Protein 3U07 (pdb70)

InterPro domains:
  IPR010621 Domain of unknown function DUF1214 [PF06742] (313-418)
  IPR010679 Domain of unknown function DUF1254 [PF06863] (59-188)
  IPR037050 Domain of unknown function DUF1254 superfamily [G3DSA:2.60.40.1610] (65-201)

Organism: Vibrio parahaemolyticus serotype O3:K6 (strain RIMD 2210633) (NCBI:txid223926)

Structure (mmCIF, N/CA/C/O backbone):
data_3U07
#
_entry.id   3U07
#
_cell.length_a   51.445
_cell.length_b   96.320
_cell.length_c   100.540
_cell.angle_alpha   60.610
_cell.angle_beta   80.870
_cell.angle_gamma   86.550
#
_symmetry.space_group_name_H-M   'P 1'
#
loop_
_entity.id
_entity.type
_entity.pdbx_description
1 polymer 'uncharacterized protein VPA0106'
2 water water
#
loop_
_atom_site.group_PDB
_atom_site.id
_atom_site.type_symbol
_atom_site.label_atom_id
_atom_site.label_alt_id
_atom_site.label_comp_id
_atom_site.label_asym_id
_atom_site.label_entity_id
_atom_site.label_seq_id
_atom_site.pdbx_PDB_ins_code
_atom_site.Cartn_x
_atom_site.Cartn_y
_atom_site.Cartn_z
_atom_site.occupancy
_atom_site.B_iso_or_equiv
_atom_site.auth_seq_id
_atom_site.auth_comp_id
_atom_site.auth_asym_id
_atom_site.auth_atom_id
_atom_site.pdbx_PDB_model_num
ATOM 1 N N . THR A 1 25 ? 27.455 20.338 5.191 1.00 42.21 25 THR A N 1
ATOM 2 C CA . THR A 1 25 ? 27.583 21.325 4.072 1.00 53.34 25 THR A CA 1
ATOM 3 C C . THR A 1 25 ? 27.153 20.657 2.766 1.00 53.62 25 THR A C 1
ATOM 4 O O . THR A 1 25 ? 25.975 20.699 2.391 1.00 49.98 25 THR A O 1
ATOM 6 N N . ASN A 1 26 ? 28.109 20.065 2.056 1.00 50.82 26 ASN A N 1
ATOM 7 C CA . ASN A 1 26 ? 27.771 19.355 0.835 1.00 47.53 26 ASN A CA 1
ATOM 8 C C . ASN A 1 26 ? 27.384 17.955 1.288 1.00 44.28 26 ASN A C 1
ATOM 9 O O . ASN A 1 26 ? 26.698 17.227 0.574 1.00 43.19 26 ASN A O 1
ATOM 14 N N . VAL A 1 27 ? 27.832 17.593 2.490 1.00 39.55 27 VAL A N 1
ATOM 15 C CA . VAL A 1 27 ? 27.515 16.296 3.083 1.00 38.16 27 VAL A CA 1
ATOM 16 C C . VAL A 1 27 ? 26.052 16.349 3.524 1.00 40.42 27 VAL A C 1
ATOM 17 O O . VAL A 1 27 ? 25.320 15.359 3.416 1.00 37.15 27 VAL A O 1
ATOM 21 N N . ASP A 1 28 ? 25.633 17.510 4.025 1.00 41.65 28 ASP A N 1
ATOM 22 C CA . ASP A 1 28 ? 24.251 17.701 4.449 1.00 44.03 28 ASP A CA 1
ATOM 23 C C . ASP A 1 28 ? 23.341 17.621 3.221 1.00 37.27 28 ASP A C 1
ATOM 24 O O . ASP A 1 28 ? 22.295 16.971 3.247 1.00 27.88 28 ASP A O 1
ATOM 29 N N . LEU A 1 29 ? 23.750 18.283 2.144 1.00 33.79 29 LEU A N 1
ATOM 30 C CA . LEU A 1 29 ? 22.961 18.286 0.918 1.00 30.39 29 LEU A CA 1
ATOM 31 C C . LEU A 1 29 ? 22.868 16.871 0.365 1.00 28.08 29 LEU A C 1
ATOM 32 O O . LEU A 1 29 ? 21.794 16.426 -0.041 1.00 25.83 29 LEU A O 1
ATOM 37 N N . ALA A 1 30 ? 23.994 16.161 0.369 1.00 20.22 30 ALA A N 1
ATOM 38 C CA . ALA A 1 30 ? 24.033 14.789 -0.132 1.00 23.52 30 ALA A CA 1
ATOM 39 C C . ALA A 1 30 ? 23.070 13.890 0.647 1.00 22.04 30 ALA A C 1
ATOM 40 O O . ALA A 1 30 ? 22.420 13.020 0.067 1.00 22.22 30 ALA A O 1
ATOM 42 N N . GLU A 1 31 ? 22.974 14.100 1.957 1.00 25.93 31 GLU A N 1
ATOM 43 C CA . GLU A 1 31 ? 22.068 13.301 2.779 1.00 22.19 31 GLU A CA 1
ATOM 44 C C . GLU A 1 31 ? 20.621 13.568 2.374 1.00 21.23 31 GLU A C 1
ATOM 45 O O . GLU A 1 31 ? 19.823 12.642 2.217 1.00 23.78 31 GLU A O 1
ATOM 51 N N . ASP A 1 32 ? 20.279 14.843 2.217 1.00 23.75 32 ASP A N 1
ATOM 52 C CA . ASP A 1 32 ? 18.925 15.194 1.827 1.00 26.17 32 ASP A CA 1
ATOM 53 C C . ASP A 1 32 ? 18.643 14.710 0.406 1.00 26.35 32 ASP A C 1
ATOM 54 O O . ASP A 1 32 ? 17.536 14.282 0.106 1.00 25.92 32 ASP A O 1
ATOM 59 N N . ALA A 1 33 ? 19.647 14.771 -0.465 1.00 26.37 33 ALA A N 1
ATOM 60 C CA . ALA A 1 33 ? 19.473 14.323 -1.846 1.00 21.63 33 ALA A CA 1
ATOM 61 C C . ALA A 1 33 ? 19.104 12.847 -1.860 1.00 15.30 33 ALA A C 1
ATOM 62 O O . ALA A 1 33 ? 18.176 12.439 -2.552 1.00 17.46 33 ALA A O 1
ATOM 64 N N . TYR A 1 34 ? 19.825 12.040 -1.086 1.00 17.32 34 TYR A N 1
ATOM 65 C CA . TYR A 1 34 ? 19.521 10.624 -1.046 1.00 16.87 34 TYR A CA 1
ATOM 66 C C . TYR A 1 34 ? 18.135 10.364 -0.449 1.00 17.70 34 TYR A C 1
ATOM 67 O O . TYR A 1 34 ? 17.400 9.501 -0.932 1.00 20.93 34 TYR A O 1
ATOM 76 N N . ILE A 1 35 ? 17.779 11.096 0.604 1.00 18.10 35 ILE A N 1
ATOM 77 C CA . ILE A 1 35 ? 16.479 10.898 1.235 1.00 22.45 35 ILE A CA 1
ATOM 78 C C . ILE A 1 35 ? 15.343 11.217 0.256 1.00 22.20 35 ILE A C 1
ATOM 79 O O . ILE A 1 35 ? 14.308 10.549 0.272 1.00 20.61 35 ILE A O 1
ATOM 84 N N . TYR A 1 36 ? 15.533 12.218 -0.601 1.00 22.62 36 TYR A N 1
ATOM 85 C CA . TYR A 1 36 ? 14.520 12.541 -1.612 1.00 21.34 36 TYR A CA 1
ATOM 86 C C . TYR A 1 36 ? 14.461 11.381 -2.614 1.00 22.60 36 TYR A C 1
ATOM 87 O O . TYR A 1 36 ? 13.381 10.920 -2.994 1.00 23.68 36 TYR A O 1
ATOM 96 N N . GLY A 1 37 ? 15.634 10.898 -3.019 1.00 18.35 37 GLY A N 1
ATOM 97 C CA . GLY A 1 37 ? 15.701 9.815 -3.990 1.00 14.35 37 GLY A CA 1
ATOM 98 C C . GLY A 1 37 ? 15.295 8.446 -3.485 1.00 19.16 37 GLY A C 1
ATOM 99 O O . GLY A 1 37 ? 14.889 7.580 -4.270 1.00 15.66 37 GLY A O 1
ATOM 100 N N . TYR A 1 38 ? 15.385 8.258 -2.172 1.00 20.76 38 TYR A N 1
ATOM 101 C CA . TYR A 1 38 ? 15.047 6.983 -1.536 1.00 20.13 38 TYR A CA 1
ATOM 102 C C . TYR A 1 38 ? 13.733 6.358 -1.997 1.00 20.66 38 TYR A C 1
ATOM 103 O O . TYR A 1 38 ? 13.699 5.193 -2.400 1.00 22.12 38 TYR A O 1
ATOM 112 N N . SER A 1 39 ? 12.649 7.121 -1.927 1.00 15.30 39 SER A N 1
ATOM 113 C CA . SER A 1 39 ? 11.345 6.591 -2.324 1.00 19.13 39 SER A CA 1
ATOM 114 C C . SER A 1 39 ? 11.343 6.102 -3.772 1.00 19.11 39 SER A C 1
ATOM 115 O O . SER A 1 39 ? 10.791 5.049 -4.079 1.00 21.36 39 SER A O 1
ATOM 118 N N . ILE A 1 40 ? 11.964 6.866 -4.660 1.00 21.68 40 ILE A N 1
ATOM 119 C CA . ILE A 1 40 ? 12.036 6.481 -6.066 1.00 17.69 40 ILE A CA 1
ATOM 120 C C . ILE A 1 40 ? 12.943 5.259 -6.223 1.00 18.28 40 ILE A C 1
ATOM 121 O O . ILE A 1 40 ? 12.603 4.305 -6.917 1.00 17.14 40 ILE A O 1
ATOM 126 N N . ASP A 1 41 ? 14.091 5.281 -5.556 1.00 15.75 41 ASP A N 1
ATOM 127 C CA . ASP A 1 41 ? 15.024 4.170 -5.660 1.00 17.49 41 ASP A CA 1
ATOM 128 C C . ASP A 1 41 ? 14.410 2.858 -5.190 1.00 22.87 41 ASP A C 1
ATOM 129 O O . ASP A 1 41 ? 14.513 1.840 -5.874 1.00 19.91 41 ASP A O 1
ATOM 134 N N . GLU A 1 42 ? 13.755 2.878 -4.033 1.00 22.58 42 GLU A N 1
ATOM 135 C CA . GLU A 1 42 ? 13.157 1.656 -3.510 1.00 19.53 42 GLU A CA 1
ATOM 136 C C . GLU A 1 42 ? 11.997 1.169 -4.377 1.00 20.46 42 GLU A C 1
ATOM 137 O O . GLU A 1 42 ? 11.786 -0.034 -4.518 1.00 22.08 42 GLU A O 1
ATOM 143 N N . ALA A 1 43 ? 11.245 2.092 -4.9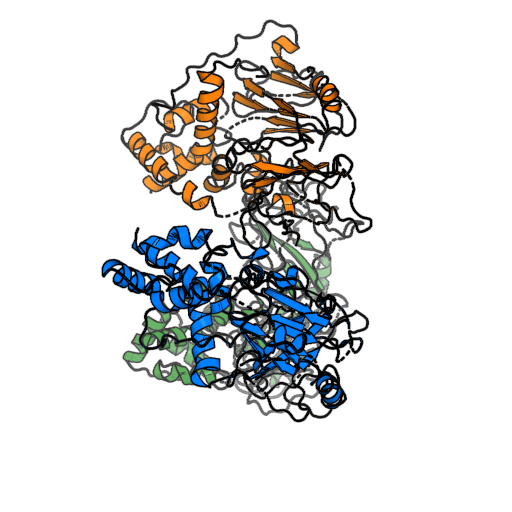69 1.00 16.32 43 ALA A N 1
ATOM 144 C CA . ALA A 1 43 ? 10.138 1.690 -5.836 1.00 15.18 43 ALA A CA 1
ATOM 145 C C . ALA A 1 43 ? 10.745 0.992 -7.056 1.00 18.85 43 ALA A C 1
ATOM 146 O O . ALA A 1 43 ? 10.251 -0.042 -7.506 1.00 17.50 43 ALA A O 1
ATOM 148 N N . TYR A 1 44 ? 11.825 1.559 -7.587 1.00 17.41 44 TYR A N 1
ATOM 149 C CA . TYR A 1 44 ? 12.490 0.955 -8.734 1.00 19.36 44 TYR A CA 1
ATOM 150 C C . TYR A 1 44 ? 13.003 -0.445 -8.383 1.00 22.22 44 TYR A C 1
ATOM 151 O O . TYR A 1 44 ? 12.744 -1.400 -9.112 1.00 21.78 44 TYR A O 1
ATOM 160 N N . LYS A 1 45 ? 13.732 -0.563 -7.274 1.00 23.10 45 LYS A N 1
ATOM 161 C CA . LYS A 1 45 ? 14.267 -1.862 -6.861 1.00 23.72 45 LYS A CA 1
ATOM 162 C C . LYS A 1 45 ? 13.148 -2.886 -6.774 1.00 23.78 45 LYS A C 1
ATOM 163 O O . LYS A 1 45 ? 13.296 -4.027 -7.219 1.00 24.34 45 LYS A O 1
ATOM 169 N N . PHE A 1 46 ? 12.023 -2.478 -6.196 1.00 24.89 46 PHE A N 1
ATOM 170 C CA . PHE A 1 46 ? 10.890 -3.383 -6.064 1.00 20.97 46 PHE A CA 1
ATOM 171 C C . PHE A 1 46 ? 10.382 -3.791 -7.446 1.00 23.94 46 PHE A C 1
ATOM 172 O O . PHE A 1 46 ? 10.076 -4.952 -7.681 1.00 25.61 46 PHE A O 1
ATOM 180 N N . PHE A 1 47 ? 10.282 -2.828 -8.354 1.00 24.25 47 PHE A N 1
ATOM 181 C CA . PHE A 1 47 ? 9.822 -3.112 -9.710 1.00 23.90 47 PHE A CA 1
ATOM 182 C C . PHE A 1 47 ? 10.803 -4.061 -10.402 1.00 24.96 47 PHE A C 1
ATOM 183 O O . PHE A 1 47 ? 10.399 -4.996 -11.094 1.00 21.42 47 PHE A O 1
ATOM 191 N N . TYR A 1 48 ? 12.095 -3.822 -10.198 1.00 20.60 48 TYR A N 1
ATOM 192 C CA . TYR A 1 48 ? 13.128 -4.640 -10.824 1.00 20.51 48 TYR A CA 1
ATOM 193 C C . TYR A 1 48 ? 13.067 -6.074 -10.332 1.00 21.32 48 TYR A C 1
ATOM 194 O O . TYR A 1 48 ? 13.056 -7.018 -11.122 1.00 21.53 48 TYR A O 1
ATOM 203 N N . HIS A 1 49 ? 13.018 -6.229 -9.016 1.00 23.63 49 HIS A N 1
ATOM 204 C CA . HIS A 1 49 ? 12.989 -7.555 -8.423 1.00 29.66 49 HIS A CA 1
ATOM 205 C C . HIS A 1 49 ? 11.710 -8.334 -8.680 1.00 35.54 49 HIS A C 1
ATOM 206 O O . HIS A 1 49 ? 11.692 -9.555 -8.537 1.00 33.12 49 HIS A O 1
ATOM 213 N N . THR A 1 50 ? 10.642 -7.642 -9.070 1.00 29.74 50 THR A N 1
ATOM 214 C CA . THR A 1 50 ? 9.395 -8.334 -9.367 1.00 29.28 50 THR A CA 1
ATOM 215 C C . THR A 1 50 ? 9.162 -8.446 -10.874 1.00 33.63 50 THR A C 1
ATOM 216 O O . THR A 1 50 ? 9.405 -9.496 -11.470 1.00 37.32 50 THR A O 1
ATOM 220 N N . ALA A 1 51 ? 8.712 -7.358 -11.491 1.00 25.50 51 ALA A N 1
ATOM 221 C CA . ALA A 1 51 ? 8.422 -7.345 -12.922 1.00 26.71 51 ALA A CA 1
ATOM 222 C C . ALA A 1 51 ? 9.593 -7.592 -13.873 1.00 29.22 51 ALA A C 1
ATOM 223 O O . ALA A 1 51 ? 9.458 -8.346 -14.832 1.00 34.80 51 ALA A O 1
ATOM 225 N N . VAL A 1 52 ? 10.738 -6.966 -13.627 1.00 30.65 52 VAL A N 1
ATOM 226 C CA . VAL A 1 52 ? 11.866 -7.141 -14.535 1.00 29.29 52 VAL A CA 1
ATOM 227 C C . VAL A 1 52 ? 12.502 -8.530 -14.536 1.00 34.10 52 VAL A C 1
ATOM 228 O O . VAL A 1 52 ? 12.607 -9.159 -15.591 1.00 29.88 52 VAL A O 1
ATOM 232 N N . GLU A 1 53 ? 12.915 -9.031 -13.376 1.00 38.86 53 GLU A N 1
ATOM 233 C CA . GLU A 1 53 ? 13.546 -10.339 -13.378 1.00 41.46 53 GLU A CA 1
ATOM 234 C C . GLU A 1 53 ? 12.607 -11.540 -13.387 1.00 44.18 53 GLU A C 1
ATOM 235 O O . GLU A 1 53 ? 13.052 -12.682 -13.317 1.00 48.79 53 GLU A O 1
ATOM 241 N N . ASN A 1 54 ? 11.307 -11.280 -13.485 1.00 41.48 54 ASN A N 1
ATOM 242 C CA . ASN A 1 54 ? 10.321 -12.348 -13.572 1.00 35.26 54 ASN A CA 1
ATOM 243 C C . ASN A 1 54 ? 9.620 -12.152 -14.908 1.00 34.62 54 ASN A C 1
ATOM 244 O O . ASN A 1 54 ? 8.676 -12.859 -15.263 1.00 37.48 54 ASN A O 1
ATOM 249 N N . ASN A 1 55 ? 10.127 -11.174 -15.649 1.00 29.59 55 ASN A N 1
ATOM 250 C CA . ASN A 1 55 ? 9.625 -10.825 -16.965 1.00 34.30 55 ASN A CA 1
ATOM 251 C C . ASN A 1 55 ? 8.107 -10.730 -17.008 1.00 41.93 55 ASN A C 1
ATOM 252 O O . ASN A 1 55 ? 7.454 -11.418 -17.789 1.00 45.06 55 ASN A O 1
ATOM 257 N N . TYR A 1 56 ? 7.546 -9.876 -16.155 1.00 35.07 56 TYR A N 1
ATOM 258 C CA . TYR A 1 56 ? 6.100 -9.682 -16.125 1.00 34.08 56 TYR A CA 1
ATOM 259 C C . TYR A 1 56 ? 5.669 -8.777 -17.269 1.00 33.93 56 TYR A C 1
ATOM 260 O O . TYR A 1 56 ? 6.231 -7.699 -17.466 1.00 32.35 56 TYR A O 1
ATOM 269 N N . PRO A 1 57 ? 4.683 -9.210 -18.061 1.00 29.96 57 PRO A N 1
ATOM 270 C CA . PRO A 1 57 ? 4.291 -8.303 -19.139 1.00 34.41 57 PRO A CA 1
ATOM 271 C C . PRO A 1 57 ? 3.613 -7.077 -18.526 1.00 33.46 57 PRO A C 1
ATOM 272 O O . PRO A 1 57 ? 2.915 -7.178 -17.513 1.00 26.11 57 PRO A O 1
ATOM 276 N N . LEU A 1 58 ? 3.845 -5.917 -19.122 1.00 30.69 58 LEU A N 1
ATOM 277 C CA . LEU A 1 58 ? 3.255 -4.683 -18.630 1.00 26.28 58 LEU A CA 1
ATOM 278 C C . LEU A 1 58 ? 1.842 -4.518 -19.197 1.00 32.62 58 LEU A C 1
ATOM 279 O O . LEU A 1 58 ? 1.494 -5.125 -20.211 1.00 32.87 58 LEU A O 1
ATOM 284 N N . ASN A 1 59 ? 1.025 -3.711 -18.527 1.00 23.25 59 ASN A N 1
ATOM 285 C CA . ASN A 1 59 ? -0.350 -3.472 -18.957 1.00 21.89 59 ASN A CA 1
ATOM 286 C C . ASN A 1 59 ? -1.159 -4.762 -19.017 1.00 28.88 59 ASN A C 1
ATOM 287 O O . ASN A 1 59 ? -1.953 -4.977 -19.934 1.00 25.72 59 ASN A O 1
ATOM 292 N N . GLU A 1 60 ? -0.936 -5.615 -18.021 1.00 24.73 60 GLU A N 1
ATOM 293 C CA . GLU A 1 60 ? -1.633 -6.891 -17.882 1.00 30.14 60 GLU A CA 1
ATOM 294 C C . GLU A 1 60 ? -1.643 -7.256 -16.406 1.00 30.57 60 GLU A C 1
ATOM 295 O O . GLU A 1 60 ? -0.700 -6.940 -15.681 1.00 29.44 60 GLU A O 1
ATOM 301 N N . PHE A 1 61 ? -2.714 -7.900 -15.956 1.00 23.72 61 PHE A N 1
ATOM 302 C CA . PHE A 1 61 ? -2.804 -8.344 -14.575 1.00 29.72 61 PHE A CA 1
ATOM 303 C C . PHE A 1 61 ? -1.882 -9.563 -14.501 1.00 41.51 61 PHE A C 1
ATOM 304 O O . PHE A 1 61 ? -1.893 -10.405 -15.399 1.00 48.07 61 PHE A O 1
ATOM 312 N N . GLN A 1 62 ? -1.071 -9.648 -13.452 1.00 47.75 62 GLN A N 1
ATOM 313 C CA . GLN A 1 62 ? -0.144 -10.768 -13.297 1.00 49.54 62 GLN A CA 1
ATOM 314 C C . GLN A 1 62 ? -0.841 -12.122 -13.331 1.00 49.13 62 GLN A C 1
ATOM 315 O O . GLN A 1 62 ? -1.559 -12.482 -12.402 1.00 50.48 62 GLN A O 1
ATOM 321 N N . PRO A 1 76 ? 4.896 -10.843 5.625 1.00 87.47 76 PRO A N 1
ATOM 322 C CA . PRO A 1 76 ? 3.537 -11.219 5.224 1.00 86.60 76 PRO A CA 1
ATOM 323 C C . PRO A 1 76 ? 2.437 -10.352 5.841 1.00 82.93 76 PRO A C 1
ATOM 324 O O . PRO A 1 76 ? 2.361 -9.153 5.570 1.00 83.84 76 PRO A O 1
ATOM 328 N N . THR A 1 77 ? 1.594 -10.969 6.668 1.00 77.07 77 THR A N 1
ATOM 329 C CA . THR A 1 77 ? 0.480 -10.282 7.324 1.00 73.70 77 THR A CA 1
ATOM 330 C C . THR A 1 77 ? -0.461 -9.700 6.265 1.00 74.90 77 THR A C 1
ATOM 331 O O . THR A 1 77 ? -0.732 -8.495 6.251 1.00 71.63 77 THR A O 1
ATOM 335 N N . ILE A 1 78 ? -0.962 -10.566 5.385 1.00 76.38 78 ILE A N 1
ATOM 336 C CA . ILE A 1 78 ? -1.857 -10.148 4.308 1.00 77.19 78 ILE A CA 1
ATOM 337 C C . ILE A 1 78 ? -3.342 -10.305 4.642 1.00 79.54 78 ILE A C 1
ATOM 338 O O . ILE A 1 78 ? -3.736 -11.179 5.419 1.00 78.12 78 ILE A O 1
ATOM 343 N N . ASN A 1 79 ? -4.150 -9.448 4.022 1.00 79.48 79 ASN A N 1
ATOM 344 C CA . ASN A 1 79 ? -5.602 -9.402 4.201 1.00 77.10 79 ASN A CA 1
ATOM 345 C C . ASN A 1 79 ? -6.350 -10.720 4.077 1.00 71.86 79 ASN A C 1
ATOM 346 O O . ASN A 1 79 ? -6.082 -11.518 3.180 1.00 63.57 79 ASN A O 1
ATOM 351 N N . ASN A 1 80 ? -7.296 -10.929 4.986 1.00 76.75 80 ASN A N 1
ATOM 352 C CA . ASN A 1 80 ? -8.156 -12.107 4.965 1.00 78.56 80 ASN A CA 1
ATOM 353 C C . ASN A 1 80 ? -9.502 -11.500 4.563 1.00 81.83 80 ASN A C 1
ATOM 354 O O . ASN A 1 80 ? -10.544 -12.164 4.567 1.00 82.06 80 ASN A O 1
ATOM 359 N N . ASP A 1 81 ? -9.446 -10.218 4.196 1.00 78.81 81 ASP A N 1
ATOM 360 C CA . ASP A 1 81 ? -10.624 -9.448 3.805 1.00 72.24 81 ASP A CA 1
ATOM 361 C C . ASP A 1 81 ? -10.917 -9.388 2.308 1.00 66.89 81 ASP A C 1
ATOM 362 O O . ASP A 1 81 ? -12.081 -9.365 1.906 1.00 62.79 81 ASP A O 1
ATOM 367 N N . THR A 1 82 ? -9.876 -9.371 1.482 1.00 60.08 82 THR A N 1
ATOM 368 C CA . THR A 1 82 ? -10.085 -9.226 0.047 1.00 55.88 82 THR A CA 1
ATOM 369 C C . THR A 1 82 ? -9.261 -10.093 -0.900 1.00 50.95 82 THR A C 1
ATOM 370 O O . THR A 1 82 ? -8.214 -10.621 -0.530 1.00 52.63 82 THR A O 1
ATOM 374 N N . LEU A 1 83 ? -9.762 -10.231 -2.128 1.00 43.50 83 LEU A N 1
ATOM 375 C CA . LEU A 1 83 ? -9.073 -10.966 -3.190 1.00 44.11 83 LEU A CA 1
ATOM 376 C C . LEU A 1 83 ? -8.307 -9.846 -3.905 1.00 42.03 83 LEU A C 1
ATOM 377 O O . LEU A 1 83 ? -8.660 -8.675 -3.758 1.00 39.27 83 LEU A O 1
ATOM 382 N N . HIS A 1 84 ? -7.285 -10.173 -4.685 1.00 40.44 84 HIS A N 1
ATOM 383 C CA . HIS A 1 84 ? -6.530 -9.110 -5.333 1.00 43.96 84 HIS A CA 1
ATOM 384 C C . HIS A 1 84 ? -6.143 -9.331 -6.786 1.00 47.47 84 HIS A C 1
ATOM 385 O O . HIS A 1 84 ? -6.050 -10.461 -7.266 1.00 53.32 84 HIS A O 1
ATOM 392 N N . LEU A 1 85 ? -5.920 -8.213 -7.469 1.00 35.57 85 LEU A N 1
ATOM 393 C CA . LEU A 1 85 ? -5.474 -8.192 -8.852 1.00 29.81 85 LEU A CA 1
ATOM 394 C C . LEU A 1 85 ? -4.285 -7.230 -8.850 1.00 28.06 85 LEU A C 1
ATOM 395 O O . LEU A 1 85 ? -4.359 -6.145 -8.266 1.00 28.79 85 LEU A O 1
ATOM 408 N N . GLY A 1 87 ? -0.684 -5.612 -11.149 1.00 26.29 87 GLY A N 1
ATOM 409 C CA . GLY A 1 87 ? -0.057 -5.419 -12.434 1.00 21.63 87 GLY A CA 1
ATOM 410 C C . GLY A 1 87 ? 0.702 -4.115 -12.461 1.00 22.53 87 GLY A C 1
ATOM 411 O O . GLY A 1 87 ? 0.741 -3.379 -11.473 1.00 19.35 87 GLY A O 1
ATOM 412 N N . TRP A 1 88 ? 1.318 -3.842 -13.603 1.00 22.22 88 TRP A N 1
ATOM 413 C CA . TRP A 1 88 ? 2.065 -2.618 -13.807 1.00 20.74 88 TRP A CA 1
ATOM 414 C C . TRP A 1 88 ? 1.605 -2.010 -15.119 1.00 24.27 88 TRP A C 1
ATOM 415 O O . TRP A 1 88 ? 1.581 -2.679 -16.149 1.00 24.00 88 TRP A O 1
ATOM 426 N N . LEU A 1 89 ? 1.223 -0.743 -15.067 1.00 16.63 89 LEU A N 1
ATOM 427 C CA . LEU A 1 89 ? 0.779 -0.020 -16.246 1.00 16.16 89 LEU A CA 1
ATOM 428 C C . LEU A 1 89 ? 1.992 0.675 -16.844 1.00 19.71 89 LEU A C 1
ATOM 429 O O . LEU A 1 89 ? 2.928 1.033 -16.125 1.00 26.42 89 LEU A O 1
ATOM 434 N N . ASP A 1 90 ? 1.983 0.848 -18.160 1.00 18.53 90 ASP A N 1
ATOM 435 C CA . ASP A 1 90 ? 3.058 1.567 -18.840 1.00 15.37 90 ASP A CA 1
ATOM 436 C C . ASP A 1 90 ? 2.333 2.468 -19.814 1.00 19.52 90 ASP A C 1
ATOM 437 O O . ASP A 1 90 ? 1.736 1.990 -20.777 1.00 20.56 90 ASP A O 1
ATOM 442 N N . VAL A 1 91 ? 2.369 3.769 -19.552 1.00 16.94 91 VAL A N 1
ATOM 443 C CA . VAL A 1 91 ? 1.679 4.729 -20.407 1.00 14.51 91 VAL A CA 1
ATOM 444 C C . VAL A 1 91 ? 2.634 5.552 -21.278 1.00 18.36 91 VAL A C 1
ATOM 445 O O . VAL A 1 91 ? 2.234 6.556 -21.869 1.00 17.40 91 VAL A O 1
ATOM 449 N N . ALA A 1 92 ? 3.889 5.118 -21.360 1.00 18.42 92 ALA A N 1
ATOM 450 C CA . ALA A 1 92 ? 4.896 5.826 -22.151 1.00 22.02 92 ALA A CA 1
ATOM 451 C C . ALA A 1 92 ? 4.496 6.034 -23.610 1.00 22.86 92 ALA A C 1
ATOM 452 O O . ALA A 1 92 ? 4.522 7.154 -24.107 1.00 28.27 92 ALA A O 1
ATOM 454 N N . ALA A 1 93 ? 4.129 4.953 -24.292 1.00 21.58 93 ALA A N 1
ATOM 455 C CA . ALA A 1 93 ? 3.767 5.039 -25.705 1.00 26.29 93 ALA A CA 1
ATOM 456 C C . ALA A 1 93 ? 2.415 5.688 -25.924 1.00 24.32 93 ALA A C 1
ATOM 457 O O . ALA A 1 93 ? 2.227 6.436 -26.877 1.00 20.11 93 ALA A O 1
ATOM 459 N N . GLU A 1 94 ? 1.476 5.400 -25.030 1.00 21.01 94 GLU A N 1
ATOM 460 C CA . GLU A 1 94 ? 0.134 5.947 -25.133 1.00 20.41 94 GLU A CA 1
ATOM 461 C C . GLU A 1 94 ? -0.639 5.656 -23.844 1.00 23.58 94 GLU A C 1
ATOM 462 O O . GLU A 1 94 ? -0.191 4.869 -23.014 1.00 21.55 94 GLU A O 1
ATOM 468 N N . PRO A 1 95 ? -1.809 6.294 -23.664 1.00 20.68 95 PRO A N 1
ATOM 469 C CA . PRO A 1 95 ? -2.621 6.077 -22.464 1.00 16.34 95 PRO A CA 1
ATOM 470 C C . PRO A 1 95 ? -3.108 4.640 -22.359 1.00 18.64 95 PRO A C 1
ATOM 471 O O . PRO A 1 95 ? -3.106 3.892 -23.344 1.00 14.92 95 PRO A O 1
ATOM 475 N N . VAL A 1 96 ? -3.538 4.266 -21.160 1.00 18.13 96 VAL A N 1
ATOM 476 C CA . VAL A 1 96 ? -4.037 2.925 -20.902 1.00 19.84 96 VAL A CA 1
ATOM 477 C C . VAL A 1 96 ? -5.328 3.055 -20.113 1.00 24.73 96 VAL A C 1
ATOM 478 O O . VAL A 1 96 ? -5.457 3.906 -19.229 1.00 17.01 96 VAL A O 1
ATOM 482 N N . ILE A 1 97 ? -6.286 2.205 -20.445 1.00 22.10 97 ILE A N 1
ATOM 483 C CA . ILE A 1 97 ? -7.579 2.233 -19.797 1.00 21.08 97 ILE A CA 1
ATOM 484 C C . ILE A 1 97 ? -7.846 0.967 -18.997 1.00 23.90 97 ILE A C 1
ATOM 485 O O . ILE A 1 97 ? -7.727 -0.149 -19.502 1.00 24.97 97 ILE A O 1
ATOM 490 N N . VAL A 1 98 ? -8.182 1.155 -17.730 1.00 19.42 98 VAL A N 1
ATOM 491 C CA . VAL A 1 98 ? -8.500 0.041 -16.861 1.00 18.08 98 VAL A CA 1
ATOM 492 C C . VAL A 1 98 ? -10.016 -0.001 -16.785 1.00 18.09 98 VAL A C 1
ATOM 493 O O . VAL A 1 98 ? -10.661 0.997 -16.443 1.00 15.86 98 VAL A O 1
ATOM 497 N N . SER A 1 99 ? -10.584 -1.147 -17.140 1.00 22.94 99 SER A N 1
ATOM 498 C CA . SER A 1 99 ? -12.030 -1.317 -17.120 1.00 22.79 99 SER A CA 1
ATOM 499 C C . SER A 1 99 ? -12.468 -2.013 -15.841 1.00 25.17 99 SER A C 1
ATOM 500 O O . SER A 1 99 ? -11.932 -3.059 -15.469 1.00 27.27 99 SER A O 1
ATOM 503 N N . VAL A 1 100 ? -13.444 -1.410 -15.171 1.00 22.35 100 VAL A N 1
ATOM 504 C CA . VAL A 1 100 ? -13.998 -1.947 -13.938 1.00 23.00 100 VAL A CA 1
ATOM 505 C C . VAL A 1 100 ? -15.516 -1.994 -14.093 1.00 24.21 100 VAL A C 1
ATOM 506 O O . VAL A 1 100 ? -16.155 -0.969 -14.344 1.00 26.90 100 VAL A O 1
ATOM 510 N N . PRO A 1 101 ? -16.111 -3.190 -13.956 1.00 29.22 101 PRO A N 1
ATOM 511 C CA . PRO A 1 101 ? -17.559 -3.398 -14.079 1.00 24.04 101 PRO A CA 1
ATOM 512 C C . PRO A 1 101 ? -18.326 -2.859 -12.881 1.00 27.72 101 PRO A C 1
ATOM 513 O O . PRO A 1 101 ? -17.762 -2.726 -11.797 1.00 26.73 101 PRO A O 1
ATOM 517 N N . ASP A 1 102 ? -19.602 -2.532 -13.074 1.00 25.52 102 ASP A N 1
ATOM 518 C CA . ASP A 1 102 ? -20.410 -2.091 -11.946 1.00 27.26 102 ASP A CA 1
ATOM 519 C C . ASP A 1 102 ? -20.436 -3.325 -11.032 1.00 21.70 102 ASP A C 1
ATOM 520 O O . ASP A 1 102 ? -20.569 -4.461 -11.507 1.00 24.70 102 ASP A O 1
ATOM 533 N N . ASP A 1 104 ? -21.757 -5.424 -7.306 1.00 26.89 104 ASP A N 1
ATOM 534 C CA . ASP A 1 104 ? -23.005 -5.653 -6.587 1.00 22.36 104 ASP A CA 1
ATOM 535 C C . ASP A 1 104 ? -23.065 -4.848 -5.301 1.00 26.23 104 ASP A C 1
ATOM 536 O O . ASP A 1 104 ? -22.049 -4.634 -4.637 1.00 23.88 104 ASP A O 1
ATOM 541 N N . GLU A 1 105 ? -24.263 -4.383 -4.965 1.00 25.22 105 GLU A N 1
ATOM 542 C CA . GLU A 1 105 ? -24.465 -3.569 -3.774 1.00 31.08 105 GLU A CA 1
ATOM 543 C C . GLU A 1 105 ? -23.833 -4.140 -2.513 1.00 31.35 105 GLU A C 1
ATOM 544 O O . GLU A 1 105 ? -23.970 -5.330 -2.217 1.00 26.57 105 GLU A O 1
ATOM 550 N N . GLY A 1 106 ? -23.144 -3.275 -1.773 1.00 33.87 106 GLY A N 1
ATOM 551 C CA . GLY A 1 106 ? -22.512 -3.693 -0.535 1.00 35.71 106 GLY A CA 1
ATOM 552 C C . GLY A 1 106 ? -21.092 -4.227 -0.608 1.00 33.72 106 GLY A C 1
ATOM 553 O O . GLY A 1 106 ? -20.370 -4.170 0.384 1.00 36.18 106 GLY A O 1
ATOM 554 N N . ARG A 1 107 ? -20.672 -4.736 -1.762 1.00 24.08 107 ARG A N 1
ATOM 555 C CA . ARG A 1 107 ? -19.330 -5.284 -1.874 1.00 24.37 107 ARG A CA 1
ATOM 556 C C . ARG A 1 107 ? -18.241 -4.220 -1.949 1.00 26.57 107 ARG A C 1
ATOM 557 O O . ARG A 1 107 ? -18.284 -3.331 -2.801 1.00 23.82 107 ARG A O 1
ATOM 565 N N . TYR A 1 108 ? -17.274 -4.302 -1.039 1.00 22.61 108 TYR A N 1
ATOM 566 C CA . TYR A 1 108 ? -16.164 -3.355 -1.028 1.00 25.22 108 TYR A CA 1
ATOM 567 C C . TYR A 1 108 ? -15.209 -3.704 -2.166 1.00 24.56 108 TYR A C 1
ATOM 568 O O . TYR A 1 108 ? -14.960 -4.879 -2.442 1.00 25.88 108 TYR A O 1
ATOM 577 N N . TRP A 1 109 ? -14.691 -2.677 -2.829 1.00 27.90 109 TRP A N 1
ATOM 578 C CA . TRP A 1 109 ? -13.726 -2.862 -3.910 1.00 24.03 109 TRP A CA 1
ATOM 579 C C . TRP A 1 109 ? -12.932 -1.584 -4.052 1.00 22.40 109 TRP A C 1
ATOM 580 O O . TRP A 1 109 ? -13.396 -0.507 -3.670 1.00 26.98 109 TRP A O 1
ATOM 591 N N . ILE A 1 110 ? -11.728 -1.702 -4.592 1.00 18.01 110 ILE A N 1
ATOM 592 C CA . ILE A 1 110 ? -10.891 -0.531 -4.780 1.00 17.09 110 ILE A CA 1
ATOM 593 C C . ILE A 1 110 ? -9.849 -0.758 -5.867 1.00 18.75 110 ILE A C 1
ATOM 594 O O . ILE A 1 110 ? -9.280 -1.847 -5.977 1.00 22.45 110 ILE A O 1
ATOM 599 N N . LEU A 1 111 ? -9.653 0.259 -6.702 1.00 18.99 111 LEU A N 1
ATOM 600 C CA . LEU A 1 111 ? -8.633 0.222 -7.749 1.00 18.62 111 LEU A CA 1
ATOM 601 C C . LEU A 1 111 ? -7.624 1.244 -7.225 1.00 21.66 111 LEU A C 1
ATOM 602 O O . LEU A 1 111 ? -7.930 2.429 -7.104 1.00 20.13 111 LEU A O 1
ATOM 607 N N . HIS A 1 112 ? -6.427 0.777 -6.897 1.00 24.86 112 HIS A N 1
ATOM 608 C CA . HIS A 1 112 ? -5.401 1.641 -6.328 1.00 18.71 112 HIS A CA 1
ATOM 609 C C . HIS A 1 112 ? -4.136 1.676 -7.183 1.00 19.83 112 HIS A C 1
ATOM 610 O O . HIS A 1 112 ? -3.548 0.636 -7.466 1.00 17.52 112 HIS A O 1
ATOM 617 N N . THR A 1 113 ? -3.719 2.873 -7.591 1.00 15.81 113 THR A N 1
ATOM 618 C CA . THR A 1 113 ? -2.517 3.012 -8.403 1.00 16.22 113 THR A CA 1
ATOM 619 C C . THR A 1 113 ? -1.557 3.994 -7.764 1.00 18.21 113 THR A C 1
ATOM 620 O O . THR A 1 113 ? -1.976 4.964 -7.136 1.00 13.87 113 THR A O 1
ATOM 632 N N . ASP A 1 115 ? 2.524 5.924 -8.386 1.00 12.48 115 ASP A N 1
ATOM 633 C CA . ASP A 1 115 ? 3.597 6.154 -9.332 1.00 14.42 115 ASP A CA 1
ATOM 634 C C . ASP A 1 115 ? 4.943 5.771 -8.734 1.00 19.34 115 ASP A C 1
ATOM 635 O O . ASP A 1 115 ? 5.030 5.394 -7.554 1.00 18.84 115 ASP A O 1
ATOM 648 N N . GLY A 1 117 ? 7.253 7.444 -7.681 1.00 18.19 117 GLY A N 1
ATOM 649 C CA . GLY A 1 117 ? 7.801 8.340 -6.678 1.00 20.47 117 GLY A CA 1
ATOM 650 C C . GLY A 1 117 ? 7.153 7.999 -5.346 1.00 24.19 117 GLY A C 1
ATOM 651 O O . GLY A 1 117 ? 7.341 8.686 -4.339 1.00 18.12 117 GLY A O 1
ATOM 652 N N . HIS A 1 118 ? 6.381 6.914 -5.380 1.00 20.62 118 HIS A N 1
ATOM 653 C CA . HIS A 1 118 ? 5.622 6.362 -4.255 1.00 18.00 118 HIS A CA 1
ATOM 654 C C . HIS A 1 118 ? 4.447 7.229 -3.803 1.00 22.59 118 HIS A C 1
ATOM 655 O O . HIS A 1 118 ? 4.153 7.330 -2.612 1.00 16.51 118 HIS A O 1
ATOM 662 N N . TYR A 1 119 ? 3.783 7.857 -4.774 1.00 18.10 119 TYR A N 1
ATOM 663 C CA . TYR A 1 119 ? 2.598 8.672 -4.507 1.00 16.40 119 TYR A CA 1
ATOM 664 C C . TYR A 1 119 ? 1.380 7.944 -5.053 1.00 19.49 119 TYR A C 1
ATOM 665 O O . TYR A 1 119 ? 1.410 7.435 -6.176 1.00 17.28 119 TYR A O 1
ATOM 674 N N . THR A 1 120 ? 0.314 7.880 -4.264 1.00 19.70 120 THR A N 1
ATOM 675 C CA . THR A 1 120 ? -0.912 7.264 -4.750 1.00 18.03 120 THR A CA 1
ATOM 676 C C . THR A 1 120 ? -1.482 8.298 -5.741 1.00 18.41 120 THR A C 1
ATOM 677 O O . THR A 1 120 ? -1.556 9.487 -5.421 1.00 22.42 120 THR A O 1
ATOM 681 N N . ASN A 1 121 ? -1.827 7.871 -6.953 1.00 21.13 121 ASN A N 1
ATOM 682 C CA . ASN A 1 121 ? -2.383 8.814 -7.924 1.00 15.97 121 ASN A CA 1
ATOM 683 C C . ASN A 1 121 ? -3.810 8.474 -8.327 1.00 21.17 121 ASN A C 1
ATOM 684 O O . ASN A 1 121 ? -4.420 9.161 -9.142 1.00 19.59 121 ASN A O 1
ATOM 689 N N . ALA A 1 122 ? -4.344 7.408 -7.747 1.00 22.54 122 ALA A N 1
ATOM 690 C CA . ALA A 1 122 ? -5.722 7.027 -8.006 1.00 22.88 122 ALA A CA 1
ATOM 691 C C . ALA A 1 122 ? -6.198 6.012 -6.980 1.00 24.67 122 ALA A C 1
ATOM 692 O O . ALA A 1 122 ? -5.469 5.088 -6.608 1.00 18.25 122 ALA A O 1
ATOM 694 N N . ALA A 1 123 ? -7.424 6.205 -6.513 1.00 19.37 123 ALA A N 1
ATOM 695 C CA . ALA A 1 123 ? -8.034 5.300 -5.550 1.00 18.87 123 ALA A CA 1
ATOM 696 C C . ALA A 1 123 ? -9.533 5.317 -5.813 1.00 22.03 123 ALA A C 1
ATOM 697 O O . ALA A 1 123 ? -10.283 6.003 -5.122 1.00 24.42 123 ALA A O 1
ATOM 699 N N . PHE A 1 124 ? -9.958 4.592 -6.842 1.00 15.96 124 PHE A N 1
ATOM 700 C CA . PHE A 1 124 ? -11.372 4.512 -7.180 1.00 19.66 124 PHE A CA 1
ATOM 701 C C . PHE A 1 124 ? -11.925 3.353 -6.369 1.00 17.20 124 PHE A C 1
ATOM 702 O O . PHE A 1 124 ? -11.345 2.267 -6.362 1.00 20.33 124 PHE A O 1
ATOM 710 N N . SER A 1 125 ? -13.037 3.572 -5.678 1.00 18.00 125 SER A N 1
ATOM 711 C CA . SER A 1 125 ? -13.594 2.493 -4.876 1.00 18.24 125 SER A CA 1
ATOM 712 C C . SER A 1 125 ? -15.027 2.703 -4.424 1.00 25.13 125 SER A C 1
ATOM 713 O O . SER A 1 125 ? -15.603 3.790 -4.564 1.00 22.42 125 SER A O 1
ATOM 716 N N . SER A 1 126 ? -15.585 1.627 -3.879 1.00 20.40 126 SER A N 1
ATOM 717 C CA . SER A 1 126 ? -16.940 1.593 -3.355 1.00 22.08 126 SER A CA 1
ATOM 718 C C . SER A 1 126 ? -17.141 2.675 -2.295 1.00 22.78 126 SER A C 1
ATOM 719 O O . SER A 1 126 ? -18.234 3.216 -2.144 1.00 25.37 126 SER A O 1
ATOM 722 N N . ARG A 1 127 ? -16.079 2.984 -1.559 1.00 18.69 127 ARG A N 1
ATOM 723 C CA . ARG A 1 127 ? -16.150 3.992 -0.508 1.00 23.44 127 ARG A CA 1
ATOM 724 C C . ARG A 1 127 ? -16.670 5.318 -1.046 1.00 28.01 127 ARG A C 1
ATOM 725 O O . ARG A 1 127 ? -17.419 6.023 -0.373 1.00 21.03 127 ARG A O 1
ATOM 733 N N . THR A 1 128 ? -16.271 5.655 -2.267 1.00 22.96 128 THR A N 1
ATOM 734 C CA . THR A 1 128 ? -16.686 6.918 -2.851 1.00 24.40 128 THR A CA 1
ATOM 735 C C . THR A 1 128 ? -17.519 6.798 -4.126 1.00 20.44 128 THR A C 1
ATOM 736 O O . THR A 1 128 ? -18.011 7.800 -4.635 1.00 25.47 128 THR A O 1
ATOM 740 N N . ARG A 1 129 ? -17.686 5.584 -4.640 1.00 17.81 129 ARG A N 1
ATOM 741 C CA . ARG A 1 129 ? -18.473 5.394 -5.859 1.00 25.20 129 ARG A CA 1
ATOM 742 C C . ARG A 1 129 ? -19.608 4.390 -5.683 1.00 24.28 129 ARG A C 1
ATOM 743 O O . ARG A 1 129 ? -20.491 4.287 -6.535 1.00 21.56 129 ARG A O 1
ATOM 751 N N . GLY A 1 130 ? -19.591 3.654 -4.580 1.00 24.07 130 GLY A N 1
ATOM 752 C CA . GLY A 1 130 ? -20.618 2.649 -4.377 1.00 20.73 130 GLY A CA 1
ATOM 753 C C . GLY A 1 130 ? -20.374 1.525 -5.371 1.00 26.01 130 GLY A C 1
ATOM 754 O O . GLY A 1 130 ? -19.245 1.070 -5.548 1.00 20.90 130 GLY A O 1
ATOM 755 N N . THR A 1 131 ? -21.430 1.093 -6.047 1.00 20.49 131 THR A N 1
ATOM 756 C CA . THR A 1 131 ? -21.338 0.015 -7.024 1.00 20.68 131 THR A CA 1
ATOM 757 C C . THR A 1 131 ? -20.793 0.445 -8.389 1.00 22.92 131 THR A C 1
ATOM 758 O O . THR A 1 131 ? -20.461 -0.401 -9.223 1.00 26.90 131 THR A O 1
ATOM 762 N N . LYS A 1 132 ? -20.703 1.750 -8.611 1.00 20.41 132 LYS A N 1
ATOM 763 C CA . LYS A 1 132 ? -20.275 2.287 -9.902 1.00 18.47 132 LYS A CA 1
ATOM 764 C C . LYS A 1 132 ? -18.810 2.120 -10.292 1.00 20.51 132 LYS A C 1
ATOM 765 O O . LYS A 1 132 ? -17.921 2.735 -9.702 1.00 20.33 132 LYS A O 1
ATOM 771 N N . GLY A 1 133 ? -18.581 1.277 -11.295 1.00 25.18 133 GLY A N 1
ATOM 772 C CA . GLY A 1 133 ? -17.241 1.051 -11.797 1.00 18.73 133 GLY A CA 1
ATOM 773 C C . GLY A 1 133 ? -17.055 2.028 -12.944 1.00 22.56 133 GLY A C 1
ATOM 774 O O . GLY A 1 133 ? -17.542 3.162 -12.865 1.00 18.75 133 GLY A O 1
ATOM 775 N N . GLY A 1 134 ? -16.363 1.614 -14.005 1.00 18.38 134 GLY A N 1
ATOM 776 C CA . GLY A 1 134 ? -16.174 2.513 -15.132 1.00 19.78 134 GLY A CA 1
ATOM 777 C C . GLY A 1 134 ? -14.928 2.269 -15.958 1.00 21.81 134 GLY A C 1
ATOM 778 O O . GLY A 1 134 ? -14.212 1.287 -15.758 1.00 17.69 134 GLY A O 1
ATOM 779 N N . GLN A 1 135 ? -14.685 3.167 -16.910 1.00 21.57 135 GLN A N 1
ATOM 780 C CA . GLN A 1 135 ? -13.518 3.087 -17.779 1.00 19.69 135 GLN A CA 1
ATOM 781 C C . GLN A 1 135 ? -12.565 4.162 -17.269 1.00 15.95 135 GLN A C 1
ATOM 782 O O . GLN A 1 135 ? -12.820 5.350 -17.432 1.00 19.30 135 GLN A O 1
ATOM 788 N N . PHE A 1 136 ? -11.468 3.743 -16.651 1.00 14.37 136 PHE A N 1
ATOM 789 C CA . PHE A 1 136 ? -10.514 4.682 -16.083 1.00 13.29 136 PHE A CA 1
ATOM 790 C C . PHE A 1 136 ? -9.259 4.753 -16.925 1.00 16.22 136 PHE A C 1
ATOM 791 O O . PHE A 1 136 ? -8.534 3.772 -17.074 1.00 17.71 136 PHE A O 1
ATOM 807 N N . PHE A 1 138 ? -5.532 6.146 -17.754 1.00 13.06 138 PHE A N 1
ATOM 808 C CA . PHE A 1 138 ? -4.311 6.661 -17.163 1.00 15.34 138 PHE A CA 1
ATOM 809 C C . PHE A 1 138 ? -3.450 7.153 -18.315 1.00 16.94 138 PHE A C 1
ATOM 810 O O . PHE A 1 138 ? -3.165 6.403 -19.249 1.00 13.72 138 PHE A O 1
ATOM 818 N N . ALA A 1 139 ? -3.046 8.416 -18.252 1.00 14.84 139 ALA A N 1
ATOM 819 C CA . ALA A 1 139 ? -2.230 8.988 -19.310 1.00 18.23 139 ALA A CA 1
ATOM 820 C C . ALA A 1 139 ? -1.057 9.734 -18.724 1.00 20.76 139 ALA A C 1
ATOM 821 O O . ALA A 1 139 ? -1.133 10.238 -17.597 1.00 18.29 139 ALA A O 1
ATOM 823 N N . ALA A 1 140 ? 0.023 9.779 -19.503 1.00 15.84 140 ALA A N 1
ATOM 824 C CA . ALA A 1 140 ? 1.185 10.471 -19.068 1.00 18.86 140 ALA A CA 1
ATOM 825 C C . ALA A 1 140 ? 0.756 11.892 -18.956 1.00 21.92 140 ALA A C 1
ATOM 826 O O . ALA A 1 140 ? -0.147 12.398 -19.682 1.00 19.49 140 ALA A O 1
ATOM 828 N N . GLN A 1 141 ? 1.388 12.521 -18.017 1.00 22.91 141 GLN A N 1
ATOM 829 C CA . GLN A 1 141 ? 1.105 13.882 -17.762 1.00 28.13 141 GLN A CA 1
ATOM 830 C C . GLN A 1 141 ? 1.165 14.796 -18.990 1.00 26.10 141 GLN A C 1
ATOM 831 O O . GLN A 1 141 ? 0.339 15.696 -19.087 1.00 30.13 141 GLN A O 1
ATOM 837 N N . ASP A 1 142 ? 2.130 14.560 -19.894 1.00 29.38 142 ASP A N 1
ATOM 838 C CA . ASP A 1 142 ? 2.369 15.355 -21.123 1.00 42.17 142 ASP A CA 1
ATOM 839 C C . ASP A 1 142 ? 1.595 14.843 -22.358 1.00 34.55 142 ASP A C 1
ATOM 840 O O . ASP A 1 142 ? 1.689 15.407 -23.452 1.00 35.01 142 ASP A O 1
ATOM 845 N N . TRP A 1 143 ? 0.851 13.758 -22.201 1.00 25.61 143 TRP A N 1
ATOM 846 C CA . TRP A 1 143 ? 0.148 13.207 -23.347 1.00 24.49 143 TRP A CA 1
ATOM 847 C C . TRP A 1 143 ? -0.848 14.172 -23.982 1.00 18.58 143 TRP A C 1
ATOM 848 O O . TRP A 1 143 ? -1.754 14.681 -23.327 1.00 20.34 143 TRP A O 1
ATOM 859 N N . GLN A 1 144 ? -0.662 14.411 -25.275 1.00 21.16 144 GLN A N 1
ATOM 860 C CA . GLN A 1 144 ? -1.520 15.301 -26.042 1.00 21.77 144 GLN A CA 1
ATOM 861 C C . GLN A 1 144 ? -2.534 14.393 -26.731 1.00 25.78 144 GLN A C 1
ATOM 862 O O . GLN A 1 144 ? -2.167 13.353 -27.268 1.00 27.28 144 GLN A O 1
ATOM 868 N N . GLY A 1 145 ? -3.806 14.773 -26.710 1.00 23.24 145 GLY A N 1
ATOM 869 C CA . GLY A 1 145 ? -4.820 13.944 -27.339 1.00 21.86 145 GLY A CA 1
ATOM 870 C C . GLY A 1 145 ? -6.172 14.088 -26.668 1.00 22.67 145 GLY A C 1
ATOM 871 O O . GLY A 1 145 ? -6.258 14.468 -25.500 1.00 19.68 145 GLY A O 1
ATOM 872 N N . GLU A 1 146 ? -7.235 13.789 -27.408 1.00 19.94 146 GLU A N 1
ATOM 873 C CA . GLU A 1 146 ? -8.582 13.899 -26.873 1.00 18.79 146 GLU A CA 1
ATOM 874 C C . GLU A 1 146 ? -8.975 12.635 -26.122 1.00 19.17 146 GLU A C 1
ATOM 875 O O . GLU A 1 146 ? -8.372 11.578 -26.305 1.00 22.98 146 GLU A O 1
ATOM 881 N N . VAL A 1 147 ? -9.984 12.755 -25.270 1.00 24.08 147 VAL A N 1
ATOM 882 C CA . VAL A 1 147 ? -10.446 11.632 -24.461 1.00 24.91 147 VAL A CA 1
ATOM 883 C C . VAL A 1 147 ? -11.719 10.999 -25.014 1.00 18.70 147 VAL A C 1
ATOM 884 O O . VAL A 1 147 ? -12.686 11.686 -25.307 1.00 19.69 147 VAL A O 1
ATOM 888 N N . PRO A 1 148 ? -11.736 9.673 -25.159 1.00 20.12 148 PRO A N 1
ATOM 889 C CA . PRO A 1 148 ? -12.940 9.016 -25.682 1.00 24.45 148 PRO A CA 1
ATOM 890 C C . PRO A 1 148 ? -14.160 9.356 -24.818 1.00 21.64 148 PRO A C 1
ATOM 891 O O . PRO A 1 148 ? -14.065 9.392 -23.589 1.00 17.63 148 PRO A O 1
ATOM 895 N N . ALA A 1 149 ? -15.300 9.611 -25.459 1.00 19.92 149 ALA A N 1
ATOM 896 C CA . ALA A 1 149 ? -16.530 9.942 -24.733 1.00 23.02 149 ALA A CA 1
ATOM 897 C C . ALA A 1 149 ? -16.855 8.817 -23.752 1.00 21.69 149 ALA A C 1
ATOM 898 O O . ALA A 1 149 ? -17.481 9.029 -22.711 1.00 21.18 149 ALA A O 1
ATOM 900 N N . SER A 1 150 ? -16.400 7.626 -24.124 1.00 21.59 150 SER A N 1
ATOM 901 C CA . SER A 1 150 ? -16.567 6.376 -23.386 1.00 30.35 150 SER A CA 1
ATOM 902 C C . SER A 1 150 ? -15.850 6.331 -22.023 1.00 30.17 150 SER A C 1
ATOM 903 O O . SER A 1 150 ? -16.225 5.565 -21.135 1.00 22.07 150 SER A O 1
ATOM 906 N N . VAL A 1 151 ? -14.809 7.140 -21.871 1.00 26.76 151 VAL A N 1
ATOM 907 C CA . VAL A 1 151 ? -14.028 7.160 -20.640 1.00 18.81 151 VAL A CA 1
ATOM 908 C C . VAL A 1 151 ? -14.686 7.938 -19.511 1.00 13.84 151 VAL A C 1
ATOM 909 O O . VAL A 1 151 ? -15.161 9.050 -19.708 1.00 20.39 151 VAL A O 1
ATOM 913 N N . ASP A 1 152 ? -14.703 7.338 -18.324 1.00 15.75 152 ASP A N 1
ATOM 914 C CA . ASP A 1 152 ? -15.302 7.964 -17.153 1.00 18.00 152 ASP A CA 1
ATOM 915 C C . ASP A 1 152 ? -14.406 9.013 -16.510 1.00 21.55 152 ASP A C 1
ATOM 916 O O . ASP A 1 152 ? -14.784 10.171 -16.370 1.00 23.08 152 ASP A O 1
ATOM 921 N N . GLU A 1 153 ? -13.211 8.597 -16.116 1.00 18.94 153 GLU A N 1
ATOM 922 C CA . GLU A 1 153 ? -12.272 9.502 -15.471 1.00 19.37 153 GLU A CA 1
ATOM 923 C C . GLU A 1 153 ? -10.893 9.335 -16.080 1.00 20.69 153 GLU A C 1
ATOM 924 O O . GLU A 1 153 ? -10.542 8.262 -16.562 1.00 22.81 153 GLU A O 1
ATOM 930 N N . VAL A 1 154 ? -10.117 10.410 -16.053 1.00 18.04 154 VAL A N 1
ATOM 931 C CA . VAL A 1 154 ? -8.763 10.403 -16.580 1.00 18.84 154 VAL A CA 1
ATOM 932 C C . VAL A 1 154 ? -7.785 10.666 -15.439 1.00 24.52 154 VAL A C 1
ATOM 933 O O . VAL A 1 154 ? -7.957 11.611 -14.667 1.00 25.14 154 VAL A O 1
ATOM 937 N N . VAL A 1 155 ? -6.766 9.822 -15.332 1.00 18.85 155 VAL A N 1
ATOM 938 C CA . VAL A 1 155 ? -5.742 9.984 -14.305 1.00 13.74 155 VAL A CA 1
ATOM 939 C C . VAL A 1 155 ? -4.423 10.365 -14.976 1.00 19.99 155 VAL A C 1
ATOM 940 O O . VAL A 1 155 ? -3.869 9.584 -15.755 1.00 20.80 155 VAL A O 1
ATOM 944 N N . ARG A 1 156 ? -3.930 11.566 -14.691 1.00 13.20 156 ARG A N 1
ATOM 945 C CA . ARG A 1 156 ? -2.653 12.009 -15.251 1.00 13.40 156 ARG A CA 1
ATOM 946 C C . ARG A 1 156 ? -1.556 11.490 -14.325 1.00 15.98 156 ARG A C 1
ATOM 947 O O . ARG A 1 156 ? -1.579 11.766 -13.127 1.00 21.18 156 ARG A O 1
ATOM 955 N N . VAL A 1 157 ? -0.602 10.734 -14.865 1.00 12.37 157 VAL A N 1
ATOM 956 C CA . VAL A 1 157 ? 0.464 10.178 -14.032 1.00 11.84 157 VAL A CA 1
ATOM 957 C C . VAL A 1 157 ? 1.828 10.781 -14.357 1.00 17.95 157 VAL A C 1
ATOM 958 O O . VAL A 1 157 ? 2.133 11.091 -15.513 1.00 16.15 157 VAL A O 1
ATOM 962 N N . ASP A 1 158 ? 2.646 10.948 -13.323 1.00 14.39 158 ASP A N 1
ATOM 963 C CA . ASP A 1 158 ? 3.960 11.551 -13.487 1.00 14.91 158 ASP A CA 1
ATOM 964 C C . ASP A 1 158 ? 5.101 10.596 -13.788 1.00 23.74 158 ASP A C 1
ATOM 965 O O . ASP A 1 158 ? 6.203 11.037 -14.113 1.00 22.50 158 ASP A O 1
ATOM 970 N N . SER A 1 159 ? 4.849 9.296 -13.654 1.00 17.39 159 SER A N 1
ATOM 971 C CA . SER A 1 159 ? 5.848 8.290 -14.006 1.00 18.38 159 SER A CA 1
ATOM 972 C C . SER A 1 159 ? 5.147 7.443 -15.071 1.00 19.42 159 SER A C 1
ATOM 973 O O . SER A 1 159 ? 3.946 7.190 -14.966 1.00 17.74 159 SER A O 1
ATOM 976 N N . ASN A 1 160 ? 5.867 7.027 -16.108 1.00 18.62 160 ASN A N 1
ATOM 977 C CA . ASN A 1 160 ? 5.233 6.232 -17.156 1.00 16.21 160 ASN A CA 1
ATOM 978 C C . ASN A 1 160 ? 4.856 4.847 -16.664 1.00 19.14 160 ASN A C 1
ATOM 979 O O . ASN A 1 160 ? 3.943 4.222 -17.194 1.00 16.86 160 ASN A O 1
ATOM 984 N N . LEU A 1 161 ? 5.563 4.374 -15.642 1.00 17.22 161 LEU A N 1
ATOM 985 C CA . LEU A 1 161 ? 5.269 3.075 -15.052 1.00 16.52 161 LEU A CA 1
ATOM 986 C C . LEU A 1 161 ? 4.474 3.348 -13.778 1.00 18.20 161 LEU A C 1
ATOM 987 O O . LEU A 1 161 ? 4.872 4.177 -12.955 1.00 15.55 161 LEU A O 1
ATOM 992 N N . VAL A 1 162 ? 3.340 2.678 -13.617 1.00 18.84 162 VAL A N 1
ATOM 993 C CA . VAL A 1 162 ? 2.544 2.881 -12.415 1.00 21.32 162 VAL A CA 1
ATOM 994 C C . VAL A 1 162 ? 2.098 1.530 -11.870 1.00 17.16 162 VAL A C 1
ATOM 995 O O . VAL A 1 162 ? 1.647 0.658 -12.620 1.00 22.60 162 VAL A O 1
ATOM 999 N N . LYS A 1 163 ? 2.243 1.345 -10.565 1.00 13.33 163 LYS A N 1
ATOM 1000 C CA . LYS A 1 163 ? 1.860 0.080 -9.953 1.00 20.31 163 LYS A CA 1
ATOM 1001 C C . LYS A 1 163 ? 0.355 0.050 -9.718 1.00 21.49 163 LYS A C 1
ATOM 1002 O O . LYS A 1 163 ? -0.217 0.985 -9.162 1.00 25.84 163 LYS A O 1
ATOM 1008 N N . LEU A 1 164 ? -0.286 -1.027 -10.161 1.00 19.64 164 LEU A N 1
ATOM 1009 C CA . LEU A 1 164 ? -1.726 -1.172 -10.008 1.00 20.51 164 LEU A CA 1
ATOM 1010 C C . LEU A 1 164 ? -2.087 -2.324 -9.084 1.00 26.66 164 LEU A C 1
ATOM 1011 O O . LEU A 1 164 ? -1.518 -3.411 -9.182 1.00 25.33 164 LEU A O 1
ATOM 1024 N N . GLY A 1 166 ? -5.733 -4.058 -7.324 1.00 25.64 166 GLY A N 1
ATOM 1025 C CA . GLY A 1 166 ? -7.175 -4.052 -7.184 1.00 21.02 166 GLY A CA 1
ATOM 1026 C C . GLY A 1 166 ? -7.553 -5.006 -6.065 1.00 24.36 166 GLY A C 1
ATOM 1027 O O . GLY A 1 166 ? -6.968 -6.081 -5.937 1.00 27.90 166 GLY A O 1
ATOM 1028 N N . ARG A 1 167 ? -8.510 -4.606 -5.236 1.00 22.76 167 ARG A N 1
ATOM 1029 C CA . ARG A 1 167 ? -8.961 -5.450 -4.132 1.00 30.40 167 ARG A CA 1
ATOM 1030 C C . ARG A 1 167 ? -10.477 -5.551 -4.167 1.00 31.29 167 ARG A C 1
ATOM 1031 O O . ARG A 1 167 ? -11.171 -4.541 -4.276 1.00 26.85 167 ARG A O 1
ATOM 1039 N N . ILE A 1 168 ? -10.981 -6.776 -4.075 1.00 28.59 168 ILE A N 1
ATOM 1040 C CA . ILE A 1 168 ? -12.415 -7.023 -4.069 1.00 24.29 168 ILE A CA 1
ATOM 1041 C C . ILE A 1 168 ? -12.779 -7.896 -2.865 1.00 27.00 168 ILE A C 1
ATOM 1042 O O . ILE A 1 168 ? -12.303 -9.022 -2.740 1.00 25.73 168 ILE A O 1
ATOM 1055 N N . ALA A 1 170 ? -14.585 -10.327 -0.231 1.00 37.61 170 ALA A N 1
ATOM 1056 C CA . ALA A 1 170 ? -15.218 -11.639 -0.314 1.00 43.96 170 ALA A CA 1
ATOM 1057 C C . ALA A 1 170 ? -15.251 -12.095 1.146 1.00 51.68 170 ALA A C 1
ATOM 1058 O O . ALA A 1 170 ? -14.202 -12.294 1.764 1.00 46.97 170 ALA A O 1
ATOM 1060 N N . VAL A 1 171 ? -16.449 -12.255 1.699 1.00 58.19 171 VAL A N 1
ATOM 1061 C CA . VAL A 1 171 ? -16.574 -12.618 3.107 1.00 66.03 171 VAL A CA 1
ATOM 1062 C C . VAL A 1 171 ? -16.655 -14.106 3.435 1.00 63.83 171 VAL A C 1
ATOM 1063 O O . VAL A 1 171 ? -16.552 -14.490 4.600 1.00 67.35 171 VAL A O 1
ATOM 1067 N N . ASN A 1 172 ? -16.860 -14.937 2.419 1.00 54.19 172 ASN A N 1
ATOM 1068 C CA . ASN A 1 172 ? -16.884 -16.385 2.605 1.00 53.88 172 ASN A CA 1
ATOM 1069 C C . ASN A 1 172 ? -16.604 -17.063 1.269 1.00 58.14 172 ASN A C 1
ATOM 1070 O O . ASN A 1 172 ? -16.688 -16.431 0.218 1.00 62.02 172 ASN A O 1
ATOM 1075 N N . ASP A 1 173 ? -16.254 -18.343 1.308 1.00 63.33 173 ASP A N 1
ATOM 1076 C CA . ASP A 1 173 ? -15.914 -19.085 0.096 1.00 67.90 173 ASP A CA 1
ATOM 1077 C C . ASP A 1 173 ? -16.896 -19.057 -1.071 1.00 67.34 173 ASP A C 1
ATOM 1078 O O . ASP A 1 173 ? -16.475 -19.090 -2.227 1.00 70.52 173 ASP A O 1
ATOM 1083 N N . GLU A 1 174 ? -18.193 -19.003 -0.793 1.00 63.19 174 GLU A N 1
ATOM 1084 C CA . GLU A 1 174 ? -19.160 -18.981 -1.884 1.00 65.92 174 GLU A CA 1
ATOM 1085 C C . GLU A 1 174 ? -19.319 -17.559 -2.420 1.00 57.67 174 GLU A C 1
ATOM 1086 O O . GLU A 1 174 ? -19.533 -17.351 -3.618 1.00 54.21 174 GLU A O 1
ATOM 1092 N N . ASP A 1 175 ? -19.206 -16.586 -1.521 1.00 55.11 175 ASP A N 1
ATOM 1093 C CA . ASP A 1 175 ? -19.312 -15.178 -1.879 1.00 53.30 175 ASP A CA 1
ATOM 1094 C C . ASP A 1 175 ? -18.108 -14.828 -2.744 1.00 51.17 175 ASP A C 1
ATOM 1095 O O . ASP A 1 175 ? -18.198 -14.008 -3.655 1.00 51.40 175 ASP A O 1
ATOM 1100 N N . ALA A 1 176 ? -16.980 -15.463 -2.443 1.00 48.10 176 ALA A N 1
ATOM 1101 C CA . ALA A 1 176 ? -15.749 -15.243 -3.184 1.00 44.37 176 ALA A CA 1
ATOM 1102 C C . ALA A 1 176 ? -15.968 -15.636 -4.640 1.00 47.59 176 ALA A C 1
ATOM 1103 O O . ALA A 1 176 ? -15.394 -15.036 -5.549 1.00 51.04 176 ALA A O 1
ATOM 1105 N N . LYS A 1 177 ? -16.797 -16.648 -4.863 1.00 47.12 177 LYS A N 1
ATOM 1106 C CA . LYS A 1 177 ? -17.072 -17.080 -6.222 1.00 52.03 177 LYS A CA 1
ATOM 1107 C C . LYS A 1 177 ? -17.836 -15.972 -6.952 1.00 51.57 177 LYS A C 1
ATOM 1108 O O . LYS A 1 177 ? -17.769 -15.858 -8.177 1.00 51.07 177 LYS A O 1
ATOM 1114 N N . VAL A 1 178 ? -18.561 -15.153 -6.196 1.00 47.12 178 VAL A N 1
ATOM 1115 C CA . VAL A 1 178 ? -19.305 -14.051 -6.795 1.00 49.45 178 VAL A CA 1
ATOM 1116 C C . VAL A 1 178 ? -18.301 -12.979 -7.195 1.00 46.36 178 VAL A C 1
ATOM 1117 O O . VAL A 1 178 ? -18.270 -12.541 -8.344 1.00 47.76 178 VAL A O 1
ATOM 1121 N N . ALA A 1 179 ? -17.476 -12.572 -6.235 1.00 47.73 179 ALA A N 1
ATOM 1122 C CA . ALA A 1 179 ? -16.465 -11.549 -6.468 1.00 48.57 179 ALA A CA 1
ATOM 1123 C C . ALA A 1 179 ? -15.555 -11.938 -7.624 1.00 49.92 179 ALA A C 1
ATOM 1124 O O . ALA A 1 179 ? -15.160 -11.089 -8.418 1.00 48.72 179 ALA A O 1
ATOM 1126 N N . LEU A 1 180 ? -15.231 -13.224 -7.719 1.00 46.54 180 LEU A N 1
ATOM 1127 C CA . LEU A 1 180 ? -14.367 -13.710 -8.785 1.00 46.94 180 LEU A CA 1
ATOM 1128 C C . LEU A 1 180 ? -14.988 -13.501 -10.159 1.00 49.66 180 LEU A C 1
ATOM 1129 O O . LEU A 1 180 ? -14.281 -13.212 -11.125 1.00 51.53 180 LEU A O 1
ATOM 1134 N N . ASN A 1 181 ? -16.304 -13.663 -10.256 1.00 48.48 181 ASN A N 1
ATOM 1135 C CA . ASN A 1 181 ? -16.975 -13.457 -11.532 1.00 50.55 181 ASN A CA 1
ATOM 1136 C C . ASN A 1 181 ? -16.862 -11.991 -11.920 1.00 46.70 181 ASN A C 1
ATOM 1137 O O . ASN A 1 181 ? -16.897 -11.649 -13.101 1.00 47.91 181 ASN A O 1
ATOM 1142 N N . TYR A 1 182 ? -16.730 -11.126 -10.919 1.00 41.68 182 TYR A N 1
ATOM 1143 C CA . TYR A 1 182 ? -16.592 -9.703 -11.177 1.00 42.84 182 TYR A CA 1
ATOM 1144 C C . TYR A 1 182 ? -15.152 -9.350 -11.561 1.00 36.12 182 TYR A C 1
ATOM 1145 O O . TYR A 1 182 ? -14.924 -8.651 -12.552 1.00 36.32 182 TYR A O 1
ATOM 1162 N N . ASP A 1 184 ? -13.005 -11.052 -12.970 1.00 37.02 184 ASP A N 1
ATOM 1163 C CA . ASP A 1 184 ? -12.697 -11.561 -14.298 1.00 33.66 184 ASP A CA 1
ATOM 1164 C C . ASP A 1 184 ? -13.051 -10.542 -15.364 1.00 33.04 184 ASP A C 1
ATOM 1165 O O . ASP A 1 184 ? -12.521 -10.583 -16.476 1.00 31.03 184 ASP A O 1
ATOM 1170 N N . GLN A 1 185 ? -13.947 -9.623 -15.015 1.00 37.98 185 GLN A N 1
ATOM 1171 C CA . GLN A 1 185 ? -14.379 -8.596 -15.949 1.00 38.38 185 GLN A CA 1
ATOM 1172 C C . GLN A 1 185 ? -13.472 -7.369 -15.960 1.00 32.83 185 GLN A C 1
ATOM 1173 O O . GLN A 1 185 ? -13.575 -6.527 -16.851 1.00 30.87 185 GLN A O 1
ATOM 1179 N N . TRP A 1 186 ? -12.591 -7.261 -14.968 1.00 31.23 186 TRP A N 1
ATOM 1180 C CA . TRP A 1 186 ? -11.644 -6.150 -14.934 1.00 33.37 186 TRP A CA 1
ATOM 1181 C C . TRP A 1 186 ? -10.750 -6.364 -16.158 1.00 32.25 186 TRP A C 1
ATOM 1182 O O . TRP A 1 186 ? -10.457 -7.500 -16.533 1.00 33.42 186 TRP A O 1
ATOM 1193 N N . ASN A 1 187 ? -10.304 -5.282 -16.780 1.00 32.21 187 ASN A N 1
ATOM 1194 C CA . ASN A 1 187 ? -9.486 -5.412 -17.977 1.00 27.59 187 ASN A CA 1
ATOM 1195 C C . ASN A 1 187 ? -8.524 -4.240 -18.082 1.00 29.71 187 ASN A C 1
ATOM 1196 O O . ASN A 1 187 ? -8.738 -3.202 -17.458 1.00 34.41 187 ASN A O 1
ATOM 1201 N N . ILE A 1 188 ? -7.449 -4.426 -18.841 1.00 25.08 188 ILE A N 1
ATOM 1202 C CA . ILE A 1 188 ? -6.461 -3.373 -19.078 1.00 21.33 188 ILE A CA 1
ATOM 1203 C C . ILE A 1 188 ? -6.225 -3.345 -20.582 1.00 27.61 188 ILE A C 1
ATOM 1204 O O . ILE A 1 188 ? -5.888 -4.366 -21.179 1.00 29.00 188 ILE A O 1
ATOM 1209 N N . ARG A 1 189 ? -6.403 -2.180 -21.192 1.00 22.22 189 ARG A N 1
ATOM 1210 C CA . ARG A 1 189 ? -6.210 -2.037 -22.631 1.00 23.60 189 ARG A CA 1
ATOM 1211 C C . ARG A 1 189 ? -5.541 -0.706 -22.965 1.00 23.97 189 ARG A C 1
ATOM 1212 O O . ARG A 1 189 ? -5.798 0.304 -22.311 1.00 21.46 189 ARG A O 1
ATOM 1220 N N . THR A 1 190 ? -4.674 -0.707 -23.972 1.00 19.74 190 THR A N 1
ATOM 1221 C CA . THR A 1 190 ? -4.040 0.529 -24.404 1.00 24.83 190 THR A CA 1
ATOM 1222 C C . THR A 1 190 ? -5.143 1.304 -25.128 1.00 23.01 190 THR A C 1
ATOM 1223 O O . THR A 1 190 ? -6.120 0.716 -25.594 1.00 21.93 190 THR A O 1
ATOM 1227 N N . LEU A 1 191 ? -4.991 2.620 -25.214 1.00 24.16 191 LEU A N 1
ATOM 1228 C CA . LEU A 1 191 ? -5.983 3.451 -25.883 1.00 23.12 191 LEU A CA 1
ATOM 1229 C C . LEU A 1 191 ? -6.256 2.943 -27.300 1.00 25.19 191 LEU A C 1
ATOM 1230 O O . LEU A 1 191 ? -7.409 2.767 -27.685 1.00 22.80 191 LEU A O 1
ATOM 1235 N N . SER A 1 192 ? -5.197 2.696 -28.068 1.00 25.61 192 SER A N 1
ATOM 1236 C CA . SER A 1 192 ? -5.366 2.222 -29.435 1.00 31.43 192 SER A CA 1
ATOM 1237 C C . SER A 1 192 ? -6.165 0.928 -29.460 1.00 28.90 192 SER A C 1
ATOM 1238 O O . SER A 1 192 ? -7.105 0.795 -30.247 1.00 24.66 192 SER A O 1
ATOM 1241 N N . GLU A 1 193 ? -5.804 -0.021 -28.597 1.00 29.38 193 GLU A N 1
ATOM 1242 C CA . GLU A 1 193 ? -6.527 -1.292 -28.528 1.00 35.67 193 GLU A CA 1
ATOM 1243 C C . GLU A 1 193 ? -7.987 -1.010 -28.185 1.00 33.18 193 GLU A C 1
ATOM 1244 O O . GLU A 1 193 ? -8.901 -1.589 -28.770 1.00 32.76 193 GLU A O 1
ATOM 1250 N N . TYR A 1 194 ? -8.191 -0.113 -27.227 1.00 29.25 194 TYR A N 1
ATOM 1251 C CA . TYR A 1 194 ? -9.525 0.274 -26.775 1.00 28.64 194 TYR A CA 1
ATOM 1252 C C . TYR A 1 194 ? -10.349 0.832 -27.930 1.00 28.89 194 TYR A C 1
ATOM 1253 O O . TYR A 1 194 ? -11.542 0.557 -28.044 1.00 28.21 194 TYR A O 1
ATOM 1262 N N . LEU A 1 195 ? -9.705 1.622 -28.782 1.00 27.84 195 LEU A N 1
ATOM 1263 C CA . LEU A 1 195 ? -10.388 2.239 -29.909 1.00 32.69 195 LEU A CA 1
ATOM 1264 C C . LEU A 1 195 ? -10.354 1.382 -31.171 1.00 35.37 195 LEU A C 1
ATOM 1265 O O . LEU A 1 195 ? -10.964 1.739 -32.180 1.00 33.61 195 LEU A O 1
ATOM 1270 N N . GLY A 1 196 ? -9.658 0.247 -31.101 1.00 29.33 196 GLY A N 1
ATOM 1271 C CA . GLY A 1 196 ? -9.550 -0.641 -32.249 1.00 33.32 196 GLY A CA 1
ATOM 1272 C C . GLY A 1 196 ? -8.737 0.015 -33.349 1.00 39.69 196 GLY A C 1
ATOM 1273 O O . GLY A 1 196 ? -9.032 -0.127 -34.533 1.00 45.43 196 GLY A O 1
ATOM 1274 N N . LYS A 1 197 ? -7.684 0.718 -32.948 1.00 34.59 197 LYS A N 1
ATOM 1275 C CA . LYS A 1 197 ? -6.830 1.442 -33.881 1.00 34.93 197 LYS A CA 1
ATOM 1276 C C . LYS A 1 197 ? -5.377 1.007 -33.898 1.00 33.02 197 LYS A C 1
ATOM 1277 O O . LYS A 1 197 ? -4.910 0.333 -32.978 1.00 31.72 197 LYS A O 1
ATOM 1283 N N . ASN A 1 198 ? -4.668 1.395 -34.957 1.00 34.65 198 ASN A N 1
ATOM 1284 C CA . ASN A 1 198 ? -3.244 1.105 -35.057 1.00 34.66 198 ASN A CA 1
ATOM 1285 C C . ASN A 1 198 ? -2.611 1.995 -33.986 1.00 33.40 198 ASN A C 1
ATOM 1286 O O . ASN A 1 198 ? -2.912 3.189 -33.911 1.00 30.66 198 ASN A O 1
ATOM 1291 N N . GLY A 1 199 ? -1.747 1.418 -33.157 1.00 25.11 199 GLY A N 1
ATOM 1292 C CA . GLY A 1 199 ? -1.114 2.196 -32.109 1.00 28.92 199 GLY A CA 1
ATOM 1293 C C . GLY A 1 199 ? 0.399 2.195 -32.178 1.00 30.99 199 GLY A C 1
ATOM 1294 O O . GLY A 1 199 ? 0.989 1.486 -32.991 1.00 25.51 199 GLY A O 1
ATOM 1295 N N . PRO A 1 200 ? 1.060 2.978 -31.316 1.00 33.61 200 PRO A N 1
ATOM 1296 C CA . PRO A 1 200 ? 2.521 3.042 -31.314 1.00 33.03 200 PRO A CA 1
ATOM 1297 C C . PRO A 1 200 ? 3.096 1.776 -30.707 1.00 26.84 200 PRO A C 1
ATOM 1298 O O . PRO A 1 200 ? 2.435 1.098 -29.923 1.00 31.81 200 PRO A O 1
ATOM 1302 N N . LYS A 1 201 ? 4.328 1.456 -31.074 1.00 33.80 201 LYS A N 1
ATOM 1303 C CA . LYS A 1 201 ? 4.986 0.277 -30.542 1.00 43.31 201 LYS A CA 1
ATOM 1304 C C . LYS A 1 201 ? 5.325 0.543 -29.072 1.00 38.40 201 LYS A C 1
ATOM 1305 O O . LYS A 1 201 ? 5.768 1.636 -28.719 1.00 35.28 201 LYS A O 1
ATOM 1311 N N . PRO A 1 202 ? 5.104 -0.450 -28.195 1.00 30.83 202 PRO A N 1
ATOM 1312 C CA . PRO A 1 202 ? 5.405 -0.286 -26.769 1.00 37.81 202 PRO A CA 1
ATOM 1313 C C . PRO A 1 202 ? 6.872 0.090 -26.581 1.00 37.55 202 PRO A C 1
ATOM 1314 O O . PRO A 1 202 ? 7.732 -0.313 -27.363 1.00 40.85 202 PRO A O 1
ATOM 1318 N N . VAL A 1 203 ? 7.156 0.869 -25.548 1.00 35.31 203 VAL A N 1
ATOM 1319 C CA . VAL A 1 203 ? 8.526 1.275 -25.284 1.00 38.20 203 VAL A CA 1
ATOM 1320 C C . VAL A 1 203 ? 9.303 0.117 -24.670 1.00 37.55 203 VAL A C 1
ATOM 1321 O O . VAL A 1 203 ? 8.792 -0.595 -23.803 1.00 36.36 203 VAL A O 1
ATOM 1325 N N . GLN A 1 204 ? 10.529 -0.083 -25.147 1.00 33.72 204 GLN A N 1
ATOM 1326 C CA . GLN A 1 204 ? 11.392 -1.141 -24.634 1.00 43.02 204 GLN A CA 1
ATOM 1327 C C . GLN A 1 204 ? 12.514 -0.456 -23.866 1.00 42.34 204 GLN A C 1
ATOM 1328 O O . GLN A 1 204 ? 13.289 0.308 -24.433 1.00 53.21 204 GLN A O 1
ATOM 1334 N N . ARG A 1 205 ? 12.597 -0.733 -22.572 1.00 34.98 205 ARG A N 1
ATOM 1335 C CA . ARG A 1 205 ? 13.608 -0.118 -21.717 1.00 32.53 205 ARG A CA 1
ATOM 1336 C C . ARG A 1 205 ? 14.816 -1.007 -21.462 1.00 30.18 205 ARG A C 1
ATOM 1337 O O . ARG A 1 205 ? 14.734 -2.229 -21.563 1.00 32.97 205 ARG A O 1
ATOM 1345 N N . THR A 1 206 ? 15.939 -0.376 -21.140 1.00 30.89 206 THR A N 1
ATOM 1346 C CA . THR A 1 206 ? 17.153 -1.097 -20.784 1.00 32.43 206 THR A CA 1
ATOM 1347 C C . THR A 1 206 ? 17.286 -0.718 -19.304 1.00 25.63 206 THR A C 1
ATOM 1348 O O . THR A 1 206 ? 17.602 0.421 -18.958 1.00 28.13 206 THR A O 1
ATOM 1352 N N . TYR A 1 207 ? 17.015 -1.683 -18.436 1.00 26.02 207 TYR A N 1
ATOM 1353 C CA . TYR A 1 207 ? 17.017 -1.470 -16.992 1.00 29.94 207 TYR A CA 1
ATOM 1354 C C . TYR A 1 207 ? 18.338 -1.601 -16.253 1.00 33.54 207 TYR A C 1
ATOM 1355 O O . TYR A 1 207 ? 19.018 -2.617 -16.366 1.00 33.37 207 TYR A O 1
ATOM 1364 N N . PRO A 1 208 ? 18.701 -0.581 -15.457 1.00 32.02 208 PRO A N 1
ATOM 1365 C CA . PRO A 1 208 ? 19.953 -0.618 -14.695 1.00 34.41 208 PRO A CA 1
ATOM 1366 C C . PRO A 1 208 ? 19.822 -1.728 -13.658 1.00 32.52 208 PRO A C 1
ATOM 1367 O O . PRO A 1 208 ? 18.762 -1.877 -13.046 1.00 28.20 208 PRO A O 1
ATOM 1371 N N . ASP A 1 209 ? 20.884 -2.504 -13.463 1.00 31.10 209 ASP A N 1
ATOM 1372 C CA . ASP A 1 209 ? 20.864 -3.583 -12.478 1.00 24.21 209 ASP A CA 1
ATOM 1373 C C . ASP A 1 209 ? 21.117 -2.983 -11.100 1.00 23.89 209 ASP A C 1
ATOM 1374 O O . ASP A 1 209 ? 22.149 -2.349 -10.868 1.00 23.62 209 ASP A O 1
ATOM 1379 N N . PRO A 1 210 ? 20.172 -3.159 -10.169 1.00 22.95 210 PRO A N 1
ATOM 1380 C CA . PRO A 1 210 ? 20.364 -2.607 -8.825 1.00 27.53 210 PRO A CA 1
ATOM 1381 C C . PRO A 1 210 ? 21.593 -3.127 -8.065 1.00 30.65 210 PRO A C 1
ATOM 1382 O O . PRO A 1 210 ? 22.137 -2.433 -7.209 1.00 31.94 210 PRO A O 1
ATOM 1386 N N . LYS A 1 211 ? 22.051 -4.331 -8.380 1.00 34.79 211 LYS A N 1
ATOM 1387 C CA . LYS A 1 211 ? 23.196 -4.870 -7.657 1.00 41.82 211 LYS A CA 1
ATOM 1388 C C . LYS A 1 211 ? 24.551 -4.275 -8.039 1.00 37.79 211 LYS A C 1
ATOM 1389 O O . LYS A 1 211 ? 25.507 -4.361 -7.266 1.00 32.58 211 LYS A O 1
ATOM 1395 N N . LYS A 1 212 ? 24.633 -3.658 -9.213 1.00 37.59 212 LYS A N 1
ATOM 1396 C CA . LYS A 1 212 ? 25.895 -3.085 -9.673 1.00 37.97 212 LYS A CA 1
ATOM 1397 C C . LYS A 1 212 ? 25.872 -1.593 -10.026 1.00 39.98 212 LYS A C 1
ATOM 1398 O O . LYS A 1 212 ? 26.885 -1.034 -10.446 1.00 46.11 212 LYS A O 1
ATOM 1404 N N . SER A 1 213 ? 24.724 -0.949 -9.850 1.00 27.53 213 SER A N 1
ATOM 1405 C CA . SER A 1 213 ? 24.591 0.475 -10.149 1.00 23.25 213 SER A CA 1
ATOM 1406 C C . SER A 1 213 ? 24.573 1.303 -8.867 1.00 28.52 213 SER A C 1
ATOM 1407 O O . SER A 1 213 ? 24.544 0.750 -7.767 1.00 30.82 213 SER A O 1
ATOM 1410 N N . THR A 1 214 ? 24.607 2.626 -9.009 1.00 24.60 214 THR A N 1
ATOM 1411 C CA . THR A 1 214 ? 24.550 3.522 -7.848 1.00 23.67 214 THR A CA 1
ATOM 1412 C C . THR A 1 214 ? 23.108 4.034 -7.737 1.00 26.79 214 THR A C 1
ATOM 1413 O O . THR A 1 214 ? 22.328 3.917 -8.689 1.00 21.63 214 THR A O 1
ATOM 1417 N N . TRP A 1 215 ? 22.738 4.610 -6.598 1.00 23.28 215 TRP A N 1
ATOM 1418 C CA . TRP A 1 215 ? 21.371 5.096 -6.488 1.00 25.36 215 TRP A CA 1
ATOM 1419 C C . TRP A 1 215 ? 21.153 6.285 -7.418 1.00 24.95 215 TRP A C 1
ATOM 1420 O O . TRP A 1 215 ? 20.036 6.530 -7.858 1.00 24.26 215 TRP A O 1
ATOM 1431 N N . LEU A 1 216 ? 22.220 7.017 -7.727 1.00 18.36 216 LEU A N 1
ATOM 1432 C CA . LEU A 1 216 ? 22.104 8.155 -8.631 1.00 22.99 216 LEU A CA 1
ATOM 1433 C C . LEU A 1 216 ? 21.647 7.695 -10.013 1.00 22.74 216 LEU A C 1
ATOM 1434 O O . LEU A 1 216 ? 20.718 8.270 -10.576 1.00 23.82 216 LEU A O 1
ATOM 1439 N N . GLU A 1 217 ? 22.276 6.658 -10.563 1.00 23.63 217 GLU A N 1
ATOM 1440 C CA . GLU A 1 217 ? 21.863 6.213 -11.887 1.00 25.26 217 GLU A CA 1
ATOM 1441 C C . GLU A 1 217 ? 20.462 5.617 -11.915 1.00 23.71 217 GLU A C 1
ATOM 1442 O O . GLU A 1 217 ? 19.725 5.823 -12.881 1.00 23.07 217 GLU A O 1
ATOM 1448 N N . ARG A 1 218 ? 20.075 4.908 -10.856 1.00 18.19 218 ARG A N 1
ATOM 1449 C CA . ARG A 1 218 ? 18.738 4.327 -10.810 1.00 16.25 218 ARG A CA 1
ATOM 1450 C C . ARG A 1 218 ? 17.686 5.437 -10.715 1.00 16.07 218 ARG A C 1
ATOM 1451 O O . ARG A 1 218 ? 16.721 5.452 -11.478 1.00 19.74 218 ARG A O 1
ATOM 1459 N N . VAL A 1 219 ? 17.877 6.371 -9.786 1.00 17.86 219 VAL A N 1
ATOM 1460 C CA . VAL A 1 219 ? 16.933 7.468 -9.625 1.00 14.38 219 VAL A CA 1
ATOM 1461 C C . VAL A 1 219 ? 16.855 8.339 -10.889 1.00 15.27 219 VAL A C 1
ATOM 1462 O O . VAL A 1 219 ? 15.763 8.690 -11.330 1.00 14.61 219 VAL A O 1
ATOM 1466 N N . ASN A 1 220 ? 18.002 8.698 -11.466 1.00 15.76 220 ASN A N 1
ATOM 1467 C CA . ASN A 1 220 ? 18.004 9.521 -12.681 1.00 15.76 220 ASN A CA 1
ATOM 1468 C C . ASN A 1 220 ? 17.325 8.779 -13.832 1.00 16.88 220 ASN A C 1
ATOM 1469 O O . ASN A 1 220 ? 16.674 9.392 -14.679 1.00 16.40 220 ASN A O 1
ATOM 1474 N N . PHE A 1 221 ? 17.476 7.458 -13.856 1.00 18.87 221 PHE A N 1
ATOM 1475 C CA . PHE A 1 221 ? 16.852 6.635 -14.887 1.00 18.66 221 PHE A CA 1
ATOM 1476 C C . PHE A 1 221 ? 15.323 6.715 -14.773 1.00 23.83 221 PHE A C 1
ATOM 1477 O O . PHE A 1 221 ? 14.621 6.936 -15.763 1.00 19.96 221 PHE A O 1
ATOM 1485 N N . VAL A 1 222 ? 14.809 6.521 -13.562 1.00 20.67 222 VAL A N 1
ATOM 1486 C CA . VAL A 1 222 ? 13.368 6.582 -13.343 1.00 19.56 222 VAL A CA 1
ATOM 1487 C C . VAL A 1 222 ? 12.834 7.988 -13.602 1.00 21.40 222 VAL A C 1
ATOM 1488 O O . VAL A 1 222 ? 11.769 8.158 -14.195 1.00 15.78 222 VAL A O 1
ATOM 1492 N N . LEU A 1 223 ? 13.582 8.988 -13.150 1.00 17.73 223 LEU A N 1
ATOM 1493 C CA . LEU A 1 223 ? 13.205 10.389 -13.316 1.00 15.31 223 LEU A CA 1
ATOM 1494 C C . LEU A 1 223 ? 13.026 10.720 -14.797 1.00 15.32 223 LEU A C 1
ATOM 1495 O O . LEU A 1 223 ? 12.168 11.508 -15.171 1.00 16.69 223 LEU A O 1
ATOM 1500 N N . CYS A 1 224 ? 13.850 10.098 -15.629 1.00 15.83 224 CYS A N 1
ATOM 1501 C CA . CYS A 1 224 ? 13.818 10.329 -17.067 1.00 21.35 224 CYS A CA 1
ATOM 1502 C C . CYS A 1 224 ? 12.553 9.775 -17.714 1.00 22.27 224 CYS A C 1
ATOM 1503 O O . CYS A 1 224 ? 12.004 10.380 -18.629 1.00 20.74 224 CYS A O 1
ATOM 1506 N N . ASP A 1 225 ? 12.095 8.629 -17.218 1.00 20.80 225 ASP A N 1
ATOM 1507 C CA . ASP A 1 225 ? 10.929 7.935 -17.761 1.00 17.11 225 ASP A CA 1
ATOM 1508 C C . ASP A 1 225 ? 9.590 8.537 -17.362 1.00 19.42 225 ASP A C 1
ATOM 1509 O O . ASP A 1 225 ? 8.750 7.878 -16.745 1.00 19.13 225 ASP A O 1
ATOM 1514 N N . GLY A 1 226 ? 9.384 9.792 -17.734 1.00 22.10 226 GLY A N 1
ATOM 1515 C CA . GLY A 1 226 ? 8.140 10.449 -17.388 1.00 23.92 226 GLY A CA 1
ATOM 1516 C C . GLY A 1 226 ? 8.264 11.939 -17.128 1.00 22.86 226 GLY A C 1
ATOM 1517 O O . GLY A 1 226 ? 9.214 12.589 -17.568 1.00 18.19 226 GLY A O 1
ATOM 1518 N N . SER A 1 227 ? 7.304 12.463 -16.373 1.00 22.06 227 SER A N 1
ATOM 1519 C CA . SER A 1 227 ? 7.219 13.881 -16.044 1.00 21.79 227 SER A CA 1
ATOM 1520 C C . SER A 1 227 ? 7.659 14.223 -14.626 1.00 19.97 227 SER A C 1
ATOM 1521 O O . SER A 1 227 ? 7.437 15.338 -14.155 1.00 24.05 227 SER A O 1
ATOM 1532 N N . GLY A 1 229 ? 10.480 14.944 -13.396 1.00 18.53 229 GLY A N 1
ATOM 1533 C CA . GLY A 1 229 ? 11.437 16.049 -13.295 1.00 21.97 229 GLY A CA 1
ATOM 1534 C C . GLY A 1 229 ? 10.688 17.341 -13.014 1.00 25.49 229 GLY A C 1
ATOM 1535 O O . GLY A 1 229 ? 11.101 18.206 -12.197 1.00 27.94 229 GLY A O 1
ATOM 1536 N N . ASN A 1 230 ? 9.580 17.451 -13.699 1.00 24.35 230 ASN A N 1
ATOM 1537 C CA . ASN A 1 230 ? 8.733 18.608 -13.557 1.00 26.85 230 ASN A CA 1
ATOM 1538 C C . ASN A 1 230 ? 7.903 18.544 -12.255 1.00 21.69 230 ASN A C 1
ATOM 1539 O O . ASN A 1 230 ? 7.779 19.550 -11.552 1.00 25.79 230 ASN A O 1
ATOM 1544 N N . ALA A 1 231 ? 7.315 17.400 -11.943 1.00 19.86 231 ALA A N 1
ATOM 1545 C CA . ALA A 1 231 ? 6.530 17.369 -10.717 1.00 23.85 231 ALA A CA 1
ATOM 1546 C C . ALA A 1 231 ? 7.406 17.537 -9.442 1.00 23.95 231 ALA A C 1
ATOM 1547 O O . ALA A 1 231 ? 6.919 17.972 -8.396 1.00 23.24 231 ALA A O 1
ATOM 1549 N N . ASP A 1 232 ? 8.686 17.173 -9.521 1.00 22.48 232 ASP A N 1
ATOM 1550 C CA . ASP A 1 232 ? 9.582 17.264 -8.360 1.00 23.65 232 ASP A CA 1
ATOM 1551 C C . ASP A 1 232 ? 10.571 18.414 -8.448 1.00 25.15 232 ASP A C 1
ATOM 1552 O O . ASP A 1 232 ? 11.564 18.434 -7.721 1.00 21.03 232 ASP A O 1
ATOM 1557 N N . LYS A 1 233 ? 10.306 19.368 -9.328 1.00 22.39 233 LYS A N 1
ATOM 1558 C CA . LYS A 1 233 ? 11.209 20.492 -9.521 1.00 26.83 233 LYS A CA 1
ATOM 1559 C C . LYS A 1 233 ? 11.681 21.153 -8.235 1.00 28.85 233 LYS A C 1
ATOM 1560 O O . LYS A 1 233 ? 12.864 21.457 -8.092 1.00 24.86 233 LYS A O 1
ATOM 1566 N N . GLN A 1 234 ? 10.767 21.377 -7.299 1.00 26.62 234 GLN A N 1
ATOM 1567 C CA . GLN A 1 234 ? 11.144 22.016 -6.044 1.00 32.56 234 GLN A CA 1
ATOM 1568 C C . GLN A 1 234 ? 12.255 21.230 -5.349 1.00 38.52 234 GLN A C 1
ATOM 1569 O O . GLN A 1 234 ? 13.158 21.813 -4.750 1.00 44.57 234 GLN A O 1
ATOM 1575 N N . TRP A 1 235 ? 12.202 19.907 -5.447 1.00 29.74 235 TRP A N 1
ATOM 1576 C CA . TRP A 1 235 ? 13.218 19.069 -4.817 1.00 24.38 235 TRP A CA 1
ATOM 1577 C C . TRP A 1 235 ? 14.470 18.963 -5.679 1.00 25.00 235 TRP A C 1
ATOM 1578 O O . TRP A 1 235 ? 15.588 19.084 -5.180 1.00 25.37 235 TRP A O 1
ATOM 1589 N N . LEU A 1 236 ? 14.279 18.749 -6.977 1.00 32.70 236 LEU A N 1
ATOM 1590 C CA . LEU A 1 236 ? 15.403 18.608 -7.896 1.00 28.77 236 LEU A CA 1
ATOM 1591 C C . LEU A 1 236 ? 16.260 19.855 -8.014 1.00 30.17 236 LEU A C 1
ATOM 1592 O O . LEU A 1 236 ? 17.459 19.759 -8.266 1.00 29.38 236 LEU A O 1
ATOM 1597 N N . ASP A 1 237 ? 15.664 21.028 -7.840 1.00 27.73 237 ASP A N 1
ATOM 1598 C CA . ASP A 1 237 ? 16.451 22.249 -7.925 1.00 29.96 237 ASP A CA 1
ATOM 1599 C C . ASP A 1 237 ? 17.477 22.311 -6.793 1.00 30.82 237 ASP A C 1
ATOM 1600 O O . ASP A 1 237 ? 18.554 22.883 -6.951 1.00 33.76 237 ASP A O 1
ATOM 1605 N N . LYS A 1 238 ? 17.149 21.701 -5.659 1.00 26.08 238 LYS A N 1
ATOM 1606 C CA . LYS A 1 238 ? 18.041 21.702 -4.501 1.00 32.21 238 LYS A CA 1
ATOM 1607 C C . LYS A 1 238 ? 19.191 20.696 -4.589 1.00 35.79 238 LYS A C 1
ATOM 1608 O O . LYS A 1 238 ? 20.309 20.975 -4.153 1.00 30.48 238 LYS A O 1
ATOM 1614 N N . TYR A 1 239 ? 18.916 19.536 -5.172 1.00 33.76 239 TYR A N 1
ATOM 1615 C CA . TYR A 1 239 ? 19.900 18.462 -5.230 1.00 29.81 239 TYR A CA 1
ATOM 1616 C C . TYR A 1 239 ? 20.687 18.274 -6.519 1.00 34.00 239 TYR A C 1
ATOM 1617 O O . TYR A 1 239 ? 21.361 17.261 -6.700 1.00 41.28 239 TYR A O 1
ATOM 1626 N N . GLN A 1 240 ? 20.630 19.267 -7.394 1.00 32.13 240 GLN A N 1
ATOM 1627 C CA . GLN A 1 240 ? 21.315 19.209 -8.676 1.00 38.41 240 GLN A CA 1
ATOM 1628 C C . GLN A 1 240 ? 22.832 19.021 -8.611 1.00 36.29 240 GLN A C 1
ATOM 1629 O O . GLN A 1 240 ? 23.398 18.246 -9.382 1.00 30.66 240 GLN A O 1
ATOM 1635 N N . SER A 1 241 ? 23.493 19.725 -7.702 1.00 34.11 241 SER A N 1
ATOM 1636 C CA . SER A 1 241 ? 24.946 19.620 -7.582 1.00 30.65 241 SER A CA 1
ATOM 1637 C C . SER A 1 241 ? 25.375 18.226 -7.144 1.00 30.87 241 SER A C 1
ATOM 1638 O O . SER A 1 241 ? 26.509 17.812 -7.375 1.00 30.09 241 SER A O 1
ATOM 1641 N N . ILE A 1 242 ? 24.458 17.501 -6.516 1.00 24.68 242 ILE A N 1
ATOM 1642 C CA . ILE A 1 242 ? 24.750 16.155 -6.048 1.00 20.69 242 ILE A CA 1
ATOM 1643 C C . ILE A 1 242 ? 24.742 15.174 -7.214 1.00 18.98 242 ILE A C 1
ATOM 1644 O O . ILE A 1 242 ? 25.315 14.097 -7.120 1.00 22.34 242 ILE A O 1
ATOM 1649 N N . GLY A 1 243 ? 24.097 15.551 -8.315 1.00 22.71 243 GLY A N 1
ATOM 1650 C CA . GLY A 1 243 ? 24.049 14.666 -9.469 1.00 24.70 243 GLY A CA 1
ATOM 1651 C C . GLY A 1 243 ? 22.687 14.037 -9.724 1.00 24.34 243 GLY A C 1
ATOM 1652 O O . GLY A 1 243 ? 22.541 13.191 -10.611 1.00 23.38 243 GLY A O 1
ATOM 1653 N N . VAL A 1 244 ? 21.688 14.429 -8.937 1.00 20.26 244 VAL A N 1
ATOM 1654 C CA . VAL A 1 244 ? 20.329 13.909 -9.109 1.00 24.51 244 VAL A CA 1
ATOM 1655 C C . VAL A 1 244 ? 19.697 14.781 -10.179 1.00 23.22 244 VAL A C 1
ATOM 1656 O O . VAL A 1 244 ? 19.469 15.971 -9.966 1.00 33.14 244 VAL A O 1
ATOM 1660 N N . GLU A 1 245 ? 19.406 14.184 -11.325 1.00 17.09 245 GLU A N 1
ATOM 1661 C CA . GLU A 1 245 ? 18.858 14.932 -12.447 1.00 15.61 245 GLU A CA 1
ATOM 1662 C C . GLU A 1 245 ? 18.312 13.941 -13.477 1.00 14.45 245 GLU A C 1
ATOM 1663 O O . GLU A 1 245 ? 18.979 12.958 -13.794 1.00 16.03 245 GLU A O 1
ATOM 1669 N N . PRO A 1 246 ? 17.106 14.196 -14.031 1.00 17.70 246 PRO A N 1
ATOM 1670 C CA . PRO A 1 246 ? 16.467 13.313 -15.023 1.00 19.57 246 PRO A CA 1
ATOM 1671 C C . PRO A 1 246 ? 17.268 12.989 -16.270 1.00 27.53 246 PRO A C 1
ATOM 1672 O O . PRO A 1 246 ? 17.474 13.863 -17.102 1.00 37.89 246 PRO A O 1
ATOM 1676 N N . CYS A 1 247 ? 17.600 11.714 -16.454 1.00 21.86 247 CYS A N 1
ATOM 1677 C CA . CYS A 1 247 ? 18.355 11.233 -17.617 1.00 21.45 247 CYS A CA 1
ATOM 1678 C C . CYS A 1 247 ? 19.873 11.414 -17.490 1.00 25.97 247 CYS A C 1
ATOM 1679 O O . CYS A 1 247 ? 20.611 11.026 -18.393 1.00 29.19 247 CYS A O 1
ATOM 1682 N N . LYS A 1 248 ? 20.350 12.012 -16.398 1.00 22.39 248 LYS A N 1
ATOM 1683 C CA . LYS A 1 248 ? 21.791 12.229 -16.227 1.00 22.49 248 LYS A CA 1
ATOM 1684 C C . LYS A 1 248 ? 22.546 10.922 -15.952 1.00 24.90 248 LYS A C 1
ATOM 1685 O O . LYS A 1 248 ? 22.205 10.167 -15.034 1.00 21.11 248 LYS A O 1
ATOM 1691 N N . THR A 1 249 ? 23.575 10.664 -16.756 1.00 22.41 249 THR A N 1
ATOM 1692 C CA . THR A 1 249 ? 24.390 9.455 -16.614 1.00 26.14 249 THR A CA 1
ATOM 1693 C C . THR A 1 249 ? 25.875 9.771 -16.431 1.00 26.20 249 THR A C 1
ATOM 1694 O O . THR A 1 249 ? 26.661 8.878 -16.150 1.00 28.01 249 THR A O 1
ATOM 1698 N N . ASP A 1 250 ? 26.256 11.034 -16.599 1.00 25.93 250 ASP A N 1
ATOM 1699 C CA . ASP A 1 250 ? 27.654 11.445 -16.451 1.00 33.69 250 ASP A CA 1
ATOM 1700 C C . ASP A 1 250 ? 27.882 12.101 -15.091 1.00 28.53 250 ASP A C 1
ATOM 1701 O O . ASP A 1 250 ? 27.218 13.079 -14.755 1.00 27.82 250 ASP A O 1
ATOM 1706 N N . PHE A 1 251 ? 28.834 11.578 -14.321 1.00 18.61 251 PHE A N 1
ATOM 1707 C CA . PHE A 1 251 ? 29.109 12.115 -12.989 1.00 24.56 251 PHE A CA 1
ATOM 1708 C C . PHE A 1 251 ? 30.577 12.422 -12.729 1.00 25.85 251 PHE A C 1
ATOM 1709 O O . PHE A 1 251 ? 31.464 11.809 -13.322 1.00 31.23 251 PHE A O 1
ATOM 1717 N N . THR A 1 252 ? 30.821 13.373 -11.829 1.00 27.57 252 THR A N 1
ATOM 1718 C CA . THR A 1 252 ? 32.180 13.741 -11.437 1.00 27.41 252 THR A CA 1
ATOM 1719 C C . THR A 1 252 ? 32.545 12.870 -10.231 1.00 27.35 252 THR A C 1
ATOM 1720 O O . THR A 1 252 ? 31.664 12.331 -9.556 1.00 26.46 252 THR A O 1
ATOM 1724 N N . PRO A 1 253 ? 33.849 12.712 -9.950 1.00 25.46 253 PRO A N 1
ATOM 1725 C CA . PRO A 1 253 ? 34.280 11.897 -8.807 1.00 23.73 253 PRO A CA 1
ATOM 1726 C C . PRO A 1 253 ? 33.633 12.392 -7.510 1.00 23.02 253 PRO A C 1
ATOM 1727 O O . PRO A 1 253 ? 33.196 11.604 -6.676 1.00 22.92 253 PRO A O 1
ATOM 1731 N N . GLU A 1 254 ? 33.569 13.710 -7.354 1.00 17.87 254 GLU A N 1
ATOM 1732 C CA . GLU A 1 254 ? 32.976 14.300 -6.158 1.00 23.12 254 GLU A CA 1
ATOM 1733 C C . GLU A 1 254 ? 31.511 13.883 -5.998 1.00 23.96 254 GLU A C 1
ATOM 1734 O O . GLU A 1 254 ? 31.066 13.585 -4.887 1.00 22.16 254 GLU A O 1
ATOM 1740 N N . GLN A 1 255 ? 30.761 13.853 -7.099 1.00 22.06 255 GLN A N 1
ATOM 1741 C CA . GLN A 1 255 ? 29.357 13.456 -7.017 1.00 24.60 255 GLN A CA 1
ATOM 1742 C C . GLN A 1 255 ? 29.238 11.996 -6.586 1.00 24.15 255 GLN A C 1
ATOM 1743 O O . GLN A 1 255 ? 28.402 11.663 -5.743 1.00 26.52 255 GLN A O 1
ATOM 1749 N N . LEU A 1 256 ? 30.083 11.129 -7.138 1.00 23.81 256 LEU A N 1
ATOM 1750 C CA . LEU A 1 256 ? 30.064 9.719 -6.757 1.00 22.05 256 LEU A CA 1
ATOM 1751 C C . LEU A 1 256 ? 30.382 9.578 -5.259 1.00 24.73 256 LEU A C 1
ATOM 1752 O O . LEU A 1 256 ? 29.834 8.711 -4.572 1.00 20.33 256 LEU A O 1
ATOM 1757 N N . LYS A 1 257 ? 31.267 10.437 -4.759 1.00 24.77 257 LYS A N 1
ATOM 1758 C CA . LYS A 1 257 ? 31.650 10.405 -3.350 1.00 29.73 257 LYS A CA 1
ATOM 1759 C C . LYS A 1 257 ? 30.513 10.915 -2.472 1.00 27.03 257 LYS A C 1
ATOM 1760 O O . LYS A 1 257 ? 30.219 10.340 -1.428 1.00 24.90 257 LYS A O 1
ATOM 1766 N N . LEU A 1 258 ? 29.873 11.998 -2.900 1.00 27.53 258 LEU A N 1
ATOM 1767 C CA . LEU A 1 258 ? 28.770 12.560 -2.138 1.00 23.74 258 LEU A CA 1
ATOM 1768 C C . LEU A 1 258 ? 27.599 11.586 -2.105 1.00 22.52 258 LEU A C 1
ATOM 1769 O O . LEU A 1 258 ? 26.920 11.459 -1.083 1.00 23.40 258 LEU A O 1
ATOM 1774 N N . ALA A 1 259 ? 27.377 10.888 -3.215 1.00 21.61 259 ALA A N 1
ATOM 1775 C CA . ALA A 1 259 ? 26.296 9.912 -3.305 1.00 23.08 259 ALA A CA 1
ATOM 1776 C C . ALA A 1 259 ? 26.485 8.786 -2.284 1.00 25.74 259 ALA A C 1
ATOM 1777 O O . ALA A 1 259 ? 25.512 8.348 -1.657 1.00 28.43 259 ALA A O 1
ATOM 1779 N N . LYS A 1 260 ? 27.719 8.303 -2.134 1.00 27.22 260 LYS A N 1
ATOM 1780 C CA . LYS A 1 260 ? 28.012 7.237 -1.174 1.00 26.46 260 LYS A CA 1
ATOM 1781 C C . LYS A 1 260 ? 27.805 7.766 0.255 1.00 23.16 260 LYS A C 1
ATOM 1782 O O . LYS A 1 260 ? 27.157 7.117 1.077 1.00 27.02 260 LYS A O 1
ATOM 1788 N N . VAL A 1 261 ? 28.341 8.941 0.556 1.00 22.92 261 VAL A N 1
ATOM 1789 C CA . VAL A 1 261 ? 28.178 9.497 1.888 1.00 24.13 261 VAL A CA 1
ATOM 1790 C C . VAL A 1 261 ? 26.700 9.798 2.154 1.00 24.42 261 VAL A C 1
ATOM 1791 O O . VAL A 1 261 ? 26.195 9.538 3.249 1.00 25.08 261 VAL A O 1
ATOM 1795 N N . GLY A 1 262 ? 26.007 10.339 1.151 1.00 20.70 262 GLY A N 1
ATOM 1796 C CA . GLY A 1 262 ? 24.603 10.662 1.328 1.00 22.91 262 GLY A CA 1
ATOM 1797 C C . GLY A 1 262 ? 23.739 9.456 1.630 1.00 24.89 262 GLY A C 1
ATOM 1798 O O . GLY A 1 262 ? 22.828 9.530 2.454 1.00 22.80 262 GLY A O 1
ATOM 1799 N N . GLU A 1 263 ? 24.010 8.342 0.965 1.00 23.62 263 GLU A N 1
ATOM 1800 C CA . GLU A 1 263 ? 23.227 7.138 1.203 1.00 25.05 263 GLU A CA 1
ATOM 1801 C C . GLU A 1 263 ? 23.467 6.631 2.622 1.00 30.92 263 GLU A C 1
ATOM 1802 O O . GLU A 1 263 ? 22.530 6.234 3.315 1.00 26.87 263 GLU A O 1
ATOM 1808 N N . LYS A 1 264 ? 24.723 6.653 3.056 1.00 26.24 264 LYS A N 1
ATOM 1809 C CA . LYS A 1 264 ? 25.060 6.172 4.392 1.00 33.43 264 LYS A CA 1
ATOM 1810 C C . LYS A 1 264 ? 24.367 6.987 5.481 1.00 28.95 264 LYS A C 1
ATOM 1811 O O . LYS A 1 264 ? 23.646 6.429 6.302 1.00 30.06 264 LYS A O 1
ATOM 1817 N N . LYS A 1 265 ? 24.579 8.301 5.492 1.00 32.06 265 LYS A N 1
ATOM 1818 C CA . LYS A 1 265 ? 23.936 9.146 6.496 1.00 30.86 265 LYS A CA 1
ATOM 1819 C C . LYS A 1 265 ? 22.418 9.154 6.309 1.00 31.99 265 LYS A C 1
ATOM 1820 O O . LYS A 1 265 ? 21.658 9.137 7.279 1.00 26.63 265 LYS A O 1
ATOM 1826 N N . GLY A 1 266 ? 21.981 9.176 5.054 1.00 34.13 266 GLY A N 1
ATOM 1827 C CA . GLY A 1 266 ? 20.558 9.178 4.766 1.00 30.71 266 GLY A CA 1
ATOM 1828 C C . GLY A 1 266 ? 19.837 7.998 5.391 1.00 24.63 266 GLY A C 1
ATOM 1829 O O . GLY A 1 266 ? 18.834 8.183 6.086 1.00 25.79 266 GLY A O 1
ATOM 1838 N N . GLU A 1 268 ? 20.882 5.997 7.807 1.00 31.70 268 GLU A N 1
ATOM 1839 C CA . GLU A 1 268 ? 20.989 6.059 9.263 1.00 29.49 268 GLU A CA 1
ATOM 1840 C C . GLU A 1 268 ? 19.840 6.911 9.786 1.00 31.87 268 GLU A C 1
ATOM 1841 O O . GLU A 1 268 ? 19.101 6.499 10.674 1.00 34.48 268 GLU A O 1
ATOM 1847 N N . HIS A 1 269 ? 19.694 8.100 9.210 1.00 34.80 269 HIS A N 1
ATOM 1848 C CA . HIS A 1 269 ? 18.639 9.023 9.599 1.00 30.29 269 HIS A CA 1
ATOM 1849 C C . HIS A 1 269 ? 17.254 8.379 9.514 1.00 32.43 269 HIS A C 1
ATOM 1850 O O . HIS A 1 269 ? 16.426 8.558 10.407 1.00 29.67 269 HIS A O 1
ATOM 1857 N N . LEU A 1 270 ? 17.000 7.634 8.443 1.00 33.65 270 LEU A N 1
ATOM 1858 C CA . LEU A 1 270 ? 15.702 6.987 8.271 1.00 33.50 270 LEU A CA 1
ATOM 1859 C C . LEU A 1 270 ? 15.439 5.910 9.316 1.00 34.81 270 LEU A C 1
ATOM 1860 O O . LEU A 1 270 ? 14.309 5.747 9.784 1.00 35.22 270 LEU A O 1
ATOM 1865 N N . VAL A 1 271 ? 16.475 5.162 9.671 1.00 32.31 271 VAL A N 1
ATOM 1866 C CA . VAL A 1 271 ? 16.318 4.117 10.669 1.00 34.66 271 VAL A CA 1
ATOM 1867 C C . VAL A 1 271 ? 15.990 4.764 12.012 1.00 30.61 271 VAL A C 1
ATOM 1868 O O . VAL A 1 271 ? 15.057 4.353 12.695 1.00 29.24 271 VAL A O 1
ATOM 1872 N N . GLU A 1 272 ? 16.745 5.795 12.372 1.00 31.33 272 GLU A N 1
ATOM 1873 C CA . GLU A 1 272 ? 16.538 6.491 13.637 1.00 38.14 272 GLU A CA 1
ATOM 1874 C C . GLU A 1 272 ? 15.199 7.217 13.740 1.00 42.14 272 GLU A C 1
ATOM 1875 O O . GLU A 1 272 ? 14.646 7.358 14.831 1.00 32.83 272 GLU A O 1
ATOM 1881 N N . LEU A 1 273 ? 14.677 7.677 12.608 1.00 37.05 273 LEU A N 1
ATOM 1882 C CA . LEU A 1 273 ? 13.414 8.411 12.598 1.00 31.70 273 LEU A CA 1
ATOM 1883 C C . LEU A 1 273 ? 12.191 7.506 12.636 1.00 28.06 273 LEU A C 1
ATOM 1884 O O . LEU A 1 273 ? 11.170 7.846 13.229 1.00 30.01 273 LEU A O 1
ATOM 1889 N N . ALA A 1 274 ? 12.313 6.343 12.011 1.00 23.99 274 ALA A N 1
ATOM 1890 C CA . ALA A 1 274 ? 11.223 5.381 11.912 1.00 32.12 274 ALA A CA 1
ATOM 1891 C C . ALA A 1 274 ? 10.296 5.187 13.114 1.00 40.66 274 ALA A C 1
ATOM 1892 O O . ALA A 1 274 ? 9.113 5.521 13.044 1.00 36.04 274 ALA A O 1
ATOM 1894 N N . PRO A 1 275 ? 10.815 4.660 14.236 1.00 45.35 275 PRO A N 1
ATOM 1895 C CA . PRO A 1 275 ? 9.939 4.453 15.393 1.00 39.36 275 PRO A CA 1
ATOM 1896 C C . PRO A 1 275 ? 9.175 5.659 15.933 1.00 36.48 275 PRO A C 1
ATOM 1897 O O . PRO A 1 275 ? 8.217 5.492 16.681 1.00 43.71 275 PRO A O 1
ATOM 1901 N N . LYS A 1 276 ? 9.578 6.865 15.554 1.00 33.74 276 LYS A N 1
ATOM 1902 C CA . LYS A 1 276 ? 8.893 8.056 16.036 1.00 33.71 276 LYS A CA 1
ATOM 1903 C C . LYS A 1 276 ? 7.689 8.458 15.180 1.00 34.07 276 LYS A C 1
ATOM 1904 O O . LYS A 1 276 ? 7.028 9.455 15.465 1.00 37.57 276 LYS A O 1
ATOM 1918 N N . THR A 1 278 ? 3.956 8.322 13.941 1.00 32.58 278 THR A N 1
ATOM 1919 C CA . THR A 1 278 ? 2.642 7.883 14.414 1.00 30.81 278 THR A CA 1
ATOM 1920 C C . THR A 1 278 ? 1.445 8.265 13.536 1.00 30.69 278 THR A C 1
ATOM 1921 O O . THR A 1 278 ? 0.405 7.606 13.589 1.00 35.59 278 THR A O 1
ATOM 1925 N N . ASP A 1 279 ? 1.584 9.321 12.738 1.00 22.41 279 ASP A N 1
ATOM 1926 C CA . ASP A 1 279 ? 0.491 9.784 11.879 1.00 28.43 279 ASP A CA 1
ATOM 1927 C C . ASP A 1 279 ? 0.609 9.306 10.427 1.00 31.96 279 ASP A C 1
ATOM 1928 O O . ASP A 1 279 ? 1.332 9.903 9.624 1.00 24.78 279 ASP A O 1
ATOM 1933 N N . ALA A 1 280 ? -0.125 8.249 10.088 1.00 24.26 280 ALA A N 1
ATOM 1934 C CA . ALA A 1 280 ? -0.087 7.675 8.744 1.00 21.83 280 ALA A CA 1
ATOM 1935 C C . ALA A 1 280 ? -0.365 8.673 7.618 1.00 23.97 280 ALA A C 1
ATOM 1936 O O . ALA A 1 280 ? 0.120 8.506 6.499 1.00 25.44 280 ALA A O 1
ATOM 1938 N N . ARG A 1 281 ? -1.143 9.709 7.907 1.00 20.02 281 ARG A N 1
ATOM 1939 C CA . ARG A 1 281 ? -1.475 10.705 6.894 1.00 19.95 281 ARG A CA 1
ATOM 1940 C C . ARG A 1 281 ? -0.252 11.473 6.389 1.00 24.13 281 ARG A C 1
ATOM 1941 O O . ARG A 1 281 ? -0.298 12.116 5.341 1.00 21.49 281 ARG A O 1
ATOM 1949 N N . THR A 1 282 ? 0.845 11.409 7.136 1.00 22.43 282 THR A N 1
ATOM 1950 C CA . THR A 1 282 ? 2.059 12.104 6.738 1.00 25.40 282 THR A CA 1
ATOM 1951 C C . THR A 1 282 ? 2.991 11.164 5.997 1.00 25.46 282 THR A C 1
ATOM 1952 O O . THR A 1 282 ? 3.997 11.599 5.448 1.00 33.55 282 THR A O 1
ATOM 1956 N N . LEU A 1 283 ? 2.638 9.880 5.973 1.00 28.59 283 LEU A N 1
ATOM 1957 C CA . LEU A 1 283 ? 3.465 8.848 5.354 1.00 28.88 283 LEU A CA 1
ATOM 1958 C C . LEU A 1 283 ? 2.978 8.283 4.035 1.00 23.47 283 LEU A C 1
ATOM 1959 O O . LEU A 1 283 ? 3.781 7.879 3.193 1.00 25.74 283 LEU A O 1
ATOM 1964 N N . LEU A 1 284 ? 1.662 8.215 3.882 1.00 19.08 284 LEU A N 1
ATOM 1965 C CA . LEU A 1 284 ? 1.058 7.659 2.683 1.00 21.29 284 LEU A CA 1
ATOM 1966 C C . LEU A 1 284 ? 0.028 8.630 2.147 1.00 24.97 284 LEU A C 1
ATOM 1967 O O . LEU A 1 284 ? -0.892 9.024 2.858 1.00 20.37 284 LEU A O 1
ATOM 1972 N N . GLY A 1 285 ? 0.180 9.019 0.886 1.00 17.80 285 GLY A N 1
ATOM 1973 C CA . GLY A 1 285 ? -0.760 9.964 0.314 1.00 12.26 285 GLY A CA 1
ATOM 1974 C C . GLY A 1 285 ? -0.548 10.232 -1.166 1.00 14.59 285 GLY A C 1
ATOM 1975 O O . GLY A 1 285 ? 0.080 9.443 -1.879 1.00 18.30 285 GLY A O 1
ATOM 1976 N N . THR A 1 286 ? -1.069 11.364 -1.619 1.00 22.09 286 THR A N 1
ATOM 1977 C CA . THR A 1 286 ? -0.986 11.759 -3.017 1.00 21.25 286 THR A CA 1
ATOM 1978 C C . THR A 1 286 ? -0.052 12.947 -3.152 1.00 20.76 286 THR A C 1
ATOM 1979 O O . THR A 1 286 ? 0.403 13.512 -2.154 1.00 20.84 286 THR A O 1
ATOM 1983 N N . ARG A 1 287 ? 0.248 13.341 -4.386 1.00 15.36 287 ARG A N 1
ATOM 1984 C CA . ARG A 1 287 ? 1.107 14.515 -4.574 1.00 20.75 287 ARG A CA 1
ATOM 1985 C C . ARG A 1 287 ? 0.339 15.756 -4.085 1.00 22.21 287 ARG A C 1
ATOM 1986 O O . ARG A 1 287 ? 0.973 16.749 -3.689 1.00 22.06 287 ARG A O 1
ATOM 1994 N N . ASP A 1 288 ? -0.979 15.734 -4.075 1.00 22.26 288 ASP A N 1
ATOM 1995 C CA . ASP A 1 288 ? -1.596 16.947 -3.596 1.00 25.56 288 ASP A CA 1
ATOM 1996 C C . ASP A 1 288 ? -1.431 17.150 -2.092 1.00 17.60 288 ASP A C 1
ATOM 1997 O O . ASP A 1 288 ? -1.455 18.277 -1.604 1.00 23.40 288 ASP A O 1
ATOM 2002 N N . THR A 1 289 ? -1.287 16.056 -1.353 1.00 16.27 289 THR A N 1
ATOM 2003 C CA . THR A 1 289 ? -1.166 16.165 0.100 1.00 19.30 289 THR A CA 1
ATOM 2004 C C . THR A 1 289 ? 0.250 15.967 0.601 1.00 19.62 289 THR A C 1
ATOM 2005 O O . THR A 1 289 ? 0.583 16.405 1.690 1.00 22.52 289 THR A O 1
ATOM 2009 N N . LEU A 1 290 ? 1.100 15.313 -0.180 1.00 16.53 290 LEU A N 1
ATOM 2010 C CA . LEU A 1 290 ? 2.466 15.106 0.288 1.00 16.83 290 LEU A CA 1
ATOM 2011 C C . LEU A 1 290 ? 3.552 15.611 -0.656 1.00 22.39 290 LEU A C 1
ATOM 2012 O O . LEU A 1 290 ? 4.737 15.557 -0.330 1.00 20.47 290 LEU A O 1
ATOM 2017 N N . GLY A 1 291 ? 3.151 16.114 -1.818 1.00 19.28 291 GLY A N 1
ATOM 2018 C CA . GLY A 1 291 ? 4.126 16.612 -2.771 1.00 23.65 291 GLY A CA 1
ATOM 2019 C C . GLY A 1 291 ? 5.125 17.583 -2.160 1.00 23.70 291 GLY A C 1
ATOM 2020 O O . GLY A 1 291 ? 6.312 17.541 -2.486 1.00 24.72 291 GLY A O 1
ATOM 2021 N N . ASP A 1 292 ? 4.656 18.453 -1.270 1.00 19.33 292 ASP A N 1
ATOM 2022 C CA . ASP A 1 292 ? 5.536 19.429 -0.634 1.00 26.57 292 ASP A CA 1
ATOM 2023 C C . ASP A 1 292 ? 5.865 19.108 0.824 1.00 27.63 292 ASP A C 1
ATOM 2024 O O . ASP A 1 292 ? 6.428 19.941 1.532 1.00 29.00 292 ASP A O 1
ATOM 2029 N N . ALA A 1 293 ? 5.525 17.901 1.265 1.00 24.79 293 ALA A N 1
ATOM 2030 C CA . ALA A 1 293 ? 5.791 17.493 2.642 1.00 27.50 293 ALA A CA 1
ATOM 2031 C C . ALA A 1 293 ? 7.264 17.128 2.806 1.00 27.36 293 ALA A C 1
ATOM 2032 O O . ALA A 1 293 ? 7.935 16.788 1.829 1.00 26.04 293 ALA A O 1
ATOM 2034 N N . PRO A 1 294 ? 7.785 17.192 4.047 1.00 27.98 294 PRO A N 1
ATOM 2035 C CA . PRO A 1 294 ? 9.186 16.867 4.343 1.00 25.88 294 PRO A CA 1
ATOM 2036 C C . PRO A 1 294 ? 9.573 15.506 3.762 1.00 25.53 294 PRO A C 1
ATOM 2037 O O . PRO A 1 294 ? 8.833 14.528 3.906 1.00 26.01 294 PRO A O 1
ATOM 2041 N N . ARG A 1 295 ? 10.735 15.448 3.114 1.00 18.30 295 ARG A N 1
ATOM 2042 C CA . ARG A 1 295 ? 11.198 14.212 2.491 1.00 20.30 295 ARG A CA 1
ATOM 2043 C C . ARG A 1 295 ? 11.509 13.045 3.425 1.00 21.80 295 ARG A C 1
ATOM 2044 O O . ARG A 1 295 ? 11.190 11.899 3.093 1.00 18.88 295 ARG A O 1
ATOM 2052 N N . ASP A 1 296 ? 12.129 13.297 4.578 1.00 18.99 296 ASP A N 1
ATOM 2053 C CA . ASP A 1 296 ? 12.428 12.167 5.453 1.00 21.82 296 ASP A CA 1
ATOM 2054 C C . ASP A 1 296 ? 11.152 11.519 5.973 1.00 22.90 296 ASP A C 1
ATOM 2055 O O . ASP A 1 296 ? 11.082 10.299 6.092 1.00 20.56 296 ASP A O 1
ATOM 2060 N N . ILE A 1 297 ? 10.128 12.322 6.243 1.00 26.63 297 ILE A N 1
ATOM 2061 C CA . ILE A 1 297 ? 8.868 11.763 6.721 1.00 23.94 297 ILE A CA 1
ATOM 2062 C C . ILE A 1 297 ? 8.165 11.028 5.566 1.00 22.16 297 ILE A C 1
ATOM 2063 O O . ILE A 1 297 ? 7.648 9.925 5.751 1.00 21.81 297 ILE A O 1
ATOM 2068 N N . PHE A 1 298 ? 8.156 11.622 4.374 1.00 18.25 298 PHE A N 1
ATOM 2069 C CA . PHE A 1 298 ? 7.530 10.976 3.220 1.00 16.99 298 PHE A CA 1
ATOM 2070 C C . PHE A 1 298 ? 8.220 9.631 2.981 1.00 18.06 298 PHE A C 1
ATOM 2071 O O . PHE A 1 298 ? 7.572 8.614 2.707 1.00 17.54 298 PHE A O 1
ATOM 2079 N N . ALA A 1 299 ? 9.545 9.640 3.095 1.00 16.01 299 ALA A N 1
ATOM 2080 C CA . ALA A 1 299 ? 10.355 8.441 2.902 1.00 20.09 299 ALA A CA 1
ATOM 2081 C C . ALA A 1 299 ? 9.993 7.318 3.878 1.00 22.93 299 ALA A C 1
ATOM 2082 O O . ALA A 1 299 ? 10.108 6.137 3.538 1.00 21.18 299 ALA A O 1
ATOM 2084 N N . GLU A 1 300 ? 9.568 7.669 5.091 1.00 23.07 300 GLU A N 1
ATOM 2085 C CA . GLU A 1 300 ? 9.207 6.632 6.059 1.00 26.21 300 GLU A CA 1
ATOM 2086 C C . GLU A 1 300 ? 7.984 5.857 5.568 1.00 25.48 300 GLU A C 1
ATOM 2087 O O . GLU A 1 300 ? 7.721 4.736 6.015 1.00 26.68 300 GLU A O 1
ATOM 2093 N N . GLY A 1 301 ? 7.234 6.455 4.646 1.00 21.78 301 GLY A N 1
ATOM 2094 C CA . GLY A 1 301 ? 6.067 5.779 4.106 1.00 21.09 301 GLY A CA 1
ATOM 2095 C C . GLY A 1 301 ? 6.514 4.511 3.408 1.00 25.02 301 GLY A C 1
ATOM 2096 O O . GLY A 1 301 ? 5.872 3.466 3.516 1.00 20.74 301 GLY A O 1
ATOM 2097 N N . THR A 1 302 ? 7.630 4.607 2.690 1.00 15.75 302 THR A N 1
ATOM 2098 C CA . THR A 1 302 ? 8.190 3.467 1.974 1.00 18.98 302 THR A CA 1
ATOM 2099 C C . THR A 1 302 ? 8.913 2.533 2.954 1.00 21.33 302 THR A C 1
ATOM 2100 O O . THR A 1 302 ? 8.821 1.305 2.856 1.00 22.46 302 THR A O 1
ATOM 2104 N N . TYR A 1 303 ? 9.635 3.131 3.894 1.00 25.88 303 TYR A N 1
ATOM 2105 C CA . TYR A 1 303 ? 10.387 2.367 4.877 1.00 25.18 303 TYR A CA 1
ATOM 2106 C C . TYR A 1 303 ? 9.508 1.508 5.762 1.00 29.15 303 TYR A C 1
ATOM 2107 O O . TYR A 1 303 ? 9.793 0.330 5.984 1.00 22.14 303 TYR A O 1
ATOM 2116 N N . LEU A 1 304 ? 8.433 2.088 6.261 1.00 29.90 304 LEU A N 1
ATOM 2117 C CA . LEU A 1 304 ? 7.579 1.331 7.144 1.00 39.65 304 LEU A CA 1
ATOM 2118 C C . LEU A 1 304 ? 6.567 0.446 6.380 1.00 44.47 304 LEU A C 1
ATOM 2119 O O . LEU A 1 304 ? 6.484 -0.754 6.667 1.00 52.18 304 LEU A O 1
ATOM 2124 N N . GLY A 1 305 ? 5.922 0.967 5.323 1.00 37.77 305 GLY A N 1
ATOM 2125 C CA . GLY A 1 305 ? 4.943 0.148 4.600 1.00 30.84 305 GLY A CA 1
ATOM 2126 C C . GLY A 1 305 ? 4.695 0.416 3.122 1.00 29.96 305 GLY A C 1
ATOM 2127 O O . GLY A 1 305 ? 3.569 0.694 2.680 1.00 34.59 305 GLY A O 1
ATOM 2128 N N . GLN A 1 306 ? 5.754 0.236 2.347 1.00 21.86 306 GLN A N 1
ATOM 2129 C CA . GLN A 1 306 ? 5.721 0.467 0.914 1.00 20.39 306 GLN A CA 1
ATOM 2130 C C . GLN A 1 306 ? 4.467 0.004 0.194 1.00 25.01 306 GLN A C 1
ATOM 2131 O O . GLN A 1 306 ? 3.946 -1.074 0.466 1.00 19.39 306 GLN A O 1
ATOM 2137 N N . TRP A 1 307 ? 3.993 0.848 -0.720 1.00 21.51 307 TRP A N 1
ATOM 2138 C CA . TRP A 1 307 ? 2.801 0.577 -1.521 1.00 16.17 307 TRP A CA 1
ATOM 2139 C C . TRP A 1 307 ? 1.500 0.622 -0.713 1.00 25.54 307 TRP A C 1
ATOM 2140 O O . TRP A 1 307 ? 0.448 0.203 -1.193 1.00 23.07 307 TRP A O 1
ATOM 2151 N N . GLY A 1 308 ? 1.574 1.144 0.507 1.00 24.46 308 GLY A N 1
ATOM 2152 C CA . GLY A 1 308 ? 0.390 1.224 1.340 1.00 23.78 308 GLY A CA 1
ATOM 2153 C C . GLY A 1 308 ? -0.631 2.257 0.895 1.00 27.67 308 GLY A C 1
ATOM 2154 O O . GLY A 1 308 ? -0.295 3.296 0.317 1.00 19.20 308 GLY A O 1
ATOM 2155 N N . LEU A 1 309 ? -1.896 1.950 1.159 1.00 20.68 309 LEU A N 1
ATOM 2156 C CA . LEU A 1 309 ? -3.009 2.835 0.825 1.00 21.78 309 LEU A CA 1
ATOM 2157 C C . LEU A 1 309 ? -3.034 4.044 1.751 1.00 23.39 309 LEU A C 1
ATOM 2158 O O . LEU A 1 309 ? -2.584 3.967 2.895 1.00 28.31 309 LEU A O 1
ATOM 2163 N N . PRO A 1 310 ? -3.535 5.186 1.257 1.00 22.39 310 PRO A N 1
ATOM 2164 C CA . PRO A 1 310 ? -3.609 6.377 2.106 1.00 24.19 310 PRO A CA 1
ATOM 2165 C C . PRO A 1 310 ? -4.564 5.963 3.235 1.00 23.49 310 PRO A C 1
ATOM 2166 O O . PRO A 1 310 ? -5.524 5.231 3.001 1.00 21.26 310 PRO A O 1
ATOM 2170 N N . PRO A 1 311 ? -4.322 6.428 4.466 1.00 21.76 311 PRO A N 1
ATOM 2171 C CA . PRO A 1 311 ? -5.191 6.057 5.589 1.00 21.11 311 PRO A CA 1
ATOM 2172 C C . PRO A 1 311 ? -6.705 6.246 5.460 1.00 20.64 311 PRO A C 1
ATOM 2173 O O . PRO A 1 311 ? -7.464 5.533 6.116 1.00 21.69 311 PRO A O 1
ATOM 2177 N N . ILE A 1 312 ? -7.150 7.181 4.625 1.00 20.82 312 ILE A N 1
ATOM 2178 C CA . ILE A 1 312 ? -8.584 7.415 4.458 1.00 20.64 312 ILE A CA 1
ATOM 2179 C C . ILE A 1 312 ? -9.260 6.232 3.766 1.00 22.56 312 ILE A C 1
ATOM 2180 O O . ILE A 1 312 ? -10.462 6.025 3.910 1.00 24.23 312 ILE A O 1
ATOM 2185 N N . GLU A 1 313 ? -8.482 5.451 3.022 1.00 20.13 313 GLU A N 1
ATOM 2186 C CA . GLU A 1 313 ? -9.025 4.288 2.329 1.00 21.77 313 GLU A CA 1
ATOM 2187 C C . GLU A 1 313 ? -8.872 3.066 3.225 1.00 23.24 313 GLU A C 1
ATOM 2188 O O . GLU A 1 313 ? -9.749 2.203 3.275 1.00 23.87 313 GLU A O 1
ATOM 2194 N N . ALA A 1 314 ? -7.742 2.997 3.918 1.00 21.95 314 ALA A N 1
ATOM 2195 C CA . ALA A 1 314 ? -7.460 1.878 4.810 1.00 24.35 314 ALA A CA 1
ATOM 2196 C C . ALA A 1 314 ? -6.420 2.248 5.857 1.00 23.88 314 ALA A C 1
ATOM 2197 O O . ALA A 1 314 ? -5.348 2.753 5.536 1.00 22.88 314 ALA A O 1
ATOM 2199 N N . SER A 1 315 ? -6.758 2.010 7.117 1.00 25.56 315 SER A N 1
ATOM 2200 C CA . SER A 1 315 ? -5.847 2.277 8.222 1.00 23.19 315 SER A CA 1
ATOM 2201 C C . SER A 1 315 ? -5.711 0.962 8.966 1.00 23.52 315 SER A C 1
ATOM 2202 O O . SER A 1 315 ? -6.508 0.043 8.762 1.00 21.53 315 SER A O 1
ATOM 2205 N N . TYR A 1 316 ? -4.707 0.855 9.823 1.00 23.71 316 TYR A N 1
ATOM 2206 C CA . TYR A 1 316 ? -4.534 -0.392 10.545 1.00 28.03 316 TYR A CA 1
ATOM 2207 C C . TYR A 1 316 ? -3.925 -0.193 11.918 1.00 23.70 316 TYR A C 1
ATOM 2208 O O . TYR A 1 316 ? -3.416 0.882 12.248 1.00 21.66 316 TYR A O 1
ATOM 2217 N N . ARG A 1 317 ? -4.010 -1.247 12.720 1.00 24.34 317 ARG A N 1
ATOM 2218 C CA . ARG A 1 317 ? -3.446 -1.265 14.060 1.00 27.14 317 ARG A CA 1
ATOM 2219 C C . ARG A 1 317 ? -2.966 -2.685 14.305 1.00 26.82 317 ARG A C 1
ATOM 2220 O O . ARG A 1 317 ? -3.524 -3.647 13.768 1.00 28.18 317 ARG A O 1
ATOM 2228 N N . LYS A 1 318 ? -1.913 -2.812 15.097 1.00 23.53 318 LYS A N 1
ATOM 2229 C CA . LYS A 1 318 ? -1.373 -4.118 15.425 1.00 28.10 318 LYS A CA 1
ATOM 2230 C C . LYS A 1 318 ? -1.192 -4.228 16.934 1.00 32.03 318 LYS A C 1
ATOM 2231 O O . LYS A 1 318 ? -0.804 -3.266 17.603 1.00 27.24 318 LYS A O 1
ATOM 2237 N N . SER A 1 319 ? -1.506 -5.402 17.466 1.00 31.08 319 SER A N 1
ATOM 2238 C CA . SER A 1 319 ? -1.366 -5.658 18.889 1.00 31.60 319 SER A CA 1
ATOM 2239 C C . SER A 1 319 ? -0.646 -6.986 19.061 1.00 24.56 319 SER A C 1
ATOM 2240 O O . SER A 1 319 ? -1.091 -8.020 18.554 1.00 21.64 319 SER A O 1
ATOM 2243 N N . ASP A 1 320 ? 0.474 -6.944 19.772 1.00 25.08 320 ASP A N 1
ATOM 2244 C CA . ASP A 1 320 ? 1.297 -8.125 20.012 1.00 28.27 320 ASP A CA 1
ATOM 2245 C C . ASP A 1 320 ? 1.247 -8.568 21.480 1.00 29.13 320 ASP A C 1
ATOM 2246 O O . ASP A 1 320 ? 1.647 -9.687 21.810 1.00 24.98 320 ASP A O 1
ATOM 2251 N N . PHE A 1 321 ? 0.749 -7.693 22.350 1.00 23.65 321 PHE A N 1
ATOM 2252 C CA . PHE A 1 321 ? 0.673 -7.984 23.784 1.00 29.09 321 PHE A CA 1
ATOM 2253 C C . PHE A 1 321 ? -0.722 -7.795 24.381 1.00 27.14 321 PHE A C 1
ATOM 2254 O O . PHE A 1 321 ? -1.579 -7.136 23.782 1.00 21.64 321 PHE A O 1
ATOM 2262 N N . ASP A 1 322 ? -0.950 -8.375 25.560 1.00 23.05 322 ASP A N 1
ATOM 2263 C CA . ASP A 1 322 ? -2.235 -8.217 26.230 1.00 22.38 322 ASP A CA 1
ATOM 2264 C C . ASP A 1 322 ? -2.225 -6.914 27.036 1.00 18.83 322 ASP A C 1
ATOM 2265 O O . ASP A 1 322 ? -1.245 -6.170 27.007 1.00 22.54 322 ASP A O 1
ATOM 2270 N N . SER A 1 323 ? -3.305 -6.646 27.762 1.00 21.63 323 SER A N 1
ATOM 2271 C CA . SER A 1 323 ? -3.433 -5.403 28.519 1.00 28.75 323 SER A CA 1
ATOM 2272 C C . SER A 1 323 ? -2.462 -5.181 29.666 1.00 32.35 323 SER A C 1
ATOM 2273 O O . SER A 1 323 ? -2.378 -4.076 30.202 1.00 31.45 323 SER A O 1
ATOM 2276 N N . ILE A 1 324 ? -1.731 -6.217 30.051 1.00 26.38 324 ILE A N 1
ATOM 2277 C CA . ILE A 1 324 ? -0.791 -6.076 31.152 1.00 22.07 324 ILE A CA 1
ATOM 2278 C C . ILE A 1 324 ? 0.661 -6.162 30.700 1.00 28.35 324 ILE A C 1
ATOM 2279 O O . ILE A 1 324 ? 1.581 -6.125 31.523 1.00 30.53 324 ILE A O 1
ATOM 2284 N N . GLY A 1 325 ? 0.863 -6.278 29.390 1.00 23.02 325 GLY A N 1
ATOM 2285 C CA . GLY A 1 325 ? 2.214 -6.334 28.859 1.00 27.11 325 GLY A CA 1
ATOM 2286 C C . GLY A 1 325 ? 2.783 -7.707 28.566 1.00 29.10 325 GLY A C 1
ATOM 2287 O O . GLY A 1 325 ? 3.969 -7.833 28.275 1.00 29.39 325 GLY A O 1
ATOM 2288 N N . GLN A 1 326 ? 1.960 -8.743 28.663 1.00 27.65 326 GLN A N 1
ATOM 2289 C CA . GLN A 1 326 ? 2.425 -10.092 28.369 1.00 21.90 326 GLN A CA 1
ATOM 2290 C C . GLN A 1 326 ? 2.201 -10.360 26.888 1.00 25.13 326 GLN A C 1
ATOM 2291 O O . GLN A 1 326 ? 1.216 -9.896 26.301 1.00 22.15 326 GLN A O 1
ATOM 2297 N N . LYS A 1 327 ? 3.116 -11.105 26.285 1.00 22.80 327 LYS A N 1
ATOM 2298 C CA . LYS A 1 327 ? 3.010 -11.445 24.874 1.00 25.64 327 LYS A CA 1
ATOM 2299 C C . LYS A 1 327 ? 1.754 -12.277 24.639 1.00 27.95 327 LYS A C 1
ATOM 2300 O O . LYS A 1 327 ? 1.459 -13.189 25.410 1.00 23.98 327 LYS A O 1
ATOM 2306 N N . LEU A 1 328 ? 1.009 -11.957 23.583 1.00 27.62 328 LEU A N 1
ATOM 2307 C CA . LEU A 1 328 ? -0.194 -12.716 23.244 1.00 29.11 328 LEU A CA 1
ATOM 2308 C C . LEU A 1 328 ? 0.269 -14.121 22.872 1.00 27.64 328 LEU A C 1
ATOM 2309 O O . LEU A 1 328 ? 1.158 -14.281 22.029 1.00 24.36 328 LEU A O 1
ATOM 2314 N N . ASP A 1 329 ? -0.338 -15.131 23.486 1.00 22.82 329 ASP A N 1
ATOM 2315 C CA . ASP A 1 329 ? 0.047 -16.522 23.248 1.00 24.47 329 ASP A CA 1
ATOM 2316 C C . ASP A 1 329 ? -1.120 -17.444 23.590 1.00 27.55 329 ASP A C 1
ATOM 2317 O O . ASP A 1 329 ? -1.465 -17.612 24.757 1.00 26.63 329 ASP A O 1
ATOM 2322 N N . GLY A 1 330 ? -1.716 -18.052 22.572 1.00 28.13 330 GLY A N 1
ATOM 2323 C CA . GLY A 1 330 ? -2.851 -18.929 22.794 1.00 29.46 330 GLY A CA 1
ATOM 2324 C C . GLY A 1 330 ? -2.617 -20.191 23.604 1.00 29.40 330 GLY A C 1
ATOM 2325 O O . GLY A 1 330 ? -3.574 -20.832 24.029 1.00 34.05 330 GLY A O 1
ATOM 2326 N N . SER A 1 331 ? -1.362 -20.561 23.822 1.00 32.68 331 SER A N 1
ATOM 2327 C CA . SER A 1 331 ? -1.069 -21.766 24.594 1.00 39.78 331 SER A CA 1
ATOM 2328 C C . SER A 1 331 ? -1.094 -21.472 26.093 1.00 46.05 331 SER A C 1
ATOM 2329 O O . SER A 1 331 ? -1.087 -22.388 26.915 1.00 43.26 331 SER A O 1
ATOM 2332 N N . LYS A 1 332 ? -1.146 -20.189 26.443 1.00 39.09 332 LYS A N 1
ATOM 2333 C CA . LYS A 1 332 ? -1.133 -19.778 27.841 1.00 31.67 332 LYS A CA 1
ATOM 2334 C C . LYS A 1 332 ? -2.408 -19.157 28.387 1.00 34.39 332 LYS A C 1
ATOM 2335 O O . LYS A 1 332 ? -2.645 -19.201 29.590 1.00 31.48 332 LYS A O 1
ATOM 2341 N N . HIS A 1 333 ? -3.228 -18.575 27.520 1.00 32.36 333 HIS A N 1
ATOM 2342 C CA . HIS A 1 333 ? -4.443 -17.931 27.991 1.00 25.80 333 HIS A CA 1
ATOM 2343 C C . HIS A 1 333 ? -5.557 -17.918 26.959 1.00 29.57 333 HIS A C 1
ATOM 2344 O O . HIS A 1 333 ? -5.379 -18.305 25.802 1.00 32.25 333 HIS A O 1
ATOM 2351 N N . ASP A 1 334 ? -6.710 -17.458 27.428 1.00 26.45 334 ASP A N 1
ATOM 2352 C CA . ASP A 1 334 ? -7.892 -17.253 26.616 1.00 25.43 334 ASP A CA 1
ATOM 2353 C C . ASP A 1 334 ? -7.967 -15.727 26.699 1.00 28.93 334 ASP A C 1
ATOM 2354 O O . ASP A 1 334 ? -7.580 -15.146 27.714 1.00 24.45 334 ASP A O 1
ATOM 2359 N N . TYR A 1 335 ? -8.427 -15.064 25.647 1.00 27.53 335 TYR A N 1
ATOM 2360 C CA . TYR A 1 335 ? -8.498 -13.611 25.701 1.00 21.79 335 TYR A CA 1
ATOM 2361 C C . TYR A 1 335 ? -9.865 -13.088 25.311 1.00 24.20 335 TYR A C 1
ATOM 2362 O O . TYR A 1 335 ? -10.664 -13.794 24.694 1.00 26.52 335 TYR A O 1
ATOM 2371 N N . VAL A 1 336 ? -10.135 -11.846 25.695 1.00 22.90 336 VAL A N 1
ATOM 2372 C CA . VAL A 1 336 ? -11.391 -11.211 25.350 1.00 25.11 336 VAL A CA 1
ATOM 2373 C C . VAL A 1 336 ? -11.138 -9.752 24.973 1.00 23.80 336 VAL A C 1
ATOM 2374 O O . VAL A 1 336 ? -10.308 -9.066 25.570 1.00 19.27 336 VAL A O 1
ATOM 2386 N N . ARG A 1 338 ? -13.419 -6.273 24.070 1.00 29.66 338 ARG A N 1
ATOM 2387 C CA . ARG A 1 338 ? -14.752 -5.678 24.063 1.00 36.10 338 ARG A CA 1
ATOM 2388 C C . ARG A 1 338 ? -14.632 -4.186 23.771 1.00 31.20 338 ARG A C 1
ATOM 2389 O O . ARG A 1 338 ? -13.939 -3.460 24.484 1.00 28.07 338 ARG A O 1
ATOM 2397 N N . PHE A 1 339 ? -15.332 -3.727 22.738 1.00 27.32 339 PHE A N 1
ATOM 2398 C CA . PHE A 1 339 ? -15.232 -2.328 22.327 1.00 27.61 339 PHE A CA 1
ATOM 2399 C C . PHE A 1 339 ? -16.411 -1.842 21.490 1.00 25.38 339 PHE A C 1
ATOM 2400 O O . PHE A 1 339 ? -17.119 -2.634 20.867 1.00 22.72 339 PHE A O 1
ATOM 2408 N N . LYS A 1 340 ? -16.591 -0.525 21.467 1.00 33.38 340 LYS A N 1
ATOM 2409 C CA . LYS A 1 340 ? -17.628 0.107 20.662 1.00 36.35 340 LYS A CA 1
ATOM 2410 C C . LYS A 1 340 ? -17.164 0.029 19.202 1.00 33.40 340 LYS A C 1
ATOM 2411 O O . LYS A 1 340 ? -15.971 -0.132 18.921 1.00 28.34 340 LYS A O 1
ATOM 2417 N N . ALA A 1 341 ? -18.097 0.139 18.267 1.00 31.27 341 ALA A N 1
ATOM 2418 C CA . ALA A 1 341 ? -17.738 0.090 16.854 1.00 36.37 341 ALA A CA 1
ATOM 2419 C C . ALA A 1 341 ? -16.781 1.231 16.496 1.00 28.27 341 ALA A C 1
ATOM 2420 O O . ALA A 1 341 ? -16.973 2.372 16.921 1.00 27.45 341 ALA A O 1
ATOM 2422 N N . PRO A 1 342 ? -15.724 0.930 15.725 1.00 25.88 342 PRO A N 1
ATOM 2423 C CA . PRO A 1 342 ? -14.746 1.943 15.307 1.00 23.76 342 PRO A CA 1
ATOM 2424 C C . PRO A 1 342 ? -15.473 2.877 14.330 1.00 20.85 342 PRO A C 1
ATOM 2425 O O . PRO A 1 342 ? -16.399 2.443 13.645 1.00 24.73 342 PRO A O 1
ATOM 2429 N N . ASN A 1 343 ? -15.077 4.142 14.256 1.00 23.76 343 ASN A N 1
ATOM 2430 C CA . ASN A 1 343 ? -15.738 5.055 13.325 1.00 26.20 343 ASN A CA 1
ATOM 2431 C C . ASN A 1 343 ? -15.255 4.867 11.882 1.00 23.77 343 ASN A C 1
ATOM 2432 O O . ASN A 1 343 ? -14.344 5.564 11.431 1.00 22.96 343 ASN A O 1
ATOM 2437 N N . VAL A 1 344 ? -15.855 3.914 11.170 1.00 24.73 344 VAL A N 1
ATOM 2438 C CA . VAL A 1 344 ? -15.499 3.659 9.775 1.00 24.23 344 VAL A CA 1
ATOM 2439 C C . VAL A 1 344 ? -16.750 3.733 8.905 1.00 27.21 344 VAL A C 1
ATOM 2440 O O . VAL A 1 344 ? -17.841 3.360 9.336 1.00 26.10 344 VAL A O 1
ATOM 2444 N N . SER A 1 345 ? -16.594 4.208 7.676 1.00 19.94 345 SER A N 1
ATOM 2445 C CA . SER A 1 345 ? -17.738 4.336 6.782 1.00 21.66 345 SER A CA 1
ATOM 2446 C C . SER A 1 345 ? -18.035 3.034 6.063 1.00 27.42 345 SER A C 1
ATOM 2447 O O . SER A 1 345 ? -19.178 2.767 5.695 1.00 28.85 345 SER A O 1
ATOM 2450 N N . GLU A 1 346 ? -17.010 2.214 5.865 1.00 20.13 346 GLU A N 1
ATOM 2451 C CA . GLU A 1 346 ? -17.202 0.962 5.151 1.00 19.61 346 GLU A CA 1
ATOM 2452 C C . GLU A 1 346 ? -17.290 -0.262 6.051 1.00 24.74 346 GLU A C 1
ATOM 2453 O O . GLU A 1 346 ? -18.364 -0.841 6.212 1.00 23.85 346 GLU A O 1
ATOM 2459 N N . PHE A 1 347 ? -16.165 -0.677 6.622 1.00 29.96 347 PHE A N 1
ATOM 2460 C CA . PHE A 1 347 ? -16.172 -1.840 7.507 1.00 27.22 347 PHE A CA 1
ATOM 2461 C C . PHE A 1 347 ? -14.839 -1.996 8.218 1.00 24.95 347 PHE A C 1
ATOM 2462 O O . PHE A 1 347 ? -13.879 -1.290 7.914 1.00 28.21 347 PHE A O 1
ATOM 2470 N N . TRP A 1 348 ? -14.786 -2.910 9.180 1.00 22.61 348 TRP A N 1
ATOM 2471 C CA . TRP A 1 348 ? -13.551 -3.158 9.907 1.00 22.43 348 TRP A CA 1
ATOM 2472 C C . TRP A 1 348 ? -13.396 -4.642 10.202 1.00 30.00 348 TRP A C 1
ATOM 2473 O O . TRP A 1 348 ? -14.336 -5.423 10.028 1.00 30.31 348 TRP A O 1
ATOM 2484 N N . SER A 1 349 ? -12.204 -5.030 10.642 1.00 24.63 349 SER A N 1
ATOM 2485 C CA . SER A 1 349 ? -11.927 -6.429 10.934 1.00 27.74 349 SER A CA 1
ATOM 2486 C C . SER A 1 349 ? -10.686 -6.569 11.811 1.00 27.17 349 SER A C 1
ATOM 2487 O O . SER A 1 349 ? -9.884 -5.647 11.919 1.00 25.32 349 SER A O 1
ATOM 2490 N N . VAL A 1 350 ? -10.549 -7.723 12.454 1.00 27.62 350 VAL A N 1
ATOM 2491 C CA . VAL A 1 350 ? -9.377 -8.004 13.266 1.00 24.33 350 VAL A CA 1
ATOM 2492 C C . VAL A 1 350 ? -8.981 -9.409 12.828 1.00 25.09 350 VAL A C 1
ATOM 2493 O O . VAL A 1 350 ? -9.811 -10.315 12.797 1.00 30.23 350 VAL A O 1
ATOM 2497 N N . THR A 1 351 ? -7.719 -9.576 12.456 1.00 29.90 351 THR A N 1
ATOM 2498 C CA . THR A 1 351 ? -7.230 -10.864 11.973 1.00 28.48 351 THR A CA 1
ATOM 2499 C C . THR A 1 351 ? -6.086 -11.385 12.834 1.00 24.81 351 THR A C 1
ATOM 2500 O O . THR A 1 351 ? -5.280 -10.610 13.345 1.00 24.34 351 THR A O 1
ATOM 2504 N N . ILE A 1 352 ? -6.015 -12.703 12.979 1.00 26.61 352 ILE A N 1
ATOM 2505 C CA . ILE A 1 352 ? -4.978 -13.331 13.788 1.00 25.87 352 ILE A CA 1
ATOM 2506 C C . ILE A 1 352 ? -3.843 -13.913 12.954 1.00 35.76 352 ILE A C 1
ATOM 2507 O O . ILE A 1 352 ? -4.079 -14.613 11.972 1.00 42.17 352 ILE A O 1
ATOM 2512 N N . TYR A 1 353 ? -2.612 -13.623 13.365 1.00 32.97 353 TYR A N 1
ATOM 2513 C CA . TYR A 1 353 ? -1.422 -14.112 12.675 1.00 40.40 353 TYR A CA 1
ATOM 2514 C C . TYR A 1 353 ? -0.440 -14.698 13.690 1.00 39.36 353 TYR A C 1
ATOM 2515 O O . TYR A 1 353 ? -0.373 -14.241 14.834 1.00 35.24 353 TYR A O 1
ATOM 2524 N N . GLY A 1 354 ? 0.320 -15.707 13.272 1.00 29.99 354 GLY A N 1
ATOM 2525 C CA . GLY A 1 354 ? 1.302 -16.297 14.162 1.00 32.54 354 GLY A CA 1
ATOM 2526 C C . GLY A 1 354 ? 2.562 -15.455 14.100 1.00 34.86 354 GLY A C 1
ATOM 2527 O O . GLY A 1 354 ? 2.944 -14.993 13.027 1.00 41.26 354 GLY A O 1
ATOM 2528 N N . ASN A 1 355 ? 3.213 -15.234 15.235 1.00 33.67 355 ASN A N 1
ATOM 2529 C CA . ASN A 1 355 ? 4.432 -14.429 15.242 1.00 33.49 355 ASN A CA 1
ATOM 2530 C C . ASN A 1 355 ? 5.587 -15.099 14.500 1.00 42.45 355 ASN A C 1
ATOM 2531 O O . ASN A 1 355 ? 6.476 -14.421 13.976 1.00 41.47 355 ASN A O 1
ATOM 2536 N N . ASP A 1 356 ? 5.563 -16.428 14.454 1.00 46.21 356 ASP A N 1
ATOM 2537 C CA . ASP A 1 356 ? 6.622 -17.206 13.822 1.00 55.43 356 ASP A CA 1
ATOM 2538 C C . ASP A 1 356 ? 6.753 -17.074 12.308 1.00 56.47 356 ASP A C 1
ATOM 2539 O O . ASP A 1 356 ? 7.851 -16.845 11.803 1.00 55.21 356 ASP A O 1
ATOM 2544 N N . ASN A 1 357 ? 5.647 -17.214 11.586 1.00 55.88 357 ASN A N 1
ATOM 2545 C CA . ASN A 1 357 ? 5.679 -17.123 10.129 1.00 56.09 357 ASN A CA 1
ATOM 2546 C C . ASN A 1 357 ? 4.944 -15.905 9.584 1.00 59.10 357 ASN A C 1
ATOM 2547 O O . ASN A 1 357 ? 4.916 -15.678 8.375 1.00 59.32 357 ASN A O 1
ATOM 2552 N N . ARG A 1 358 ? 4.342 -15.129 10.477 1.00 53.26 358 ARG A N 1
ATOM 2553 C CA . ARG A 1 358 ? 3.606 -13.940 10.073 1.00 46.61 358 ARG A CA 1
ATOM 2554 C C . ARG A 1 358 ? 2.487 -14.266 9.093 1.00 42.07 358 ARG A C 1
ATOM 2555 O O . ARG A 1 358 ? 2.101 -13.432 8.276 1.00 42.95 358 ARG A O 1
ATOM 2563 N N . LEU A 1 359 ? 1.969 -15.485 9.184 1.00 38.58 359 LEU A N 1
ATOM 2564 C CA . LEU A 1 359 ? 0.880 -15.927 8.323 1.00 40.14 359 LEU A CA 1
ATOM 2565 C C . LEU A 1 359 ? -0.300 -16.280 9.212 1.00 44.01 359 LEU A C 1
ATOM 2566 O O . LEU A 1 359 ? -0.151 -16.407 10.430 1.00 43.68 359 LEU A O 1
ATOM 2579 N N . ALA A 1 361 ? -3.028 -18.575 11.018 1.00 51.39 361 ALA A N 1
ATOM 2580 C CA . ALA A 1 361 ? -2.791 -19.869 11.636 1.00 54.55 361 ALA A CA 1
ATOM 2581 C C . ALA A 1 361 ? -3.920 -20.862 11.434 1.00 53.55 361 ALA A C 1
ATOM 2582 O O . ALA A 1 361 ? -5.100 -20.518 11.514 1.00 44.07 361 ALA A O 1
ATOM 2584 N N . LYS A 1 362 ? -3.535 -22.106 11.178 1.00 55.89 362 LYS A N 1
ATOM 2585 C CA . LYS A 1 362 ? -4.484 -23.181 10.957 1.00 56.68 362 LYS A CA 1
ATOM 2586 C C . LYS A 1 362 ? -5.348 -23.450 12.179 1.00 49.05 362 LYS A C 1
ATOM 2587 O O . LYS A 1 362 ? -4.868 -23.439 13.310 1.00 53.42 362 LYS A O 1
ATOM 2593 N N . ASN A 1 363 ? -6.634 -23.667 11.938 1.00 42.37 363 ASN A N 1
ATOM 2594 C CA . ASN A 1 363 ? -7.579 -23.999 12.992 1.00 45.13 363 ASN A CA 1
ATOM 2595 C C . ASN A 1 363 ? -8.720 -24.742 12.305 1.00 47.92 363 ASN A C 1
ATOM 2596 O O . ASN A 1 363 ? -8.899 -24.621 11.093 1.00 57.44 363 ASN A O 1
ATOM 2601 N N . ASP A 1 364 ? -9.468 -25.535 13.060 1.00 54.14 364 ASP A N 1
ATOM 2602 C CA . ASP A 1 364 ? -10.546 -26.325 12.475 1.00 57.16 364 ASP A CA 1
ATOM 2603 C C . ASP A 1 364 ? -11.648 -25.547 11.778 1.00 59.95 364 ASP A C 1
ATOM 2604 O O . ASP A 1 364 ? -12.167 -25.990 10.756 1.00 62.87 364 ASP A O 1
ATOM 2609 N N . LEU A 1 365 ? -12.004 -24.393 12.326 1.00 59.19 365 LEU A N 1
ATOM 2610 C CA . LEU A 1 365 ? -13.055 -23.561 11.745 1.00 54.71 365 LEU A CA 1
ATOM 2611 C C . LEU A 1 365 ? -12.584 -22.798 10.513 1.00 57.85 365 LEU A C 1
ATOM 2612 O O . LEU A 1 365 ? -13.395 -22.261 9.757 1.00 62.42 365 LEU A O 1
ATOM 2617 N N . ASN A 1 366 ? -11.273 -22.763 10.308 1.00 59.90 366 ASN A N 1
ATOM 2618 C CA . ASN A 1 366 ? -10.700 -22.036 9.186 1.00 64.94 366 ASN A CA 1
ATOM 2619 C C . ASN A 1 366 ? -11.232 -20.607 9.268 1.00 60.79 366 ASN A C 1
ATOM 2620 O O . ASN A 1 366 ? -11.625 -20.004 8.269 1.00 59.87 366 ASN A O 1
ATOM 2625 N N . ARG A 1 367 ? -11.250 -20.095 10.494 1.00 57.07 367 ARG A N 1
ATOM 2626 C CA . ARG A 1 367 ? -11.706 -18.749 10.807 1.00 51.48 367 ARG A CA 1
ATOM 2627 C C . ARG A 1 367 ? -10.484 -18.006 11.324 1.00 49.22 367 ARG A C 1
ATOM 2628 O O . ARG A 1 367 ? -9.886 -18.403 12.325 1.00 54.26 367 ARG A O 1
ATOM 2636 N N . HIS A 1 368 ? -10.120 -16.924 10.649 1.00 42.10 368 HIS A N 1
ATOM 2637 C CA . HIS A 1 368 ? -8.937 -16.168 11.022 1.00 42.92 368 HIS A CA 1
ATOM 2638 C C . HIS A 1 368 ? -9.216 -14.709 11.336 1.00 44.13 368 HIS A C 1
ATOM 2639 O O . HIS A 1 368 ? -8.315 -13.972 11.739 1.00 41.59 368 HIS A O 1
ATOM 2646 N N . SER A 1 369 ? -10.463 -14.292 11.156 1.00 39.77 369 SER A N 1
ATOM 2647 C CA . SER A 1 369 ? -10.826 -12.909 11.421 1.00 39.29 369 SER A CA 1
ATOM 2648 C C . SER A 1 369 ? -12.289 -12.771 11.820 1.00 36.56 369 SER A C 1
ATOM 2649 O O . SER A 1 369 ? -13.091 -13.680 11.613 1.00 38.08 369 SER A O 1
ATOM 2652 N N . ARG A 1 370 ? -12.613 -11.629 12.416 1.00 34.65 370 ARG A N 1
ATOM 2653 C CA . ARG A 1 370 ? -13.973 -11.302 12.835 1.00 31.81 370 ARG A CA 1
ATOM 2654 C C . ARG A 1 370 ? -14.133 -9.816 12.532 1.00 33.79 370 ARG A C 1
ATOM 2655 O O . ARG A 1 370 ? -13.153 -9.065 12.564 1.00 28.28 370 ARG A O 1
ATOM 2663 N N . GLY A 1 371 ? -15.354 -9.388 12.239 1.00 32.50 371 GLY A N 1
ATOM 2664 C CA . GLY A 1 371 ? -15.571 -7.987 11.929 1.00 35.37 371 GLY A CA 1
ATOM 2665 C C . GLY A 1 371 ? -17.037 -7.625 11.996 1.00 37.61 371 GLY A C 1
ATOM 2666 O O . GLY A 1 371 ? -17.853 -8.447 12.410 1.00 36.28 371 GLY A O 1
ATOM 2667 N N . ASP A 1 372 ? -17.383 -6.408 11.585 1.00 35.38 372 ASP A N 1
ATOM 2668 C CA . ASP A 1 372 ? -18.773 -5.980 11.630 1.00 35.65 372 ASP A CA 1
ATOM 2669 C C . ASP A 1 372 ? -19.660 -6.741 10.648 1.00 37.20 372 ASP A C 1
ATOM 2670 O O . ASP A 1 372 ? -20.875 -6.790 10.820 1.00 37.86 372 ASP A O 1
ATOM 2675 N N . ARG A 1 373 ? -19.055 -7.349 9.632 1.00 37.21 373 ARG A N 1
ATOM 2676 C CA . ARG A 1 373 ? -19.810 -8.119 8.645 1.00 42.91 373 ARG A CA 1
ATOM 2677 C C . ARG A 1 373 ? -20.119 -9.530 9.145 1.00 46.59 373 ARG A C 1
ATOM 2678 O O . ARG A 1 373 ? -20.931 -10.235 8.547 1.00 49.23 373 ARG A O 1
ATOM 2686 N N . THR A 1 374 ? -19.478 -9.939 10.237 1.00 41.47 374 THR A N 1
ATOM 2687 C CA . THR A 1 374 ? -19.692 -11.279 10.781 1.00 40.51 374 THR A CA 1
ATOM 2688 C C . THR A 1 374 ? -20.143 -11.305 12.240 1.00 41.95 374 THR A C 1
ATOM 2689 O O . THR A 1 374 ? -20.375 -12.375 12.801 1.00 44.90 374 THR A O 1
ATOM 2701 N N . LYS A 1 376 ? -22.473 -8.954 15.503 1.00 50.17 376 LYS A N 1
ATOM 2702 C CA . LYS A 1 376 ? -23.448 -7.912 15.809 1.00 53.69 376 LYS A CA 1
ATOM 2703 C C . LYS A 1 376 ? -23.197 -7.409 17.229 1.00 43.92 376 LYS A C 1
ATOM 2704 O O . LYS A 1 376 ? -22.944 -8.192 18.142 1.00 48.92 376 LYS A O 1
ATOM 2710 N N . ALA A 1 377 ? -23.260 -6.094 17.403 1.00 43.43 377 ALA A N 1
ATOM 2711 C CA . ALA A 1 377 ? -23.013 -5.461 18.693 1.00 48.61 377 ALA A CA 1
ATOM 2712 C C . ALA A 1 377 ? -24.092 -5.711 19.740 1.00 59.17 377 ALA A C 1
ATOM 2713 O O . ALA A 1 377 ? -25.282 -5.748 19.426 1.00 57.88 377 ALA A O 1
ATOM 2715 N N . ASP A 1 378 ? -23.659 -5.866 20.990 1.00 65.81 378 ASP A N 1
ATOM 2716 C CA . ASP A 1 378 ? -24.566 -6.109 22.107 1.00 68.41 378 ASP A CA 1
ATOM 2717 C C . ASP A 1 378 ? -25.635 -5.018 22.170 1.00 72.91 378 ASP A C 1
ATOM 2718 O O . ASP A 1 378 ? -25.539 -4.006 21.471 1.00 67.81 378 ASP A O 1
ATOM 2723 N N . LYS A 1 379 ? -26.650 -5.227 23.004 1.00 73.12 379 LYS A N 1
ATOM 2724 C CA . LYS A 1 379 ? -27.741 -4.265 23.137 1.00 71.77 379 LYS A CA 1
ATOM 2725 C C . LYS A 1 379 ? -27.225 -2.843 23.338 1.00 62.73 379 LYS A C 1
ATOM 2726 O O . LYS A 1 379 ? -27.893 -1.877 22.971 1.00 59.69 379 LYS A O 1
ATOM 2732 N N . ASP A 1 380 ? -26.033 -2.721 23.915 1.00 57.51 380 ASP A N 1
ATOM 2733 C CA . ASP A 1 380 ? -25.432 -1.414 24.150 1.00 60.72 380 ASP A CA 1
ATOM 2734 C C . ASP A 1 380 ? -24.475 -1.038 23.026 1.00 55.65 380 ASP A C 1
ATOM 2735 O O . ASP A 1 380 ? -23.732 -0.057 23.121 1.00 54.71 380 ASP A O 1
ATOM 2740 N N . GLY A 1 381 ? -24.499 -1.834 21.962 1.00 54.35 381 GLY A N 1
ATOM 2741 C CA . GLY A 1 381 ? -23.653 -1.567 20.814 1.00 54.48 381 GLY A CA 1
ATOM 2742 C C . GLY A 1 381 ? -22.176 -1.872 20.954 1.00 52.06 381 GLY A C 1
ATOM 2743 O O . GLY A 1 381 ? -21.360 -1.311 20.225 1.00 60.27 381 GLY A O 1
ATOM 2744 N N . TYR A 1 382 ? -21.818 -2.730 21.900 1.00 43.22 382 TYR A N 1
ATOM 2745 C CA . TYR A 1 382 ? -20.421 -3.107 22.076 1.00 33.56 382 TYR A CA 1
ATOM 2746 C C . TYR A 1 382 ? -20.209 -4.425 21.360 1.00 31.83 382 TYR A C 1
ATOM 2747 O O . TYR A 1 382 ? -21.101 -5.272 21.329 1.00 36.94 382 TYR A O 1
ATOM 2756 N N . TYR A 1 383 ? -19.044 -4.589 20.750 1.00 29.74 383 TYR A N 1
ATOM 2757 C CA . TYR A 1 383 ? -18.735 -5.855 20.115 1.00 31.09 383 TYR A CA 1
ATOM 2758 C C . TYR A 1 383 ? -17.845 -6.545 21.140 1.00 31.07 383 TYR A C 1
ATOM 2759 O O . TYR A 1 383 ? -17.126 -5.889 21.897 1.00 29.54 383 TYR A O 1
ATOM 2768 N N . THR A 1 384 ? -17.911 -7.865 21.181 1.00 33.23 384 THR A N 1
ATOM 2769 C CA . THR A 1 384 ? -17.107 -8.626 22.120 1.00 33.67 384 THR A CA 1
ATOM 2770 C C . THR A 1 384 ? -16.528 -9.830 21.412 1.00 31.84 384 THR A C 1
ATOM 2771 O O . THR A 1 384 ? -17.264 -10.705 20.972 1.00 35.72 384 THR A O 1
ATOM 2775 N N . ILE A 1 385 ? -15.208 -9.865 21.290 1.00 26.87 385 ILE A N 1
ATOM 2776 C CA . ILE A 1 385 ? -14.543 -10.985 20.644 1.00 27.13 385 ILE A CA 1
ATOM 2777 C C . ILE A 1 385 ? -13.892 -11.863 21.712 1.00 31.44 385 ILE A C 1
ATOM 2778 O O . ILE A 1 385 ? -13.116 -11.378 22.538 1.00 31.24 385 ILE A O 1
ATOM 2783 N N . TYR A 1 386 ? -14.220 -13.151 21.704 1.00 29.86 386 TYR A N 1
ATOM 2784 C CA . TYR A 1 386 ? -13.636 -14.083 22.664 1.00 29.80 386 TYR A CA 1
ATOM 2785 C C . TYR A 1 386 ? -12.656 -14.946 21.882 1.00 35.16 386 TYR A C 1
ATOM 2786 O O . TYR A 1 386 ? -13.004 -15.488 20.834 1.00 36.48 386 TYR A O 1
ATOM 2803 N N . SER A 1 388 ? -9.644 -18.119 21.865 1.00 33.82 388 SER A N 1
ATOM 2804 C CA . SER A 1 388 ? -9.088 -19.308 22.496 1.00 34.23 388 SER A CA 1
ATOM 2805 C C . SER A 1 388 ? -8.615 -20.311 21.450 1.00 38.72 388 SER A C 1
ATOM 2806 O O . SER A 1 388 ? -8.979 -20.220 20.276 1.00 33.06 388 SER A O 1
ATOM 2809 N N . ALA A 1 389 ? -7.785 -21.255 21.884 1.00 38.37 389 ALA A N 1
ATOM 2810 C CA . ALA A 1 389 ? -7.280 -22.301 21.003 1.00 38.75 389 ALA A CA 1
ATOM 2811 C C . ALA A 1 389 ? -8.303 -23.437 21.071 1.00 41.88 389 ALA A C 1
ATOM 2812 O O . ALA A 1 389 ? -8.306 -24.350 20.243 1.00 52.02 389 ALA A O 1
ATOM 2814 N N . ASN A 1 390 ? -9.175 -23.363 22.071 1.00 35.88 390 ASN A N 1
ATOM 2815 C CA . ASN A 1 390 ? -10.219 -24.359 22.252 1.00 39.26 390 ASN A CA 1
ATOM 2816 C C . ASN A 1 390 ? -11.447 -23.947 21.451 1.00 38.61 390 ASN A C 1
ATOM 2817 O O . ASN A 1 390 ? -12.276 -23.168 21.922 1.00 44.16 390 ASN A O 1
ATOM 2822 N N . GLU A 1 391 ? -11.561 -24.482 20.241 1.00 42.40 391 GLU A N 1
ATOM 2823 C CA . GLU A 1 391 ? -12.681 -24.162 19.366 1.00 51.46 391 GLU A CA 1
ATOM 2824 C C . GLU A 1 391 ? -13.821 -25.176 19.408 1.00 62.92 391 GLU A C 1
ATOM 2825 O O . GLU A 1 391 ? -14.696 -25.167 18.543 1.00 66.27 391 GLU A O 1
ATOM 2831 N N . LYS A 1 392 ? -13.818 -26.037 20.422 1.00 68.23 392 LYS A N 1
ATOM 2832 C CA . LYS A 1 392 ? -14.858 -27.050 20.568 1.00 68.57 392 LYS A CA 1
ATOM 2833 C C . LYS A 1 392 ? -16.197 -26.416 20.944 1.00 64.01 392 LYS A C 1
ATOM 2834 O O . LYS A 1 392 ? -16.335 -25.838 22.022 1.00 60.39 392 LYS A O 1
ATOM 2840 N N . GLY A 1 393 ? -17.170 -26.515 20.038 1.00 61.82 393 GLY A N 1
ATOM 2841 C CA . GLY A 1 393 ? -18.493 -25.962 20.281 1.00 64.54 393 GLY A CA 1
ATOM 2842 C C . GLY A 1 393 ? -18.643 -24.477 20.003 1.00 68.05 393 GLY A C 1
ATOM 2843 O O . GLY A 1 393 ? -19.533 -23.827 20.551 1.00 65.38 393 GLY A O 1
ATOM 2844 N N . ARG A 1 394 ? -17.789 -23.940 19.136 1.00 69.77 394 ARG A N 1
ATOM 2845 C CA . ARG A 1 394 ? -17.826 -22.516 18.808 1.00 65.58 394 ARG A CA 1
ATOM 2846 C C . ARG A 1 394 ? -18.256 -22.226 17.371 1.00 68.28 394 ARG A C 1
ATOM 2847 O O . ARG A 1 394 ? -18.470 -21.069 17.012 1.00 74.99 394 ARG A O 1
ATOM 2855 N N . ALA A 1 395 ? -18.369 -23.265 16.550 1.00 62.94 395 ALA A N 1
ATOM 2856 C CA . ALA A 1 395 ? -18.768 -23.086 15.157 1.00 61.73 395 ALA A CA 1
ATOM 2857 C C . ALA A 1 395 ? -20.043 -22.259 15.058 1.00 60.25 395 ALA A C 1
ATOM 2858 O O . ALA A 1 395 ? -20.248 -21.531 14.087 1.00 60.47 395 ALA A O 1
ATOM 2860 N N . ASP A 1 396 ? -20.897 -22.367 16.071 1.00 61.59 396 ASP A N 1
ATOM 2861 C CA . ASP A 1 396 ? -22.149 -21.620 16.094 1.00 67.60 396 ASP A CA 1
ATOM 2862 C C . ASP A 1 396 ? -22.016 -20.293 16.841 1.00 63.87 396 ASP A C 1
ATOM 2863 O O . ASP A 1 396 ? -23.018 -19.652 17.164 1.00 60.64 396 ASP A O 1
ATOM 2868 N N . ASP A 1 397 ? -20.781 -19.884 17.118 1.00 60.90 397 ASP A N 1
ATOM 2869 C CA . ASP A 1 397 ? -20.533 -18.628 17.821 1.00 57.70 397 ASP A CA 1
ATOM 2870 C C . ASP A 1 397 ? -19.839 -17.627 16.898 1.00 52.90 397 ASP A C 1
ATOM 2871 O O . ASP A 1 397 ? -18.640 -17.738 16.626 1.00 46.38 397 ASP A O 1
ATOM 2876 N N . PRO A 1 398 ? -20.588 -16.621 16.420 1.00 53.87 398 PRO A N 1
ATOM 2877 C CA . PRO A 1 398 ? -20.057 -15.594 15.522 1.00 56.85 398 PRO A CA 1
ATOM 2878 C C . PRO A 1 398 ? -19.016 -14.679 16.162 1.00 50.94 398 PRO A C 1
ATOM 2879 O O . PRO A 1 398 ? -18.195 -14.095 15.460 1.00 49.68 398 PRO A O 1
ATOM 2883 N N . ASN A 1 399 ? -19.056 -14.554 17.488 1.00 48.72 399 ASN A N 1
ATOM 2884 C CA . ASN A 1 399 ? -18.108 -13.696 18.193 1.00 42.58 399 ASN A CA 1
ATOM 2885 C C . ASN A 1 399 ? -16.842 -14.428 18.626 1.00 42.53 399 ASN A C 1
ATOM 2886 O O . ASN A 1 399 ? -15.958 -13.840 19.252 1.00 43.37 399 ASN A O 1
ATOM 2891 N N . PHE A 1 400 ? -16.747 -15.708 18.289 1.00 38.25 400 PHE A N 1
ATOM 2892 C CA . PHE A 1 400 ? -15.570 -16.480 18.657 1.00 33.35 400 PHE A CA 1
ATOM 2893 C C . PHE A 1 400 ? -14.488 -16.414 17.591 1.00 34.84 400 PHE A C 1
ATOM 2894 O O . PHE A 1 400 ? -14.740 -16.683 16.413 1.00 32.85 400 PHE A O 1
ATOM 2902 N N . LEU A 1 401 ? -13.277 -16.065 18.009 1.00 35.37 401 LEU A N 1
ATOM 2903 C CA . LEU A 1 401 ? -12.163 -15.986 17.079 1.00 36.99 401 LEU A CA 1
ATOM 2904 C C . LEU A 1 401 ? -11.060 -16.925 17.539 1.00 39.31 401 LEU A C 1
ATOM 2905 O O . LEU A 1 401 ? -10.465 -16.726 18.599 1.00 39.11 401 LEU A O 1
ATOM 2910 N N . PRO A 1 402 ? -10.792 -17.983 16.753 1.00 44.22 402 PRO A N 1
ATOM 2911 C CA . PRO A 1 402 ? -9.756 -18.967 17.067 1.00 39.40 402 PRO A CA 1
ATOM 2912 C C . PRO A 1 402 ? -8.401 -18.284 17.177 1.00 36.79 402 PRO A C 1
ATOM 2913 O O . PRO A 1 402 ? -8.131 -17.308 16.482 1.00 31.12 402 PRO A O 1
ATOM 2917 N N . VAL A 1 403 ? -7.558 -18.804 18.054 1.00 36.51 403 VAL A N 1
ATOM 2918 C CA . VAL A 1 403 ? -6.226 -18.269 18.249 1.00 32.55 403 VAL A CA 1
ATOM 2919 C C . VAL A 1 403 ? -5.332 -19.501 18.394 1.00 33.29 403 VAL A C 1
ATOM 2920 O O . VAL A 1 403 ? -5.731 -20.490 19.002 1.00 36.21 403 VAL A O 1
ATOM 2924 N N . PRO A 1 404 ? -4.119 -19.466 17.816 1.00 33.73 404 PRO A N 1
ATOM 2925 C CA . PRO A 1 404 ? -3.192 -20.601 17.882 1.00 37.77 404 PRO A CA 1
ATOM 2926 C C . PRO A 1 404 ? -2.510 -20.863 19.219 1.00 40.77 404 PRO A C 1
ATOM 2927 O O . PRO A 1 404 ? -2.431 -19.984 20.074 1.00 40.08 404 PRO A O 1
ATOM 2931 N N . GLU A 1 405 ? -2.014 -22.090 19.371 1.00 42.45 405 GLU A N 1
ATOM 2932 C CA . GLU A 1 405 ? -1.309 -22.529 20.575 1.00 42.03 405 GLU A CA 1
ATOM 2933 C C . GLU A 1 405 ? 0.136 -22.030 20.539 1.00 44.07 405 GLU A C 1
ATOM 2934 O O . GLU A 1 405 ? 1.070 -22.785 20.809 1.00 46.84 405 GLU A O 1
ATOM 2940 N N . LYS A 1 406 ? 0.312 -20.757 20.206 1.00 33.97 406 LYS A N 1
ATOM 2941 C CA . LYS A 1 406 ? 1.637 -20.154 20.125 1.00 30.90 406 LYS A CA 1
ATOM 2942 C C . LYS A 1 406 ? 1.517 -18.636 20.153 1.00 28.31 406 LYS A C 1
ATOM 2943 O O . LYS A 1 406 ? 0.414 -18.099 20.167 1.00 31.52 406 LYS A O 1
ATOM 2949 N N . PRO A 1 407 ? 2.652 -17.924 20.185 1.00 29.39 407 PRO A N 1
ATOM 2950 C CA . PRO A 1 407 ? 2.560 -16.463 20.202 1.00 29.65 407 PRO A CA 1
ATOM 2951 C C . PRO A 1 407 ? 1.864 -15.993 18.925 1.00 39.40 407 PRO A C 1
ATOM 2952 O O . PRO A 1 407 ? 2.126 -16.511 17.839 1.00 41.53 407 PRO A O 1
ATOM 2956 N N . PHE A 1 408 ? 0.973 -15.018 19.060 1.00 37.54 408 PHE A N 1
ATOM 2957 C CA . PHE A 1 408 ? 0.243 -14.493 17.917 1.00 29.57 408 PHE A CA 1
ATOM 2958 C C . PHE A 1 408 ? 0.066 -12.994 18.068 1.00 27.27 408 PHE A C 1
ATOM 2959 O O . PHE A 1 408 ? 0.327 -12.428 19.131 1.00 22.28 408 PHE A O 1
ATOM 2967 N N . TYR A 1 409 ? -0.343 -12.344 16.986 1.00 29.98 409 TYR A N 1
ATOM 2968 C CA . TYR A 1 409 ? -0.622 -10.922 17.041 1.00 30.11 409 TYR A CA 1
ATOM 2969 C C . TYR A 1 409 ? -1.910 -10.700 16.273 1.00 30.81 409 TYR A C 1
ATOM 2970 O O . TYR A 1 409 ? -2.310 -11.531 15.455 1.00 34.64 409 TYR A O 1
ATOM 2979 N N . ALA A 1 410 ? -2.577 -9.593 16.559 1.00 28.87 410 ALA A N 1
ATOM 2980 C CA . ALA A 1 410 ? -3.829 -9.287 15.897 1.00 22.68 410 ALA A CA 1
ATOM 2981 C C . ALA A 1 410 ? -3.687 -7.994 15.121 1.00 23.79 410 ALA A C 1
ATOM 2982 O O . ALA A 1 410 ? -3.096 -7.035 15.609 1.00 25.42 410 ALA A O 1
ATOM 2984 N N . ILE A 1 411 ? -4.218 -7.988 13.902 1.00 27.00 411 ILE A N 1
ATOM 2985 C CA . ILE A 1 411 ? -4.185 -6.806 13.048 1.00 24.59 411 ILE A CA 1
ATOM 2986 C C . ILE A 1 411 ? -5.612 -6.317 12.833 1.00 22.94 411 ILE A C 1
ATOM 2987 O O . ILE A 1 411 ? -6.450 -7.054 12.317 1.00 24.81 411 ILE A O 1
ATOM 3000 N N . ARG A 1 413 ? -8.116 -3.772 10.905 1.00 22.77 413 ARG A N 1
ATOM 3001 C CA . ARG A 1 413 ? -8.146 -2.955 9.698 1.00 31.81 413 ARG A CA 1
ATOM 3002 C C . ARG A 1 413 ? -9.392 -2.078 9.650 1.00 23.96 413 ARG A C 1
ATOM 3003 O O . ARG A 1 413 ? -10.485 -2.503 10.030 1.00 24.42 413 ARG A O 1
ATOM 3011 N N . PHE A 1 414 ? -9.212 -0.843 9.197 1.00 16.25 414 PHE A N 1
ATOM 3012 C CA . PHE A 1 414 ? -10.312 0.112 9.115 1.00 16.49 414 PHE A CA 1
ATOM 3013 C C . PHE A 1 414 ? -10.421 0.667 7.695 1.00 27.63 414 PHE A C 1
ATOM 3014 O O . PHE A 1 414 ? -9.470 1.239 7.160 1.00 27.40 414 PHE A O 1
ATOM 3022 N N . TYR A 1 415 ? -11.590 0.492 7.094 1.00 21.40 415 TYR A N 1
ATOM 3023 C CA . TYR A 1 415 ? -11.843 0.964 5.738 1.00 25.90 415 TYR A CA 1
ATOM 3024 C C . TYR A 1 415 ? -12.830 2.122 5.798 1.00 26.12 415 TYR A C 1
ATOM 3025 O O . TYR A 1 415 ? -13.988 1.937 6.164 1.00 25.15 415 TYR A O 1
ATOM 3034 N N . GLY A 1 416 ? -12.361 3.314 5.444 1.00 21.71 416 GLY A N 1
ATOM 3035 C CA . GLY A 1 416 ? -13.211 4.488 5.483 1.00 20.30 416 GLY A CA 1
ATOM 3036 C C . GLY A 1 416 ? -13.198 5.079 6.881 1.00 30.13 416 GLY A C 1
ATOM 3037 O O . GLY A 1 416 ? -14.203 5.612 7.358 1.00 29.22 416 GLY A O 1
ATOM 3038 N N . ALA A 1 417 ? -12.042 4.985 7.533 1.00 27.34 417 ALA A N 1
ATOM 3039 C CA . ALA A 1 417 ? -11.854 5.483 8.891 1.00 28.82 417 ALA A CA 1
ATOM 3040 C C . ALA A 1 417 ? -11.912 7.000 8.995 1.00 30.33 417 ALA A C 1
ATOM 3041 O O . ALA A 1 417 ? -11.613 7.704 8.032 1.00 26.73 417 ALA A O 1
ATOM 3043 N N . ASP A 1 418 ? -12.286 7.496 10.176 1.00 30.82 418 ASP A N 1
ATOM 3044 C CA . ASP A 1 418 ? -12.358 8.935 10.408 1.00 25.81 418 ASP A CA 1
ATOM 3045 C C . ASP A 1 418 ? -10.966 9.475 10.737 1.00 21.99 418 ASP A C 1
ATOM 3046 O O . ASP A 1 418 ? -9.998 8.717 10.769 1.00 23.04 418 ASP A O 1
ATOM 3051 N N . ASP A 1 419 ? -10.864 10.778 10.978 1.00 25.90 419 ASP A N 1
ATOM 3052 C CA . ASP A 1 419 ? -9.574 11.396 11.260 1.00 29.44 419 ASP A CA 1
ATOM 3053 C C . ASP A 1 419 ? -8.787 10.792 12.420 1.00 21.39 419 ASP A C 1
ATOM 3054 O O . ASP A 1 419 ? -7.593 10.527 12.287 1.00 21.47 419 ASP A O 1
ATOM 3059 N N . ALA A 1 420 ? -9.450 10.575 13.553 1.00 21.25 420 ALA A N 1
ATOM 3060 C CA . ALA A 1 420 ? -8.788 10.028 14.737 1.00 24.05 420 ALA A CA 1
ATOM 3061 C C . ALA A 1 420 ? -8.085 8.702 14.472 1.00 22.43 420 ALA A C 1
ATOM 3062 O O . ALA A 1 420 ? -7.005 8.444 15.003 1.00 20.99 420 ALA A O 1
ATOM 3064 N N . ILE A 1 421 ? -8.699 7.857 13.655 1.00 21.39 421 ILE A N 1
ATOM 3065 C CA . ILE A 1 421 ? -8.098 6.576 13.319 1.00 21.61 421 ILE A CA 1
ATOM 3066 C C . ILE A 1 421 ? -6.936 6.802 12.349 1.00 24.75 421 ILE A C 1
ATOM 3067 O O . ILE A 1 421 ? -5.869 6.204 12.487 1.00 24.52 421 ILE A O 1
ATOM 3072 N N . GLN A 1 422 ? -7.155 7.679 11.372 1.00 24.70 422 GLN A N 1
ATOM 3073 C CA . GLN A 1 422 ? -6.147 8.001 10.360 1.00 23.35 422 GLN A CA 1
ATOM 3074 C C . GLN A 1 422 ? -4.866 8.598 10.924 1.00 23.29 422 GLN A C 1
ATOM 3075 O O . GLN A 1 422 ? -3.769 8.254 10.489 1.00 28.33 422 GLN A O 1
ATOM 3081 N N . SER A 1 423 ? -5.017 9.496 11.891 1.00 21.30 423 SER A N 1
ATOM 3082 C CA . SER A 1 423 ? -3.885 10.195 12.494 1.00 23.31 423 SER A CA 1
ATOM 3083 C C . SER A 1 423 ? -3.067 9.398 13.496 1.00 24.88 423 SER A C 1
ATOM 3084 O O . SER A 1 423 ? -1.957 9.795 13.850 1.00 23.62 423 SER A O 1
ATOM 3087 N N . GLY A 1 424 ? -3.613 8.283 13.961 1.00 23.42 424 GLY A N 1
ATOM 3088 C CA . GLY A 1 424 ? -2.906 7.483 14.943 1.00 26.92 424 GLY A CA 1
ATOM 3089 C C . GLY A 1 424 ? -3.427 7.744 16.348 1.00 24.07 424 GLY A C 1
ATOM 3090 O O . GLY A 1 424 ? -3.028 7.074 17.297 1.00 25.99 424 GLY A O 1
ATOM 3091 N N . GLU A 1 425 ? -4.324 8.717 16.486 1.00 24.33 425 GLU A N 1
ATOM 3092 C CA . GLU A 1 425 ? -4.889 9.051 17.791 1.00 27.17 425 GLU A CA 1
ATOM 3093 C C . GLU A 1 425 ? -5.648 7.853 18.366 1.00 28.60 425 GLU A C 1
ATOM 3094 O O . GLU A 1 425 ? -5.327 7.368 19.450 1.00 30.36 425 G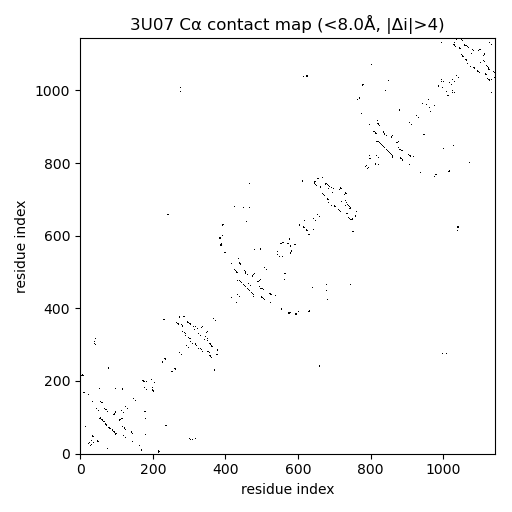LU A O 1
ATOM 3100 N N . TYR A 1 426 ? -6.646 7.372 17.632 1.00 25.13 426 TYR A N 1
ATOM 3101 C CA . TYR A 1 426 ? -7.436 6.226 18.075 1.00 26.39 426 TYR A CA 1
ATOM 3102 C C . TYR A 1 426 ? -6.523 5.059 18.434 1.00 26.59 426 TYR A C 1
ATOM 3103 O O . TYR A 1 426 ? -5.613 4.718 17.680 1.00 28.91 426 TYR A O 1
ATOM 3112 N N . GLN A 1 427 ? -6.775 4.443 19.583 1.00 29.60 427 GLN A N 1
ATOM 3113 C CA . GLN A 1 427 ? -5.974 3.312 20.031 1.00 32.84 427 GLN A CA 1
ATOM 3114 C C . GLN A 1 427 ? -6.749 2.014 19.861 1.00 28.63 427 GLN A C 1
ATOM 3115 O O . GLN A 1 427 ? -7.954 1.962 20.085 1.00 26.95 427 GLN A O 1
ATOM 3129 N N . PRO A 1 429 ? -8.479 -1.395 20.579 1.00 24.09 429 PRO A N 1
ATOM 3130 C CA . PRO A 1 429 ? -9.040 -1.910 21.831 1.00 23.18 429 PRO A CA 1
ATOM 3131 C C . PRO A 1 429 ? -8.051 -2.908 22.439 1.00 23.42 429 PRO A C 1
ATOM 3132 O O . PRO A 1 429 ? -7.349 -3.619 21.720 1.00 24.23 429 PRO A O 1
ATOM 3136 N N . GLU A 1 430 ? -7.988 -2.952 23.761 1.00 23.98 430 GLU A N 1
ATOM 3137 C CA . GLU A 1 430 ? -7.061 -3.848 24.437 1.00 25.90 430 GLU A CA 1
ATOM 3138 C C . GLU A 1 430 ? -7.576 -5.274 24.439 1.00 24.50 430 GLU A C 1
ATOM 3139 O O . GLU A 1 430 ? -8.784 -5.503 24.383 1.00 22.88 430 GLU A O 1
ATOM 3145 N N . ILE A 1 431 ? -6.668 -6.242 24.462 1.00 22.19 431 ILE A N 1
ATOM 3146 C CA . ILE A 1 431 ? -7.110 -7.621 24.534 1.00 24.34 431 ILE A CA 1
ATOM 3147 C C . ILE A 1 431 ? -6.670 -8.113 25.914 1.00 21.90 431 ILE A C 1
ATOM 3148 O O . ILE A 1 431 ? -5.491 -8.087 26.268 1.00 23.61 431 ILE A O 1
ATOM 3153 N N . LYS A 1 432 ? -7.653 -8.521 26.707 1.00 26.14 432 LYS A N 1
ATOM 3154 C CA . LYS A 1 432 ? -7.417 -8.953 28.072 1.00 24.24 432 LYS A CA 1
ATOM 3155 C C . LYS A 1 432 ? -7.446 -10.441 28.284 1.00 20.66 432 LYS A C 1
ATOM 3156 O O . LYS A 1 432 ? -8.177 -11.161 27.610 1.00 28.34 432 LYS A O 1
ATOM 3162 N N . VAL A 1 433 ? -6.646 -10.897 29.239 1.00 24.09 433 VAL A N 1
ATOM 3163 C CA . VAL A 1 433 ? -6.616 -12.305 29.583 1.00 23.73 433 VAL A CA 1
ATOM 3164 C C . VAL A 1 433 ? -7.937 -12.606 30.285 1.00 28.25 433 VAL A C 1
ATOM 3165 O O . VAL A 1 433 ? -8.445 -11.782 31.047 1.00 24.94 433 VAL A O 1
ATOM 3169 N N . VAL A 1 434 ? -8.504 -13.770 29.995 1.00 25.11 434 VAL A N 1
ATOM 3170 C CA . VAL A 1 434 ? -9.751 -14.195 30.617 1.00 32.86 434 VAL A CA 1
ATOM 3171 C C . VAL A 1 434 ? -9.411 -15.188 31.721 1.00 45.33 434 VAL A C 1
ATOM 3172 O O . VAL A 1 434 ? -8.567 -16.063 31.529 1.00 45.23 434 VAL A O 1
ATOM 3176 N N . LYS A 1 435 ? -10.058 -15.060 32.873 1.00 55.11 435 LYS A N 1
ATOM 3177 C CA . LYS A 1 435 ? -9.811 -15.994 33.965 1.00 56.84 435 LYS A CA 1
ATOM 3178 C C . LYS A 1 435 ? -9.924 -17.415 33.399 1.00 54.52 435 LYS A C 1
ATOM 3179 O O . LYS A 1 435 ? -10.368 -18.312 34.147 1.00 57.06 435 LYS A O 1
ATOM 3181 N N . THR B 1 25 ? 26.293 25.686 44.237 1.00 50.81 25 THR B N 1
ATOM 3182 C CA . THR B 1 25 ? 27.557 26.477 44.154 1.00 49.86 25 THR B CA 1
ATOM 3183 C C . THR B 1 25 ? 27.253 27.951 43.917 1.00 48.47 25 THR B C 1
ATOM 3184 O O . THR B 1 25 ? 26.091 28.341 43.813 1.00 44.60 25 THR B O 1
ATOM 3188 N N . ASN B 1 26 ? 28.295 28.774 43.837 1.00 50.29 26 ASN B N 1
ATOM 3189 C CA . ASN B 1 26 ? 28.098 30.198 43.601 1.00 48.37 26 ASN B CA 1
ATOM 3190 C C . ASN B 1 26 ? 27.737 30.449 42.151 1.00 37.88 26 ASN B C 1
ATOM 3191 O O . ASN B 1 26 ? 26.951 31.343 41.848 1.00 34.35 26 ASN B O 1
ATOM 3196 N N . VAL B 1 27 ? 28.316 29.658 41.254 1.00 33.45 27 VAL B N 1
ATOM 3197 C CA . VAL B 1 27 ? 28.023 29.795 39.838 1.00 37.09 27 VAL B CA 1
ATOM 3198 C C . VAL B 1 27 ? 26.574 29.378 39.572 1.00 37.63 27 VAL B C 1
ATOM 3199 O O . VAL B 1 27 ? 25.916 29.928 38.684 1.00 33.33 27 VAL B O 1
ATOM 3203 N N . ASP B 1 28 ? 26.075 28.411 40.338 1.00 34.39 28 ASP B N 1
ATOM 3204 C CA . ASP B 1 28 ? 24.691 27.972 40.172 1.00 36.95 28 ASP B CA 1
ATOM 3205 C C . ASP B 1 28 ? 23.758 29.014 40.787 1.00 30.97 28 ASP B C 1
ATOM 3206 O O . ASP B 1 28 ? 22.690 29.299 40.246 1.00 27.60 28 ASP B O 1
ATOM 3211 N N . LEU B 1 29 ? 24.173 29.579 41.919 1.00 28.34 29 LEU B N 1
ATOM 3212 C CA . LEU B 1 29 ? 23.404 30.621 42.591 1.00 31.03 29 LEU B CA 1
ATOM 3213 C C . LEU B 1 29 ? 23.286 31.792 41.608 1.00 29.63 29 LEU B C 1
ATOM 3214 O O . LEU B 1 29 ? 22.215 32.374 41.437 1.00 26.33 29 LEU B O 1
ATOM 3219 N N . ALA B 1 30 ? 24.403 32.128 40.965 1.00 21.60 30 ALA B N 1
ATOM 3220 C CA . ALA B 1 30 ? 24.449 33.219 39.999 1.00 21.64 30 ALA B CA 1
ATOM 3221 C C . ALA B 1 30 ? 23.429 32.998 38.881 1.00 23.92 30 ALA B C 1
ATOM 3222 O O . ALA B 1 30 ? 22.712 33.923 38.482 1.00 25.17 30 ALA B O 1
ATOM 3224 N N . GLU B 1 31 ? 23.373 31.771 38.371 1.00 20.59 31 GLU B N 1
ATOM 3225 C CA . GLU B 1 31 ? 22.436 31.439 37.304 1.00 25.81 31 GLU B CA 1
ATOM 3226 C C . GLU B 1 31 ? 21.008 31.633 37.802 1.00 26.74 31 GLU B C 1
ATOM 3227 O O . GLU B 1 31 ? 20.179 32.223 37.114 1.00 23.61 31 GLU B O 1
ATOM 3233 N N . ASP B 1 32 ? 20.724 31.139 39.004 1.00 25.71 32 ASP B N 1
ATOM 3234 C CA . ASP B 1 32 ? 19.387 31.276 39.568 1.00 24.45 32 ASP B CA 1
ATOM 3235 C C . ASP B 1 32 ? 19.054 32.747 39.786 1.00 24.53 32 ASP B C 1
ATOM 3236 O O . ASP B 1 32 ? 17.921 33.170 39.578 1.00 23.27 32 ASP B O 1
ATOM 3241 N N . ALA B 1 33 ? 20.045 33.525 40.209 1.00 20.35 33 ALA B N 1
ATOM 3242 C CA . ALA B 1 33 ? 19.831 34.950 40.445 1.00 17.53 33 ALA B CA 1
ATOM 3243 C C . ALA B 1 33 ? 19.391 35.614 39.148 1.00 19.14 33 ALA B C 1
ATOM 3244 O O . ALA B 1 33 ? 18.370 36.300 39.113 1.00 20.27 33 ALA B O 1
ATOM 3246 N N . TYR B 1 34 ? 20.155 35.399 38.078 1.00 20.38 34 TYR B N 1
ATOM 3247 C CA . TYR B 1 34 ? 19.821 35.986 36.785 1.00 19.52 34 TYR B CA 1
ATOM 3248 C C . TYR B 1 34 ? 18.438 35.566 36.285 1.00 23.82 34 TYR B C 1
ATOM 3249 O O . TYR B 1 34 ? 17.714 36.380 35.703 1.00 18.48 34 TYR B O 1
ATOM 3258 N N . ILE B 1 35 ? 18.069 34.301 36.488 1.00 18.41 35 ILE B N 1
ATOM 3259 C CA . ILE B 1 35 ? 16.761 33.847 36.022 1.00 19.37 35 ILE B CA 1
ATOM 3260 C C . ILE B 1 35 ? 15.650 34.539 36.803 1.00 20.39 35 ILE B C 1
ATOM 3261 O O . ILE B 1 35 ? 14.616 34.886 36.232 1.00 21.18 35 ILE B O 1
ATOM 3266 N N . TYR B 1 36 ? 15.850 34.744 38.101 1.00 23.57 36 TYR B N 1
ATOM 3267 C CA . TYR B 1 36 ? 14.849 35.464 38.891 1.00 22.66 36 TYR B CA 1
ATOM 3268 C C . TYR B 1 36 ? 14.763 36.891 38.339 1.00 23.36 36 TYR B C 1
ATOM 3269 O O . TYR B 1 36 ? 13.676 37.421 38.124 1.00 23.23 36 TYR B O 1
ATOM 3278 N N . GLY B 1 37 ? 15.924 37.502 38.099 1.00 20.95 37 GLY B N 1
ATOM 3279 C CA . GLY B 1 37 ? 15.961 38.867 37.597 1.00 18.18 37 GLY B CA 1
ATOM 3280 C C . GLY B 1 37 ? 15.569 39.063 36.144 1.00 18.18 37 GLY B C 1
ATOM 3281 O O . GLY B 1 37 ? 15.195 40.166 35.744 1.00 18.92 37 GLY B O 1
ATOM 3282 N N . TYR B 1 38 ? 15.626 37.992 35.357 1.00 19.24 38 TYR B N 1
ATOM 3283 C CA . TYR B 1 38 ? 15.304 38.058 33.928 1.00 21.37 38 TYR B CA 1
ATOM 3284 C C . TYR B 1 38 ? 14.028 38.810 33.543 1.00 20.18 38 TYR B C 1
ATOM 3285 O O . TYR B 1 38 ? 14.058 39.697 32.689 1.00 18.14 38 TYR B O 1
ATOM 3294 N N . SER B 1 39 ? 12.907 38.455 34.160 1.00 18.92 39 SER B N 1
ATOM 3295 C CA . SER B 1 39 ? 11.632 39.090 33.821 1.00 17.62 39 SER B CA 1
ATOM 3296 C C . SER B 1 39 ? 11.659 40.584 34.106 1.00 14.91 39 SER B C 1
ATOM 3297 O O . SER B 1 39 ? 11.168 41.387 33.312 1.00 18.61 39 SER B O 1
ATOM 3300 N N . ILE B 1 40 ? 12.244 40.958 35.236 1.00 13.41 40 ILE B N 1
ATOM 3301 C CA . ILE B 1 40 ? 12.341 42.368 35.603 1.00 13.95 40 ILE B CA 1
ATOM 3302 C C . ILE B 1 40 ? 13.253 43.086 34.612 1.00 16.35 40 ILE B C 1
ATOM 3303 O O . ILE B 1 40 ? 12.906 44.142 34.071 1.00 15.89 40 ILE B O 1
ATOM 3308 N N . ASP B 1 41 ? 14.411 42.492 34.347 1.00 18.99 41 ASP B N 1
ATOM 3309 C CA . ASP B 1 41 ? 15.360 43.100 33.425 1.00 16.42 41 ASP B CA 1
ATOM 3310 C C . ASP B 1 41 ? 14.767 43.307 32.029 1.00 18.10 41 ASP B C 1
ATOM 3311 O O . ASP B 1 41 ? 14.951 44.369 31.428 1.00 17.11 41 ASP B O 1
ATOM 3316 N N . GLU B 1 42 ? 14.046 42.311 31.513 1.00 18.20 42 GLU B N 1
ATOM 3317 C CA . GLU B 1 42 ? 13.446 42.438 30.185 1.00 19.08 42 GLU B CA 1
ATOM 3318 C C . GLU B 1 42 ? 12.276 43.427 30.173 1.00 19.11 42 GLU B C 1
ATOM 3319 O O . GLU B 1 42 ? 12.032 44.112 29.176 1.00 14.28 42 GLU B O 1
ATOM 3325 N N . ALA B 1 43 ? 11.540 43.500 31.274 1.00 19.26 43 ALA B N 1
ATOM 3326 C CA . ALA B 1 43 ? 10.435 44.453 31.349 1.00 20.01 43 ALA B CA 1
ATOM 3327 C C . ALA B 1 43 ? 11.056 45.861 31.302 1.00 17.48 43 ALA B C 1
ATOM 3328 O O . ALA B 1 43 ? 10.557 46.748 30.618 1.00 17.94 43 ALA B O 1
ATOM 3330 N N . TYR B 1 44 ? 12.161 46.054 32.014 1.00 10.88 44 TYR B N 1
ATOM 3331 C CA . TYR B 1 44 ? 12.831 47.350 32.015 1.00 15.46 44 TYR B CA 1
ATOM 3332 C C . TYR B 1 44 ? 13.392 47.700 30.629 1.00 18.14 44 TYR B C 1
ATOM 3333 O O . TYR B 1 44 ? 13.181 48.804 30.129 1.00 21.86 44 TYR B O 1
ATOM 3342 N N . LYS B 1 45 ? 14.113 46.769 30.011 1.00 20.67 45 LYS B N 1
ATOM 3343 C CA . LYS B 1 45 ? 14.683 47.028 28.690 1.00 23.14 45 LYS B CA 1
ATOM 3344 C C . LYS B 1 45 ? 13.583 47.430 27.711 1.00 23.04 45 LYS B C 1
ATOM 3345 O O . LYS B 1 45 ? 13.770 48.328 26.892 1.00 22.49 45 LYS B O 1
ATOM 3351 N N . PHE B 1 46 ? 12.438 46.758 27.795 1.00 21.02 46 PHE B N 1
ATOM 3352 C CA . PHE B 1 46 ? 11.313 47.072 26.916 1.00 19.64 46 PHE B CA 1
ATOM 3353 C C . PHE B 1 46 ? 10.816 48.498 27.196 1.00 20.58 46 PHE B C 1
ATOM 3354 O O . PHE B 1 46 ? 10.627 49.294 26.277 1.00 18.97 46 PHE B O 1
ATOM 3362 N N . PHE B 1 47 ? 10.592 48.807 28.469 1.00 20.18 47 PHE B N 1
ATOM 3363 C CA . PHE B 1 47 ? 10.145 50.142 28.866 1.00 22.24 47 PHE B CA 1
ATOM 3364 C C . PHE B 1 47 ? 11.146 51.197 28.369 1.00 24.55 47 PHE B C 1
ATOM 3365 O O . PHE B 1 47 ? 10.753 52.230 27.822 1.00 20.90 47 PHE B O 1
ATOM 3373 N N . TYR B 1 48 ? 12.438 50.931 28.558 1.00 19.23 48 TYR B N 1
ATOM 3374 C CA . TYR B 1 48 ? 13.487 51.865 28.136 1.00 18.60 48 TYR B CA 1
ATOM 3375 C C . TYR B 1 48 ? 13.439 52.153 26.637 1.00 20.92 48 TYR B C 1
ATOM 3376 O O . TYR B 1 48 ? 13.430 53.311 26.213 1.00 19.11 48 TYR B O 1
ATOM 3385 N N . HIS B 1 49 ? 13.418 51.092 25.838 1.00 26.96 49 HIS B N 1
ATOM 3386 C CA . HIS B 1 49 ? 13.391 51.235 24.387 1.00 29.39 49 HIS B CA 1
ATOM 3387 C C . HIS B 1 49 ? 12.091 51.795 23.833 1.00 32.28 49 HIS B C 1
ATOM 3388 O O . HIS B 1 49 ? 12.054 52.264 22.699 1.00 27.94 49 HIS B O 1
ATOM 3395 N N . THR B 1 50 ? 11.023 51.749 24.623 1.00 26.57 50 THR B N 1
ATOM 3396 C CA . THR B 1 50 ? 9.755 52.303 24.173 1.00 28.27 50 THR B CA 1
ATOM 3397 C C . THR B 1 50 ? 9.519 53.686 24.783 1.00 35.69 50 THR B C 1
ATOM 3398 O O . THR B 1 50 ? 9.729 54.706 24.131 1.00 36.42 50 THR B O 1
ATOM 3402 N N . ALA B 1 51 ? 9.113 53.709 26.046 1.00 35.36 51 ALA B N 1
ATOM 3403 C CA . ALA B 1 51 ? 8.816 54.952 26.746 1.00 28.54 51 ALA B CA 1
ATOM 3404 C C . ALA B 1 51 ? 9.972 55.917 26.956 1.00 25.20 51 ALA B C 1
ATOM 3405 O O . ALA B 1 51 ? 9.823 57.111 26.729 1.00 31.41 51 ALA B O 1
ATOM 3407 N N . VAL B 1 52 ? 11.124 55.423 27.389 1.00 19.49 52 VAL B N 1
ATOM 3408 C CA . VAL B 1 52 ? 12.234 56.329 27.639 1.00 23.13 52 VAL B CA 1
ATOM 3409 C C . VAL B 1 52 ? 12.854 56.977 26.404 1.00 27.94 52 VAL B C 1
ATOM 3410 O O . VAL B 1 52 ? 12.836 58.200 26.286 1.00 30.12 52 VAL B O 1
ATOM 3414 N N . GLU B 1 53 ? 13.393 56.197 25.473 1.00 29.45 53 GLU B N 1
ATOM 3415 C CA . GLU B 1 53 ? 14.001 56.852 24.323 1.00 36.12 53 GLU B CA 1
ATOM 3416 C C . GLU B 1 53 ? 13.043 57.480 23.315 1.00 38.33 53 GLU B C 1
ATOM 3417 O O . GLU B 1 53 ? 13.480 58.184 22.410 1.00 43.78 53 GLU B O 1
ATOM 3423 N N . ASN B 1 54 ? 11.743 57.246 23.472 1.00 32.92 54 ASN B N 1
ATOM 3424 C CA . ASN B 1 54 ? 10.755 57.861 22.584 1.00 34.03 54 ASN B CA 1
ATOM 3425 C C . ASN B 1 54 ? 10.051 58.971 23.350 1.00 28.77 54 ASN B C 1
ATOM 3426 O O . ASN B 1 54 ? 9.126 59.613 22.855 1.00 36.70 54 ASN B O 1
ATOM 3431 N N . ASN B 1 55 ? 10.504 59.176 24.581 1.00 32.67 55 ASN B N 1
ATOM 3432 C CA . ASN B 1 55 ? 9.981 60.220 25.441 1.00 33.87 55 ASN B CA 1
ATOM 3433 C C . ASN B 1 55 ? 8.465 60.181 25.640 1.00 34.00 55 ASN B C 1
ATOM 3434 O O . ASN B 1 55 ? 7.809 61.224 25.586 1.00 32.73 55 ASN B O 1
ATOM 3439 N N . TYR B 1 56 ? 7.902 58.996 25.871 1.00 28.75 56 TYR B N 1
ATOM 3440 C CA . TYR B 1 56 ? 6.456 58.903 26.087 1.00 29.60 56 TYR B CA 1
ATOM 3441 C C . TYR B 1 56 ? 6.081 59.438 27.458 1.00 27.09 56 TYR B C 1
ATOM 3442 O O . TYR B 1 56 ? 6.643 59.020 28.469 1.00 30.53 56 TYR B O 1
ATOM 3451 N N . PRO B 1 57 ? 5.130 60.379 27.515 1.00 32.68 57 PRO B N 1
ATOM 3452 C CA . PRO B 1 57 ? 4.752 60.893 28.834 1.00 34.28 57 PRO B CA 1
ATOM 3453 C C . PRO B 1 57 ? 4.061 59.782 29.623 1.00 31.55 57 PRO B C 1
ATOM 3454 O O . PRO B 1 57 ? 3.348 58.951 29.055 1.00 25.55 57 PRO B O 1
ATOM 3458 N N . LEU B 1 58 ? 4.285 59.758 30.930 1.00 30.69 58 LEU B N 1
ATOM 3459 C CA . LEU B 1 58 ? 3.681 58.745 31.781 1.00 26.45 58 LEU B CA 1
ATOM 3460 C C . LEU B 1 58 ? 2.277 59.175 32.193 1.00 26.76 58 LEU B C 1
ATOM 3461 O O . LEU B 1 58 ? 1.946 60.358 32.162 1.00 26.47 58 LEU B O 1
ATOM 3466 N N . ASN B 1 59 ? 1.456 58.203 32.569 1.00 22.69 59 ASN B N 1
ATOM 3467 C CA . ASN B 1 59 ? 0.082 58.459 32.981 1.00 22.23 59 ASN B CA 1
ATOM 3468 C C . ASN B 1 59 ? -0.773 59.099 31.894 1.00 25.43 59 ASN B C 1
ATOM 3469 O O . ASN B 1 59 ? -1.617 59.951 32.168 1.00 17.77 59 ASN B O 1
ATOM 3474 N N . GLU B 1 60 ? -0.537 58.673 30.658 1.00 23.46 60 GLU B N 1
ATOM 3475 C CA . GLU B 1 60 ? -1.290 59.140 29.499 1.00 27.66 60 GLU B CA 1
ATOM 3476 C C . GLU B 1 60 ? -1.370 57.976 28.522 1.00 29.81 60 GLU B C 1
ATOM 3477 O O . GLU B 1 60 ? -0.527 57.077 28.557 1.00 29.11 60 GLU B O 1
ATOM 3483 N N . PHE B 1 61 ? -2.392 57.973 27.674 1.00 31.08 61 PHE B N 1
ATOM 3484 C CA . PHE B 1 61 ? -2.514 56.932 26.662 1.00 33.83 61 PHE B CA 1
ATOM 3485 C C . PHE B 1 61 ? -1.596 57.343 25.511 1.00 42.15 61 PHE B C 1
ATOM 3486 O O . PHE B 1 61 ? -1.640 58.486 25.056 1.00 41.72 61 PHE B O 1
ATOM 3494 N N . GLN B 1 62 ? -0.756 56.422 25.053 1.00 44.32 62 GLN B N 1
ATOM 3495 C CA . GLN B 1 62 ? 0.154 56.716 23.953 1.00 51.30 62 GLN B CA 1
ATOM 3496 C C . GLN B 1 62 ? -0.617 57.333 22.792 1.00 49.99 62 GLN B C 1
ATOM 3497 O O . GLN B 1 62 ? -0.432 58.506 22.469 1.00 49.68 62 GLN B O 1
ATOM 3503 N N . PRO B 1 76 ? 5.046 40.668 13.763 1.00 97.45 76 PRO B N 1
ATOM 3504 C CA . PRO B 1 76 ? 4.201 41.066 14.890 1.00 96.91 76 PRO B CA 1
ATOM 3505 C C . PRO B 1 76 ? 3.014 40.144 15.195 1.00 95.91 76 PRO B C 1
ATOM 3506 O O . PRO B 1 76 ? 2.830 39.743 16.344 1.00 97.62 76 PRO B O 1
ATOM 3510 N N . THR B 1 77 ? 2.232 39.795 14.169 1.00 91.40 77 THR B N 1
ATOM 3511 C CA . THR B 1 77 ? 1.019 38.978 14.338 1.00 84.31 77 THR B CA 1
ATOM 3512 C C . THR B 1 77 ? 0.119 39.874 15.194 1.00 84.48 77 THR B C 1
ATOM 3513 O O . THR B 1 77 ? 0.095 39.799 16.427 1.00 85.65 77 THR B O 1
ATOM 3517 N N . ILE B 1 78 ? -0.633 40.708 14.483 1.00 81.93 78 ILE B N 1
ATOM 3518 C CA . ILE B 1 78 ? -1.488 41.753 15.037 1.00 76.23 78 ILE B CA 1
ATOM 3519 C C . ILE B 1 78 ? -3.007 41.548 15.099 1.00 71.11 78 ILE B C 1
ATOM 3520 O O . ILE B 1 78 ? -3.636 41.130 14.129 1.00 63.68 78 ILE B O 1
ATOM 3525 N N . ASN B 1 79 ? -3.574 41.894 16.254 1.00 74.77 79 ASN B N 1
ATOM 3526 C CA . ASN B 1 79 ? -5.005 41.761 16.542 1.00 79.17 79 ASN B CA 1
ATOM 3527 C C . ASN B 1 79 ? -5.978 42.469 15.606 1.00 74.37 79 ASN B C 1
ATOM 3528 O O . ASN B 1 79 ? -5.962 43.692 15.475 1.00 73.41 79 ASN B O 1
ATOM 3533 N N . ASN B 1 80 ? -6.843 41.680 14.978 1.00 71.29 80 ASN B N 1
ATOM 3534 C CA . ASN B 1 80 ? -7.850 42.203 14.067 1.00 70.88 80 ASN B CA 1
ATOM 3535 C C . ASN B 1 80 ? -9.193 42.188 14.794 1.00 72.46 80 ASN B C 1
ATOM 3536 O O . ASN B 1 80 ? -10.217 42.627 14.261 1.00 74.16 80 ASN B O 1
ATOM 3541 N N . ASP B 1 81 ? -9.176 41.685 16.024 1.00 67.10 81 ASP B N 1
ATOM 3542 C CA . ASP B 1 81 ? -10.387 41.598 16.825 1.00 61.42 81 ASP B CA 1
ATOM 3543 C C . ASP B 1 81 ? -10.708 42.881 17.578 1.00 54.41 81 ASP B C 1
ATOM 3544 O O . ASP B 1 81 ? -11.873 43.258 17.707 1.00 46.98 81 ASP B O 1
ATOM 3549 N N . THR B 1 82 ? -9.673 43.566 18.049 1.00 52.01 82 THR B N 1
ATOM 3550 C CA . THR B 1 82 ? -9.878 44.755 18.859 1.00 49.64 82 THR B CA 1
ATOM 3551 C C . THR B 1 82 ? -9.045 45.993 18.555 1.00 44.76 82 THR B C 1
ATOM 3552 O O . THR B 1 82 ? -7.963 45.905 17.977 1.00 41.93 82 THR B O 1
ATOM 3556 N N . LEU B 1 83 ? -9.575 47.147 18.959 1.00 40.52 83 LEU B N 1
ATOM 3557 C CA . LEU B 1 83 ? -8.864 48.415 18.842 1.00 41.94 83 LEU B CA 1
ATOM 3558 C C . LEU B 1 83 ? -8.090 48.448 20.167 1.00 42.10 83 LEU B C 1
ATOM 3559 O O . LEU B 1 83 ? -8.439 47.724 21.103 1.00 40.19 83 LEU B O 1
ATOM 3564 N N . HIS B 1 84 ? -7.065 49.282 20.274 1.00 39.09 84 HIS B N 1
ATOM 3565 C CA . HIS B 1 84 ? -6.272 49.287 21.495 1.00 38.94 84 HIS B CA 1
ATOM 3566 C C . HIS B 1 84 ? -5.837 50.646 22.012 1.00 37.95 84 HIS B C 1
ATOM 3567 O O . HIS B 1 84 ? -5.731 51.616 21.264 1.00 40.58 84 HIS B O 1
ATOM 3574 N N . LEU B 1 85 ? -5.572 50.684 23.311 1.00 35.51 85 LEU B N 1
ATOM 3575 C CA . LEU B 1 85 ? -5.081 51.871 23.996 1.00 33.70 85 LEU B CA 1
ATOM 3576 C C . LEU B 1 85 ? -3.921 51.382 24.860 1.00 27.93 85 LEU B C 1
ATOM 3577 O O . LEU B 1 85 ? -4.035 50.358 25.531 1.00 25.35 85 LEU B O 1
ATOM 3590 N N . GLY B 1 87 ? -0.305 52.549 27.431 1.00 23.24 87 GLY B N 1
ATOM 3591 C CA . GLY B 1 87 ? 0.314 53.590 28.216 1.00 23.45 87 GLY B CA 1
ATOM 3592 C C . GLY B 1 87 ? 1.073 52.999 29.376 1.00 22.87 87 GLY B C 1
ATOM 3593 O O . GLY B 1 87 ? 1.094 51.782 29.571 1.00 20.44 87 GLY B O 1
ATOM 3594 N N . TRP B 1 88 ? 1.726 53.869 30.130 1.00 15.13 88 TRP B N 1
ATOM 3595 C CA . TRP B 1 88 ? 2.458 53.450 31.306 1.00 17.32 88 TRP B CA 1
ATOM 3596 C C . TRP B 1 88 ? 1.989 54.301 32.472 1.00 21.68 88 TRP B C 1
ATOM 3597 O O . TRP B 1 88 ? 1.971 55.529 32.393 1.00 21.83 88 TRP B O 1
ATOM 3608 N N . LEU B 1 89 ? 1.579 53.642 33.545 1.00 18.10 89 LEU B N 1
ATOM 3609 C CA . LEU B 1 89 ? 1.144 54.349 34.737 1.00 17.55 89 LEU B CA 1
ATOM 3610 C C . LEU B 1 89 ? 2.358 54.539 35.640 1.00 18.85 89 LEU B C 1
ATOM 3611 O O . LEU B 1 89 ? 3.262 53.700 35.657 1.00 17.18 89 LEU B O 1
ATOM 3616 N N . ASP B 1 90 ? 2.391 55.661 36.350 1.00 11.30 90 ASP B N 1
ATOM 3617 C CA . ASP B 1 90 ? 3.450 55.919 37.319 1.00 12.34 90 ASP B CA 1
ATOM 3618 C C . ASP B 1 90 ? 2.724 56.325 38.597 1.00 16.69 90 ASP B C 1
ATOM 3619 O O . ASP B 1 90 ? 2.098 57.387 38.651 1.00 17.10 90 ASP B O 1
ATOM 3624 N N . VAL B 1 91 ? 2.784 55.474 39.615 1.00 17.60 91 VAL B N 1
ATOM 3625 C CA . VAL B 1 91 ? 2.109 55.770 40.879 1.00 18.31 91 VAL B CA 1
ATOM 3626 C C . VAL B 1 91 ? 3.074 56.147 41.996 1.00 20.05 91 VAL B C 1
ATOM 3627 O O . VAL B 1 91 ? 2.692 56.144 43.167 1.00 15.39 91 VAL B O 1
ATOM 3631 N N . ALA B 1 92 ? 4.311 56.485 41.632 1.00 13.48 92 ALA B N 1
ATOM 3632 C CA . ALA B 1 92 ? 5.321 56.847 42.625 1.00 16.12 92 ALA B CA 1
ATOM 3633 C C . ALA B 1 92 ? 4.911 58.036 43.486 1.00 18.29 92 ALA B C 1
ATOM 3634 O O . ALA B 1 92 ? 4.952 57.961 44.704 1.00 18.34 92 ALA B O 1
ATOM 3636 N N . ALA B 1 93 ? 4.510 59.129 42.847 1.00 15.25 93 ALA B N 1
ATOM 3637 C CA . ALA B 1 93 ? 4.121 60.338 43.576 1.00 15.60 93 ALA B CA 1
ATOM 3638 C C . ALA B 1 93 ? 2.787 60.237 44.301 1.00 19.32 93 ALA B C 1
ATOM 3639 O O . ALA B 1 93 ? 2.639 60.760 45.406 1.00 17.23 93 ALA B O 1
ATOM 3641 N N . GLU B 1 94 ? 1.827 59.555 43.680 1.00 16.68 94 GLU B N 1
ATOM 3642 C CA . GLU B 1 94 ? 0.478 59.404 44.233 1.00 18.26 94 GLU B CA 1
ATOM 3643 C C . GLU B 1 94 ? -0.307 58.403 43.366 1.00 16.68 94 GLU B C 1
ATOM 3644 O O . GLU B 1 94 ? 0.149 58.035 42.278 1.00 17.60 94 GLU B O 1
ATOM 3650 N N . PRO B 1 95 ? -1.497 57.963 43.826 1.00 16.53 95 PRO B N 1
ATOM 3651 C CA . PRO B 1 95 ? -2.306 57.008 43.046 1.00 15.95 95 PRO B CA 1
ATOM 3652 C C . PRO B 1 95 ? -2.739 57.584 41.685 1.00 18.03 95 PRO B C 1
ATOM 3653 O O . PRO B 1 95 ? -2.688 58.800 41.482 1.00 16.51 95 PRO B O 1
ATOM 3657 N N . VAL B 1 96 ? -3.162 56.712 40.768 1.00 15.24 96 VAL B N 1
ATOM 3658 C CA . VAL B 1 96 ? -3.592 57.135 39.432 1.00 15.64 96 VAL B CA 1
ATOM 3659 C C . VAL B 1 96 ? -4.901 56.403 39.144 1.00 23.92 96 VAL B C 1
ATOM 3660 O O . VAL B 1 96 ? -5.009 55.194 39.380 1.00 19.49 96 VAL B O 1
ATOM 3664 N N . ILE B 1 97 ? -5.889 57.129 38.644 1.00 21.47 97 ILE B N 1
ATOM 3665 C CA . ILE B 1 97 ? -7.186 56.538 38.373 1.00 18.36 97 ILE B CA 1
ATOM 3666 C C . ILE B 1 97 ? -7.431 56.396 36.878 1.00 20.28 97 ILE B C 1
ATOM 3667 O O . ILE B 1 97 ? -7.253 57.346 36.116 1.00 20.61 97 ILE B O 1
ATOM 3672 N N . VAL B 1 98 ? -7.828 55.198 36.467 1.00 15.44 98 VAL B N 1
ATOM 3673 C CA . VAL B 1 98 ? -8.126 54.935 35.070 1.00 17.15 98 VAL B CA 1
ATOM 3674 C C . VAL B 1 98 ? -9.648 54.891 34.987 1.00 19.75 98 VAL B C 1
ATOM 3675 O O . VAL B 1 98 ? -10.295 54.110 35.690 1.00 25.08 98 VAL B O 1
ATOM 3679 N N . SER B 1 99 ? -10.219 55.744 34.146 1.00 24.13 99 SER B N 1
ATOM 3680 C CA . SER B 1 99 ? -11.668 55.804 33.997 1.00 28.04 99 SER B CA 1
ATOM 3681 C C . SER B 1 99 ? -12.147 55.023 32.783 1.00 26.58 99 SER B C 1
ATOM 3682 O O . SER B 1 99 ? -11.703 55.256 31.663 1.00 27.51 99 SER B O 1
ATOM 3685 N N . VAL B 1 100 ? -13.061 54.091 33.022 1.00 20.02 100 VAL B N 1
ATOM 3686 C CA . VAL B 1 100 ? -13.629 53.278 31.955 1.00 21.06 100 VAL B CA 1
ATOM 3687 C C . VAL B 1 100 ? -15.138 53.475 32.003 1.00 24.82 100 VAL B C 1
ATOM 3688 O O . VAL B 1 100 ? -15.786 53.092 32.976 1.00 26.11 100 VAL B O 1
ATOM 3692 N N . PRO B 1 101 ? -15.716 54.075 30.952 1.00 25.64 101 PRO B N 1
ATOM 3693 C CA . PRO B 1 101 ? -17.162 54.314 30.903 1.00 28.12 101 PRO B CA 1
ATOM 3694 C C . PRO B 1 101 ? -17.924 53.004 30.805 1.00 25.46 101 PRO B C 1
ATOM 3695 O O . PRO B 1 101 ? -17.330 51.969 30.516 1.00 23.57 101 PRO B O 1
ATOM 3699 N N . ASP B 1 102 ? -19.226 53.030 31.071 1.00 21.64 102 ASP B N 1
ATOM 3700 C CA . ASP B 1 102 ? -20.011 51.816 30.915 1.00 24.21 102 ASP B CA 1
ATOM 3701 C C . ASP B 1 102 ? -20.047 51.589 29.402 1.00 23.74 102 ASP B C 1
ATOM 3702 O O . ASP B 1 102 ? -20.107 52.542 28.625 1.00 20.92 102 ASP B O 1
ATOM 3715 N N . ASP B 1 104 ? -21.458 49.322 25.771 1.00 26.51 104 ASP B N 1
ATOM 3716 C CA . ASP B 1 104 ? -22.678 48.760 25.216 1.00 24.35 104 ASP B CA 1
ATOM 3717 C C . ASP B 1 104 ? -22.712 47.242 25.316 1.00 29.71 104 ASP B C 1
ATOM 3718 O O . ASP B 1 104 ? -21.689 46.559 25.178 1.00 22.80 104 ASP B O 1
ATOM 3723 N N . GLU B 1 105 ? -23.908 46.726 25.582 1.00 35.30 105 GLU B N 1
ATOM 3724 C CA . GLU B 1 105 ? -24.131 45.295 25.750 1.00 31.61 105 GLU B CA 1
ATOM 3725 C C . GLU B 1 105 ? -23.525 44.431 24.652 1.00 29.71 105 GLU B C 1
ATOM 3726 O O . GLU B 1 105 ? -23.654 44.734 23.467 1.00 28.92 105 GLU B O 1
ATOM 3732 N N . GLY B 1 106 ? -22.849 43.361 25.060 1.00 24.77 106 GLY B N 1
ATOM 3733 C CA . GLY B 1 106 ? -22.255 42.452 24.094 1.00 26.89 106 GLY B CA 1
ATOM 3734 C C . GLY B 1 106 ? -20.862 42.781 23.584 1.00 30.36 106 GLY B C 1
ATOM 3735 O O . GLY B 1 106 ? -20.182 41.901 23.056 1.00 28.33 106 GLY B O 1
ATOM 3736 N N . ARG B 1 107 ? -20.427 44.030 23.727 1.00 27.10 107 ARG B N 1
ATOM 3737 C CA . ARG B 1 107 ? -19.096 44.397 23.256 1.00 24.72 107 ARG B CA 1
ATOM 3738 C C . ARG B 1 107 ? -17.997 43.992 24.224 1.00 21.88 107 ARG B C 1
ATOM 3739 O O . ARG B 1 107 ? -18.015 44.363 25.407 1.00 21.62 107 ARG B O 1
ATOM 3747 N N . TYR B 1 108 ? -17.028 43.239 23.713 1.00 18.17 108 TYR B N 1
ATOM 3748 C CA . TYR B 1 108 ? -15.911 42.798 24.538 1.00 25.26 108 TYR B CA 1
ATOM 3749 C C . TYR B 1 108 ? -14.960 43.962 24.799 1.00 16.02 108 TYR B C 1
ATOM 3750 O O . TYR B 1 108 ? -14.734 44.807 23.926 1.00 19.52 108 TYR B O 1
ATOM 3759 N N . TRP B 1 109 ? -14.417 44.013 26.006 1.00 21.65 109 TRP B N 1
ATOM 3760 C CA . TRP B 1 109 ? -13.448 45.044 26.358 1.00 21.49 109 TRP B CA 1
ATOM 3761 C C . TRP B 1 109 ? -12.634 44.561 27.539 1.00 22.46 109 TRP B C 1
ATOM 3762 O O . TRP B 1 109 ? -13.120 43.782 28.365 1.00 16.04 109 TRP B O 1
ATOM 3773 N N . ILE B 1 110 ? -11.388 45.014 27.617 1.00 24.84 110 ILE B N 1
ATOM 3774 C CA . ILE B 1 110 ? -10.542 44.632 28.736 1.00 22.99 110 ILE B CA 1
ATOM 3775 C C . ILE B 1 110 ? -9.509 45.702 29.054 1.00 20.01 110 ILE B C 1
ATOM 3776 O O . ILE B 1 110 ? -8.970 46.353 28.155 1.00 21.01 110 ILE B O 1
ATOM 3781 N N . LEU B 1 111 ? -9.280 45.912 30.346 1.00 18.86 111 LEU B N 1
ATOM 3782 C CA . LEU B 1 111 ? -8.269 46.860 30.810 1.00 23.34 111 LEU B CA 1
ATOM 3783 C C . LEU B 1 111 ? -7.272 45.925 31.478 1.00 22.45 111 LEU B C 1
ATOM 3784 O O . LEU B 1 111 ? -7.584 45.277 32.477 1.00 22.82 111 LEU B O 1
ATOM 3789 N N . HIS B 1 112 ? -6.078 45.846 30.910 1.00 17.99 112 HIS B N 1
ATOM 3790 C CA . HIS B 1 112 ? -5.057 44.939 31.409 1.00 16.19 112 HIS B CA 1
ATOM 3791 C C . HIS B 1 112 ? -3.803 45.679 31.870 1.00 19.30 112 HIS B C 1
ATOM 3792 O O . HIS B 1 112 ? -3.214 46.445 31.109 1.00 16.39 112 HIS B O 1
ATOM 3799 N N . THR B 1 113 ? -3.407 45.452 33.119 1.00 14.45 113 THR B N 1
ATOM 3800 C CA . THR B 1 113 ? -2.216 46.088 33.656 1.00 18.12 113 THR B CA 1
ATOM 3801 C C . THR B 1 113 ? -1.246 45.049 34.185 1.00 18.61 113 THR B C 1
ATOM 3802 O O . THR B 1 113 ? -1.655 44.010 34.701 1.00 14.85 113 THR B O 1
ATOM 3814 N N . ASP B 1 115 ? 2.780 44.641 36.238 1.00 13.71 115 ASP B N 1
ATOM 3815 C CA . ASP B 1 115 ? 3.866 45.334 36.914 1.00 12.58 115 ASP B CA 1
ATOM 3816 C C . ASP B 1 115 ? 5.206 44.995 36.277 1.00 20.15 115 ASP B C 1
ATOM 3817 O O . ASP B 1 115 ? 5.290 44.175 35.358 1.00 17.92 115 ASP B O 1
ATOM 3830 N N . GLY B 1 117 ? 7.525 43.255 37.313 1.00 17.03 117 GLY B N 1
ATOM 3831 C CA . GLY B 1 117 ? 8.041 41.928 37.613 1.00 16.77 117 GLY B CA 1
ATOM 3832 C C . GLY B 1 117 ? 7.402 40.953 36.623 1.00 21.92 117 GLY B C 1
ATOM 3833 O O . GLY B 1 117 ? 7.599 39.732 36.691 1.00 17.50 117 GLY B O 1
ATOM 3834 N N . HIS B 1 118 ? 6.636 41.530 35.697 1.00 17.05 118 HIS B N 1
ATOM 3835 C CA . HIS B 1 118 ? 5.897 40.822 34.650 1.00 20.39 118 HIS B CA 1
ATOM 3836 C C . HIS B 1 118 ? 4.728 39.977 35.158 1.00 19.20 118 HIS B C 1
ATOM 3837 O O . HIS B 1 118 ? 4.462 38.886 34.647 1.00 18.18 118 HIS B O 1
ATOM 3844 N N . TYR B 1 119 ? 4.049 40.480 36.187 1.00 15.79 119 TYR B N 1
ATOM 3845 C CA . TYR B 1 119 ? 2.860 39.824 36.723 1.00 18.05 119 TYR B CA 1
ATOM 3846 C C . TYR B 1 119 ? 1.663 40.682 36.325 1.00 21.54 119 TYR B C 1
ATOM 3847 O O . TYR B 1 119 ? 1.736 41.915 36.356 1.00 16.27 119 TYR B O 1
ATOM 3856 N N . THR B 1 120 ? 0.565 40.044 35.947 1.00 21.23 120 THR B N 1
ATOM 3857 C CA . THR B 1 120 ? -0.636 40.798 35.620 1.00 17.37 120 THR B CA 1
ATOM 3858 C C . THR B 1 120 ? -1.211 41.177 36.990 1.00 18.10 120 THR B C 1
ATOM 3859 O O . THR B 1 120 ? -1.300 40.322 37.877 1.00 19.70 120 THR B O 1
ATOM 3863 N N . ASN B 1 121 ? -1.561 42.450 37.185 1.00 17.61 121 ASN B N 1
ATOM 3864 C CA . ASN B 1 121 ? -2.119 42.873 38.473 1.00 14.73 121 ASN B CA 1
ATOM 3865 C C . ASN B 1 121 ? -3.534 43.409 38.377 1.00 15.24 121 ASN B C 1
ATOM 3866 O O . ASN B 1 121 ? -4.104 43.842 39.371 1.00 16.12 121 ASN B O 1
ATOM 3871 N N . ALA B 1 122 ? -4.093 43.385 37.173 1.00 17.85 122 ALA B N 1
ATOM 3872 C CA . ALA B 1 122 ? -5.470 43.802 36.960 1.00 20.75 122 ALA B CA 1
ATOM 3873 C C . ALA B 1 122 ? -5.925 43.395 35.567 1.00 24.13 122 ALA B C 1
ATOM 3874 O O . ALA B 1 122 ? -5.200 43.561 34.578 1.00 18.29 122 ALA B O 1
ATOM 3876 N N . ALA B 1 123 ? -7.131 42.849 35.502 1.00 16.29 123 ALA B N 1
ATOM 3877 C CA . ALA B 1 123 ? -7.720 42.429 34.239 1.00 19.84 123 ALA B CA 1
ATOM 3878 C C . ALA B 1 123 ? -9.215 42.697 34.326 1.00 22.70 123 ALA B C 1
ATOM 3879 O O . ALA B 1 123 ? -10.003 41.780 34.532 1.00 21.69 123 ALA B O 1
ATOM 3881 N N . PHE B 1 124 ? -9.592 43.967 34.211 1.00 21.12 124 PHE B N 1
ATOM 3882 C CA . PHE B 1 124 ? -10.997 44.358 34.257 1.00 20.91 124 PHE B CA 1
ATOM 3883 C C . PHE B 1 124 ? -11.561 44.174 32.855 1.00 22.66 124 PHE B C 1
ATOM 3884 O O . PHE B 1 124 ? -10.989 44.666 31.882 1.00 23.19 124 PHE B O 1
ATOM 3892 N N . SER B 1 125 ? -12.670 43.458 32.734 1.00 22.87 125 SER B N 1
ATOM 3893 C CA . SER B 1 125 ? -13.231 43.265 31.406 1.00 23.56 125 SER B CA 1
ATOM 3894 C C . SER B 1 125 ? -14.675 42.824 31.389 1.00 23.70 125 SER B C 1
ATOM 3895 O O . SER B 1 125 ? -15.252 42.454 32.412 1.00 19.18 125 SER B O 1
ATOM 3898 N N . SER B 1 126 ? -15.247 42.882 30.193 1.00 23.49 126 SER B N 1
ATOM 3899 C CA . SER B 1 126 ? -16.619 42.472 29.947 1.00 27.84 126 SER B CA 1
ATOM 3900 C C . SER B 1 126 ? -16.815 41.020 30.373 1.00 24.40 126 SER B C 1
ATOM 3901 O O . SER B 1 126 ? -17.907 40.628 30.782 1.00 24.94 126 SER B O 1
ATOM 3904 N N . ARG B 1 127 ? -15.758 40.220 30.273 1.00 18.43 127 ARG B N 1
ATOM 3905 C CA . ARG B 1 127 ? -15.845 38.810 30.643 1.00 21.06 127 ARG B CA 1
ATOM 3906 C C . ARG B 1 127 ? -16.375 38.621 32.060 1.00 24.44 127 ARG B C 1
ATOM 3907 O O . ARG B 1 127 ? -17.189 37.735 32.316 1.00 24.41 127 ARG B O 1
ATOM 3915 N N . THR B 1 128 ? -15.920 39.461 32.980 1.00 21.61 128 THR B N 1
ATOM 3916 C CA . THR B 1 128 ? -16.338 39.341 34.371 1.00 20.44 128 THR B CA 1
ATOM 3917 C C . THR B 1 128 ? -17.185 40.496 34.899 1.00 19.18 128 THR B C 1
ATOM 3918 O O . THR B 1 128 ? -17.638 40.459 36.045 1.00 18.62 128 THR B O 1
ATOM 3922 N N . ARG B 1 129 ? -17.409 41.514 34.074 1.00 18.87 129 ARG B N 1
ATOM 3923 C CA . ARG B 1 129 ? -18.193 42.669 34.501 1.00 23.87 129 ARG B CA 1
ATOM 3924 C C . ARG B 1 129 ? -19.355 43.003 33.578 1.00 24.37 129 ARG B C 1
ATOM 3925 O O . ARG B 1 129 ? -20.278 43.722 33.966 1.00 23.44 129 ARG B O 1
ATOM 3933 N N . GLY B 1 130 ? -19.324 42.479 32.361 1.00 25.09 130 GLY B N 1
ATOM 3934 C CA . GLY B 1 130 ? -20.379 42.801 31.424 1.00 23.84 130 GLY B CA 1
ATOM 3935 C C . GLY B 1 130 ? -20.131 44.209 30.910 1.00 27.27 130 GLY B C 1
ATOM 3936 O O . GLY B 1 130 ? -19.020 44.538 30.492 1.00 26.06 130 GLY B O 1
ATOM 3937 N N . THR B 1 131 ? -21.158 45.052 30.960 1.00 20.96 131 THR B N 1
ATOM 3938 C CA . THR B 1 131 ? -21.063 46.433 30.488 1.00 21.79 131 THR B CA 1
ATOM 3939 C C . THR B 1 131 ? -20.463 47.402 31.510 1.00 21.94 131 THR B C 1
ATOM 3940 O O . THR B 1 131 ? -20.068 48.515 31.160 1.00 24.18 131 THR B O 1
ATOM 3944 N N . LYS B 1 132 ? -20.400 46.976 32.766 1.00 20.89 132 LYS B N 1
ATOM 3945 C CA . LYS B 1 132 ? -19.923 47.828 33.846 1.00 24.22 132 LYS B CA 1
ATOM 3946 C C . LYS B 1 132 ? -18.464 48.268 33.817 1.00 29.64 132 LYS B C 1
ATOM 3947 O O . LYS B 1 132 ? -17.550 47.459 33.994 1.00 23.19 132 LYS B O 1
ATOM 3953 N N . GLY B 1 133 ? -18.264 49.564 33.590 1.00 24.62 133 GLY B N 1
ATOM 3954 C CA . GLY B 1 133 ? -16.929 50.126 33.587 1.00 19.34 133 GLY B CA 1
ATOM 3955 C C . GLY B 1 133 ? -16.678 50.571 35.015 1.00 21.90 133 GLY B C 1
ATOM 3956 O O . GLY B 1 133 ? -17.079 49.882 35.954 1.00 21.00 133 GLY B O 1
ATOM 3957 N N . GLY B 1 134 ? -16.023 51.712 35.206 1.00 16.36 134 GLY B N 1
ATOM 3958 C CA . GLY B 1 134 ? -15.791 52.167 36.567 1.00 21.61 134 GLY B CA 1
ATOM 3959 C C . GLY B 1 134 ? -14.594 53.079 36.725 1.00 21.68 134 GLY B C 1
ATOM 3960 O O . GLY B 1 134 ? -13.953 53.455 35.746 1.00 23.38 134 GLY B O 1
ATOM 3961 N N . GLN B 1 135 ? -14.321 53.465 37.968 1.00 18.45 135 GLN B N 1
ATOM 3962 C CA . GLN B 1 135 ? -13.180 54.318 38.279 1.00 23.00 135 GLN B CA 1
ATOM 3963 C C . GLN B 1 135 ? -12.201 53.386 38.982 1.00 21.07 135 GLN B C 1
ATOM 3964 O O . GLN B 1 135 ? -12.417 52.997 40.130 1.00 21.75 135 GLN B O 1
ATOM 3970 N N . PHE B 1 136 ? -11.128 53.018 38.287 1.00 18.37 136 PHE B N 1
ATOM 3971 C CA . PHE B 1 136 ? -10.156 52.085 38.845 1.00 17.24 136 PHE B CA 1
ATOM 3972 C C . PHE B 1 136 ? -8.888 52.772 39.300 1.00 18.97 136 PHE B C 1
ATOM 3973 O O . PHE B 1 136 ? -8.145 53.331 38.497 1.00 18.91 136 PHE B O 1
ATOM 3989 N N . PHE B 1 138 ? -5.136 52.813 40.910 1.00 17.59 138 PHE B N 1
ATOM 3990 C CA . PHE B 1 138 ? -3.922 52.039 41.081 1.00 17.24 138 PHE B CA 1
ATOM 3991 C C . PHE B 1 138 ? -3.058 52.794 42.085 1.00 16.13 138 PHE B C 1
ATOM 3992 O O . PHE B 1 138 ? -2.762 53.972 41.896 1.00 18.82 138 PHE B O 1
ATOM 4000 N N . ALA B 1 139 ? -2.663 52.125 43.157 1.00 16.95 139 ALA B N 1
ATOM 4001 C CA . ALA B 1 139 ? -1.852 52.780 44.175 1.00 20.50 139 ALA B CA 1
ATOM 4002 C C . ALA B 1 139 ? -0.689 51.910 44.611 1.00 19.69 139 ALA B C 1
ATOM 4003 O O . ALA B 1 139 ? -0.763 50.685 44.551 1.00 17.07 139 ALA B O 1
ATOM 4005 N N . ALA B 1 140 ? 0.391 52.553 45.041 1.00 17.02 140 ALA B N 1
ATOM 4006 C CA . ALA B 1 140 ? 1.562 51.834 45.528 1.00 19.51 140 ALA B CA 1
ATOM 4007 C C . ALA B 1 140 ? 1.157 51.155 46.836 1.00 23.45 140 ALA B C 1
ATOM 4008 O O . ALA B 1 140 ? 0.263 51.630 47.540 1.00 21.06 140 ALA B O 1
ATOM 4010 N N . GLN B 1 141 ? 1.821 50.050 47.158 1.00 28.79 141 GLN B N 1
ATOM 4011 C CA . GLN B 1 141 ? 1.529 49.295 48.372 1.00 30.45 141 GLN B CA 1
ATOM 4012 C C . GLN B 1 141 ? 1.652 50.127 49.636 1.00 38.37 141 GLN B C 1
ATOM 4013 O O . GLN B 1 141 ? 0.864 49.967 50.566 1.00 48.05 141 GLN B O 1
ATOM 4019 N N . ASP B 1 142 ? 2.630 51.024 49.669 1.00 39.09 142 ASP B N 1
ATOM 4020 C CA . ASP B 1 142 ? 2.855 51.837 50.857 1.00 39.08 142 ASP B CA 1
ATOM 4021 C C . ASP B 1 142 ? 2.057 53.133 50.920 1.00 42.57 142 ASP B C 1
ATOM 4022 O O . ASP B 1 142 ? 2.219 53.923 51.848 1.00 45.77 142 ASP B O 1
ATOM 4027 N N . TRP B 1 143 ? 1.192 53.362 49.941 1.00 38.32 143 TRP B N 1
ATOM 4028 C CA . TRP B 1 143 ? 0.387 54.573 49.962 1.00 30.74 143 TRP B CA 1
ATOM 4029 C C . TRP B 1 143 ? -0.697 54.424 51.018 1.00 31.85 143 TRP B C 1
ATOM 4030 O O . TRP B 1 143 ? -1.415 53.424 51.057 1.00 29.15 143 TRP B O 1
ATOM 4041 N N . GLN B 1 144 ? -0.797 55.416 51.890 1.00 41.17 144 GLN B N 1
ATOM 4042 C CA . GLN B 1 144 ? -1.814 55.411 52.922 1.00 50.46 144 GLN B CA 1
ATOM 4043 C C . GLN B 1 144 ? -2.546 56.715 52.635 1.00 53.95 144 GLN B C 1
ATOM 4044 O O . GLN B 1 144 ? -1.918 57.746 52.390 1.00 64.23 144 GLN B O 1
ATOM 4050 N N . GLY B 1 145 ? -3.869 56.658 52.623 1.00 44.71 145 GLY B N 1
ATOM 4051 C CA . GLY B 1 145 ? -4.658 57.837 52.332 1.00 41.54 145 GLY B CA 1
ATOM 4052 C C . GLY B 1 145 ? -6.090 57.401 52.113 1.00 38.09 145 GLY B C 1
ATOM 4053 O O . GLY B 1 145 ? -6.359 56.217 51.948 1.00 37.71 145 GLY B O 1
ATOM 4054 N N . GLU B 1 146 ? -7.007 58.357 52.105 1.00 33.14 146 GLU B N 1
ATOM 4055 C CA . GLU B 1 146 ? -8.421 58.064 51.932 1.00 40.07 146 GLU B CA 1
ATOM 4056 C C . GLU B 1 146 ? -8.753 57.794 50.463 1.00 37.25 146 GLU B C 1
ATOM 4057 O O . GLU B 1 146 ? -8.260 58.483 49.568 1.00 35.51 146 GLU B O 1
ATOM 4063 N N . VAL B 1 147 ? -9.582 56.781 50.219 1.00 32.50 147 VAL B N 1
ATOM 4064 C CA . VAL B 1 147 ? -10.002 56.434 48.863 1.00 25.70 147 VAL B CA 1
ATOM 4065 C C . VAL B 1 147 ? -11.331 57.128 48.573 1.00 26.70 147 VAL B C 1
ATOM 4066 O O . VAL B 1 147 ? -12.295 56.969 49.316 1.00 30.08 147 VAL B O 1
ATOM 4070 N N . PRO B 1 148 ? -11.399 57.904 47.482 1.00 29.03 148 PRO B N 1
ATOM 4071 C CA . PRO B 1 148 ? -12.632 58.611 47.120 1.00 30.23 148 PRO B CA 1
ATOM 4072 C C . PRO B 1 148 ? -13.810 57.657 47.004 1.00 30.86 148 PRO B C 1
ATOM 4073 O O . PRO B 1 148 ? -13.676 56.555 46.463 1.00 27.98 148 PRO B O 1
ATOM 4077 N N . ALA B 1 149 ? -14.961 58.086 47.509 1.00 27.84 149 ALA B N 1
ATOM 4078 C CA . ALA B 1 149 ? -16.171 57.269 47.456 1.00 33.29 149 ALA B CA 1
ATOM 4079 C C . ALA B 1 149 ? -16.440 56.930 45.994 1.00 28.33 149 ALA B C 1
ATOM 4080 O O . ALA B 1 149 ? -16.953 55.869 45.658 1.00 35.47 149 ALA B O 1
ATOM 4082 N N . SER B 1 150 ? -16.079 57.872 45.146 1.00 24.16 150 SER B N 1
ATOM 4083 C CA . SER B 1 150 ? -16.178 57.797 43.708 1.00 31.36 150 SER B CA 1
ATOM 4084 C C . SER B 1 150 ? -15.499 56.574 43.063 1.00 31.43 150 SER B C 1
ATOM 4085 O O . SER B 1 150 ? -15.898 56.129 41.984 1.00 25.37 150 SER B O 1
ATOM 4088 N N . VAL B 1 151 ? -14.432 56.086 43.692 1.00 32.14 151 VAL B N 1
ATOM 4089 C CA . VAL B 1 151 ? -13.647 54.969 43.157 1.00 26.20 151 VAL B CA 1
ATOM 4090 C C . VAL B 1 151 ? -14.304 53.604 43.321 1.00 26.11 151 VAL B C 1
ATOM 4091 O O . VAL B 1 151 ? -14.765 53.265 44.402 1.00 25.62 151 VAL B O 1
ATOM 4095 N N . ASP B 1 152 ? -14.318 52.822 42.243 1.00 21.65 152 ASP B N 1
ATOM 4096 C CA . ASP B 1 152 ? -14.922 51.491 42.243 1.00 24.37 152 ASP B CA 1
ATOM 4097 C C . ASP B 1 152 ? -14.051 50.408 42.867 1.00 29.65 152 ASP B C 1
ATOM 4098 O O . ASP B 1 152 ? -14.529 49.580 43.643 1.00 22.83 152 ASP B O 1
ATOM 4103 N N . GLU B 1 153 ? -12.776 50.394 42.508 1.00 27.13 153 GLU B N 1
ATOM 4104 C CA . GLU B 1 153 ? -11.867 49.404 43.062 1.00 23.48 153 GLU B CA 1
ATOM 4105 C C . GLU B 1 153 ? -10.454 49.947 43.085 1.00 24.66 153 GLU B C 1
ATOM 4106 O O . GLU B 1 153 ? -10.063 50.736 42.227 1.00 27.24 153 GLU B O 1
ATOM 4112 N N . VAL B 1 154 ? -9.696 49.527 44.085 1.00 22.34 154 VAL B N 1
ATOM 4113 C CA . VAL B 1 154 ? -8.316 49.952 44.229 1.00 22.68 154 VAL B CA 1
ATOM 4114 C C . VAL B 1 154 ? -7.415 48.756 43.947 1.00 24.79 154 VAL B C 1
ATOM 4115 O O . VAL B 1 154 ? -7.627 47.670 44.487 1.00 21.49 154 VAL B O 1
ATOM 4119 N N . VAL B 1 155 ? -6.427 48.957 43.083 1.00 20.55 155 VAL B N 1
ATOM 4120 C CA . VAL B 1 155 ? -5.462 47.913 42.753 1.00 15.92 155 VAL B CA 1
ATOM 4121 C C . VAL B 1 155 ? -4.109 48.336 43.332 1.00 22.81 155 VAL B C 1
ATOM 4122 O O . VAL B 1 155 ? -3.569 49.382 42.960 1.00 21.87 155 VAL B O 1
ATOM 4126 N N . ARG B 1 156 ? -3.579 47.537 44.254 1.00 19.37 156 ARG B N 1
ATOM 4127 C CA . ARG B 1 156 ? -2.281 47.815 44.871 1.00 21.37 156 ARG B CA 1
ATOM 4128 C C . ARG B 1 156 ? -1.195 47.250 43.956 1.00 22.28 156 ARG B C 1
ATOM 4129 O O . ARG B 1 156 ? -1.157 46.044 43.697 1.00 25.47 156 ARG B O 1
ATOM 4137 N N . VAL B 1 157 ? -0.314 48.113 43.466 1.00 17.49 157 VAL B N 1
ATOM 4138 C CA . VAL B 1 157 ? 0.738 47.660 42.567 1.00 16.23 157 VAL B CA 1
ATOM 4139 C C . VAL B 1 157 ? 2.096 47.625 43.262 1.00 20.68 157 VAL B C 1
ATOM 4140 O O . VAL B 1 157 ? 2.407 48.492 44.084 1.00 18.61 157 VAL B O 1
ATOM 4144 N N . ASP B 1 158 ? 2.895 46.608 42.935 1.00 16.41 158 ASP B N 1
ATOM 4145 C CA . ASP B 1 158 ? 4.207 46.437 43.549 1.00 22.22 158 ASP B CA 1
ATOM 4146 C C . ASP B 1 158 ? 5.363 47.186 42.898 1.00 22.50 158 ASP B C 1
ATOM 4147 O O . ASP B 1 158 ? 6.442 47.291 43.481 1.00 21.04 158 ASP B O 1
ATOM 4152 N N . SER B 1 159 ? 5.151 47.679 41.684 1.00 15.20 159 SER B N 1
ATOM 4153 C CA . SER B 1 159 ? 6.161 48.478 41.002 1.00 15.78 159 SER B CA 1
ATOM 4154 C C . SER B 1 159 ? 5.453 49.814 40.757 1.00 19.24 159 SER B C 1
ATOM 4155 O O . SER B 1 159 ? 4.245 49.835 40.518 1.00 14.47 159 SER B O 1
ATOM 4158 N N . ASN B 1 160 ? 6.176 50.928 40.837 1.00 13.85 160 ASN B N 1
ATOM 4159 C CA . ASN B 1 160 ? 5.544 52.230 40.618 1.00 14.40 160 ASN B CA 1
ATOM 4160 C C . ASN B 1 160 ? 5.180 52.425 39.148 1.00 14.64 160 ASN B C 1
ATOM 4161 O O . ASN B 1 160 ? 4.269 53.177 38.816 1.00 17.71 160 ASN B O 1
ATOM 4166 N N . LEU B 1 161 ? 5.905 51.742 38.268 1.00 11.75 161 LEU B N 1
ATOM 4167 C CA . LEU B 1 161 ? 5.619 51.824 36.848 1.00 17.54 161 LEU B CA 1
ATOM 4168 C C . LEU B 1 161 ? 4.829 50.573 36.497 1.00 14.59 161 LEU B C 1
ATOM 4169 O O . LEU B 1 161 ? 5.211 49.466 36.882 1.00 16.95 161 LEU B O 1
ATOM 4174 N N . VAL B 1 162 ? 3.707 50.741 35.809 1.00 15.90 162 VAL B N 1
ATOM 4175 C CA . VAL B 1 162 ? 2.930 49.575 35.395 1.00 20.37 162 VAL B CA 1
ATOM 4176 C C . VAL B 1 162 ? 2.434 49.780 33.970 1.00 15.77 162 VAL B C 1
ATOM 4177 O O . VAL B 1 162 ? 1.947 50.852 33.608 1.00 19.68 162 VAL B O 1
ATOM 4181 N N . LYS B 1 163 ? 2.603 48.748 33.156 1.00 15.78 163 LYS B N 1
ATOM 4182 C CA . LYS B 1 163 ? 2.201 48.800 31.759 1.00 21.34 163 LYS B CA 1
ATOM 4183 C C . LYS B 1 163 ? 0.688 48.625 31.655 1.00 20.18 163 LYS B C 1
ATOM 4184 O O . LYS B 1 163 ? 0.110 47.719 32.251 1.00 20.40 163 LYS B O 1
ATOM 4190 N N . LEU B 1 164 ? 0.051 49.504 30.898 1.00 18.98 164 LEU B N 1
ATOM 4191 C CA . LEU B 1 164 ? -1.390 49.445 30.732 1.00 20.97 164 LEU B CA 1
ATOM 4192 C C . LEU B 1 164 ? -1.767 49.175 29.287 1.00 21.33 164 LEU B C 1
ATOM 4193 O O . LEU B 1 164 ? -1.209 49.770 28.368 1.00 18.61 164 LEU B O 1
ATOM 4206 N N . GLY B 1 166 ? -5.379 48.512 26.908 1.00 20.81 166 GLY B N 1
ATOM 4207 C CA . GLY B 1 166 ? -6.825 48.467 26.846 1.00 19.31 166 GLY B CA 1
ATOM 4208 C C . GLY B 1 166 ? -7.226 47.931 25.488 1.00 29.74 166 GLY B C 1
ATOM 4209 O O . GLY B 1 166 ? -6.637 48.305 24.472 1.00 28.13 166 GLY B O 1
ATOM 4210 N N . ARG B 1 167 ? -8.211 47.043 25.465 1.00 23.92 167 ARG B N 1
ATOM 4211 C CA . ARG B 1 167 ? -8.680 46.470 24.212 1.00 28.08 167 ARG B CA 1
ATOM 4212 C C . ARG B 1 167 ? -10.201 46.527 24.144 1.00 26.24 167 ARG B C 1
ATOM 4213 O O . ARG B 1 167 ? -10.881 46.153 25.111 1.00 29.51 167 ARG B O 1
ATOM 4221 N N . ILE B 1 168 ? -10.725 46.994 23.021 1.00 24.40 168 ILE B N 1
ATOM 4222 C CA . ILE B 1 168 ? -12.171 47.072 22.860 1.00 28.22 168 ILE B CA 1
ATOM 4223 C C . ILE B 1 168 ? -12.543 46.439 21.520 1.00 30.29 168 ILE B C 1
ATOM 4224 O O . ILE B 1 168 ? -12.003 46.852 20.495 1.00 23.79 168 ILE B O 1
ATOM 4237 N N . ALA B 1 170 ? -14.362 45.467 18.011 1.00 29.57 170 ALA B N 1
ATOM 4238 C CA . ALA B 1 170 ? -14.969 46.208 16.907 1.00 37.80 170 ALA B CA 1
ATOM 4239 C C . ALA B 1 170 ? -15.158 45.154 15.811 1.00 41.32 170 ALA B C 1
ATOM 4240 O O . ALA B 1 170 ? -14.184 44.621 15.280 1.00 40.77 170 ALA B O 1
ATOM 4242 N N . VAL B 1 171 ? -16.409 44.855 15.480 1.00 44.02 171 VAL B N 1
ATOM 4243 C CA . VAL B 1 171 ? -16.721 43.824 14.495 1.00 52.58 171 VAL B CA 1
ATOM 4244 C C . VAL B 1 171 ? -16.601 44.217 13.020 1.00 54.33 171 VAL B C 1
ATOM 4245 O O . VAL B 1 171 ? -16.403 43.357 12.161 1.00 57.75 171 VAL B O 1
ATOM 4249 N N . ASN B 1 172 ? -16.721 45.503 12.721 1.00 50.69 172 ASN B N 1
ATOM 4250 C CA . ASN B 1 172 ? -16.605 45.965 11.342 1.00 52.50 172 ASN B CA 1
ATOM 4251 C C . ASN B 1 172 ? -16.275 47.454 11.335 1.00 54.12 172 ASN B C 1
ATOM 4252 O O . ASN B 1 172 ? -16.216 48.076 12.393 1.00 54.02 172 ASN B O 1
ATOM 4257 N N . ASP B 1 173 ? -16.062 48.030 10.153 1.00 58.41 173 ASP B N 1
ATOM 4258 C CA . ASP B 1 173 ? -15.712 49.447 10.056 1.00 60.39 173 ASP B CA 1
ATOM 4259 C C . ASP B 1 173 ? -16.690 50.439 10.685 1.00 54.76 173 ASP B C 1
ATOM 4260 O O . ASP B 1 173 ? -16.268 51.449 11.249 1.00 50.95 173 ASP B O 1
ATOM 4265 N N . GLU B 1 174 ? -17.988 50.178 10.583 1.00 54.28 174 GLU B N 1
ATOM 4266 C CA . GLU B 1 174 ? -18.963 51.089 11.172 1.00 58.05 174 GLU B CA 1
ATOM 4267 C C . GLU B 1 174 ? -19.046 50.896 12.685 1.00 52.90 174 GLU B C 1
ATOM 4268 O O . GLU B 1 174 ? -19.244 51.857 13.428 1.00 51.73 174 GLU B O 1
ATOM 4274 N N . ASP B 1 175 ? -18.894 49.653 13.136 1.00 50.16 175 ASP B N 1
ATOM 4275 C CA . ASP B 1 175 ? -18.952 49.350 14.562 1.00 48.07 175 ASP B CA 1
ATOM 4276 C C . ASP B 1 175 ? -17.726 49.915 15.277 1.00 45.74 175 ASP B C 1
ATOM 4277 O O . ASP B 1 175 ? -17.766 50.192 16.477 1.00 47.01 175 ASP B O 1
ATOM 4282 N N . ALA B 1 176 ? -16.636 50.075 14.534 1.00 38.25 176 ALA B N 1
ATOM 4283 C CA . ALA B 1 176 ? -15.400 50.609 15.088 1.00 37.28 176 ALA B CA 1
ATOM 4284 C C . ALA B 1 176 ? -15.581 52.069 15.483 1.00 39.33 176 ALA B C 1
ATOM 4285 O O . ALA B 1 176 ? -14.888 52.563 16.370 1.00 39.95 176 ALA B O 1
ATOM 4287 N N . LYS B 1 177 ? -16.503 52.759 14.817 1.00 39.88 177 LYS B N 1
ATOM 4288 C CA . LYS B 1 177 ? -16.767 54.162 15.124 1.00 43.34 177 LYS B CA 1
ATOM 4289 C C . LYS B 1 177 ? -17.461 54.233 16.477 1.00 37.91 177 LYS B C 1
ATOM 4290 O O . LYS B 1 177 ? -17.267 55.183 17.238 1.00 38.44 177 LYS B O 1
ATOM 4296 N N . VAL B 1 178 ? -18.284 53.230 16.765 1.00 38.46 178 VAL B N 1
ATOM 4297 C CA . VAL B 1 178 ? -18.996 53.180 18.035 1.00 41.57 178 VAL B CA 1
ATOM 4298 C C . VAL B 1 178 ? -17.988 52.840 19.131 1.00 44.06 178 VAL B C 1
ATOM 4299 O O . VAL B 1 178 ? -18.004 53.429 20.213 1.00 45.31 178 VAL B O 1
ATOM 4303 N N . ALA B 1 179 ? -17.109 51.885 18.843 1.00 37.49 179 ALA B N 1
ATOM 4304 C CA . ALA B 1 179 ? -16.083 51.488 19.798 1.00 42.28 179 ALA B CA 1
ATOM 4305 C C . ALA B 1 179 ? -15.154 52.677 20.045 1.00 43.51 179 ALA B C 1
ATOM 4306 O O . ALA B 1 179 ? -14.751 52.937 21.180 1.00 40.01 179 ALA B O 1
ATOM 4308 N N . LEU B 1 180 ? -14.825 53.400 18.979 1.00 41.25 180 LEU B N 1
ATOM 4309 C CA . LEU B 1 180 ? -13.945 54.555 19.089 1.00 40.47 180 LEU B CA 1
ATOM 4310 C C . LEU B 1 180 ? -14.540 55.614 20.010 1.00 41.82 180 LEU B C 1
ATOM 4311 O O . LEU B 1 180 ? -13.817 56.253 20.773 1.00 43.41 180 LEU B O 1
ATOM 4316 N N . ASN B 1 181 ? -15.855 55.802 19.931 1.00 42.52 181 ASN B N 1
ATOM 4317 C CA . ASN B 1 181 ? -16.532 56.787 20.767 1.00 41.51 181 ASN B CA 1
ATOM 4318 C C . ASN B 1 181 ? -16.374 56.444 22.233 1.00 39.86 181 ASN B C 1
ATOM 4319 O O . ASN B 1 181 ? -16.186 57.326 23.065 1.00 41.37 181 ASN B O 1
ATOM 4324 N N . TYR B 1 182 ? -16.474 55.161 22.552 1.00 36.83 182 TYR B N 1
ATOM 4325 C CA . TYR B 1 182 ? -16.314 54.726 23.928 1.00 36.91 182 TYR B CA 1
ATOM 4326 C C . TYR B 1 182 ? -14.853 54.901 24.324 1.00 32.24 182 TYR B C 1
ATOM 4327 O O . TYR B 1 182 ? -14.552 55.467 25.377 1.00 28.17 182 TYR B O 1
ATOM 4344 N N . ASP B 1 184 ? -12.651 56.916 23.442 1.00 30.03 184 ASP B N 1
ATOM 4345 C CA . ASP B 1 184 ? -12.338 58.308 23.727 1.00 33.66 184 ASP B CA 1
ATOM 4346 C C . ASP B 1 184 ? -12.709 58.752 25.137 1.00 32.86 184 ASP B C 1
ATOM 4347 O O . ASP B 1 184 ? -12.196 59.753 25.627 1.00 38.02 184 ASP B O 1
ATOM 4352 N N . GLN B 1 185 ? -13.588 58.003 25.792 1.00 26.60 185 GLN B N 1
ATOM 4353 C CA . GLN B 1 185 ? -14.000 58.339 27.149 1.00 27.97 185 GLN B CA 1
ATOM 4354 C C . GLN B 1 185 ? -13.097 57.703 28.205 1.00 26.89 185 GLN B C 1
ATOM 4355 O O . GLN B 1 185 ? -13.233 57.991 29.395 1.00 26.91 185 GLN B O 1
ATOM 4361 N N . TRP B 1 186 ? -12.200 56.819 27.779 1.00 24.18 186 TRP B N 1
ATOM 4362 C CA . TRP B 1 186 ? -11.273 56.199 28.717 1.00 27.25 186 TRP B CA 1
ATOM 4363 C C . TRP B 1 186 ? -10.376 57.349 29.159 1.00 23.36 186 TRP B C 1
ATOM 4364 O O . TRP B 1 186 ? -10.082 58.236 28.366 1.00 29.64 186 TRP B O 1
ATOM 4375 N N . ASN B 1 187 ? -9.938 57.348 30.412 1.00 23.19 187 ASN B N 1
ATOM 4376 C CA . ASN B 1 187 ? -9.108 58.454 30.880 1.00 25.37 187 ASN B CA 1
ATOM 4377 C C . ASN B 1 187 ? -8.151 58.024 31.987 1.00 22.39 187 ASN B C 1
ATOM 4378 O O . ASN B 1 187 ? -8.406 57.051 32.692 1.00 20.48 187 ASN B O 1
ATOM 4383 N N . ILE B 1 188 ? -7.042 58.748 32.113 1.00 18.62 188 ILE B N 1
ATOM 4384 C CA . ILE B 1 188 ? -6.032 58.488 33.140 1.00 19.21 188 ILE B CA 1
ATOM 4385 C C . ILE B 1 188 ? -5.769 59.810 33.852 1.00 23.61 188 ILE B C 1
ATOM 4386 O O . ILE B 1 188 ? -5.438 60.815 33.220 1.00 22.19 188 ILE B O 1
ATOM 4391 N N . ARG B 1 189 ? -5.913 59.802 35.171 1.00 21.44 189 ARG B N 1
ATOM 4392 C CA . ARG B 1 189 ? -5.714 61.000 35.970 1.00 17.78 189 ARG B CA 1
ATOM 4393 C C . ARG B 1 189 ? -5.087 60.651 37.306 1.00 22.33 189 ARG B C 1
ATOM 4394 O O . ARG B 1 189 ? -5.412 59.625 37.907 1.00 18.33 189 ARG B O 1
ATOM 4402 N N . THR B 1 190 ? -4.180 61.503 37.769 1.00 19.08 190 THR B N 1
ATOM 4403 C CA . THR B 1 190 ? -3.571 61.281 39.068 1.00 16.35 190 THR B CA 1
ATOM 4404 C C . THR B 1 190 ? -4.677 61.550 40.076 1.00 19.15 190 THR B C 1
ATOM 4405 O O . THR B 1 190 ? -5.679 62.196 39.760 1.00 17.87 190 THR B O 1
ATOM 4409 N N . LEU B 1 191 ? -4.501 61.055 41.290 1.00 17.16 191 LEU B N 1
ATOM 4410 C CA . LEU B 1 191 ? -5.490 61.273 42.332 1.00 15.56 191 LEU B CA 1
ATOM 4411 C C . LEU B 1 191 ? -5.762 62.769 42.507 1.00 22.49 191 LEU B C 1
ATOM 4412 O O . LEU B 1 191 ? -6.919 63.188 42.589 1.00 22.78 191 LEU B O 1
ATOM 4417 N N . SER B 1 192 ? -4.696 63.570 42.559 1.00 18.92 192 SER B N 1
ATOM 4418 C CA . SER B 1 192 ? -4.836 65.018 42.724 1.00 19.28 192 SER B CA 1
ATOM 4419 C C . SER B 1 192 ? -5.620 65.659 41.579 1.00 22.69 192 SER B C 1
ATOM 4420 O O . SER B 1 192 ? -6.458 66.530 41.815 1.00 31.17 192 SER B O 1
ATOM 4423 N N . GLU B 1 193 ? -5.358 65.246 40.341 1.00 24.59 193 GLU B N 1
ATOM 4424 C CA . GLU B 1 193 ? -6.107 65.814 39.221 1.00 23.94 193 GLU B CA 1
ATOM 4425 C C . GLU B 1 193 ? -7.567 65.363 39.310 1.00 29.84 193 GLU B C 1
ATOM 4426 O O . GLU B 1 193 ? -8.486 66.138 39.043 1.00 33.92 193 GLU B O 1
ATOM 4432 N N . TYR B 1 194 ? -7.770 64.106 39.693 1.00 27.29 194 TYR B N 1
ATOM 4433 C CA . TYR B 1 194 ? -9.111 63.545 39.826 1.00 29.76 194 TYR B CA 1
ATOM 4434 C C . TYR B 1 194 ? -9.907 64.356 40.858 1.00 29.73 194 TYR B C 1
ATOM 4435 O O . TYR B 1 194 ? -11.111 64.559 40.702 1.00 27.38 194 TYR B O 1
ATOM 4444 N N . LEU B 1 195 ? -9.224 64.827 41.901 1.00 21.32 195 LEU B N 1
ATOM 4445 C CA . LEU B 1 195 ? -9.877 65.596 42.959 1.00 25.44 195 LEU B CA 1
ATOM 4446 C C . LEU B 1 195 ? -9.792 67.111 42.805 1.00 24.75 195 LEU B C 1
ATOM 4447 O O . LEU B 1 195 ? -10.309 67.841 43.649 1.00 31.25 195 LEU B O 1
ATOM 4452 N N . GLY B 1 196 ? -9.153 67.584 41.737 1.00 22.32 196 GLY B N 1
ATOM 4453 C CA . GLY B 1 196 ? -9.027 69.018 41.532 1.00 21.87 196 GLY B CA 1
ATOM 4454 C C . GLY B 1 196 ? -8.161 69.721 42.572 1.00 22.97 196 GLY B C 1
ATOM 4455 O O . GLY B 1 196 ? -8.471 70.835 43.004 1.00 24.98 196 GLY B O 1
ATOM 4456 N N . LYS B 1 197 ? -7.065 69.077 42.962 1.00 20.67 197 LYS B N 1
ATOM 4457 C CA . LYS B 1 197 ? -6.146 69.630 43.956 1.00 23.11 197 LYS B CA 1
ATOM 4458 C C . LYS B 1 197 ? -4.731 69.711 43.378 1.00 23.11 197 LYS B C 1
ATOM 4459 O O . LYS B 1 197 ? -4.405 69.007 42.417 1.00 24.75 197 LYS B O 1
ATOM 4465 N N . ASN B 1 198 ? -3.893 70.579 43.943 1.00 17.88 198 ASN B N 1
ATOM 4466 C CA . ASN B 1 198 ? -2.519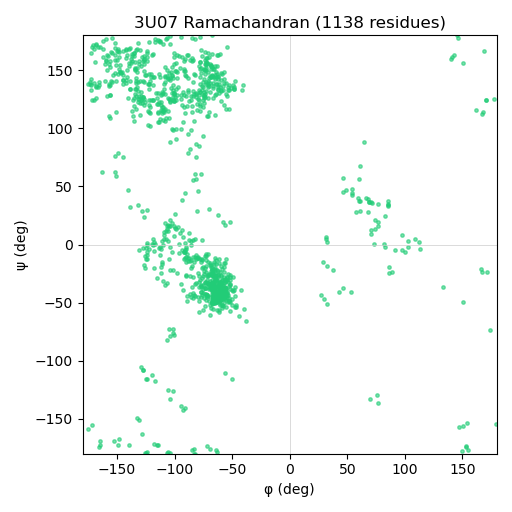 70.710 43.464 1.00 19.11 198 ASN B CA 1
ATOM 4467 C C . ASN B 1 198 ? -1.651 69.670 44.168 1.00 20.82 198 ASN B C 1
ATOM 4468 O O . ASN B 1 198 ? -1.199 69.878 45.298 1.00 21.38 198 ASN B O 1
ATOM 4473 N N . GLY B 1 199 ? -1.415 68.554 43.482 1.00 20.54 199 GLY B N 1
ATOM 4474 C CA . GLY B 1 199 ? -0.646 67.469 44.059 1.00 15.60 199 GLY B CA 1
ATOM 4475 C C . GLY B 1 199 ? 0.858 67.586 43.978 1.00 20.45 199 GLY B C 1
ATOM 4476 O O . GLY B 1 199 ? 1.389 68.597 43.531 1.00 15.33 199 GLY B O 1
ATOM 4477 N N . PRO B 1 200 ? 1.579 66.549 44.430 1.00 19.93 200 PRO B N 1
ATOM 4478 C CA . PRO B 1 200 ? 3.038 66.585 44.382 1.00 16.48 200 PRO B CA 1
ATOM 4479 C C . PRO B 1 200 ? 3.513 66.514 42.938 1.00 18.28 200 PRO B C 1
ATOM 4480 O O . PRO B 1 200 ? 2.797 66.025 42.063 1.00 14.03 200 PRO B O 1
ATOM 4484 N N . LYS B 1 201 ? 4.712 67.021 42.689 1.00 13.46 201 LYS B N 1
ATOM 4485 C CA . LYS B 1 201 ? 5.281 66.985 41.356 1.00 20.92 201 LYS B CA 1
ATOM 4486 C C . LYS B 1 201 ? 5.608 65.527 41.006 1.00 21.11 201 LYS B C 1
ATOM 4487 O O . LYS B 1 201 ? 5.990 64.738 41.877 1.00 17.43 201 LYS B O 1
ATOM 4493 N N . PRO B 1 202 ? 5.451 65.150 39.727 1.00 19.64 202 PRO B N 1
ATOM 4494 C CA . PRO B 1 202 ? 5.744 63.780 39.304 1.00 25.02 202 PRO B CA 1
ATOM 4495 C C . PRO B 1 202 ? 7.200 63.450 39.598 1.00 21.89 202 PRO B C 1
ATOM 4496 O O . PRO B 1 202 ? 8.077 64.298 39.452 1.00 23.66 202 PRO B O 1
ATOM 4500 N N . VAL B 1 203 ? 7.455 62.224 40.029 1.00 20.67 203 VAL B N 1
ATOM 4501 C CA . VAL B 1 203 ? 8.818 61.807 40.319 1.00 20.78 203 VAL B CA 1
ATOM 4502 C C . VAL B 1 203 ? 9.625 61.808 39.022 1.00 22.58 203 VAL B C 1
ATOM 4503 O O . VAL B 1 203 ? 9.110 61.466 37.956 1.00 21.80 203 VAL B O 1
ATOM 4507 N N . GLN B 1 204 ? 10.885 62.216 39.111 1.00 19.07 204 GLN B N 1
ATOM 4508 C CA . GLN B 1 204 ? 11.749 62.241 37.942 1.00 35.77 204 GLN B CA 1
ATOM 4509 C C . GLN B 1 204 ? 12.818 61.172 38.146 1.00 29.81 204 GLN B C 1
ATOM 4510 O O . GLN B 1 204 ? 13.452 61.106 39.194 1.00 38.12 204 GLN B O 1
ATOM 4516 N N . ARG B 1 205 ? 12.994 60.313 37.152 1.00 27.35 205 ARG B N 1
ATOM 4517 C CA . ARG B 1 205 ? 13.953 59.216 37.256 1.00 25.83 205 ARG B CA 1
ATOM 4518 C C . ARG B 1 205 ? 15.215 59.363 36.410 1.00 23.58 205 ARG B C 1
ATOM 4519 O O . ARG B 1 205 ? 15.203 60.013 35.364 1.00 23.05 205 ARG B O 1
ATOM 4527 N N . THR B 1 206 ? 16.298 58.741 36.875 1.00 24.09 206 THR B N 1
ATOM 4528 C CA . THR B 1 206 ? 17.566 58.723 36.146 1.00 20.94 206 THR B CA 1
ATOM 4529 C C . THR B 1 206 ? 17.661 57.262 35.712 1.00 23.50 206 THR B C 1
ATOM 4530 O O . THR B 1 206 ? 17.911 56.376 36.530 1.00 23.86 206 THR B O 1
ATOM 4534 N N . TYR B 1 207 ? 17.459 57.026 34.420 1.00 24.52 207 TYR B N 1
ATOM 4535 C CA . TYR B 1 207 ? 17.447 55.681 33.850 1.00 24.74 207 TYR B CA 1
ATOM 4536 C C . TYR B 1 207 ? 18.767 55.067 33.387 1.00 28.32 207 TYR B C 1
ATOM 4537 O O . TYR B 1 207 ? 19.464 55.632 32.545 1.00 25.54 207 TYR B O 1
ATOM 4546 N N . PRO B 1 208 ? 19.117 53.887 33.922 1.00 26.43 208 PRO B N 1
ATOM 4547 C CA . PRO B 1 208 ? 20.361 53.231 33.514 1.00 25.78 208 PRO B CA 1
ATOM 4548 C C . PRO B 1 208 ? 20.190 52.827 32.052 1.00 27.19 208 PRO B C 1
ATOM 4549 O O . PRO B 1 208 ? 19.148 52.294 31.666 1.00 24.39 208 PRO B O 1
ATOM 4553 N N . ASP B 1 209 ? 21.204 53.094 31.242 1.00 23.43 209 ASP B N 1
ATOM 4554 C CA . ASP B 1 209 ? 21.169 52.757 29.823 1.00 22.91 209 ASP B CA 1
ATOM 4555 C C . ASP B 1 209 ? 21.438 51.250 29.679 1.00 23.49 209 ASP B C 1
ATOM 4556 O O . ASP B 1 209 ? 22.477 50.755 30.121 1.00 27.48 209 ASP B O 1
ATOM 4561 N N . PRO B 1 210 ? 20.496 50.496 29.086 1.00 22.06 210 PRO B N 1
ATOM 4562 C CA . PRO B 1 210 ? 20.740 49.057 28.936 1.00 28.96 210 PRO B CA 1
ATOM 4563 C C . PRO B 1 210 ? 21.947 48.727 28.055 1.00 27.92 210 PRO B C 1
ATOM 4564 O O . PRO B 1 210 ? 22.531 47.654 28.171 1.00 25.23 210 PRO B O 1
ATOM 4568 N N . LYS B 1 211 ? 22.322 49.659 27.187 1.00 25.97 211 LYS B N 1
ATOM 4569 C CA . LYS B 1 211 ? 23.460 49.476 26.287 1.00 34.42 211 LYS B CA 1
ATOM 4570 C C . LYS B 1 211 ? 24.785 49.336 27.042 1.00 33.02 211 LYS B C 1
ATOM 4571 O O . LYS B 1 211 ? 25.712 48.667 26.567 1.00 31.32 211 LYS B O 1
ATOM 4577 N N . LYS B 1 212 ? 24.872 49.958 28.217 1.00 27.81 212 LYS B N 1
ATOM 4578 C CA . LYS B 1 212 ? 26.110 49.922 28.985 1.00 30.77 212 LYS B CA 1
ATOM 4579 C C . LYS B 1 212 ? 25.973 49.777 30.500 1.00 37.08 212 LYS B C 1
ATOM 4580 O O . LYS B 1 212 ? 26.612 50.500 31.263 1.00 48.34 212 LYS B O 1
ATOM 4586 N N . SER B 1 213 ? 25.143 48.843 30.936 1.00 27.00 213 SER B N 1
ATOM 4587 C CA . SER B 1 213 ? 24.958 48.597 32.361 1.00 19.13 213 SER B CA 1
ATOM 4588 C C . SER B 1 213 ? 24.882 47.091 32.541 1.00 22.92 213 SER B C 1
ATOM 4589 O O . SER B 1 213 ? 24.777 46.357 31.566 1.00 30.06 213 SER B O 1
ATOM 4592 N N . THR B 1 214 ? 24.952 46.619 33.776 1.00 24.16 214 THR B N 1
ATOM 4593 C CA . THR B 1 214 ? 24.852 45.186 34.014 1.00 22.45 214 THR B CA 1
ATOM 4594 C C . THR B 1 214 ? 23.392 44.890 34.365 1.00 22.86 214 THR B C 1
ATOM 4595 O O . THR B 1 214 ? 22.639 45.802 34.720 1.00 18.14 214 THR B O 1
ATOM 4599 N N . TRP B 1 215 ? 22.984 43.628 34.274 1.00 20.62 215 TRP B N 1
ATOM 4600 C CA . TRP B 1 215 ? 21.609 43.299 34.609 1.00 21.81 215 TRP B CA 1
ATOM 4601 C C . TRP B 1 215 ? 21.388 43.564 36.093 1.00 22.90 215 TRP B C 1
ATOM 4602 O O . TRP B 1 215 ? 20.270 43.852 36.513 1.00 20.09 215 TRP B O 1
ATOM 4613 N N . LEU B 1 216 ? 22.458 43.475 36.882 1.00 15.88 216 LEU B N 1
ATOM 4614 C CA . LEU B 1 216 ? 22.368 43.731 38.318 1.00 20.52 216 LEU B CA 1
ATOM 4615 C C . LEU B 1 216 ? 21.936 45.171 38.606 1.00 23.94 216 LEU B C 1
ATOM 4616 O O . LEU B 1 216 ? 21.045 45.404 39.423 1.00 22.44 216 LEU B O 1
ATOM 4621 N N . GLU B 1 217 ? 22.545 46.148 37.946 1.00 21.91 217 GLU B N 1
ATOM 4622 C CA . GLU B 1 217 ? 22.151 47.511 38.248 1.00 22.93 217 GLU B CA 1
ATOM 4623 C C . GLU B 1 217 ? 20.773 47.859 37.707 1.00 18.35 217 GLU B C 1
ATOM 4624 O O . GLU B 1 217 ? 20.049 48.654 38.309 1.00 17.82 217 GLU B O 1
ATOM 4630 N N . ARG B 1 218 ? 20.382 47.244 36.597 1.00 14.83 218 ARG B N 1
ATOM 4631 C CA . ARG B 1 218 ? 19.062 47.525 36.055 1.00 21.59 218 ARG B CA 1
ATOM 4632 C C . ARG B 1 218 ? 18.001 46.938 36.990 1.00 20.51 218 ARG B C 1
ATOM 4633 O O . ARG B 1 218 ? 17.082 47.641 37.417 1.00 22.54 218 ARG B O 1
ATOM 4641 N N . VAL B 1 219 ? 18.141 45.658 37.329 1.00 16.38 219 VAL B N 1
ATOM 4642 C CA . VAL B 1 219 ? 17.176 45.008 38.207 1.00 16.32 219 VAL B CA 1
ATOM 4643 C C . VAL B 1 219 ? 17.107 45.696 39.575 1.00 17.73 219 VAL B C 1
ATOM 4644 O O . VAL B 1 219 ? 16.017 45.871 40.125 1.00 19.54 219 VAL B O 1
ATOM 4648 N N . ASN B 1 220 ? 18.260 46.084 40.125 1.00 16.59 220 ASN B N 1
ATOM 4649 C CA . ASN B 1 220 ? 18.279 46.764 41.426 1.00 16.72 220 ASN B CA 1
ATOM 4650 C C . ASN B 1 220 ? 17.603 48.131 41.319 1.00 15.89 220 ASN B C 1
ATOM 4651 O O . ASN B 1 220 ? 16.987 48.610 42.271 1.00 18.56 220 ASN B O 1
ATOM 4656 N N . PHE B 1 221 ? 17.723 48.756 40.156 1.00 16.90 221 PHE B N 1
ATOM 4657 C CA . PHE B 1 221 ? 17.090 50.045 39.918 1.00 15.46 221 PHE B CA 1
ATOM 4658 C C . PHE B 1 221 ? 15.561 49.867 39.925 1.00 21.06 221 PHE B C 1
ATOM 4659 O O . PHE B 1 221 ? 14.846 50.596 40.611 1.00 16.13 221 PHE B O 1
ATOM 4667 N N . VAL B 1 222 ? 15.057 48.896 39.165 1.00 16.53 222 VAL B N 1
ATOM 4668 C CA . VAL B 1 222 ? 13.612 48.670 39.122 1.00 13.64 222 VAL B CA 1
ATOM 4669 C C . VAL B 1 222 ? 13.103 48.263 40.503 1.00 14.64 222 VAL B C 1
ATOM 4670 O O . VAL B 1 222 ? 12.065 48.742 40.959 1.00 15.53 222 VAL B O 1
ATOM 4674 N N . LEU B 1 223 ? 13.848 47.385 41.164 1.00 16.11 223 LEU B N 1
ATOM 4675 C CA . LEU B 1 223 ? 13.494 46.898 42.495 1.00 17.41 223 LEU B CA 1
ATOM 4676 C C . LEU B 1 223 ? 13.327 48.055 43.490 1.00 18.34 223 LEU B C 1
ATOM 4677 O O . LEU B 1 223 ? 12.451 48.031 44.356 1.00 19.81 223 LEU B O 1
ATOM 4682 N N . CYS B 1 224 ? 14.167 49.071 43.353 1.00 20.00 224 CYS B N 1
ATOM 4683 C CA . CYS B 1 224 ? 14.118 50.226 44.248 1.00 19.96 224 CYS B CA 1
ATOM 4684 C C . CYS B 1 224 ? 12.859 51.064 44.037 1.00 23.24 224 CYS B C 1
ATOM 4685 O O . CYS B 1 224 ? 12.332 51.658 44.980 1.00 21.42 224 CYS B O 1
ATOM 4688 N N . ASP B 1 225 ? 12.370 51.085 42.800 1.00 19.35 225 ASP B N 1
ATOM 4689 C CA . ASP B 1 225 ? 11.203 51.879 42.429 1.00 17.58 225 ASP B CA 1
ATOM 4690 C C . ASP B 1 225 ? 9.855 51.211 42.714 1.00 23.82 225 ASP B C 1
ATOM 4691 O O . ASP B 1 225 ? 9.015 51.067 41.819 1.00 19.04 225 ASP B O 1
ATOM 4696 N N . GLY B 1 226 ? 9.656 50.821 43.972 1.00 19.85 226 GLY B N 1
ATOM 4697 C CA . GLY B 1 226 ? 8.420 50.176 44.385 1.00 23.81 226 GLY B CA 1
ATOM 4698 C C . GLY B 1 226 ? 8.640 49.291 45.601 1.00 26.09 226 GLY B C 1
ATOM 4699 O O . GLY B 1 226 ? 9.569 49.515 46.378 1.00 25.42 226 GLY B O 1
ATOM 4700 N N . SER B 1 227 ? 7.804 48.270 45.765 1.00 22.92 227 SER B N 1
ATOM 4701 C CA . SER B 1 227 ? 7.942 47.368 46.902 1.00 23.84 227 SER B CA 1
ATOM 4702 C C . SER B 1 227 ? 8.105 45.895 46.511 1.00 24.14 227 SER B C 1
ATOM 4703 O O . SER B 1 227 ? 7.811 45.006 47.310 1.00 27.13 227 SER B O 1
ATOM 4714 N N . GLY B 1 229 ? 10.565 44.407 46.499 1.00 23.17 229 GLY B N 1
ATOM 4715 C CA . GLY B 1 229 ? 11.530 43.876 47.442 1.00 27.15 229 GLY B CA 1
ATOM 4716 C C . GLY B 1 229 ? 10.813 43.025 48.477 1.00 28.54 229 GLY B C 1
ATOM 4717 O O . GLY B 1 229 ? 11.294 41.954 48.852 1.00 30.20 229 GLY B O 1
ATOM 4718 N N . ASN B 1 230 ? 9.654 43.491 48.937 1.00 23.47 230 ASN B N 1
ATOM 4719 C CA . ASN B 1 230 ? 8.869 42.748 49.920 1.00 24.61 230 ASN B CA 1
ATOM 4720 C C . ASN B 1 230 ? 8.151 41.578 49.251 1.00 28.88 230 ASN B C 1
ATOM 4721 O O . ASN B 1 230 ? 8.119 40.471 49.783 1.00 28.27 230 ASN B O 1
ATOM 4726 N N . ALA B 1 231 ? 7.573 41.832 48.080 1.00 24.45 231 ALA B N 1
ATOM 4727 C CA . ALA B 1 231 ? 6.844 40.796 47.355 1.00 26.56 231 ALA B CA 1
ATOM 4728 C C . ALA B 1 231 ? 7.740 39.641 46.903 1.00 30.84 231 ALA B C 1
ATOM 4729 O O . ALA B 1 231 ? 7.287 38.499 46.821 1.00 33.17 231 ALA B O 1
ATOM 4731 N N . ASP B 1 232 ? 9.006 39.933 46.621 1.00 24.74 232 ASP B N 1
ATOM 4732 C CA . ASP B 1 232 ? 9.943 38.909 46.163 1.00 22.54 232 ASP B CA 1
ATOM 4733 C C . ASP B 1 232 ? 10.941 38.476 47.225 1.00 24.22 232 ASP B C 1
ATOM 4734 O O . ASP B 1 232 ? 11.947 37.846 46.900 1.00 26.63 232 ASP B O 1
ATOM 4739 N N . LYS B 1 233 ? 10.672 38.793 48.486 1.00 24.02 233 LYS B N 1
ATOM 4740 C CA . LYS B 1 233 ? 11.601 38.438 49.550 1.00 31.07 233 LYS B CA 1
ATOM 4741 C C . LYS B 1 233 ? 12.063 36.978 49.515 1.00 35.12 233 LYS B C 1
ATOM 4742 O O . LYS B 1 233 ? 13.238 36.692 49.755 1.00 34.17 233 LYS B O 1
ATOM 4748 N N . GLN B 1 234 ? 11.156 36.055 49.213 1.00 32.87 234 GLN B N 1
ATOM 4749 C CA . GLN B 1 234 ? 11.538 34.647 49.172 1.00 42.62 234 GLN B CA 1
ATOM 4750 C C . GLN B 1 234 ? 12.659 34.401 48.160 1.00 46.92 234 GLN B C 1
ATOM 4751 O O . GLN B 1 234 ? 13.486 33.511 48.348 1.00 54.38 234 GLN B O 1
ATOM 4757 N N . TRP B 1 235 ? 12.696 35.198 47.096 1.00 35.62 235 TRP B N 1
ATOM 4758 C CA . TRP B 1 235 ? 13.724 35.045 46.070 1.00 33.70 235 TRP B CA 1
ATOM 4759 C C . TRP B 1 235 ? 14.960 35.879 46.388 1.00 33.40 235 TRP B C 1
ATOM 4760 O O . TRP B 1 235 ? 16.086 35.385 46.335 1.00 37.00 235 TRP B O 1
ATOM 4771 N N . LEU B 1 236 ? 14.743 37.148 46.715 1.00 34.98 236 LEU B N 1
ATOM 4772 C CA . LEU B 1 236 ? 15.841 38.049 47.028 1.00 32.36 236 LEU B CA 1
ATOM 4773 C C . LEU B 1 236 ? 16.691 37.580 48.207 1.00 35.53 236 LEU B C 1
ATOM 4774 O O . LEU B 1 236 ? 17.902 37.800 48.221 1.00 40.99 236 LEU B O 1
ATOM 4779 N N . ASP B 1 237 ? 16.072 36.942 49.197 1.00 33.76 237 ASP B N 1
ATOM 4780 C CA . ASP B 1 237 ? 16.836 36.448 50.343 1.00 42.25 237 ASP B CA 1
ATOM 4781 C C . ASP B 1 237 ? 17.889 35.435 49.895 1.00 41.15 237 ASP B C 1
ATOM 4782 O O . ASP B 1 237 ? 18.958 35.331 50.493 1.00 43.31 237 ASP B O 1
ATOM 4787 N N . LYS B 1 238 ? 17.577 34.691 48.839 1.00 34.89 238 LYS B N 1
ATOM 4788 C CA . LYS B 1 238 ? 18.485 33.676 48.313 1.00 34.54 238 LYS B CA 1
ATOM 4789 C C . LYS B 1 238 ? 19.645 34.246 47.499 1.00 40.12 238 LYS B C 1
ATOM 4790 O O . LYS B 1 238 ? 20.761 33.734 47.556 1.00 43.47 238 LYS B O 1
ATOM 4796 N N . TYR B 1 239 ? 19.378 35.316 46.755 1.00 34.46 239 TYR B N 1
ATOM 4797 C CA . TYR B 1 239 ? 20.376 35.902 45.868 1.00 32.74 239 TYR B CA 1
ATOM 4798 C C . TYR B 1 239 ? 21.154 37.119 46.356 1.00 37.61 239 TYR B C 1
ATOM 4799 O O . TYR B 1 239 ? 21.841 37.781 45.579 1.00 35.22 239 TYR B O 1
ATOM 4808 N N . GLN B 1 240 ? 21.067 37.391 47.648 1.00 44.73 240 GLN B N 1
ATOM 4809 C CA . GLN B 1 240 ? 21.752 38.524 48.253 1.00 45.01 240 GLN B CA 1
ATOM 4810 C C . GLN B 1 240 ? 23.241 38.597 47.893 1.00 43.22 240 GLN B C 1
ATOM 4811 O O . GLN B 1 240 ? 23.726 39.633 47.439 1.00 39.31 240 GLN B O 1
ATOM 4817 N N . SER B 1 241 ? 23.961 37.496 48.092 1.00 32.22 241 SER B N 1
ATOM 4818 C CA . SER B 1 241 ? 25.396 37.458 47.812 1.00 32.68 241 SER B CA 1
ATOM 4819 C C . SER B 1 241 ? 25.753 37.743 46.355 1.00 28.89 241 SER B C 1
ATOM 4820 O O . SER B 1 241 ? 26.871 38.156 46.060 1.00 31.80 241 SER B O 1
ATOM 4823 N N . ILE B 1 242 ? 24.814 37.518 45.444 1.00 20.09 242 ILE B N 1
ATOM 4824 C CA . ILE B 1 242 ? 25.080 37.772 44.036 1.00 21.73 242 ILE B CA 1
ATOM 4825 C C . ILE B 1 242 ? 25.074 39.272 43.773 1.00 24.43 242 ILE B C 1
ATOM 4826 O O . ILE B 1 242 ? 25.707 39.749 42.829 1.00 20.39 242 ILE B O 1
ATOM 4831 N N . GLY B 1 243 ? 24.361 40.011 44.621 1.00 28.70 243 GLY B N 1
ATOM 4832 C CA . GLY B 1 243 ? 24.287 41.452 44.462 1.00 27.34 243 GLY B CA 1
ATOM 4833 C C . GLY B 1 243 ? 22.903 41.949 44.070 1.00 24.72 243 GLY B C 1
ATOM 4834 O O . GLY B 1 243 ? 22.718 43.145 43.850 1.00 25.71 243 GLY B O 1
ATOM 4835 N N . VAL B 1 244 ? 21.934 41.042 43.957 1.00 26.18 244 VAL B N 1
ATOM 4836 C CA . VAL B 1 244 ? 20.569 41.439 43.607 1.00 23.98 244 VAL B CA 1
ATOM 4837 C C . VAL B 1 244 ? 19.975 41.990 44.890 1.00 26.73 244 VAL B C 1
ATOM 4838 O O . VAL B 1 244 ? 19.856 41.273 45.883 1.00 31.58 244 VAL B O 1
ATOM 4842 N N . GLU B 1 245 ? 19.591 43.259 44.869 1.00 22.85 245 GLU B N 1
ATOM 4843 C CA . GLU B 1 245 ? 19.071 43.897 46.071 1.00 27.28 245 GLU B CA 1
ATOM 4844 C C . GLU B 1 245 ? 18.545 45.280 45.701 1.00 24.42 245 GLU B C 1
ATOM 4845 O O . GLU B 1 245 ? 19.228 46.036 45.010 1.00 25.13 245 GLU B O 1
ATOM 4851 N N . PRO B 1 246 ? 17.332 45.635 46.167 1.00 19.89 246 PRO B N 1
ATOM 4852 C CA . PRO B 1 246 ? 16.708 46.935 45.877 1.00 17.47 246 PRO B CA 1
ATOM 4853 C C . PRO B 1 246 ? 17.554 48.169 46.180 1.00 27.12 246 PRO B C 1
ATOM 4854 O O . PRO B 1 246 ? 17.815 48.457 47.341 1.00 35.79 246 PRO B O 1
ATOM 4858 N N . CYS B 1 247 ? 17.895 48.942 45.152 1.00 22.69 247 CYS B N 1
ATOM 4859 C CA . CYS B 1 247 ? 18.674 50.177 45.316 1.00 22.91 247 CYS B CA 1
ATOM 4860 C C . CYS B 1 247 ? 20.194 49.978 45.430 1.00 26.29 247 CYS B C 1
ATOM 4861 O O . CYS B 1 247 ? 20.922 50.947 45.587 1.00 28.18 247 CYS B O 1
ATOM 4864 N N . LYS B 1 248 ? 20.686 48.742 45.372 1.00 21.45 248 LYS B N 1
ATOM 4865 C CA . LYS B 1 248 ? 22.129 48.513 45.487 1.00 23.84 248 LYS B CA 1
ATOM 4866 C C . LYS B 1 248 ? 22.862 48.925 44.203 1.00 20.29 248 LYS B C 1
ATOM 4867 O O . LYS B 1 248 ? 22.509 48.495 43.103 1.00 17.75 248 LYS B O 1
ATOM 4873 N N . THR B 1 249 ? 23.890 49.757 44.350 1.00 17.98 249 THR B N 1
ATOM 4874 C CA . THR B 1 249 ? 24.668 50.241 43.207 1.00 25.66 249 THR B CA 1
ATOM 4875 C C . THR B 1 249 ? 26.159 49.950 43.346 1.00 26.59 249 THR B C 1
ATOM 4876 O O . THR B 1 249 ? 26.911 50.102 42.388 1.00 27.38 249 THR B O 1
ATOM 4880 N N . ASP B 1 250 ? 26.590 49.554 44.539 1.00 29.26 250 ASP B N 1
ATOM 4881 C CA . ASP B 1 250 ? 28.002 49.260 44.785 1.00 25.78 250 ASP B CA 1
ATOM 4882 C C . ASP B 1 250 ? 28.216 47.752 44.723 1.00 25.96 250 ASP B C 1
ATOM 4883 O O . ASP B 1 250 ? 27.539 46.995 45.420 1.00 31.95 250 ASP B O 1
ATOM 4888 N N . PHE B 1 251 ? 29.168 47.313 43.906 1.00 19.58 251 PHE B N 1
ATOM 4889 C CA . PHE B 1 251 ? 29.416 45.885 43.756 1.00 22.01 251 PHE B CA 1
ATOM 4890 C C . PHE B 1 251 ? 30.849 45.450 43.966 1.00 29.35 251 PHE B C 1
ATOM 4891 O O . PHE B 1 251 ? 31.794 46.221 43.817 1.00 30.97 251 PHE B O 1
ATOM 4899 N N . THR B 1 252 ? 30.973 44.174 44.289 1.00 32.04 252 THR B N 1
ATOM 4900 C CA . THR B 1 252 ? 32.237 43.519 44.547 1.00 27.80 252 THR B CA 1
ATOM 4901 C C . THR B 1 252 ? 32.734 42.927 43.227 1.00 29.50 252 THR B C 1
ATOM 4902 O O . THR B 1 252 ? 31.928 42.601 42.358 1.00 28.11 252 THR B O 1
ATOM 4906 N N . PRO B 1 253 ? 34.062 42.801 43.046 1.00 27.01 253 PRO B N 1
ATOM 4907 C CA . PRO B 1 253 ? 34.548 42.228 41.785 1.00 25.97 253 PRO B CA 1
ATOM 4908 C C . PRO B 1 253 ? 33.925 40.853 41.534 1.00 22.62 253 PRO B C 1
ATOM 4909 O O . PRO B 1 253 ? 33.498 40.536 40.420 1.00 24.36 253 PRO B O 1
ATOM 4913 N N . GLU B 1 254 ? 33.872 40.043 42.583 1.00 21.57 254 GLU B N 1
ATOM 4914 C CA . GLU B 1 254 ? 33.300 38.711 42.488 1.00 26.65 254 GLU B CA 1
ATOM 4915 C C . GLU B 1 254 ? 31.830 38.782 42.043 1.00 25.56 254 GLU B C 1
ATOM 4916 O O . GLU B 1 254 ? 31.369 37.928 41.282 1.00 26.58 254 GLU B O 1
ATOM 4922 N N . GLN B 1 255 ? 31.100 39.802 42.496 1.00 23.72 255 GLN B N 1
ATOM 4923 C CA . GLN B 1 255 ? 29.691 39.937 42.113 1.00 26.09 255 GLN B CA 1
ATOM 4924 C C . GLN B 1 255 ? 29.549 40.287 40.639 1.00 22.64 255 GLN B C 1
ATOM 4925 O O . GLN B 1 255 ? 28.640 39.796 39.970 1.00 27.91 255 GLN B O 1
ATOM 4931 N N . LEU B 1 256 ? 30.449 41.126 40.129 1.00 17.64 256 LEU B N 1
ATOM 4932 C CA . LEU B 1 256 ? 30.407 41.493 38.718 1.00 17.85 256 LEU B CA 1
ATOM 4933 C C . LEU B 1 256 ? 30.726 40.239 37.893 1.00 18.66 256 LEU B C 1
ATOM 4934 O O . LEU B 1 256 ? 30.142 40.018 36.836 1.00 20.56 256 LEU B O 1
ATOM 4939 N N . LYS B 1 257 ? 31.657 39.428 38.389 1.00 24.68 257 LYS B N 1
ATOM 4940 C CA . LYS B 1 257 ? 32.053 38.199 37.709 1.00 23.76 257 LYS B CA 1
ATOM 4941 C C . LYS B 1 257 ? 30.888 37.208 37.687 1.00 21.51 257 LYS B C 1
ATOM 4942 O O . LYS B 1 257 ? 30.529 36.670 36.635 1.00 23.47 257 LYS B O 1
ATOM 4948 N N . LEU B 1 258 ? 30.300 36.976 38.855 1.00 20.26 258 LEU B N 1
ATOM 4949 C CA . LEU B 1 258 ? 29.181 36.053 38.982 1.00 20.09 258 LEU B CA 1
ATOM 4950 C C . LEU B 1 258 ? 27.981 36.500 38.153 1.00 22.05 258 LEU B C 1
ATOM 4951 O O . LEU B 1 258 ? 27.243 35.673 37.620 1.00 22.08 258 LEU B O 1
ATOM 4956 N N . ALA B 1 259 ? 27.792 37.811 38.045 1.00 24.93 259 ALA B N 1
ATOM 4957 C CA . ALA B 1 259 ? 26.683 38.358 37.273 1.00 23.41 259 ALA B CA 1
ATOM 4958 C C . ALA B 1 259 ? 26.830 37.984 35.798 1.00 25.49 259 ALA B C 1
ATOM 4959 O O . ALA B 1 259 ? 25.854 37.638 35.130 1.00 26.15 259 ALA B O 1
ATOM 4961 N N . LYS B 1 260 ? 28.059 38.055 35.299 1.00 22.77 260 LYS B N 1
ATOM 4962 C CA . LYS B 1 260 ? 28.334 37.729 33.905 1.00 24.56 260 LYS B CA 1
ATOM 4963 C C . LYS B 1 260 ? 28.098 36.241 33.661 1.00 20.82 260 LYS B C 1
ATOM 4964 O O . LYS B 1 260 ? 27.442 35.859 32.698 1.00 22.57 260 LYS B O 1
ATOM 4970 N N . VAL B 1 261 ? 28.646 35.409 34.541 1.00 19.42 261 VAL B N 1
ATOM 4971 C CA . VAL B 1 261 ? 28.493 33.962 34.440 1.00 24.73 261 VAL B CA 1
ATOM 4972 C C . VAL B 1 261 ? 27.018 33.573 34.527 1.00 27.13 261 VAL B C 1
ATOM 4973 O O . VAL B 1 261 ? 26.516 32.803 33.702 1.00 24.98 261 VAL B O 1
ATOM 4977 N N . GLY B 1 262 ? 26.336 34.118 35.531 1.00 22.90 262 GLY B N 1
ATOM 4978 C CA . GLY B 1 262 ? 24.928 33.828 35.739 1.00 19.78 262 GLY B CA 1
ATOM 4979 C C . GLY B 1 262 ? 24.064 34.169 34.546 1.00 25.94 262 GLY B C 1
ATOM 4980 O O . GLY B 1 262 ? 23.155 33.416 34.185 1.00 21.78 262 GLY B O 1
ATOM 4981 N N . GLU B 1 263 ? 24.338 35.304 33.921 1.00 28.44 263 GLU B N 1
ATOM 4982 C CA . GLU B 1 263 ? 23.552 35.697 32.764 1.00 28.52 263 GLU B CA 1
ATOM 4983 C C . GLU B 1 263 ? 23.762 34.728 31.609 1.00 31.05 263 GLU B C 1
ATOM 4984 O O . GLU B 1 263 ? 22.803 34.313 30.956 1.00 27.38 263 GLU B O 1
ATOM 4990 N N . LYS B 1 264 ? 25.017 34.368 31.353 1.00 22.28 264 LYS B N 1
ATOM 4991 C CA . LYS B 1 264 ? 25.309 33.460 30.253 1.00 28.17 264 LYS B CA 1
ATOM 4992 C C . LYS B 1 264 ? 24.675 32.094 30.459 1.00 25.67 264 LYS B C 1
ATOM 4993 O O . LYS B 1 264 ? 24.030 31.571 29.552 1.00 30.21 264 LYS B O 1
ATOM 4999 N N . LYS B 1 265 ? 24.847 31.513 31.642 1.00 28.48 265 LYS B N 1
ATOM 5000 C CA . LYS B 1 265 ? 24.257 30.207 31.908 1.00 33.19 265 LYS B CA 1
ATOM 5001 C C . LYS B 1 265 ? 22.739 30.315 31.919 1.00 31.24 265 LYS B C 1
ATOM 5002 O O . LYS B 1 265 ? 22.045 29.504 31.294 1.00 25.12 265 LYS B O 1
ATOM 5008 N N . GLY B 1 266 ? 22.236 31.322 32.632 1.00 27.78 266 GLY B N 1
ATOM 5009 C CA . GLY B 1 266 ? 20.802 31.542 32.719 1.00 24.51 266 GLY B CA 1
ATOM 5010 C C . GLY B 1 266 ? 20.133 31.606 31.358 1.00 25.67 266 GLY B C 1
ATOM 5011 O O . GLY B 1 266 ? 19.126 30.930 31.130 1.00 25.28 266 GLY B O 1
ATOM 5020 N N . GLU B 1 268 ? 21.260 30.480 28.504 1.00 28.69 268 GLU B N 1
ATOM 5021 C CA . GLU B 1 268 ? 21.382 29.188 27.841 1.00 31.12 268 GLU B CA 1
ATOM 5022 C C . GLU B 1 268 ? 20.240 28.315 28.334 1.00 25.57 268 GLU B C 1
ATOM 5023 O O . GLU B 1 268 ? 19.546 27.678 27.541 1.00 28.73 268 GLU B O 1
ATOM 5029 N N . HIS B 1 269 ? 20.037 28.309 29.649 1.00 22.37 269 HIS B N 1
ATOM 5030 C CA . HIS B 1 269 ? 18.973 27.518 30.248 1.00 24.86 269 HIS B CA 1
ATOM 5031 C C . HIS B 1 269 ? 17.605 27.889 29.673 1.00 33.15 269 HIS B C 1
ATOM 5032 O O . HIS B 1 269 ? 16.840 27.018 29.245 1.00 27.70 269 HIS B O 1
ATOM 5039 N N . LEU B 1 270 ? 17.298 29.183 29.660 1.00 28.01 270 LEU B N 1
ATOM 5040 C CA . LEU B 1 270 ? 16.013 29.639 29.147 1.00 31.44 270 LEU B CA 1
ATOM 5041 C C . LEU B 1 270 ? 15.810 29.239 27.694 1.00 27.14 270 LEU B C 1
ATOM 5042 O O . LEU B 1 270 ? 14.717 28.837 27.302 1.00 23.51 270 LEU B O 1
ATOM 5047 N N . VAL B 1 271 ? 16.861 29.356 26.895 1.00 27.39 271 VAL B N 1
ATOM 5048 C CA . VAL B 1 271 ? 16.773 28.991 25.487 1.00 35.30 271 VAL B CA 1
ATOM 5049 C C . VAL B 1 271 ? 16.429 27.510 25.341 1.00 37.41 271 VAL B C 1
ATOM 5050 O O . VAL B 1 271 ? 15.584 27.138 24.527 1.00 32.59 271 VAL B O 1
ATOM 5054 N N . GLU B 1 272 ? 17.068 26.678 26.157 1.00 37.47 272 GLU B N 1
ATOM 5055 C CA . GLU B 1 272 ? 16.865 25.233 26.113 1.00 43.01 272 GLU B CA 1
ATOM 5056 C C . GLU B 1 272 ? 15.522 24.762 26.665 1.00 39.36 272 GLU B C 1
ATOM 5057 O O . GLU B 1 272 ? 14.972 23.768 26.197 1.00 31.73 272 GLU B O 1
ATOM 5063 N N . LEU B 1 273 ? 15.001 25.475 27.659 1.00 29.24 273 LEU B N 1
ATOM 5064 C CA . LEU B 1 273 ? 13.738 25.111 28.296 1.00 29.00 273 LEU B CA 1
ATOM 5065 C C . LEU B 1 273 ? 12.501 25.515 27.491 1.00 28.77 273 LEU B C 1
ATOM 5066 O O . LEU B 1 273 ? 11.456 24.867 27.575 1.00 31.27 273 LEU B O 1
ATOM 5071 N N . ALA B 1 274 ? 12.640 26.567 26.690 1.00 27.94 274 ALA B N 1
ATOM 5072 C CA . ALA B 1 274 ? 11.540 27.107 25.899 1.00 27.37 274 ALA B CA 1
ATOM 5073 C C . ALA B 1 274 ? 10.645 26.117 25.155 1.00 33.42 274 ALA B C 1
ATOM 5074 O O . ALA B 1 274 ? 9.446 26.050 25.418 1.00 29.74 274 ALA B O 1
ATOM 5076 N N . PRO B 1 275 ? 11.205 25.340 24.213 1.00 37.77 275 PRO B N 1
ATOM 5077 C CA . PRO B 1 275 ? 10.345 24.392 23.495 1.00 37.26 275 PRO B CA 1
ATOM 5078 C C . PRO B 1 275 ? 9.571 23.372 24.334 1.00 30.74 275 PRO B C 1
ATOM 5079 O O . PRO B 1 275 ? 8.630 22.762 23.832 1.00 37.58 275 PRO B O 1
ATOM 5083 N N . LYS B 1 276 ? 9.952 23.180 25.594 1.00 27.54 276 LYS B N 1
ATOM 5084 C CA . LYS B 1 276 ? 9.238 22.235 26.458 1.00 30.47 276 LYS B CA 1
ATOM 5085 C C . LYS B 1 276 ? 7.957 22.838 27.058 1.00 30.05 276 LYS B C 1
ATOM 5086 O O . LYS B 1 276 ? 7.105 22.108 27.571 1.00 26.78 276 LYS B O 1
ATOM 5100 N N . THR B 1 278 ? 4.337 24.130 27.325 1.00 29.61 278 THR B N 1
ATOM 5101 C CA . THR B 1 278 ? 3.078 23.883 26.611 1.00 32.88 278 THR B CA 1
ATOM 5102 C C . THR B 1 278 ? 1.835 24.423 27.318 1.00 28.24 278 THR B C 1
ATOM 5103 O O . THR B 1 278 ? 0.813 24.668 26.683 1.00 32.55 278 THR B O 1
ATOM 5107 N N . ASP B 1 279 ? 1.925 24.598 28.631 1.00 24.31 279 ASP B N 1
ATOM 5108 C CA . ASP B 1 279 ? 0.802 25.080 29.427 1.00 21.29 279 ASP B CA 1
ATOM 5109 C C . ASP B 1 279 ? 0.945 26.558 29.784 1.00 23.81 279 ASP B C 1
ATOM 5110 O O . ASP B 1 279 ? 1.646 26.904 30.735 1.00 25.05 279 ASP B O 1
ATOM 5115 N N . ALA B 1 280 ? 0.254 27.411 29.033 1.00 23.59 280 ALA B N 1
ATOM 5116 C CA . ALA B 1 280 ? 0.297 28.859 29.224 1.00 23.34 280 ALA B CA 1
ATOM 5117 C C . ALA B 1 280 ? 0.026 29.313 30.653 1.00 25.57 280 ALA B C 1
ATOM 5118 O O . ALA B 1 280 ? 0.603 30.297 31.114 1.00 31.89 280 ALA B O 1
ATOM 5120 N N . ARG B 1 281 ? -0.856 28.603 31.347 1.00 20.35 281 ARG B N 1
ATOM 5121 C CA . ARG B 1 281 ? -1.204 28.945 32.721 1.00 22.77 281 ARG B CA 1
ATOM 5122 C C . ARG B 1 281 ? -0.001 28.992 33.655 1.00 23.82 281 ARG B C 1
ATOM 5123 O O . ARG B 1 281 ? -0.035 29.657 34.687 1.00 21.61 281 ARG B O 1
ATOM 5131 N N . THR B 1 282 ? 1.062 28.284 33.299 1.00 19.93 282 THR B N 1
ATOM 5132 C CA . THR B 1 282 ? 2.263 28.272 34.129 1.00 25.88 282 THR B CA 1
ATOM 5133 C C . THR B 1 282 ? 3.212 29.384 33.694 1.00 22.16 282 THR B C 1
ATOM 5134 O O . THR B 1 282 ? 4.226 29.617 34.344 1.00 25.78 282 THR B O 1
ATOM 5138 N N . LEU B 1 283 ? 2.877 30.063 32.597 1.00 25.95 283 LEU B N 1
ATOM 5139 C CA . LEU B 1 283 ? 3.731 31.111 32.029 1.00 25.09 283 LEU B CA 1
ATOM 5140 C C . LEU B 1 283 ? 3.252 32.548 32.183 1.00 27.37 283 LEU B C 1
ATOM 5141 O O . LEU B 1 283 ? 4.061 33.468 32.296 1.00 24.98 283 LEU B O 1
ATOM 5146 N N . LEU B 1 284 ? 1.941 32.742 32.135 1.00 17.72 284 LEU B N 1
ATOM 5147 C CA . LEU B 1 284 ? 1.364 34.075 32.247 1.00 16.95 284 LEU B CA 1
ATOM 5148 C C . LEU B 1 284 ? 0.318 34.069 33.357 1.00 22.75 284 LEU B C 1
ATOM 5149 O O . LEU B 1 284 ? -0.609 33.256 33.344 1.00 25.94 284 LEU B O 1
ATOM 5154 N N . GLY B 1 285 ? 0.470 34.967 34.325 1.00 17.57 285 GLY B N 1
ATOM 5155 C CA . GLY B 1 285 ? -0.480 35.009 35.418 1.00 18.53 285 GLY B CA 1
ATOM 5156 C C . GLY B 1 285 ? -0.318 36.197 36.342 1.00 24.72 285 GLY B C 1
ATOM 5157 O O . GLY B 1 285 ? 0.211 37.239 35.957 1.00 20.79 285 GLY B O 1
ATOM 5158 N N . THR B 1 286 ? -0.783 36.026 37.573 1.00 21.34 286 THR B N 1
ATOM 5159 C CA . THR B 1 286 ? -0.718 37.068 38.589 1.00 16.86 286 THR B CA 1
ATOM 5160 C C . THR B 1 286 ? 0.228 36.592 39.684 1.00 21.86 286 THR B C 1
ATOM 5161 O O . THR B 1 286 ? 0.707 35.455 39.653 1.00 18.44 286 THR B O 1
ATOM 5165 N N . ARG B 1 287 ? 0.494 37.455 40.656 1.00 17.20 287 ARG B N 1
ATOM 5166 C CA . ARG B 1 287 ? 1.384 37.082 41.745 1.00 25.41 287 ARG B CA 1
ATOM 5167 C C . ARG B 1 287 ? 0.722 35.987 42.572 1.00 23.74 287 ARG B C 1
ATOM 5168 O O . ARG B 1 287 ? 1.396 35.170 43.198 1.00 23.29 287 ARG B O 1
ATOM 5176 N N . ASP B 1 288 ? -0.604 35.959 42.553 1.00 24.54 288 ASP B N 1
ATOM 5177 C CA . ASP B 1 288 ? -1.348 34.949 43.293 1.00 29.30 288 ASP B CA 1
ATOM 5178 C C . ASP B 1 288 ? -1.216 33.569 42.673 1.00 21.97 288 ASP B C 1
ATOM 5179 O O . ASP B 1 288 ? -1.202 32.570 43.386 1.00 29.38 288 ASP B O 1
ATOM 5184 N N . THR B 1 289 ? -1.120 33.513 41.348 1.00 18.17 289 THR B N 1
ATOM 5185 C CA . THR B 1 289 ? -1.003 32.231 40.666 1.00 21.40 289 THR B CA 1
ATOM 5186 C C . THR B 1 289 ? 0.423 31.846 40.289 1.00 23.76 289 THR B C 1
ATOM 5187 O O . THR B 1 289 ? 0.723 30.668 40.152 1.00 19.55 289 THR B O 1
ATOM 5191 N N . LEU B 1 290 ? 1.309 32.825 40.134 1.00 21.52 290 LEU B N 1
ATOM 5192 C CA . LEU B 1 290 ? 2.691 32.522 39.763 1.00 16.20 290 LEU B CA 1
ATOM 5193 C C . LEU B 1 290 ? 3.756 33.062 40.718 1.00 17.43 290 LEU B C 1
ATOM 5194 O O . LEU B 1 290 ? 4.948 32.839 40.517 1.00 17.45 290 LEU B O 1
ATOM 5199 N N . GLY B 1 291 ? 3.326 33.756 41.765 1.00 18.56 291 GLY B N 1
ATOM 5200 C CA . GLY B 1 291 ? 4.272 34.307 42.720 1.00 24.61 291 GLY B CA 1
ATOM 5201 C C . GLY B 1 291 ? 5.257 33.298 43.287 1.00 29.73 291 GLY B C 1
ATOM 5202 O O . GLY B 1 291 ? 6.424 33.620 43.528 1.00 23.63 291 GLY B O 1
ATOM 5203 N N . ASP B 1 292 ? 4.799 32.070 43.502 1.00 22.80 292 ASP B N 1
ATOM 5204 C CA . ASP B 1 292 ? 5.671 31.044 44.052 1.00 24.70 292 ASP B CA 1
ATOM 5205 C C . ASP B 1 292 ? 6.032 29.988 43.022 1.00 27.50 292 ASP B C 1
ATOM 5206 O O . ASP B 1 292 ? 6.601 28.949 43.359 1.00 29.83 292 ASP B O 1
ATOM 5211 N N . ALA B 1 293 ? 5.702 30.258 41.764 1.00 20.43 293 ALA B N 1
ATOM 5212 C CA . ALA B 1 293 ? 6.010 29.328 40.686 1.00 20.23 293 ALA B CA 1
ATOM 5213 C C . ALA B 1 293 ? 7.511 29.356 40.380 1.00 30.08 293 ALA B C 1
ATOM 5214 O O . ALA B 1 293 ? 8.171 30.391 40.547 1.00 22.01 293 ALA B O 1
ATOM 5216 N N . PRO B 1 294 ? 8.068 28.222 39.913 1.00 26.14 294 PRO B N 1
ATOM 5217 C CA . PRO B 1 294 ? 9.499 28.158 39.595 1.00 22.41 294 PRO B CA 1
ATOM 5218 C C . PRO B 1 294 ? 9.893 29.361 38.749 1.00 23.20 294 PRO B C 1
ATOM 5219 O O . PRO B 1 294 ? 9.139 29.775 37.866 1.00 22.10 294 PRO B O 1
ATOM 5223 N N . ARG B 1 295 ? 11.071 29.918 39.009 1.00 18.61 295 ARG B N 1
ATOM 5224 C CA . ARG B 1 295 ? 11.526 31.084 38.259 1.00 20.14 295 ARG B CA 1
ATOM 5225 C C . ARG B 1 295 ? 11.832 30.849 36.782 1.00 26.43 295 ARG B C 1
ATOM 5226 O O . ARG B 1 295 ? 11.508 31.696 35.944 1.00 24.87 295 ARG B O 1
ATOM 5234 N N . ASP B 1 296 ? 12.448 29.719 36.436 1.00 23.78 296 ASP B N 1
ATOM 5235 C CA . ASP B 1 296 ? 12.751 29.503 35.022 1.00 19.61 296 ASP B CA 1
ATOM 5236 C C . ASP B 1 296 ? 11.485 29.335 34.200 1.00 20.15 296 ASP B C 1
ATOM 5237 O O . ASP B 1 296 ? 11.436 29.763 33.052 1.00 20.35 296 ASP B O 1
ATOM 5242 N N . ILE B 1 297 ? 10.454 28.735 34.790 1.00 18.92 297 ILE B N 1
ATOM 5243 C CA . ILE B 1 297 ? 9.184 28.554 34.085 1.00 19.19 297 ILE B CA 1
ATOM 5244 C C . ILE B 1 297 ? 8.526 29.931 33.917 1.00 21.57 297 ILE B C 1
ATOM 5245 O O . ILE B 1 297 ? 8.063 30.289 32.834 1.00 19.81 297 ILE B O 1
ATOM 5250 N N . PHE B 1 298 ? 8.472 30.690 35.008 1.00 19.50 298 PHE B N 1
ATOM 5251 C CA . PHE B 1 298 ? 7.876 32.026 34.982 1.00 23.01 298 PHE B CA 1
ATOM 5252 C C . PHE B 1 298 ? 8.576 32.866 33.927 1.00 20.32 298 PHE B C 1
ATOM 5253 O O . PHE B 1 298 ? 7.931 33.528 33.113 1.00 19.00 298 PHE B O 1
ATOM 5261 N N . ALA B 1 299 ? 9.904 32.821 33.933 1.00 21.46 299 ALA B N 1
ATOM 5262 C CA . ALA B 1 299 ? 10.709 33.583 32.984 1.00 21.97 299 ALA B CA 1
ATOM 5263 C C . ALA B 1 299 ? 10.356 33.293 31.523 1.00 21.46 299 ALA B C 1
ATOM 5264 O O . ALA B 1 299 ? 10.485 34.169 30.668 1.00 20.27 299 ALA B O 1
ATOM 5266 N N . GLU B 1 300 ? 9.918 32.069 31.232 1.00 25.61 300 GLU B N 1
ATOM 5267 C CA . GLU B 1 300 ? 9.558 31.717 29.857 1.00 25.51 300 GLU B CA 1
ATOM 5268 C C . GLU B 1 300 ? 8.339 32.509 29.386 1.00 22.75 300 GLU B C 1
ATOM 5269 O O . GLU B 1 300 ? 8.111 32.654 28.186 1.00 24.05 300 GLU B O 1
ATOM 5275 N N . GLY B 1 301 ? 7.555 33.022 30.331 1.00 21.37 301 GLY B N 1
ATOM 5276 C CA . GLY B 1 301 ? 6.396 33.820 29.963 1.00 23.18 301 GLY B CA 1
ATOM 5277 C C . GLY B 1 301 ? 6.868 35.050 29.207 1.00 24.69 301 GLY B C 1
ATOM 5278 O O . GLY B 1 301 ? 6.269 35.461 28.213 1.00 23.05 301 GLY B O 1
ATOM 5279 N N . THR B 1 302 ? 7.961 35.639 29.684 1.00 19.75 302 THR B N 1
ATOM 5280 C CA . THR B 1 302 ? 8.539 36.814 29.041 1.00 18.09 302 THR B CA 1
ATOM 5281 C C . THR B 1 302 ? 9.270 36.386 27.774 1.00 20.90 302 THR B C 1
ATOM 5282 O O . THR B 1 302 ? 9.175 37.039 26.735 1.00 23.63 302 THR B O 1
ATOM 5286 N N . TYR B 1 303 ? 9.994 35.276 27.865 1.00 21.15 303 TYR B N 1
ATOM 5287 C CA . TYR B 1 303 ? 10.744 34.765 26.725 1.00 24.22 303 TYR B CA 1
ATOM 5288 C C . TYR B 1 303 ? 9.828 34.424 25.566 1.00 24.38 303 TYR B C 1
ATOM 5289 O O . TYR B 1 303 ? 10.074 34.830 24.431 1.00 21.70 303 TYR B O 1
ATOM 5298 N N . LEU B 1 304 ? 8.758 33.695 25.854 1.00 19.77 304 LEU B N 1
ATOM 5299 C CA . LEU B 1 304 ? 7.847 33.289 24.798 1.00 31.53 304 LEU B CA 1
ATOM 5300 C C . LEU B 1 304 ? 6.793 34.339 24.420 1.00 38.79 304 LEU B C 1
ATOM 5301 O O . LEU B 1 304 ? 6.580 34.577 23.230 1.00 44.99 304 LEU B O 1
ATOM 5306 N N . GLY B 1 305 ? 6.192 35.030 25.393 1.00 38.85 305 GLY B N 1
ATOM 5307 C CA . GLY B 1 305 ? 5.176 36.020 25.032 1.00 38.70 305 GLY B CA 1
ATOM 5308 C C . GLY B 1 305 ? 4.981 37.229 25.934 1.00 28.10 305 GLY B C 1
ATOM 5309 O O . GLY B 1 305 ? 3.869 37.512 26.399 1.00 31.47 305 GLY B O 1
ATOM 5310 N N . GLN B 1 306 ? 6.049 37.998 26.095 1.00 20.21 306 GLN B N 1
ATOM 5311 C CA . GLN B 1 306 ? 6.027 39.169 26.956 1.00 20.79 306 GLN B CA 1
ATOM 5312 C C . GLN B 1 306 ? 4.785 40.037 26.878 1.00 20.67 306 GLN B C 1
ATOM 5313 O O . GLN B 1 306 ? 4.304 40.353 25.792 1.00 20.29 306 GLN B O 1
ATOM 5319 N N . TRP B 1 307 ? 4.265 40.392 28.054 1.00 22.44 307 TRP B N 1
ATOM 5320 C CA . TRP B 1 307 ? 3.081 41.237 28.175 1.00 19.91 307 TRP B CA 1
ATOM 5321 C C . TRP B 1 307 ? 1.782 40.505 27.829 1.00 25.12 307 TRP B C 1
ATOM 5322 O O . TRP B 1 307 ? 0.733 41.125 27.657 1.00 21.34 307 TRP B O 1
ATOM 5333 N N . GLY B 1 308 ? 1.855 39.182 27.744 1.00 17.34 308 GLY B N 1
ATOM 5334 C CA . GLY B 1 308 ? 0.673 38.408 27.420 1.00 18.92 308 GLY B CA 1
ATOM 5335 C C . GLY B 1 308 ? -0.339 38.326 28.548 1.00 20.64 308 GLY B C 1
ATOM 5336 O O . GLY B 1 308 ? -0.002 38.409 29.741 1.00 18.37 308 GLY B O 1
ATOM 5337 N N . LEU B 1 309 ? -1.599 38.175 28.162 1.00 22.35 309 LEU B N 1
ATOM 5338 C CA . LEU B 1 309 ? -2.698 38.052 29.111 1.00 22.49 309 LEU B CA 1
ATOM 5339 C C . LEU B 1 309 ? -2.736 36.651 29.701 1.00 21.16 309 LEU B C 1
ATOM 5340 O O . LEU B 1 309 ? -2.289 35.689 29.065 1.00 22.83 309 LEU B O 1
ATOM 5345 N N . PRO B 1 310 ? -3.245 36.517 30.934 1.00 25.64 310 PRO B N 1
ATOM 5346 C CA . PRO B 1 310 ? -3.328 35.185 31.536 1.00 25.44 310 PRO B CA 1
ATOM 5347 C C . PRO B 1 310 ? -4.273 34.436 30.582 1.00 22.35 310 PRO B C 1
ATOM 5348 O O . PRO B 1 310 ? -5.237 35.018 30.083 1.00 17.48 310 PRO B O 1
ATOM 5352 N N . PRO B 1 311 ? -4.015 33.148 30.319 1.00 20.70 311 PRO B N 1
ATOM 5353 C CA . PRO B 1 311 ? -4.875 32.391 29.400 1.00 21.66 311 PRO B CA 1
ATOM 5354 C C . PRO B 1 311 ? -6.386 32.395 29.622 1.00 22.29 311 PRO B C 1
ATOM 5355 O O . PRO B 1 311 ? -7.153 32.257 28.661 1.00 16.86 311 PRO B O 1
ATOM 5359 N N . ILE B 1 312 ? -6.824 32.575 30.863 1.00 24.07 312 ILE B N 1
ATOM 5360 C CA . ILE B 1 312 ? -8.250 32.595 31.131 1.00 26.36 312 ILE B CA 1
ATOM 5361 C C . ILE B 1 312 ? -8.879 33.826 30.489 1.00 30.54 312 ILE B C 1
ATOM 5362 O O . ILE B 1 312 ? -10.085 33.856 30.243 1.00 29.95 312 ILE B O 1
ATOM 5367 N N . GLU B 1 313 ? -8.070 34.846 30.216 1.00 21.30 313 GLU B N 1
ATOM 5368 C CA . GLU B 1 313 ? -8.598 36.047 29.576 1.00 18.42 313 GLU B CA 1
ATOM 5369 C C . GLU B 1 313 ? -8.506 35.867 28.061 1.00 19.11 313 GLU B C 1
ATOM 5370 O O . GLU B 1 313 ? -9.444 36.178 27.328 1.00 19.31 313 GLU B O 1
ATOM 5376 N N . ALA B 1 314 ? -7.367 35.365 27.597 1.00 18.48 314 ALA B N 1
ATOM 5377 C CA . ALA B 1 314 ? -7.157 35.142 26.169 1.00 23.21 314 ALA B CA 1
ATOM 5378 C C . ALA B 1 314 ? -6.094 34.076 25.942 1.00 28.62 314 ALA B C 1
ATOM 5379 O O . ALA B 1 314 ? -5.005 34.134 26.515 1.00 21.63 314 ALA B O 1
ATOM 5381 N N . SER B 1 315 ? -6.433 33.091 25.118 1.00 27.37 315 SER B N 1
ATOM 5382 C CA . SER B 1 315 ? -5.511 32.012 24.776 1.00 24.96 315 SER B CA 1
ATOM 5383 C C . SER B 1 315 ? -5.411 32.007 23.262 1.00 22.69 315 SER B C 1
ATOM 5384 O O . SER B 1 315 ? -6.269 32.566 22.581 1.00 24.49 315 SER B O 1
ATOM 5387 N N . TYR B 1 316 ? -4.374 31.382 22.727 1.00 18.05 316 TYR B N 1
ATOM 5388 C CA . TYR B 1 316 ? -4.221 31.348 21.280 1.00 26.99 316 TYR B CA 1
ATOM 5389 C C . TYR B 1 316 ? -3.614 30.040 20.797 1.00 22.40 316 TYR B C 1
ATOM 5390 O O . TYR B 1 316 ? -3.070 29.256 21.577 1.00 21.39 316 TYR B O 1
ATOM 5399 N N . ARG B 1 317 ? -3.714 29.830 19.489 1.00 23.35 317 ARG B N 1
ATOM 5400 C CA . ARG B 1 317 ? -3.170 28.650 18.831 1.00 26.17 317 ARG B CA 1
ATOM 5401 C C . ARG B 1 317 ? -2.687 29.118 17.470 1.00 27.51 317 ARG B C 1
ATOM 5402 O O . ARG B 1 317 ? -3.282 30.017 16.879 1.00 30.09 317 ARG B O 1
ATOM 5410 N N . LYS B 1 318 ? -1.604 28.525 16.980 1.00 23.20 318 LYS B N 1
ATOM 5411 C CA . LYS B 1 318 ? -1.072 28.897 15.675 1.00 29.71 318 LYS B CA 1
ATOM 5412 C C . LYS B 1 318 ? -0.910 27.678 14.781 1.00 26.19 318 LYS B C 1
ATOM 5413 O O . LYS B 1 318 ? -0.501 26.610 15.229 1.00 25.00 318 LYS B O 1
ATOM 5419 N N . SER B 1 319 ? -1.240 27.842 13.507 1.00 26.88 319 SER B N 1
ATOM 5420 C CA . SER B 1 319 ? -1.106 26.754 12.554 1.00 31.29 319 SER B CA 1
ATOM 5421 C C . SER B 1 319 ? -0.370 27.278 11.337 1.00 29.10 319 SER B C 1
ATOM 5422 O O . SER B 1 319 ? -0.774 28.269 10.724 1.00 28.77 319 SER B O 1
ATOM 5425 N N . ASP B 1 320 ? 0.715 26.595 10.996 1.00 28.89 320 ASP B N 1
ATOM 5426 C CA . ASP B 1 320 ? 1.563 26.968 9.875 1.00 32.64 320 ASP B CA 1
ATOM 5427 C C . ASP B 1 320 ? 1.489 25.944 8.736 1.00 29.06 320 ASP B C 1
ATOM 5428 O O . ASP B 1 320 ? 1.845 26.249 7.599 1.00 27.30 320 ASP B O 1
ATOM 5433 N N . PHE B 1 321 ? 1.028 24.735 9.051 1.00 26.95 321 PHE B N 1
ATOM 5434 C CA . PHE B 1 321 ? 0.940 23.659 8.062 1.00 26.63 321 PHE B CA 1
ATOM 5435 C C . PHE B 1 321 ? -0.448 23.023 7.950 1.00 28.76 321 PHE B C 1
ATOM 5436 O O . PHE B 1 321 ? -1.252 23.112 8.880 1.00 30.21 321 PHE B O 1
ATOM 5444 N N . ASP B 1 322 ? -0.726 22.373 6.817 1.00 23.56 322 ASP B N 1
ATOM 5445 C CA . ASP B 1 322 ? -2.014 21.720 6.636 1.00 25.47 322 ASP B CA 1
ATOM 5446 C C . ASP B 1 322 ? -2.029 20.398 7.397 1.00 26.30 322 ASP B C 1
ATOM 5447 O O . ASP B 1 322 ? -1.033 20.022 8.002 1.00 24.80 322 ASP B O 1
ATOM 5452 N N . SER B 1 323 ? -3.153 19.693 7.363 1.00 26.55 323 SER B N 1
ATOM 5453 C CA . SER B 1 323 ? -3.291 18.442 8.103 1.00 31.94 323 SER B CA 1
ATOM 5454 C C . SER B 1 323 ? -2.274 17.344 7.806 1.00 36.54 323 SER B C 1
ATOM 5455 O O . SER B 1 323 ? -2.101 16.429 8.614 1.00 38.24 323 SER B O 1
ATOM 5458 N N . ILE B 1 324 ? -1.600 17.418 6.662 1.00 35.59 324 ILE B N 1
ATOM 5459 C CA . ILE B 1 324 ? -0.633 16.381 6.320 1.00 28.71 324 ILE B CA 1
ATOM 5460 C C . ILE B 1 324 ? 0.820 16.816 6.426 1.00 26.21 324 ILE B C 1
ATOM 5461 O O . ILE B 1 324 ? 1.720 16.060 6.068 1.00 33.05 324 ILE B O 1
ATOM 5466 N N . GLY B 1 325 ? 1.049 18.037 6.898 1.00 26.85 325 GLY B N 1
ATOM 5467 C CA . GLY B 1 325 ? 2.413 18.508 7.063 1.00 25.08 325 GLY B CA 1
ATOM 5468 C C . GLY B 1 325 ? 2.974 19.467 6.034 1.00 28.55 325 GLY B C 1
ATOM 5469 O O . GLY B 1 325 ? 4.117 19.893 6.166 1.00 23.94 325 GLY B O 1
ATOM 5470 N N . GLN B 1 326 ? 2.208 19.799 5.001 1.00 26.05 326 GLN B N 1
ATOM 5471 C CA . GLN B 1 326 ? 2.701 20.735 3.998 1.00 31.57 326 GLN B CA 1
ATOM 5472 C C . GLN B 1 326 ? 2.467 22.147 4.492 1.00 27.19 326 GLN B C 1
ATOM 5473 O O . GLN B 1 326 ? 1.486 22.417 5.178 1.00 27.63 326 GLN B O 1
ATOM 5479 N N . LYS B 1 327 ? 3.369 23.046 4.133 1.00 28.02 327 LYS B N 1
ATOM 5480 C CA . LYS B 1 327 ? 3.260 24.441 4.522 1.00 31.54 327 LYS B CA 1
ATOM 5481 C C . LYS B 1 327 ? 1.988 25.043 3.926 1.00 29.54 327 LYS B C 1
ATOM 5482 O O . LYS B 1 327 ? 1.690 24.845 2.742 1.00 31.18 327 LYS B O 1
ATOM 5488 N N . LEU B 1 328 ? 1.232 25.773 4.740 1.00 30.59 328 LEU B N 1
ATOM 5489 C CA . LEU B 1 328 ? 0.018 26.413 4.240 1.00 36.65 328 LEU B CA 1
ATOM 5490 C C . LEU B 1 328 ? 0.466 27.433 3.195 1.00 35.81 328 LEU B C 1
ATOM 5491 O O . LEU B 1 328 ? 1.360 28.239 3.454 1.00 33.52 328 LEU B O 1
ATOM 5496 N N . ASP B 1 329 ? -0.148 27.398 2.018 1.00 30.21 329 ASP B N 1
ATOM 5497 C CA . ASP B 1 329 ? 0.225 28.318 0.945 1.00 30.75 329 ASP B CA 1
ATOM 5498 C C . ASP B 1 329 ? -0.924 28.499 -0.037 1.00 27.47 329 ASP B C 1
ATOM 5499 O O . ASP B 1 329 ? -1.240 27.591 -0.812 1.00 27.56 329 ASP B O 1
ATOM 5504 N N . GLY B 1 330 ? -1.535 29.680 -0.015 1.00 29.62 330 GLY B N 1
ATOM 5505 C CA . GLY B 1 330 ? -2.656 29.955 -0.896 1.00 29.44 330 GLY B CA 1
ATOM 5506 C C . GLY B 1 330 ? -2.390 29.844 -2.385 1.00 31.44 330 GLY B C 1
ATOM 5507 O O . GLY B 1 330 ? -3.327 29.728 -3.174 1.00 35.42 330 GLY B O 1
ATOM 5508 N N . SER B 1 331 ? -1.123 29.876 -2.778 1.00 31.17 331 SER B N 1
ATOM 5509 C CA . SER B 1 331 ? -0.781 29.780 -4.193 1.00 38.77 331 SER B CA 1
ATOM 5510 C C . SER B 1 331 ? -0.833 28.341 -4.688 1.00 42.45 331 SER B C 1
ATOM 5511 O O . SER B 1 331 ? -0.780 28.099 -5.889 1.00 53.40 331 SER B O 1
ATOM 5514 N N . LYS B 1 332 ? -0.951 27.390 -3.765 1.00 39.27 332 LYS B N 1
ATOM 5515 C CA . LYS B 1 332 ? -0.971 25.972 -4.131 1.00 33.05 332 LYS B CA 1
ATOM 5516 C C . LYS B 1 332 ? -2.234 25.187 -3.800 1.00 29.77 332 LYS B C 1
ATOM 5517 O O . LYS B 1 332 ? -2.470 24.128 -4.379 1.00 33.15 332 LYS B O 1
ATOM 5523 N N . HIS B 1 333 ? -3.047 25.683 -2.874 1.00 33.05 333 HIS B N 1
ATOM 5524 C CA . HIS B 1 333 ? -4.249 24.950 -2.490 1.00 27.37 333 HIS B CA 1
ATOM 5525 C C . HIS B 1 333 ? -5.359 25.824 -1.927 1.00 27.95 333 HIS B C 1
ATOM 5526 O O . HIS B 1 333 ? -5.145 26.975 -1.551 1.00 30.73 333 HIS B O 1
ATOM 5533 N N . ASP B 1 334 ? -6.549 25.236 -1.873 1.00 26.79 334 ASP B N 1
ATOM 5534 C CA . ASP B 1 334 ? -7.705 25.849 -1.241 1.00 24.44 334 ASP B CA 1
ATOM 5535 C C . ASP B 1 334 ? -7.768 24.986 0.032 1.00 26.73 334 ASP B C 1
ATOM 5536 O O . ASP B 1 334 ? -7.335 23.829 0.017 1.00 25.14 334 ASP B O 1
ATOM 5541 N N . TYR B 1 335 ? -8.262 25.529 1.139 1.00 32.92 335 TYR B N 1
ATOM 5542 C CA . TYR B 1 335 ? -8.319 24.742 2.371 1.00 25.99 335 TYR B CA 1
ATOM 5543 C C . TYR B 1 335 ? -9.673 24.846 3.054 1.00 28.23 335 TYR B C 1
ATOM 5544 O O . TYR B 1 335 ? -10.490 25.695 2.710 1.00 29.31 335 TYR B O 1
ATOM 5553 N N . VAL B 1 336 ? -9.901 23.982 4.035 1.00 27.31 336 VAL B N 1
ATOM 5554 C CA . VAL B 1 336 ? -11.155 23.992 4.767 1.00 24.81 336 VAL B CA 1
ATOM 5555 C C . VAL B 1 336 ? -10.937 23.556 6.208 1.00 24.77 336 VAL B C 1
ATOM 5556 O O . VAL B 1 336 ? -10.079 22.717 6.492 1.00 23.91 336 VAL B O 1
ATOM 5568 N N . ARG B 1 338 ? -13.326 22.370 9.543 1.00 30.11 338 ARG B N 1
ATOM 5569 C CA . ARG B 1 338 ? -14.658 22.039 10.042 1.00 35.01 338 ARG B CA 1
ATOM 5570 C C . ARG B 1 338 ? -14.463 21.654 11.502 1.00 33.18 338 ARG B C 1
ATOM 5571 O O . ARG B 1 338 ? -13.661 20.770 11.806 1.00 31.48 338 ARG B O 1
ATOM 5579 N N . PHE B 1 339 ? -15.185 22.311 12.405 1.00 27.59 339 PHE B N 1
ATOM 5580 C CA . PHE B 1 339 ? -15.027 22.020 13.829 1.00 31.05 339 PHE B CA 1
ATOM 5581 C C . PHE B 1 339 ? -16.186 22.473 14.722 1.00 27.67 339 PHE B C 1
ATOM 5582 O O . PHE B 1 339 ? -16.930 23.390 14.381 1.00 28.97 339 PHE B O 1
ATOM 5590 N N . LYS B 1 340 ? -16.325 21.817 15.870 1.00 35.41 340 LYS B N 1
ATOM 5591 C CA . LYS B 1 340 ? -17.347 22.181 16.852 1.00 39.86 340 LYS B CA 1
ATOM 5592 C C . LYS B 1 340 ? -16.855 23.475 17.510 1.00 36.18 340 LYS B C 1
ATOM 5593 O O . LYS B 1 340 ? -15.645 23.680 17.671 1.00 33.53 340 LYS B O 1
ATOM 5599 N N . ALA B 1 341 ? -17.782 24.348 17.884 1.00 35.24 341 ALA B N 1
ATOM 5600 C CA . ALA B 1 341 ? -17.421 25.611 18.524 1.00 38.26 341 ALA B CA 1
ATOM 5601 C C . ALA B 1 341 ? -16.521 25.384 19.736 1.00 33.14 341 ALA B C 1
ATOM 5602 O O . ALA B 1 341 ? -16.770 24.487 20.544 1.00 29.46 341 ALA B O 1
ATOM 5604 N N . PRO B 1 342 ? -15.457 26.191 19.870 1.00 29.76 342 PRO B N 1
ATOM 5605 C CA . PRO B 1 342 ? -14.514 26.087 20.989 1.00 29.70 342 PRO B CA 1
ATOM 5606 C C . PRO B 1 342 ? -15.255 26.454 22.276 1.00 27.55 342 PRO B C 1
ATOM 5607 O O . PRO B 1 342 ? -16.205 27.235 22.238 1.00 26.60 342 PRO B O 1
ATOM 5611 N N . ASN B 1 343 ? -14.834 25.904 23.407 1.00 25.47 343 ASN B N 1
ATOM 5612 C CA . ASN B 1 343 ? -15.493 26.231 24.667 1.00 29.65 343 ASN B CA 1
ATOM 5613 C C . ASN B 1 343 ? -14.997 27.557 25.232 1.00 26.10 343 ASN B C 1
ATOM 5614 O O . ASN B 1 343 ? -14.069 27.590 26.044 1.00 23.13 343 ASN B O 1
ATOM 5619 N N . VAL B 1 344 ? -15.614 28.647 24.788 1.00 23.54 344 VAL B N 1
ATOM 5620 C CA . VAL B 1 344 ? -15.255 29.980 25.261 1.00 27.30 344 VAL B CA 1
ATOM 5621 C C . VAL B 1 344 ? -16.515 30.680 25.751 1.00 30.28 344 VAL B C 1
ATOM 5622 O O . VAL B 1 344 ? -17.608 30.430 25.246 1.00 28.10 344 VAL B O 1
ATOM 5626 N N . SER B 1 345 ? -16.365 31.561 26.732 1.00 27.12 345 SER B N 1
ATOM 5627 C CA . SER B 1 345 ? -17.516 32.272 27.276 1.00 23.28 345 SER B CA 1
ATOM 5628 C C . SER B 1 345 ? -17.784 33.577 26.537 1.00 22.61 345 SER B C 1
ATOM 5629 O O . SER B 1 345 ? -18.921 34.043 26.487 1.00 23.86 345 SER B O 1
ATOM 5632 N N . GLU B 1 346 ? -16.741 34.163 25.958 1.00 19.59 346 GLU B N 1
ATOM 5633 C CA . GLU B 1 346 ? -16.892 35.428 25.248 1.00 26.04 346 GLU B CA 1
ATOM 5634 C C . GLU B 1 346 ? -16.943 35.253 23.730 1.00 28.09 346 GLU B C 1
ATOM 5635 O O . GLU B 1 346 ? -18.016 35.348 23.133 1.00 28.35 346 GLU B O 1
ATOM 5641 N N . PHE B 1 347 ? -15.796 35.004 23.104 1.00 26.90 347 PHE B N 1
ATOM 5642 C CA . PHE B 1 347 ? -15.770 34.806 21.656 1.00 29.55 347 PHE B CA 1
ATOM 5643 C C . PHE B 1 347 ? -14.451 34.209 21.178 1.00 27.28 347 PHE B C 1
ATOM 5644 O O . PHE B 1 347 ? -13.502 34.082 21.949 1.00 27.11 347 PHE B O 1
ATOM 5652 N N . TRP B 1 348 ? -14.414 33.812 19.910 1.00 24.32 348 TRP B N 1
ATOM 5653 C CA . TRP B 1 348 ? -13.209 33.248 19.318 1.00 21.22 348 TRP B CA 1
ATOM 5654 C C . TRP B 1 348 ? -13.088 33.724 17.880 1.00 27.37 348 TRP B C 1
ATOM 5655 O O . TRP B 1 348 ? -14.070 34.161 17.275 1.00 26.24 348 TRP B O 1
ATOM 5666 N N . SER B 1 349 ? -11.879 33.639 17.336 1.00 22.57 349 SER B N 1
ATOM 5667 C CA . SER B 1 349 ? -11.626 34.072 15.967 1.00 24.38 349 SER B CA 1
ATOM 5668 C C . SER B 1 349 ? -10.410 33.360 15.381 1.00 24.03 349 SER B C 1
ATOM 5669 O O . SER B 1 349 ? -9.630 32.743 16.102 1.00 26.49 349 SER B O 1
ATOM 5672 N N . VAL B 1 350 ? -10.265 33.448 14.065 1.00 22.07 350 VAL B N 1
ATOM 5673 C CA . VAL B 1 350 ? -9.131 32.861 13.368 1.00 25.40 350 VAL B CA 1
ATOM 5674 C C . VAL B 1 350 ? -8.769 33.892 12.312 1.00 28.56 350 VAL B C 1
ATOM 5675 O O . VAL B 1 350 ? -9.616 34.323 11.537 1.00 27.65 350 VAL B O 1
ATOM 5679 N N . THR B 1 351 ? -7.503 34.297 12.315 1.00 31.11 351 THR B N 1
ATOM 5680 C CA . THR B 1 351 ? -7.008 35.331 11.416 1.00 33.54 351 THR B CA 1
ATOM 5681 C C . THR B 1 351 ? -5.862 34.863 10.533 1.00 32.33 351 THR B C 1
ATOM 5682 O O . THR B 1 351 ? -5.032 34.060 10.954 1.00 29.71 351 THR B O 1
ATOM 5686 N N . ILE B 1 352 ? -5.808 35.390 9.312 1.00 28.84 352 ILE B N 1
ATOM 5687 C CA . ILE B 1 352 ? -4.761 35.019 8.371 1.00 32.77 352 ILE B CA 1
ATOM 5688 C C . ILE B 1 352 ? -3.621 36.038 8.311 1.00 38.10 352 ILE B C 1
ATOM 5689 O O . ILE B 1 352 ? -3.851 37.245 8.247 1.00 39.23 352 ILE B O 1
ATOM 5694 N N . TYR B 1 353 ? -2.392 35.531 8.341 1.00 38.95 353 TYR B N 1
ATOM 5695 C CA . TYR B 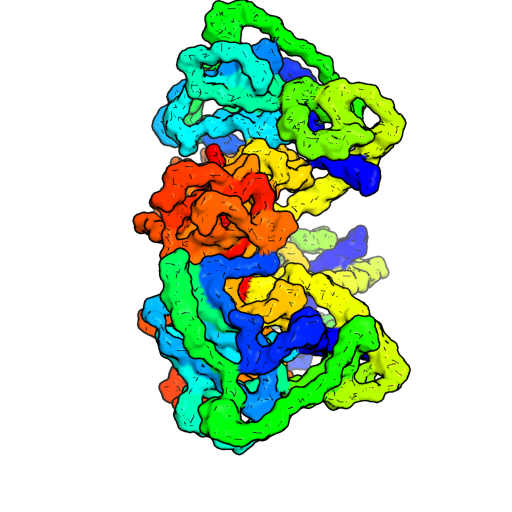1 353 ? -1.190 36.361 8.283 1.00 41.19 353 TYR B CA 1
ATOM 5696 C C . TYR B 1 353 ? -0.213 35.772 7.270 1.00 45.95 353 TYR B C 1
ATOM 5697 O O . TYR B 1 353 ? -0.102 34.551 7.144 1.00 42.76 353 TYR B O 1
ATOM 5706 N N . GLY B 1 354 ? 0.487 36.637 6.543 1.00 50.90 354 GLY B N 1
ATOM 5707 C CA . GLY B 1 354 ? 1.473 36.154 5.597 1.00 40.48 354 GLY B CA 1
ATOM 5708 C C . GLY B 1 354 ? 2.682 35.754 6.426 1.00 37.67 354 GLY B C 1
ATOM 5709 O O . GLY B 1 354 ? 2.937 36.350 7.476 1.00 38.45 354 GLY B O 1
ATOM 5710 N N . ASN B 1 355 ? 3.417 34.737 5.990 1.00 36.77 355 ASN B N 1
ATOM 5711 C CA . ASN B 1 355 ? 4.598 34.301 6.735 1.00 40.54 355 ASN B CA 1
ATOM 5712 C C . ASN B 1 355 ? 5.769 35.253 6.541 1.00 49.16 355 ASN B C 1
ATOM 5713 O O . ASN B 1 355 ? 6.639 35.365 7.406 1.00 46.72 355 ASN B O 1
ATOM 5718 N N . ASP B 1 356 ? 5.783 35.940 5.404 1.00 52.16 356 ASP B N 1
ATOM 5719 C CA . ASP B 1 356 ? 6.873 36.849 5.087 1.00 58.45 356 ASP B CA 1
ATOM 5720 C C . ASP B 1 356 ? 6.988 38.083 5.976 1.00 63.00 356 ASP B C 1
ATOM 5721 O O . ASP B 1 356 ? 8.037 38.318 6.572 1.00 65.30 356 ASP B O 1
ATOM 5726 N N . ASN B 1 357 ? 5.913 38.856 6.081 1.00 61.46 357 ASN B N 1
ATOM 5727 C CA . ASN B 1 357 ? 5.920 40.079 6.881 1.00 58.37 357 ASN B CA 1
ATOM 5728 C C . ASN B 1 357 ? 5.237 39.959 8.239 1.00 57.43 357 ASN B C 1
ATOM 5729 O O . ASN B 1 357 ? 5.284 40.889 9.040 1.00 56.02 357 ASN B O 1
ATOM 5734 N N . ARG B 1 358 ? 4.605 38.819 8.494 1.00 55.96 358 ARG B N 1
ATOM 5735 C CA . ARG B 1 358 ? 3.899 38.587 9.751 1.00 55.49 358 ARG B CA 1
ATOM 5736 C C . ARG B 1 358 ? 2.764 39.583 9.954 1.00 54.38 358 ARG B C 1
ATOM 5737 O O . ARG B 1 358 ? 2.403 39.909 11.084 1.00 54.89 358 ARG B O 1
ATOM 5745 N N . LEU B 1 359 ? 2.203 40.058 8.847 1.00 50.66 359 LEU B N 1
ATOM 5746 C CA . LEU B 1 359 ? 1.102 41.013 8.880 1.00 52.93 359 LEU B CA 1
ATOM 5747 C C . LEU B 1 359 ? -0.065 40.431 8.087 1.00 50.44 359 LEU B C 1
ATOM 5748 O O . LEU B 1 359 ? 0.128 39.547 7.253 1.00 45.30 359 LEU B O 1
ATOM 5761 N N . ALA B 1 361 ? -2.853 39.985 5.238 1.00 58.77 361 ALA B N 1
ATOM 5762 C CA . ALA B 1 361 ? -2.611 40.121 3.807 1.00 60.99 361 ALA B CA 1
ATOM 5763 C C . ALA B 1 361 ? -3.742 40.787 3.044 1.00 60.46 361 ALA B C 1
ATOM 5764 O O . ALA B 1 361 ? -4.917 40.543 3.310 1.00 55.63 361 ALA B O 1
ATOM 5766 N N . LYS B 1 362 ? -3.362 41.615 2.077 1.00 67.18 362 LYS B N 1
ATOM 5767 C CA . LYS B 1 362 ? -4.310 42.353 1.253 1.00 71.14 362 LYS B CA 1
ATOM 5768 C C . LYS B 1 362 ? -5.212 41.441 0.426 1.00 66.74 362 LYS B C 1
ATOM 5769 O O . LYS B 1 362 ? -4.794 40.372 -0.018 1.00 69.19 362 LYS B O 1
ATOM 5775 N N . ASN B 1 363 ? -6.458 41.869 0.241 1.00 58.42 363 ASN B N 1
ATOM 5776 C CA . ASN B 1 363 ? -7.428 41.123 -0.549 1.00 55.52 363 ASN B CA 1
ATOM 5777 C C . ASN B 1 363 ? -8.661 41.988 -0.803 1.00 61.27 363 ASN B C 1
ATOM 5778 O O . ASN B 1 363 ? -8.920 42.946 -0.073 1.00 63.86 363 ASN B O 1
ATOM 5783 N N . ASP B 1 364 ? -9.404 41.656 -1.853 1.00 64.76 364 ASP B N 1
ATOM 5784 C CA . ASP B 1 364 ? -10.598 42.408 -2.238 1.00 69.50 364 ASP B CA 1
ATOM 5785 C C . ASP B 1 364 ? -11.572 42.726 -1.112 1.00 68.76 364 ASP B C 1
ATOM 5786 O O . ASP B 1 364 ? -11.932 43.884 -0.901 1.00 67.60 364 ASP B O 1
ATOM 5791 N N . LEU B 1 365 ? -11.994 41.691 -0.395 1.00 66.69 365 LEU B N 1
ATOM 5792 C CA . LEU B 1 365 ? -12.950 41.826 0.702 1.00 62.32 365 LEU B CA 1
ATOM 5793 C C . LEU B 1 365 ? -12.404 42.498 1.958 1.00 60.18 365 LEU B C 1
ATOM 5794 O O . LEU B 1 365 ? -13.167 42.807 2.872 1.00 60.67 365 LEU B O 1
ATOM 5799 N N . ASN B 1 366 ? -11.098 42.736 1.999 1.00 60.60 366 ASN B N 1
ATOM 5800 C CA . ASN B 1 366 ? -10.468 43.311 3.185 1.00 67.85 366 ASN B CA 1
ATOM 5801 C C . ASN B 1 366 ? -11.020 42.527 4.378 1.00 66.87 366 ASN B C 1
ATOM 5802 O O . ASN B 1 366 ? -11.435 43.095 5.389 1.00 64.77 366 ASN B O 1
ATOM 5807 N N . ARG B 1 367 ? -11.038 41.205 4.214 1.00 63.24 367 ARG B N 1
ATOM 5808 C CA . ARG B 1 367 ? -11.512 40.270 5.227 1.00 54.02 367 ARG B CA 1
ATOM 5809 C C . ARG B 1 367 ? -10.296 39.464 5.663 1.00 54.02 367 ARG B C 1
ATOM 5810 O O . ARG B 1 367 ? -9.653 38.807 4.843 1.00 50.55 367 ARG B O 1
ATOM 5818 N N . HIS B 1 368 ? -9.998 39.498 6.957 1.00 53.72 368 HIS B N 1
ATOM 5819 C CA . HIS B 1 368 ? -8.816 38.824 7.474 1.00 51.61 368 HIS B CA 1
ATOM 5820 C C . HIS B 1 368 ? -9.064 37.818 8.582 1.00 44.43 368 HIS B C 1
ATOM 5821 O O . HIS B 1 368 ? -8.150 37.110 9.003 1.00 39.43 368 HIS B O 1
ATOM 5828 N N . SER B 1 369 ? -10.299 37.756 9.057 1.00 40.69 369 SER B N 1
ATOM 5829 C CA . SER B 1 369 ? -10.633 36.824 10.116 1.00 40.68 369 SER B CA 1
ATOM 5830 C C . SER B 1 369 ? -12.073 36.358 9.996 1.00 39.58 369 SER B C 1
ATOM 5831 O O . SER B 1 369 ? -12.858 36.894 9.217 1.00 40.68 369 SER B O 1
ATOM 5834 N N . ARG B 1 370 ? -12.400 35.333 10.766 1.00 35.40 370 ARG B N 1
ATOM 5835 C CA . ARG B 1 370 ? -13.739 34.777 10.810 1.00 32.31 370 ARG B CA 1
ATOM 5836 C C . ARG B 1 370 ? -13.859 34.262 12.234 1.00 36.08 370 ARG B C 1
ATOM 5837 O O . ARG B 1 370 ? -12.868 33.830 12.824 1.00 33.71 370 ARG B O 1
ATOM 5845 N N . GLY B 1 371 ? -15.059 34.321 12.792 1.00 35.16 371 GLY B N 1
ATOM 5846 C CA . GLY B 1 371 ? -15.259 33.862 14.153 1.00 36.13 371 GLY B CA 1
ATOM 5847 C C . GLY B 1 371 ? -16.736 33.682 14.396 1.00 39.76 371 GLY B C 1
ATOM 5848 O O . GLY B 1 371 ? -17.521 33.742 13.451 1.00 42.53 371 GLY B O 1
ATOM 5849 N N . ASP B 1 372 ? -17.125 33.482 15.649 1.00 34.09 372 ASP B N 1
ATOM 5850 C CA . ASP B 1 372 ? -18.531 33.280 15.967 1.00 36.35 372 ASP B CA 1
ATOM 5851 C C . ASP B 1 372 ? -19.379 34.547 15.868 1.00 36.71 372 ASP B C 1
ATOM 5852 O O . ASP B 1 372 ? -20.603 34.480 15.905 1.00 39.59 372 ASP B O 1
ATOM 5857 N N . ARG B 1 373 ? -18.734 35.697 15.720 1.00 35.70 373 ARG B N 1
ATOM 5858 C CA . ARG B 1 373 ? -19.462 36.955 15.604 1.00 42.99 373 ARG B CA 1
ATOM 5859 C C . ARG B 1 373 ? -19.737 37.299 14.142 1.00 48.62 373 ARG B C 1
ATOM 5860 O O . ARG B 1 373 ? -20.441 38.263 13.845 1.00 53.08 373 ARG B O 1
ATOM 5868 N N . THR B 1 374 ? -19.183 36.505 13.232 1.00 40.35 374 THR B N 1
ATOM 5869 C CA . THR B 1 374 ? -19.378 36.741 11.808 1.00 38.70 374 THR B CA 1
ATOM 5870 C C . THR B 1 374 ? -19.772 35.462 11.076 1.00 36.80 374 THR B C 1
ATOM 5871 O O . THR B 1 374 ? -19.938 35.465 9.859 1.00 46.41 374 THR B O 1
ATOM 5883 N N . LYS B 1 376 ? -22.109 31.499 11.476 1.00 48.76 376 LYS B N 1
ATOM 5884 C CA . LYS B 1 376 ? -23.116 30.715 12.178 1.00 52.77 376 LYS B CA 1
ATOM 5885 C C . LYS B 1 376 ? -22.843 29.236 11.940 1.00 49.72 376 LYS B C 1
ATOM 5886 O O . LYS B 1 376 ? -22.538 28.827 10.821 1.00 53.24 376 LYS B O 1
ATOM 5892 N N . ALA B 1 377 ? -22.944 28.439 12.998 1.00 44.25 377 ALA B N 1
ATOM 5893 C CA . ALA B 1 377 ? -22.682 27.010 12.903 1.00 52.92 377 ALA B CA 1
ATOM 5894 C C . ALA B 1 377 ? -23.782 26.238 12.186 1.00 66.84 377 ALA B C 1
ATOM 5895 O O . ALA B 1 377 ? -24.885 26.746 11.985 1.00 69.81 377 ALA B O 1
ATOM 5897 N N . ASP B 1 378 ? -23.465 25.003 11.804 1.00 71.47 378 ASP B N 1
ATOM 5898 C CA . ASP B 1 378 ? -24.404 24.129 11.110 1.00 71.28 378 ASP B CA 1
ATOM 5899 C C . ASP B 1 378 ? -25.397 23.555 12.120 1.00 73.23 378 ASP B C 1
ATOM 5900 O O . ASP B 1 378 ? -25.182 23.652 13.330 1.00 67.27 378 ASP B O 1
ATOM 5905 N N . LYS B 1 379 ? -26.476 22.955 11.621 1.00 72.43 379 LYS B N 1
ATOM 5906 C CA . LYS B 1 379 ? -27.499 22.363 12.479 1.00 71.60 379 LYS B CA 1
ATOM 5907 C C . LYS B 1 379 ? -26.851 21.360 13.436 1.00 69.44 379 LYS B C 1
ATOM 5908 O O . LYS B 1 379 ? -27.357 21.117 14.533 1.00 69.31 379 LYS B O 1
ATOM 5914 N N . ASP B 1 380 ? -25.736 20.773 13.004 1.00 63.72 380 ASP B N 1
ATOM 5915 C CA . ASP B 1 380 ? -25.016 19.792 13.811 1.00 66.46 380 ASP B CA 1
ATOM 5916 C C . ASP B 1 380 ? -24.058 20.437 14.809 1.00 57.10 380 ASP B C 1
ATOM 5917 O O . ASP B 1 380 ? -23.333 19.739 15.516 1.00 60.54 380 ASP B O 1
ATOM 5922 N N . GLY B 1 381 ? -24.060 21.766 14.865 1.00 51.42 381 GLY B N 1
ATOM 5923 C CA . GLY B 1 381 ? -23.186 22.476 15.787 1.00 53.62 381 GLY B CA 1
ATOM 5924 C C . GLY B 1 381 ? -21.732 22.537 15.351 1.00 55.87 381 GLY B C 1
ATOM 5925 O O . GLY B 1 381 ? -20.821 22.493 16.178 1.00 59.40 381 GLY B O 1
ATOM 5926 N N . TYR B 1 382 ? -21.515 22.645 14.045 1.00 48.35 382 TYR B N 1
ATOM 5927 C CA . TYR B 1 382 ? -20.174 22.711 13.476 1.00 35.69 382 TYR B CA 1
ATOM 5928 C C . TYR B 1 382 ? -19.955 23.967 12.655 1.00 36.64 382 TYR B C 1
ATOM 5929 O O . TYR B 1 382 ? -20.835 24.398 11.900 1.00 35.90 382 TYR B O 1
ATOM 5938 N N . TYR B 1 383 ? -18.780 24.564 12.816 1.00 32.96 383 TYR B N 1
ATOM 5939 C CA . TYR B 1 383 ? -18.438 25.733 12.031 1.00 28.79 383 TYR B CA 1
ATOM 5940 C C . TYR B 1 383 ? -17.589 25.201 10.880 1.00 32.48 383 TYR B C 1
ATOM 5941 O O . TYR B 1 383 ? -16.873 24.210 11.030 1.00 32.55 383 TYR B O 1
ATOM 5950 N N . THR B 1 384 ? -17.682 25.852 9.730 1.00 31.62 384 THR B N 1
ATOM 5951 C CA . THR B 1 384 ? -16.923 25.445 8.559 1.00 32.92 384 THR B CA 1
ATOM 5952 C C . THR B 1 384 ? -16.322 26.673 7.895 1.00 37.12 384 THR B C 1
ATOM 5953 O O . THR B 1 384 ? -17.042 27.576 7.474 1.00 40.55 384 THR B O 1
ATOM 5957 N N . ILE B 1 385 ? -14.996 26.710 7.817 1.00 28.91 385 ILE B N 1
ATOM 5958 C CA . ILE B 1 385 ? -14.310 27.833 7.197 1.00 29.96 385 ILE B CA 1
ATOM 5959 C C . ILE B 1 385 ? -13.658 27.380 5.901 1.00 31.49 385 ILE B C 1
ATOM 5960 O O . ILE B 1 385 ? -12.857 26.445 5.898 1.00 34.68 385 ILE B O 1
ATOM 5965 N N . TYR B 1 386 ? -14.019 28.031 4.798 1.00 29.41 386 TYR B N 1
ATOM 5966 C CA . TYR B 1 386 ? -13.444 27.694 3.501 1.00 30.15 386 TYR B CA 1
ATOM 5967 C C . TYR B 1 386 ? -12.422 28.763 3.154 1.00 32.91 386 TYR B C 1
ATOM 5968 O O . TYR B 1 386 ? -12.713 29.959 3.243 1.00 33.91 386 TYR B O 1
ATOM 5985 N N . SER B 1 388 ? -9.458 30.294 0.368 1.00 39.87 388 SER B N 1
ATOM 5986 C CA . SER B 1 388 ? -8.959 30.353 -0.997 1.00 39.56 388 SER B CA 1
ATOM 5987 C C . SER B 1 388 ? -8.488 31.756 -1.345 1.00 40.49 388 SER B C 1
ATOM 5988 O O . SER B 1 388 ? -8.862 32.732 -0.689 1.00 38.97 388 SER B O 1
ATOM 5991 N N . ALA B 1 389 ? -7.646 31.846 -2.369 1.00 49.36 389 ALA B N 1
ATOM 5992 C CA . ALA B 1 389 ? -7.145 33.130 -2.841 1.00 46.11 389 ALA B CA 1
ATOM 5993 C C . ALA B 1 389 ? -8.080 33.560 -3.971 1.00 47.04 389 ALA B C 1
ATOM 5994 O O . ALA B 1 389 ? -7.957 34.656 -4.519 1.00 53.06 389 ALA B O 1
ATOM 5996 N N . ASN B 1 390 ? -9.011 32.672 -4.312 1.00 44.28 390 ASN B N 1
ATOM 5997 C CA . ASN B 1 390 ? -9.996 32.932 -5.353 1.00 56.75 390 ASN B CA 1
ATOM 5998 C C . ASN B 1 390 ? -11.285 33.374 -4.666 1.00 61.95 390 ASN B C 1
ATOM 5999 O O . ASN B 1 390 ? -12.139 32.553 -4.320 1.00 66.43 390 ASN B O 1
ATOM 6004 N N . GLU B 1 391 ? -11.419 34.680 -4.482 1.00 62.74 391 GLU B N 1
ATOM 6005 C CA . GLU B 1 391 ? -12.579 35.260 -3.819 1.00 64.76 391 GLU B CA 1
ATOM 6006 C C . GLU B 1 391 ? -13.684 35.684 -4.787 1.00 73.64 391 GLU B C 1
ATOM 6007 O O . GLU B 1 391 ? -14.330 36.710 -4.584 1.00 75.04 391 GLU B O 1
ATOM 6013 N N . LYS B 1 392 ? -13.905 34.892 -5.833 1.00 79.09 392 LYS B N 1
ATOM 6014 C CA . LYS B 1 392 ? -14.938 35.205 -6.816 1.00 78.99 392 LYS B CA 1
ATOM 6015 C C . LYS B 1 392 ? -16.309 34.722 -6.352 1.00 78.66 392 LYS B C 1
ATOM 6016 O O . LYS B 1 392 ? -16.594 33.523 -6.366 1.00 78.71 392 LYS B O 1
ATOM 6022 N N . GLY B 1 393 ? -17.156 35.659 -5.937 1.00 78.09 393 GLY B N 1
ATOM 6023 C CA . GLY B 1 393 ? -18.487 35.302 -5.477 1.00 77.99 393 GLY B CA 1
ATOM 6024 C C . GLY B 1 393 ? -18.538 34.899 -4.018 1.00 76.50 393 GLY B C 1
ATOM 6025 O O . GLY B 1 393 ? -19.330 34.034 -3.632 1.00 72.65 393 GLY B O 1
ATOM 6026 N N . ARG B 1 394 ? -17.690 35.522 -3.204 1.00 75.18 394 ARG B N 1
ATOM 6027 C CA . ARG B 1 394 ? -17.648 35.217 -1.779 1.00 75.54 394 ARG B CA 1
ATOM 6028 C C . ARG B 1 394 ? -17.797 36.477 -0.939 1.00 83.87 394 ARG B C 1
ATOM 6029 O O . ARG B 1 394 ? -17.342 36.530 0.202 1.00 89.92 394 ARG B O 1
ATOM 6037 N N . ALA B 1 395 ? -18.398 37.508 -1.516 1.00 83.17 395 ALA B N 1
ATOM 6038 C CA . ALA B 1 395 ? -18.626 38.730 -0.765 1.00 80.32 395 ALA B CA 1
ATOM 6039 C C . ALA B 1 395 ? -19.835 38.374 0.095 1.00 75.08 395 ALA B C 1
ATOM 6040 O O . ALA B 1 395 ? -19.985 38.847 1.223 1.00 69.29 395 ALA B O 1
ATOM 6042 N N . ASP B 1 396 ? -20.672 37.499 -0.459 1.00 77.45 396 ASP B N 1
ATOM 6043 C CA . ASP B 1 396 ? -21.902 37.044 0.180 1.00 78.70 396 ASP B CA 1
ATOM 6044 C C . ASP B 1 396 ? -21.732 35.822 1.076 1.00 69.67 396 ASP B C 1
ATOM 6045 O O . ASP B 1 396 ? -22.648 35.472 1.816 1.00 64.41 396 ASP B O 1
ATOM 6050 N N . ASP B 1 397 ? -20.582 35.158 1.004 1.00 67.63 397 ASP B N 1
ATOM 6051 C CA . ASP B 1 397 ? -20.368 33.978 1.837 1.00 61.08 397 ASP B CA 1
ATOM 6052 C C . ASP B 1 397 ? -19.717 34.342 3.171 1.00 54.99 397 ASP B C 1
ATOM 6053 O O . ASP B 1 397 ? -18.563 34.774 3.217 1.00 51.78 397 ASP B O 1
ATOM 6058 N N . PRO B 1 398 ? -20.457 34.172 4.280 1.00 51.84 398 PRO B N 1
ATOM 6059 C CA . PRO B 1 398 ? -19.935 34.489 5.613 1.00 53.52 398 PRO B CA 1
ATOM 6060 C C . PRO B 1 398 ? -18.879 33.494 6.104 1.00 49.93 398 PRO B C 1
ATOM 6061 O O . PRO B 1 398 ? -18.021 33.842 6.917 1.00 44.49 398 PRO B O 1
ATOM 6065 N N . ASN B 1 399 ? -18.948 32.260 5.610 1.00 47.92 399 ASN B N 1
ATOM 6066 C CA . ASN B 1 399 ? -18.005 31.215 6.005 1.00 46.52 399 ASN B CA 1
ATOM 6067 C C . ASN B 1 399 ? -16.740 31.192 5.160 1.00 45.99 399 ASN B C 1
ATOM 6068 O O . ASN B 1 399 ? -15.938 30.265 5.254 1.00 45.55 399 ASN B O 1
ATOM 6073 N N . PHE B 1 400 ? -16.554 32.211 4.335 1.00 39.23 400 PHE B N 1
ATOM 6074 C CA . PHE B 1 400 ? -15.377 32.262 3.486 1.00 38.71 400 PHE B CA 1
ATOM 6075 C C . PHE B 1 400 ? -14.309 33.178 4.054 1.00 38.87 400 PHE B C 1
ATOM 6076 O O . PHE B 1 400 ? -14.584 34.318 4.419 1.00 40.87 400 PHE B O 1
ATOM 6084 N N . LEU B 1 401 ? -13.087 32.668 4.129 1.00 34.44 401 LEU B N 1
ATOM 6085 C CA . LEU B 1 401 ? -11.967 33.451 4.630 1.00 37.60 401 LEU B CA 1
ATOM 6086 C C . LEU B 1 401 ? -10.903 33.499 3.541 1.00 43.69 401 LEU B C 1
ATOM 6087 O O . LEU B 1 401 ? -10.402 32.463 3.098 1.00 48.18 401 LEU B O 1
ATOM 6092 N N . PRO B 1 402 ? -10.556 34.709 3.081 1.00 45.35 402 PRO B N 1
ATOM 6093 C CA . PRO B 1 402 ? -9.547 34.876 2.034 1.00 48.59 402 PRO B CA 1
ATOM 6094 C C . PRO B 1 402 ? -8.163 34.486 2.527 1.00 45.61 402 PRO B C 1
ATOM 6095 O O . PRO B 1 402 ? -7.830 34.682 3.695 1.00 46.03 402 PRO B O 1
ATOM 6099 N N . VAL B 1 403 ? -7.363 33.930 1.627 1.00 42.98 403 VAL B N 1
ATOM 6100 C CA . VAL B 1 403 ? -6.000 33.531 1.941 1.00 37.78 403 VAL B CA 1
ATOM 6101 C C . VAL B 1 403 ? -5.093 34.035 0.815 1.00 31.37 403 VAL B C 1
ATOM 6102 O O . VAL B 1 403 ? -5.458 33.973 -0.360 1.00 40.57 403 VAL B O 1
ATOM 6106 N N . PRO B 1 404 ? -3.904 34.555 1.161 1.00 31.91 404 PRO B N 1
ATOM 6107 C CA . PRO B 1 404 ? -2.943 35.079 0.184 1.00 40.52 404 PRO B CA 1
ATOM 6108 C C . PRO B 1 404 ? -2.263 34.011 -0.672 1.00 52.62 404 PRO B C 1
ATOM 6109 O O . PRO B 1 404 ? -2.296 32.823 -0.351 1.00 52.14 404 PRO B O 1
ATOM 6113 N N . GLU B 1 405 ? -1.630 34.449 -1.756 1.00 53.20 405 GLU B N 1
ATOM 6114 C CA . GLU B 1 405 ? -0.955 33.538 -2.673 1.00 51.44 405 GLU B CA 1
ATOM 6115 C C . GLU B 1 405 ? 0.507 33.330 -2.314 1.00 49.91 405 GLU B C 1
ATOM 6116 O O . GLU B 1 405 ? 1.383 33.339 -3.176 1.00 59.97 405 GLU B O 1
ATOM 6122 N N . LYS B 1 406 ? 0.758 33.134 -1.028 1.00 43.74 406 LYS B N 1
ATOM 6123 C CA . LYS B 1 406 ? 2.102 32.908 -0.514 1.00 41.62 406 LYS B CA 1
ATOM 6124 C C . LYS B 1 406 ? 1.936 32.112 0.770 1.00 39.69 406 LYS B C 1
ATOM 6125 O O . LYS B 1 406 ? 0.812 31.807 1.167 1.00 47.06 406 LYS B O 1
ATOM 6131 N N . PRO B 1 407 ? 3.050 31.733 1.416 1.00 44.57 407 PRO B N 1
ATOM 6132 C CA . PRO B 1 407 ? 2.915 30.978 2.663 1.00 49.21 407 PRO B CA 1
ATOM 6133 C C . PRO B 1 407 ? 2.181 31.842 3.689 1.00 50.80 407 PRO B C 1
ATOM 6134 O O . PRO B 1 407 ? 2.496 33.023 3.857 1.00 51.15 407 PRO B O 1
ATOM 6138 N N . PHE B 1 408 ? 1.195 31.263 4.361 1.00 44.40 408 PHE B N 1
ATOM 6139 C CA . PHE B 1 408 ? 0.453 32.000 5.371 1.00 35.04 408 PHE B CA 1
ATOM 6140 C C . PHE B 1 408 ? 0.298 31.116 6.592 1.00 36.76 408 PHE B C 1
ATOM 6141 O O . PHE B 1 408 ? 0.567 29.914 6.541 1.00 33.50 408 PHE B O 1
ATOM 6149 N N . TYR B 1 409 ? -0.078 31.720 7.708 1.00 33.48 409 TYR B N 1
ATOM 6150 C CA . TYR B 1 409 ? -0.326 30.945 8.905 1.00 33.18 409 TYR B CA 1
ATOM 6151 C C . TYR B 1 409 ? -1.613 31.484 9.489 1.00 31.15 409 TYR B C 1
ATOM 6152 O O . TYR B 1 409 ? -2.058 32.570 9.125 1.00 31.35 409 TYR B O 1
ATOM 6161 N N . ALA B 1 410 ? -2.233 30.714 10.369 1.00 28.64 410 ALA B N 1
ATOM 6162 C CA . ALA B 1 410 ? -3.486 31.135 10.956 1.00 23.76 410 ALA B CA 1
ATOM 6163 C C . ALA B 1 410 ? -3.367 31.194 12.460 1.00 27.95 410 ALA B C 1
ATOM 6164 O O . ALA B 1 410 ? -2.752 30.324 13.079 1.00 25.82 410 ALA B O 1
ATOM 6166 N N . ILE B 1 411 ? -3.945 32.240 13.040 1.00 25.21 411 ILE B N 1
ATOM 6167 C CA . ILE B 1 411 ? -3.930 32.403 14.484 1.00 25.94 411 ILE B CA 1
ATOM 6168 C C . ILE B 1 411 ? -5.366 32.320 14.975 1.00 22.81 411 ILE B C 1
ATOM 6169 O O . ILE B 1 411 ? -6.239 33.050 14.493 1.00 22.75 411 ILE B O 1
ATOM 6182 N N . ARG B 1 413 ? -7.761 32.756 18.219 1.00 18.40 413 ARG B N 1
ATOM 6183 C CA . ARG B 1 413 ? -7.779 33.373 19.538 1.00 25.62 413 ARG B CA 1
ATOM 6184 C C . ARG B 1 413 ? -9.043 33.013 20.306 1.00 26.68 413 ARG B C 1
ATOM 6185 O O . ARG B 1 413 ? -10.138 32.992 19.743 1.00 28.01 413 ARG B O 1
ATOM 6193 N N . PHE B 1 414 ? -8.883 32.728 21.595 1.00 18.98 414 PHE B N 1
ATOM 6194 C CA . PHE B 1 414 ? -10.008 32.363 22.444 1.00 17.19 414 PHE B CA 1
ATOM 6195 C C . PHE B 1 414 ? -10.108 33.317 23.630 1.00 24.21 414 PHE B C 1
ATOM 6196 O O . PHE B 1 414 ? -9.154 33.478 24.392 1.00 25.84 414 PHE B O 1
ATOM 6204 N N . TYR B 1 415 ? -11.271 33.942 23.779 1.00 23.98 415 TYR B N 1
ATOM 6205 C CA . TYR B 1 415 ? -11.516 34.874 24.873 1.00 18.53 415 TYR B CA 1
ATOM 6206 C C . TYR B 1 415 ? -12.501 34.232 25.850 1.00 22.13 415 TYR B C 1
ATOM 6207 O O . TYR B 1 415 ? -13.661 33.992 25.510 1.00 22.46 415 TYR B O 1
ATOM 6216 N N . GLY B 1 416 ? -12.031 33.946 27.061 1.00 18.60 416 GLY B N 1
ATOM 6217 C CA . GLY B 1 416 ? -12.882 33.308 28.053 1.00 19.72 416 GLY B CA 1
ATOM 6218 C C . GLY B 1 416 ? -12.841 31.799 27.854 1.00 21.32 416 GLY B C 1
ATOM 6219 O O . GLY B 1 416 ? -13.840 31.091 28.024 1.00 23.09 416 GLY B O 1
ATOM 6220 N N . ALA B 1 417 ? -11.660 31.310 27.499 1.00 16.66 417 ALA B N 1
ATOM 6221 C CA . ALA B 1 417 ? -11.436 29.895 27.243 1.00 24.76 417 ALA B CA 1
ATOM 6222 C C . ALA B 1 417 ? -11.569 29.011 28.478 1.00 28.91 417 ALA B C 1
ATOM 6223 O O . ALA B 1 417 ? -11.304 29.454 29.595 1.00 23.70 417 ALA B O 1
ATOM 6225 N N . ASP B 1 418 ? -11.975 27.757 28.271 1.00 22.68 418 ASP B N 1
ATOM 6226 C CA . ASP B 1 418 ? -12.101 26.823 29.382 1.00 23.75 418 ASP B CA 1
ATOM 6227 C C . ASP B 1 418 ? -10.714 26.245 29.694 1.00 23.08 418 ASP B C 1
ATOM 6228 O O . ASP B 1 418 ? -9.741 26.556 29.009 1.00 19.25 418 ASP B O 1
ATOM 6233 N N . ASP B 1 419 ? -10.616 25.414 30.725 1.00 20.07 419 ASP B N 1
ATOM 6234 C CA . ASP B 1 419 ? -9.324 24.854 31.110 1.00 24.71 419 ASP B CA 1
ATOM 6235 C C . ASP B 1 419 ? -8.526 24.157 30.009 1.00 23.31 419 ASP B C 1
ATOM 6236 O O . ASP B 1 419 ? -7.332 24.423 29.846 1.00 21.94 419 ASP B O 1
ATOM 6241 N N . ALA B 1 420 ? -9.172 23.268 29.258 1.00 21.18 420 ALA B N 1
ATOM 6242 C CA . ALA B 1 420 ? -8.473 22.530 28.203 1.00 21.07 420 ALA B CA 1
ATOM 6243 C C . ALA B 1 420 ? -7.807 23.443 27.188 1.00 20.14 420 ALA B C 1
ATOM 6244 O O . ALA B 1 420 ? -6.714 23.149 26.715 1.00 29.00 420 ALA B O 1
ATOM 6246 N N . ILE B 1 421 ? -8.455 24.550 26.843 1.00 21.13 421 ILE B N 1
ATOM 6247 C CA . ILE B 1 421 ? -7.853 25.481 25.892 1.00 22.53 421 ILE B CA 1
ATOM 6248 C C . ILE B 1 421 ? -6.678 26.213 26.568 1.00 21.57 421 ILE B C 1
ATOM 6249 O O . ILE B 1 421 ? -5.606 26.381 25.974 1.00 21.02 421 ILE B O 1
ATOM 6254 N N . GLN B 1 422 ? -6.894 26.634 27.814 1.00 25.94 422 GLN B N 1
ATOM 6255 C CA . GLN B 1 422 ? -5.885 27.338 28.611 1.00 25.27 422 GLN B CA 1
ATOM 6256 C C . GLN B 1 422 ? -4.604 26.541 28.832 1.00 24.45 422 GLN B C 1
ATOM 6257 O O . GLN B 1 422 ? -3.504 27.071 28.696 1.00 29.23 422 GLN B O 1
ATOM 6263 N N . SER B 1 423 ? -4.765 25.272 29.196 1.00 24.31 423 SER B N 1
ATOM 6264 C CA . SER B 1 423 ? -3.647 24.379 29.497 1.00 24.75 423 SER B CA 1
ATOM 6265 C C . SER B 1 423 ? -2.813 23.903 28.314 1.00 22.03 423 SER B C 1
ATOM 6266 O O . SER B 1 423 ? -1.730 23.353 28.508 1.00 23.15 423 SER B O 1
ATOM 6269 N N . GLY B 1 424 ? -3.317 24.102 27.101 1.00 23.27 424 GLY B N 1
ATOM 6270 C CA . GLY B 1 424 ? -2.602 23.652 25.919 1.00 22.64 424 GLY B CA 1
ATOM 6271 C C . GLY B 1 424 ? -3.131 22.301 25.445 1.00 28.48 424 GLY B C 1
ATOM 6272 O O . GLY B 1 424 ? -2.721 21.798 24.399 1.00 25.32 424 GLY B O 1
ATOM 6273 N N . GLU B 1 425 ? -4.048 21.720 26.216 1.00 25.38 425 GLU B N 1
ATOM 6274 C CA . GLU B 1 425 ? -4.634 20.422 25.887 1.00 26.43 425 GLU B CA 1
ATOM 6275 C C . GLU B 1 425 ? -5.410 20.493 24.569 1.00 26.61 425 GLU B C 1
ATOM 6276 O O . GLU B 1 425 ? -5.142 19.727 23.642 1.00 27.99 425 GLU B O 1
ATOM 6282 N N . TYR B 1 426 ? -6.374 21.408 24.491 1.00 27.09 426 TYR B N 1
ATOM 6283 C CA . TYR B 1 426 ? -7.175 21.575 23.281 1.00 23.10 426 TYR B CA 1
ATOM 6284 C C . TYR B 1 426 ? -6.274 21.824 22.074 1.00 25.70 426 TYR B C 1
ATOM 6285 O O . TYR B 1 426 ? -5.396 22.681 22.117 1.00 28.93 426 TYR B O 1
ATOM 6294 N N . GLN B 1 427 ? -6.495 21.065 21.004 1.00 25.65 427 GLN B N 1
ATOM 6295 C CA . GLN B 1 427 ? -5.707 21.202 19.785 1.00 27.99 427 GLN B CA 1
ATOM 6296 C C . GLN B 1 427 ? -6.486 21.987 18.744 1.00 29.95 427 GLN B C 1
ATOM 6297 O O . GLN B 1 427 ? -7.683 21.776 18.562 1.00 31.39 427 GLN B O 1
ATOM 6311 N N . PRO B 1 429 ? -8.229 23.049 15.472 1.00 21.64 429 PRO B N 1
ATOM 6312 C CA . PRO B 1 429 ? -8.788 22.214 14.403 1.00 23.75 429 PRO B CA 1
ATOM 6313 C C . PRO B 1 429 ? -7.814 22.203 13.221 1.00 21.85 429 PRO B C 1
ATOM 6314 O O . PRO B 1 429 ? -7.148 23.201 12.948 1.00 23.53 429 PRO B O 1
ATOM 6318 N N . GLU B 1 430 ? -7.728 21.079 12.525 1.00 20.51 430 GLU B N 1
ATOM 6319 C CA . GLU B 1 430 ? -6.813 20.958 11.398 1.00 22.28 430 GLU B CA 1
ATOM 6320 C C . GLU B 1 430 ? -7.292 21.699 10.162 1.00 23.95 430 GLU B C 1
ATOM 6321 O O . GLU B 1 430 ? -8.486 21.879 9.956 1.00 19.16 430 GLU B O 1
ATOM 6327 N N . ILE B 1 431 ? -6.338 22.145 9.355 1.00 22.57 431 ILE B N 1
ATOM 6328 C CA . ILE B 1 431 ? -6.627 22.849 8.118 1.00 24.15 431 ILE B CA 1
ATOM 6329 C C . ILE B 1 431 ? -6.335 21.844 7.003 1.00 23.25 431 ILE B C 1
ATOM 6330 O O . ILE B 1 431 ? -5.197 21.419 6.818 1.00 24.24 431 ILE B O 1
ATOM 6335 N N . LYS B 1 432 ? -7.378 21.459 6.275 1.00 23.87 432 LYS B N 1
ATOM 6336 C CA . LYS B 1 432 ? -7.250 20.466 5.216 1.00 27.63 432 LYS B CA 1
ATOM 6337 C C . LYS B 1 432 ? -7.266 20.992 3.790 1.00 24.02 432 LYS B C 1
ATOM 6338 O O . LYS B 1 432 ? -8.021 21.904 3.454 1.00 24.53 432 LYS B O 1
ATOM 6344 N N . VAL B 1 433 ? -6.430 20.392 2.951 1.00 22.86 433 VAL B N 1
ATOM 6345 C CA . VAL B 1 433 ? -6.383 20.752 1.541 1.00 25.68 433 VAL B CA 1
ATOM 6346 C C . VAL B 1 433 ? -7.715 20.331 0.906 1.00 29.10 433 VAL B C 1
ATOM 6347 O O . VAL B 1 433 ? -8.224 19.242 1.180 1.00 27.53 433 VAL B O 1
ATOM 6351 N N . VAL B 1 434 ? -8.282 21.202 0.077 1.00 25.04 434 VAL B N 1
ATOM 6352 C CA . VAL B 1 434 ? -9.524 20.887 -0.619 1.00 38.28 434 VAL B CA 1
ATOM 6353 C C . VAL B 1 434 ? -9.084 20.271 -1.947 1.00 47.03 434 VAL B C 1
ATOM 6354 O O . VAL B 1 434 ? -8.265 20.853 -2.657 1.00 51.07 434 VAL B O 1
ATOM 6358 N N . LYS B 1 435 ? -9.619 19.099 -2.278 1.00 54.52 435 LYS B N 1
ATOM 6359 C CA . LYS B 1 435 ? -9.246 18.414 -3.516 1.00 56.33 435 LYS B CA 1
ATOM 6360 C C . LYS B 1 435 ? -9.467 19.259 -4.770 1.00 51.09 435 LYS B C 1
ATOM 6361 O O . LYS B 1 435 ? -10.600 19.748 -4.956 1.00 47.09 435 LYS B O 1
ATOM 6363 N N . THR C 1 25 ? 26.454 -12.073 26.708 1.00 52.34 25 THR C N 1
ATOM 6364 C CA . THR C 1 25 ? 27.388 -11.447 27.693 1.00 58.30 25 THR C CA 1
ATOM 6365 C C . THR C 1 25 ? 27.067 -11.899 29.119 1.00 56.96 25 THR C C 1
ATOM 6366 O O . THR C 1 25 ? 25.910 -11.866 29.543 1.00 47.60 25 THR C O 1
ATOM 6370 N N . ASN C 1 26 ? 28.089 -12.331 29.855 1.00 55.44 26 ASN C N 1
ATOM 6371 C CA . ASN C 1 26 ? 27.878 -12.779 31.228 1.00 49.58 26 ASN C CA 1
ATOM 6372 C C . ASN C 1 26 ? 27.513 -11.630 32.153 1.00 37.92 26 ASN C C 1
ATOM 6373 O O . ASN C 1 26 ? 26.751 -11.812 33.101 1.00 29.32 26 ASN C O 1
ATOM 6378 N N . VAL C 1 27 ? 28.065 -10.450 31.895 1.00 29.91 27 VAL C N 1
ATOM 6379 C CA . VAL C 1 27 ? 27.731 -9.298 32.718 1.00 35.05 27 VAL C CA 1
ATOM 6380 C C . VAL C 1 27 ? 26.261 -8.963 32.460 1.00 34.25 27 VAL C C 1
ATOM 6381 O O . VAL C 1 27 ? 25.531 -8.605 33.387 1.00 33.38 27 VAL C O 1
ATOM 6385 N N . ASP C 1 28 ? 25.824 -9.085 31.206 1.00 30.23 28 ASP C N 1
ATOM 6386 C CA . ASP C 1 28 ? 24.426 -8.807 30.873 1.00 33.00 28 ASP C CA 1
ATOM 6387 C C . ASP C 1 28 ? 23.519 -9.842 31.532 1.00 26.84 28 ASP C C 1
ATOM 6388 O O . ASP C 1 28 ? 22.464 -9.503 32.061 1.00 27.30 28 ASP C O 1
ATOM 6393 N N . LEU C 1 29 ? 23.941 -11.101 31.498 1.00 25.05 29 LEU C N 1
ATOM 6394 C CA . LEU C 1 29 ? 23.185 -12.189 32.109 1.00 24.94 29 LEU C CA 1
ATOM 6395 C C . LEU C 1 29 ? 23.052 -11.907 33.603 1.00 23.64 29 LEU C C 1
ATOM 6396 O O . LEU C 1 29 ? 22.006 -12.158 34.207 1.00 24.58 29 LEU C O 1
ATOM 6401 N N . ALA C 1 30 ? 24.133 -11.396 34.192 1.00 22.42 30 ALA C N 1
ATOM 6402 C CA . ALA C 1 30 ? 24.166 -11.084 35.617 1.00 25.16 30 ALA C CA 1
ATOM 6403 C C . ALA C 1 30 ? 23.150 -10.001 35.959 1.00 22.24 30 ALA C C 1
ATOM 6404 O O . ALA C 1 30 ? 22.413 -10.123 36.941 1.00 19.53 30 ALA C O 1
ATOM 6406 N N . GLU C 1 31 ? 23.121 -8.944 35.149 1.00 23.13 31 GLU C N 1
ATOM 6407 C CA . GLU C 1 31 ? 22.186 -7.844 35.363 1.00 25.20 31 GLU C CA 1
ATOM 6408 C C . GLU C 1 31 ? 20.768 -8.368 35.280 1.00 20.38 31 GLU C C 1
ATOM 6409 O O . GLU C 1 31 ? 19.912 -8.005 36.087 1.00 20.94 31 GLU C O 1
ATOM 6415 N N . ASP C 1 32 ? 20.519 -9.210 34.284 1.00 19.84 32 ASP C N 1
ATOM 6416 C CA . ASP C 1 32 ? 19.193 -9.768 34.102 1.00 22.06 32 ASP C CA 1
ATOM 6417 C C . ASP C 1 32 ? 18.832 -10.671 35.268 1.00 22.36 32 ASP C C 1
ATOM 6418 O O . ASP C 1 32 ? 17.703 -10.651 35.750 1.00 20.48 32 ASP C O 1
ATOM 6423 N N . ALA C 1 33 ? 19.796 -11.464 35.721 1.00 19.43 33 ALA C N 1
ATOM 6424 C CA . ALA C 1 33 ? 19.557 -12.359 36.841 1.00 20.22 33 ALA C CA 1
ATOM 6425 C C . ALA C 1 33 ? 19.167 -11.527 38.052 1.00 18.57 33 ALA C C 1
ATOM 6426 O O . ALA C 1 33 ? 18.201 -11.844 38.737 1.00 13.50 33 ALA C O 1
ATOM 6428 N N . TYR C 1 34 ? 19.909 -10.453 38.310 1.00 15.80 34 TYR C N 1
ATOM 6429 C CA . TYR C 1 34 ? 19.590 -9.611 39.458 1.00 17.21 34 TYR C CA 1
ATOM 6430 C C . TYR C 1 34 ? 18.187 -9.007 39.338 1.00 20.80 34 TYR C C 1
ATOM 6431 O O . TYR C 1 34 ? 17.424 -9.011 40.306 1.00 19.94 34 TYR C O 1
ATOM 6440 N N . ILE C 1 35 ? 17.840 -8.492 38.160 1.00 14.42 35 ILE C N 1
ATOM 6441 C CA . ILE C 1 35 ? 16.521 -7.898 37.995 1.00 16.72 35 ILE C CA 1
ATOM 6442 C C . ILE C 1 35 ? 15.407 -8.929 38.209 1.00 21.14 35 ILE C C 1
ATOM 6443 O O . ILE C 1 35 ? 14.364 -8.603 38.777 1.00 17.07 35 ILE C O 1
ATOM 6448 N N . TYR C 1 36 ? 15.624 -10.169 37.777 1.00 21.70 36 TYR C N 1
ATOM 6449 C CA . TYR C 1 36 ? 14.627 -11.218 38.003 1.00 20.39 36 TYR C CA 1
ATOM 6450 C C . TYR C 1 36 ? 14.470 -11.433 39.509 1.00 18.24 36 TYR C C 1
ATOM 6451 O O . TYR C 1 36 ? 13.360 -11.580 40.010 1.00 19.34 36 TYR C O 1
ATOM 6460 N N . GLY C 1 37 ? 15.595 -11.462 40.221 1.00 18.09 37 GLY C N 1
ATOM 6461 C CA . GLY C 1 37 ? 15.562 -11.710 41.653 1.00 15.38 37 GLY C CA 1
ATOM 6462 C C . GLY C 1 37 ? 15.257 -10.536 42.547 1.00 20.78 37 GLY C C 1
ATOM 6463 O O . GLY C 1 37 ? 15.010 -10.717 43.736 1.00 17.84 37 GLY C O 1
ATOM 6464 N N . TYR C 1 38 ? 15.257 -9.338 41.972 1.00 16.51 38 TYR C N 1
ATOM 6465 C CA . TYR C 1 38 ? 15.002 -8.108 42.717 1.00 13.08 38 TYR C CA 1
ATOM 6466 C C . TYR C 1 38 ? 13.731 -8.101 43.566 1.00 16.50 38 TYR C C 1
ATOM 6467 O O . TYR C 1 38 ? 13.771 -7.736 44.746 1.00 14.62 38 TYR C O 1
ATOM 6476 N N . SER C 1 39 ? 12.603 -8.486 42.976 1.00 13.56 39 SER C N 1
ATOM 6477 C CA . SER C 1 39 ? 11.341 -8.478 43.715 1.00 12.85 39 SER C CA 1
ATOM 6478 C C . SER C 1 39 ? 11.379 -9.422 44.907 1.00 14.69 39 SER C C 1
ATOM 6479 O O . SER C 1 39 ? 10.886 -9.093 45.981 1.00 17.90 39 SER C O 1
ATOM 6482 N N . ILE C 1 40 ? 11.963 -10.598 44.715 1.00 13.69 40 ILE C N 1
ATOM 6483 C CA . ILE C 1 40 ? 12.063 -11.578 45.787 1.00 10.55 40 ILE C CA 1
ATOM 6484 C C . ILE C 1 40 ? 12.984 -11.048 46.890 1.00 15.66 40 ILE C C 1
ATOM 6485 O O . ILE C 1 40 ? 12.670 -11.121 48.084 1.00 17.07 40 ILE C O 1
ATOM 6490 N N . ASP C 1 41 ? 14.123 -10.504 46.479 1.00 16.88 41 ASP C N 1
ATOM 6491 C CA . ASP C 1 41 ? 15.095 -9.979 47.426 1.00 14.17 41 ASP C CA 1
ATOM 6492 C C . ASP C 1 41 ? 14.515 -8.860 48.296 1.00 15.51 41 ASP C C 1
ATOM 6493 O O . ASP C 1 41 ? 14.670 -8.869 49.520 1.00 17.04 41 ASP C O 1
ATOM 6498 N N . GLU C 1 42 ? 13.838 -7.905 47.668 1.00 14.43 42 GLU C N 1
ATOM 6499 C CA . GLU C 1 42 ? 13.237 -6.787 48.399 1.00 13.80 42 GLU C CA 1
ATOM 6500 C C . GLU C 1 42 ? 12.069 -7.254 49.263 1.00 14.29 42 GLU C C 1
ATOM 6501 O O . GLU C 1 42 ? 11.824 -6.704 50.338 1.00 15.06 42 GLU C O 1
ATOM 6507 N N . ALA C 1 43 ? 11.341 -8.265 48.793 1.00 16.00 43 ALA C N 1
ATOM 6508 C CA . ALA C 1 43 ? 10.231 -8.808 49.572 1.00 15.71 43 ALA C CA 1
ATOM 6509 C C . ALA C 1 43 ? 10.844 -9.398 50.841 1.00 19.68 43 ALA C C 1
ATOM 6510 O O . ALA C 1 43 ? 10.338 -9.199 51.940 1.00 19.59 43 ALA C O 1
ATOM 6512 N N . TYR C 1 44 ? 11.951 -10.119 50.683 1.00 13.69 44 TYR C N 1
ATOM 6513 C CA . TYR C 1 44 ? 12.617 -10.727 51.831 1.00 15.72 44 TYR C CA 1
ATOM 6514 C C . TYR C 1 44 ? 13.179 -9.685 52.803 1.00 17.87 44 TYR C C 1
ATOM 6515 O O . TYR C 1 44 ? 13.013 -9.812 54.018 1.00 16.03 44 TYR C O 1
ATOM 6524 N N . LYS C 1 45 ? 13.861 -8.672 52.269 1.00 19.52 45 LYS C N 1
ATOM 6525 C CA . LYS C 1 45 ? 14.440 -7.628 53.115 1.00 19.52 45 LYS C CA 1
ATOM 6526 C C . LYS C 1 45 ? 13.343 -6.997 53.956 1.00 17.34 45 LYS C C 1
ATOM 6527 O O . LYS C 1 45 ? 13.527 -6.767 55.148 1.00 20.21 45 LYS C O 1
ATOM 6533 N N . PHE C 1 46 ? 12.204 -6.722 53.325 1.00 18.83 46 PHE C N 1
ATOM 6534 C CA . PHE C 1 46 ? 11.071 -6.124 54.021 1.00 19.00 46 PHE C CA 1
ATOM 6535 C C . PHE C 1 46 ? 10.604 -7.057 55.136 1.00 20.56 46 PHE C C 1
ATOM 6536 O O . PHE C 1 46 ? 10.395 -6.622 56.270 1.00 17.02 46 PHE C O 1
ATOM 6544 N N . PHE C 1 47 ? 10.442 -8.338 54.809 1.00 20.87 47 PHE C N 1
ATOM 6545 C CA . PHE C 1 47 ? 10.010 -9.331 55.787 1.00 22.81 47 PHE C CA 1
ATOM 6546 C C . PHE C 1 47 ? 10.999 -9.412 56.949 1.00 22.90 47 PHE C C 1
ATOM 6547 O O . PHE C 1 47 ? 10.602 -9.554 58.106 1.00 20.86 47 PHE C O 1
ATOM 6555 N N . TYR C 1 48 ? 12.288 -9.326 56.642 1.00 20.65 48 TYR C N 1
ATOM 6556 C CA . TYR C 1 48 ? 13.308 -9.411 57.685 1.00 17.37 48 TYR C CA 1
ATOM 6557 C C . TYR C 1 48 ? 13.245 -8.210 58.633 1.00 20.56 48 TYR C C 1
ATOM 6558 O O . TYR C 1 48 ? 13.246 -8.368 59.859 1.00 19.11 48 TYR C O 1
ATOM 6567 N N . HIS C 1 49 ? 13.174 -7.012 58.059 1.00 18.15 49 HIS C N 1
ATOM 6568 C CA . HIS C 1 49 ? 13.143 -5.798 58.866 1.00 22.91 49 HIS C CA 1
ATOM 6569 C C . HIS C 1 49 ? 11.855 -5.571 59.636 1.00 32.03 49 HIS C C 1
ATOM 6570 O O . HIS C 1 49 ? 11.814 -4.755 60.550 1.00 32.12 49 HIS C O 1
ATOM 6577 N N . THR C 1 50 ? 10.806 -6.304 59.278 1.00 26.67 50 THR C N 1
ATOM 6578 C CA . THR C 1 50 ? 9.542 -6.182 59.983 1.00 22.86 50 THR C CA 1
ATOM 6579 C C . THR C 1 50 ? 9.319 -7.401 60.868 1.00 26.59 50 THR C C 1
ATOM 6580 O O . THR C 1 50 ? 9.612 -7.378 62.064 1.00 31.82 50 THR C O 1
ATOM 6584 N N . ALA C 1 51 ? 8.829 -8.478 60.268 1.00 25.85 51 ALA C N 1
ATOM 6585 C CA . ALA C 1 51 ? 8.541 -9.702 61.002 1.00 24.39 51 ALA C CA 1
ATOM 6586 C C . ALA C 1 51 ? 9.710 -10.354 61.737 1.00 27.35 51 ALA C C 1
ATOM 6587 O O . ALA C 1 51 ? 9.547 -10.819 62.870 1.00 23.41 51 ALA C O 1
ATOM 6589 N N . VAL C 1 52 ? 10.888 -10.400 61.123 1.00 23.54 52 VAL C N 1
ATOM 6590 C CA . VAL C 1 52 ? 11.996 -11.062 61.798 1.00 25.25 52 VAL C CA 1
ATOM 6591 C C . VAL C 1 52 ? 12.655 -10.297 62.943 1.00 26.96 52 VAL C C 1
ATOM 6592 O O . VAL C 1 52 ? 12.713 -10.812 64.058 1.00 31.65 52 VAL C O 1
ATOM 6596 N N . GLU C 1 53 ? 13.139 -9.080 62.715 1.00 29.77 53 GLU C N 1
ATOM 6597 C CA . GLU C 1 53 ? 13.785 -8.398 63.830 1.00 44.29 53 GLU C CA 1
ATOM 6598 C C . GLU C 1 53 ? 12.860 -7.801 64.884 1.00 40.94 53 GLU C C 1
ATOM 6599 O O . GLU C 1 53 ? 13.319 -7.162 65.827 1.00 42.13 53 GLU C O 1
ATOM 6605 N N . ASN C 1 54 ? 11.559 -8.021 64.735 1.00 39.21 54 ASN C N 1
ATOM 6606 C CA . ASN C 1 54 ? 10.599 -7.551 65.723 1.00 36.56 54 ASN C CA 1
ATOM 6607 C C . ASN C 1 54 ? 9.897 -8.772 66.291 1.00 36.85 54 ASN C C 1
ATOM 6608 O O . ASN C 1 54 ? 9.036 -8.680 67.162 1.00 42.66 54 ASN C O 1
ATOM 6613 N N . ASN C 1 55 ? 10.291 -9.927 65.779 1.00 35.15 55 ASN C N 1
ATOM 6614 C CA . ASN C 1 55 ? 9.760 -11.192 66.245 1.00 39.75 55 ASN C CA 1
ATOM 6615 C C . ASN C 1 55 ? 8.237 -11.280 66.211 1.00 35.94 55 ASN C C 1
ATOM 6616 O O . ASN C 1 55 ? 7.611 -11.696 67.186 1.00 31.92 55 ASN C O 1
ATOM 6621 N N . TYR C 1 56 ? 7.638 -10.881 65.091 1.00 26.73 56 TYR C N 1
ATOM 6622 C CA . TYR C 1 56 ? 6.187 -10.974 64.971 1.00 27.64 56 TYR C CA 1
ATOM 6623 C C . TYR C 1 56 ? 5.802 -12.435 64.806 1.00 30.08 56 TYR C C 1
ATOM 6624 O O . TYR C 1 56 ? 6.398 -13.158 64.002 1.00 32.04 56 TYR C O 1
ATOM 6633 N N . PRO C 1 57 ? 4.806 -12.897 65.570 1.00 32.99 57 PRO C N 1
ATOM 6634 C CA . PRO C 1 57 ? 4.413 -14.298 65.408 1.00 29.80 57 PRO C CA 1
ATOM 6635 C C . PRO C 1 57 ? 3.769 -14.457 64.029 1.00 24.66 57 PRO C C 1
ATOM 6636 O O . PRO C 1 57 ? 3.094 -13.548 63.543 1.00 18.50 57 PRO C O 1
ATOM 6640 N N . LEU C 1 58 ? 3.998 -15.599 63.392 1.00 24.96 58 LEU C N 1
ATOM 6641 C CA . LEU C 1 58 ? 3.431 -15.861 62.075 1.00 17.70 58 LEU C CA 1
ATOM 6642 C C . LEU C 1 58 ? 2.030 -16.456 62.240 1.00 23.40 58 LEU C C 1
ATOM 6643 O O . LEU C 1 58 ? 1.697 -16.996 63.295 1.00 21.81 58 LEU C O 1
ATOM 6648 N N . ASN C 1 59 ? 1.215 -16.345 61.194 1.00 20.23 59 ASN C N 1
ATOM 6649 C CA . ASN C 1 59 ? -0.159 -16.847 61.208 1.00 18.26 59 ASN C CA 1
ATOM 6650 C C . ASN C 1 59 ? -0.993 -16.182 62.301 1.00 26.47 59 ASN C C 1
ATOM 6651 O O . ASN C 1 59 ? -1.838 -16.813 62.943 1.00 22.80 59 ASN C O 1
ATOM 6656 N N . GLU C 1 60 ? -0.738 -14.888 62.487 1.00 26.12 60 GLU C N 1
ATOM 6657 C CA . GLU C 1 60 ? -1.435 -14.059 63.467 1.00 30.44 60 GLU C CA 1
ATOM 6658 C C . GLU C 1 60 ? -1.521 -12.632 62.934 1.00 25.13 60 GLU C C 1
ATOM 6659 O O . GLU C 1 60 ? -0.666 -12.204 62.162 1.00 28.73 60 GLU C O 1
ATOM 6665 N N . PHE C 1 61 ? -2.556 -11.902 63.329 1.00 25.08 61 PHE C N 1
ATOM 6666 C CA . PHE C 1 61 ? -2.669 -10.508 62.931 1.00 26.18 61 PHE C CA 1
ATOM 6667 C C . PHE C 1 61 ? -1.698 -9.770 63.863 1.00 37.74 61 PHE C C 1
ATOM 6668 O O . PHE C 1 61 ? -1.557 -10.140 65.031 1.00 38.90 61 PHE C O 1
ATOM 6676 N N . GLN C 1 62 ? -1.029 -8.738 63.359 1.00 42.70 62 GLN C N 1
ATOM 6677 C CA . GLN C 1 62 ? -0.044 -8.019 64.164 1.00 50.25 62 GLN C CA 1
ATOM 6678 C C . GLN C 1 62 ? -0.463 -7.432 65.513 1.00 62.62 62 GLN C C 1
ATOM 6679 O O . GLN C 1 62 ? 0.399 -7.058 66.311 1.00 70.10 62 GLN C O 1
ATOM 6685 N N . ASN C 1 63 ? -1.764 -7.371 65.783 1.00 70.14 63 ASN C N 1
ATOM 6686 C CA . ASN C 1 63 ? -2.258 -6.852 67.062 1.00 72.05 63 ASN C CA 1
ATOM 6687 C C . ASN C 1 63 ? -3.777 -6.734 67.084 1.00 75.93 63 ASN C C 1
ATOM 6688 O O . ASN C 1 63 ? -4.349 -6.075 67.953 1.00 80.01 63 ASN C O 1
ATOM 6690 N N . PRO C 1 76 ? 4.160 7.129 56.082 1.00 99.87 76 PRO C N 1
ATOM 6691 C CA . PRO C 1 76 ? 3.452 6.001 55.471 1.00 100.74 76 PRO C CA 1
ATOM 6692 C C . PRO C 1 76 ? 2.463 6.402 54.376 1.00 100.57 76 PRO C C 1
ATOM 6693 O O . PRO C 1 76 ? 2.337 5.708 53.368 1.00 101.71 76 PRO C O 1
ATOM 6697 N N . THR C 1 77 ? 1.794 7.539 54.566 1.00 98.67 77 THR C N 1
ATOM 6698 C CA . THR C 1 77 ? 0.754 7.990 53.639 1.00 95.56 77 THR C CA 1
ATOM 6699 C C . THR C 1 77 ? -0.261 6.850 53.731 1.00 92.29 77 THR C C 1
ATOM 6700 O O . THR C 1 77 ? -0.462 6.083 52.783 1.00 90.21 77 THR C O 1
ATOM 6704 N N . ILE C 1 78 ? -0.885 6.740 54.901 1.00 91.21 78 ILE C N 1
ATOM 6705 C CA . ILE C 1 78 ? -1.849 5.679 55.173 1.00 92.05 78 ILE C CA 1
ATOM 6706 C C . ILE C 1 78 ? -3.301 6.120 54.983 1.00 88.71 78 ILE C C 1
ATOM 6707 O O . ILE C 1 78 ? -3.597 7.314 54.953 1.00 82.15 78 ILE C O 1
ATOM 6712 N N . ASN C 1 79 ? -4.197 5.141 54.863 1.00 91.35 79 ASN C N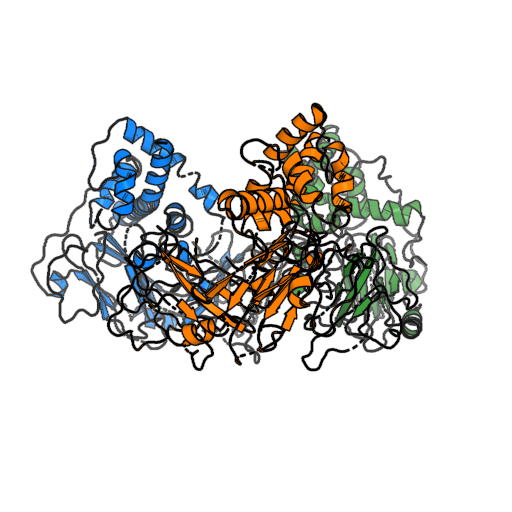 1
ATOM 6713 C CA . ASN C 1 79 ? -5.624 5.386 54.630 1.00 88.63 79 ASN C CA 1
ATOM 6714 C C . ASN C 1 79 ? -6.451 5.915 55.782 1.00 82.18 79 ASN C C 1
ATOM 6715 O O . ASN C 1 79 ? -6.321 5.462 56.919 1.00 81.08 79 ASN C O 1
ATOM 6720 N N . ASN C 1 80 ? -7.324 6.864 55.464 1.00 76.98 80 ASN C N 1
ATOM 6721 C CA . ASN C 1 80 ? -8.248 7.406 56.445 1.00 70.66 80 ASN C CA 1
ATOM 6722 C C . ASN C 1 80 ? -9.586 6.840 55.962 1.00 66.94 80 ASN C C 1
ATOM 6723 O O . ASN C 1 80 ? -10.651 7.140 56.507 1.00 61.28 80 ASN C O 1
ATOM 6728 N N . ASP C 1 81 ? -9.503 6.005 54.925 1.00 64.43 81 ASP C N 1
ATOM 6729 C CA . ASP C 1 81 ? -10.674 5.365 54.328 1.00 59.17 81 ASP C CA 1
ATOM 6730 C C . ASP C 1 81 ? -11.027 4.069 55.032 1.00 52.80 81 ASP C C 1
ATOM 6731 O O . ASP C 1 81 ? -12.197 3.784 55.290 1.00 44.68 81 ASP C O 1
ATOM 6736 N N . THR C 1 82 ? -9.999 3.288 55.338 1.00 49.98 82 THR C N 1
ATOM 6737 C CA . THR C 1 82 ? -10.197 1.991 55.950 1.00 45.04 82 THR C CA 1
ATOM 6738 C C . THR C 1 82 ? -9.358 1.707 57.181 1.00 36.54 82 THR C C 1
ATOM 6739 O O . THR C 1 82 ? -8.317 2.327 57.399 1.00 35.39 82 THR C O 1
ATOM 6743 N N . LEU C 1 83 ? -9.839 0.763 57.983 1.00 34.82 83 LEU C N 1
ATOM 6744 C CA . LEU C 1 83 ? -9.121 0.310 59.159 1.00 35.53 83 LEU C CA 1
ATOM 6745 C C . LEU C 1 83 ? -8.327 -0.859 58.570 1.00 39.63 83 LEU C C 1
ATOM 6746 O O . LEU C 1 83 ? -8.710 -1.411 57.533 1.00 30.50 83 LEU C O 1
ATOM 6751 N N . HIS C 1 84 ? -7.237 -1.250 59.214 1.00 37.18 84 HIS C N 1
ATOM 6752 C CA . HIS C 1 84 ? -6.416 -2.305 58.652 1.00 37.49 84 HIS C CA 1
ATOM 6753 C C . HIS C 1 84 ? -6.034 -3.414 59.604 1.00 35.44 84 HIS C C 1
ATOM 6754 O O . HIS C 1 84 ? -5.981 -3.233 60.822 1.00 37.23 84 HIS C O 1
ATOM 6761 N N . LEU C 1 85 ? -5.758 -4.566 59.008 1.00 30.77 85 LEU C N 1
ATOM 6762 C CA . LEU C 1 85 ? -5.304 -5.751 59.716 1.00 31.92 85 LEU C CA 1
ATOM 6763 C C . LEU C 1 85 ? -4.195 -6.303 58.832 1.00 31.48 85 LEU C C 1
ATOM 6764 O O . LEU C 1 85 ? -4.364 -6.435 57.621 1.00 31.39 85 LEU C O 1
ATOM 6777 N N . GLY C 1 87 ? -0.596 -9.124 58.564 1.00 20.41 87 GLY C N 1
ATOM 6778 C CA . GLY C 1 87 ? 0.116 -10.238 59.152 1.00 21.62 87 GLY C CA 1
ATOM 6779 C C . GLY C 1 87 ? 0.822 -11.047 58.092 1.00 23.09 87 GLY C C 1
ATOM 6780 O O . GLY C 1 87 ? 0.804 -10.695 56.904 1.00 19.88 87 GLY C O 1
ATOM 6781 N N . TRP C 1 88 ? 1.463 -12.123 58.528 1.00 14.94 88 TRP C N 1
ATOM 6782 C CA . TRP C 1 88 ? 2.169 -13.005 57.620 1.00 19.54 88 TRP C CA 1
ATOM 6783 C C . TRP C 1 88 ? 1.720 -14.439 57.824 1.00 21.13 88 TRP C C 1
ATOM 6784 O O . TRP C 1 88 ? 1.726 -14.949 58.941 1.00 21.22 88 TRP C O 1
ATOM 6795 N N . LEU C 1 89 ? 1.317 -15.083 56.736 1.00 16.62 89 LEU C N 1
ATOM 6796 C CA . LEU C 1 89 ? 0.903 -16.477 56.792 1.00 14.90 89 LEU C CA 1
ATOM 6797 C C . LEU C 1 89 ? 2.134 -17.337 56.518 1.00 17.80 89 LEU C C 1
ATOM 6798 O O . LEU C 1 89 ? 3.054 -16.919 55.815 1.00 18.11 89 LEU C O 1
ATOM 6803 N N . ASP C 1 90 ? 2.160 -18.524 57.106 1.00 16.10 90 ASP C N 1
ATOM 6804 C CA . ASP C 1 90 ? 3.240 -19.475 56.876 1.00 14.45 90 ASP C CA 1
ATOM 6805 C C . ASP C 1 90 ? 2.535 -20.800 56.663 1.00 17.39 90 ASP C C 1
ATOM 6806 O O . ASP C 1 90 ? 2.020 -21.393 57.615 1.00 15.97 90 ASP C O 1
ATOM 6811 N N . VAL C 1 91 ? 2.492 -21.269 55.420 1.00 13.55 91 VAL C N 1
ATOM 6812 C CA . VAL C 1 91 ? 1.817 -22.533 55.133 1.00 14.90 91 VAL C CA 1
ATOM 6813 C C . VAL C 1 91 ? 2.781 -23.715 54.981 1.00 15.75 91 VAL C C 1
ATOM 6814 O O . VAL C 1 91 ? 2.400 -24.770 54.480 1.00 11.31 91 VAL C O 1
ATOM 6818 N N . ALA C 1 92 ? 4.022 -23.550 55.425 1.00 14.53 92 ALA C N 1
ATOM 6819 C CA . ALA C 1 92 ? 5.008 -24.620 55.292 1.00 17.18 92 ALA C CA 1
ATOM 6820 C C . ALA C 1 92 ? 4.621 -25.933 55.964 1.00 20.39 92 ALA C C 1
ATOM 6821 O O . ALA C 1 92 ? 4.637 -26.986 55.333 1.00 18.22 92 ALA C O 1
ATOM 6823 N N . ALA C 1 93 ? 4.271 -25.871 57.243 1.00 17.33 93 ALA C N 1
ATOM 6824 C CA . ALA C 1 93 ? 3.924 -27.079 57.982 1.00 15.63 93 ALA C CA 1
ATOM 6825 C C . ALA C 1 93 ? 2.561 -27.644 57.617 1.00 16.12 93 ALA C C 1
ATOM 6826 O O . ALA C 1 93 ? 2.370 -28.853 57.627 1.00 17.37 93 ALA C O 1
ATOM 6828 N N . GLU C 1 94 ? 1.624 -26.767 57.282 1.00 13.84 94 GLU C N 1
ATOM 6829 C CA . GLU C 1 94 ? 0.270 -27.169 56.918 1.00 14.20 94 GLU C CA 1
ATOM 6830 C C . GLU C 1 94 ? -0.490 -25.941 56.424 1.00 16.11 94 GLU C C 1
ATOM 6831 O O . GLU C 1 94 ? -0.052 -24.811 56.640 1.00 13.44 94 GLU C O 1
ATOM 6837 N N . PRO C 1 95 ? -1.636 -26.147 55.750 1.00 13.72 95 PRO C N 1
ATOM 6838 C CA . PRO C 1 95 ? -2.419 -25.016 55.251 1.00 10.35 95 PRO C CA 1
ATOM 6839 C C . PRO C 1 95 ? -2.885 -24.106 56.383 1.00 20.14 95 PRO C C 1
ATOM 6840 O O . PRO C 1 95 ? -2.874 -24.489 57.557 1.00 15.43 95 PRO C O 1
ATOM 6844 N N . VAL C 1 96 ? -3.307 -22.905 56.012 1.00 15.01 96 VAL C N 1
ATOM 6845 C CA . VAL C 1 96 ? -3.775 -21.920 56.974 1.00 12.93 96 VAL C CA 1
ATOM 6846 C C . VAL C 1 96 ? -5.087 -21.352 56.458 1.00 17.04 96 VAL C C 1
ATOM 6847 O O . VAL C 1 96 ? -5.225 -21.034 55.273 1.00 15.42 96 VAL C O 1
ATOM 6851 N N . ILE C 1 97 ? -6.053 -21.229 57.356 1.00 17.44 97 ILE C N 1
ATOM 6852 C CA . ILE C 1 97 ? -7.363 -20.720 57.001 1.00 12.73 97 ILE C CA 1
ATOM 6853 C C . ILE C 1 97 ? -7.603 -19.349 57.605 1.00 14.67 97 ILE C C 1
ATOM 6854 O O . ILE C 1 97 ? -7.393 -19.137 58.804 1.00 14.53 97 ILE C O 1
ATOM 6859 N N . VAL C 1 98 ? -8.027 -18.411 56.763 1.00 13.10 98 VAL C N 1
ATOM 6860 C CA . VAL C 1 98 ? -8.341 -17.069 57.218 1.00 14.71 98 VAL C CA 1
ATOM 6861 C C . VAL C 1 98 ? -9.865 -16.995 57.210 1.00 16.18 98 VAL C C 1
ATOM 6862 O O . VAL C 1 98 ? -10.503 -17.303 56.200 1.00 15.23 98 VAL C O 1
ATOM 6866 N N . SER C 1 99 ? -10.448 -16.609 58.342 1.00 16.63 99 SER C N 1
ATOM 6867 C CA . SER C 1 99 ? -11.899 -16.506 58.455 1.00 22.22 99 SER C CA 1
ATOM 6868 C C . SER C 1 99 ? -12.370 -15.058 58.326 1.00 21.10 99 SER C C 1
ATOM 6869 O O . SER C 1 99 ? -11.928 -14.182 59.060 1.00 22.09 99 SER C O 1
ATOM 6872 N N . VAL C 1 100 ? -13.264 -14.816 57.374 1.00 20.83 100 VAL C N 1
ATOM 6873 C CA . VAL C 1 100 ? -13.819 -13.487 57.156 1.00 21.22 100 VAL C CA 1
ATOM 6874 C C . VAL C 1 100 ? -15.329 -13.607 57.321 1.00 17.64 100 VAL C C 1
ATOM 6875 O O . VAL C 1 100 ? -15.988 -14.341 56.586 1.00 24.65 100 VAL C O 1
ATOM 6879 N N . PRO C 1 101 ? -15.896 -12.899 58.306 1.00 20.24 101 PRO C N 1
ATOM 6880 C CA . PRO C 1 101 ? -17.341 -12.952 58.542 1.00 24.39 101 PRO C CA 1
ATOM 6881 C C . PRO C 1 101 ? -18.092 -12.212 57.445 1.00 22.50 101 PRO C C 1
ATOM 6882 O O . PRO C 1 101 ? -17.519 -11.348 56.778 1.00 20.70 101 PRO C O 1
ATOM 6886 N N . ASP C 1 102 ? -19.360 -12.560 57.238 1.00 18.36 102 ASP C N 1
ATOM 6887 C CA . ASP C 1 102 ? -20.151 -11.844 56.247 1.00 21.38 102 ASP C CA 1
ATOM 6888 C C . ASP C 1 102 ? -20.215 -10.415 56.809 1.00 20.30 102 ASP C C 1
ATOM 6889 O O . ASP C 1 102 ? -20.312 -10.226 58.025 1.00 24.06 102 ASP C O 1
ATOM 6902 N N . ASP C 1 104 ? -21.690 -6.152 56.576 1.00 19.61 104 ASP C N 1
ATOM 6903 C CA . ASP C 1 104 ? -22.937 -5.439 56.358 1.00 20.11 104 ASP C CA 1
ATOM 6904 C C . ASP C 1 104 ? -22.975 -4.809 54.971 1.00 25.83 104 ASP C C 1
ATOM 6905 O O . ASP C 1 104 ? -21.956 -4.380 54.431 1.00 20.53 104 ASP C O 1
ATOM 6910 N N . GLU C 1 105 ? -24.168 -4.782 54.392 1.00 24.72 105 GLU C N 1
ATOM 6911 C CA . GLU C 1 105 ? -24.379 -4.244 53.055 1.00 23.28 105 GLU C CA 1
ATOM 6912 C C . GLU C 1 105 ? -23.751 -2.876 52.830 1.00 22.78 105 GLU C C 1
ATOM 6913 O O . GLU C 1 105 ? -23.851 -1.994 53.680 1.00 23.50 105 GLU C O 1
ATOM 6919 N N . GLY C 1 106 ? -23.097 -2.714 51.684 1.00 24.85 106 GLY C N 1
ATOM 6920 C CA . GLY C 1 106 ? -22.482 -1.441 51.355 1.00 27.66 106 GLY C CA 1
ATOM 6921 C C . GLY C 1 106 ? -21.073 -1.192 51.861 1.00 27.55 106 GLY C C 1
ATOM 6922 O O . GLY C 1 106 ? -20.345 -0.401 51.266 1.00 28.39 106 GLY C O 1
ATOM 6923 N N . ARG C 1 107 ? -20.676 -1.859 52.940 1.00 19.75 107 ARG C N 1
ATOM 6924 C CA . ARG C 1 107 ? -19.342 -1.652 53.498 1.00 23.02 107 ARG C CA 1
ATOM 6925 C C . ARG C 1 107 ? -18.224 -2.295 52.687 1.00 23.49 107 ARG C C 1
ATOM 6926 O O . ARG C 1 107 ? -18.216 -3.505 52.461 1.00 21.27 107 ARG C O 1
ATOM 6934 N N . TYR C 1 108 ? -17.273 -1.476 52.252 1.00 19.31 108 TYR C N 1
ATOM 6935 C CA . TYR C 1 108 ? -16.145 -1.976 51.474 1.00 20.04 108 TYR C CA 1
ATOM 6936 C C . TYR C 1 108 ? -15.175 -2.759 52.349 1.00 18.35 108 TYR C C 1
ATOM 6937 O O . TYR C 1 108 ? -14.891 -2.370 53.485 1.00 20.01 108 TYR C O 1
ATOM 6946 N N . TRP C 1 109 ? -14.666 -3.864 51.813 1.00 19.12 109 TRP C N 1
ATOM 6947 C CA . TRP C 1 109 ? -13.689 -4.680 52.530 1.00 18.02 109 TRP C CA 1
ATOM 6948 C C . TRP C 1 109 ? -12.866 -5.489 51.540 1.00 15.16 109 TRP C C 1
ATOM 6949 O O . TRP C 1 109 ? -13.328 -5.795 50.434 1.00 16.53 109 TRP C O 1
ATOM 6960 N N . ILE C 1 110 ? -11.640 -5.826 51.927 1.00 18.91 110 ILE C N 1
ATOM 6961 C CA . ILE C 1 110 ? -10.787 -6.630 51.064 1.00 18.92 110 ILE C CA 1
ATOM 6962 C C . ILE C 1 110 ? -9.744 -7.402 51.861 1.00 19.68 110 ILE C C 1
ATOM 6963 O O . ILE C 1 110 ? -9.222 -6.915 52.865 1.00 17.52 110 ILE C O 1
ATOM 6968 N N . LEU C 1 111 ? -9.508 -8.642 51.439 1.00 16.30 111 LEU C N 1
ATOM 6969 C CA . LEU C 1 111 ? -8.493 -9.506 52.035 1.00 14.90 111 LEU C CA 1
ATOM 6970 C C . LEU C 1 111 ? -7.507 -9.659 50.877 1.00 18.88 111 LEU C C 1
ATOM 6971 O O . LEU C 1 111 ? -7.824 -10.250 49.845 1.00 14.55 111 LEU C O 1
ATOM 6976 N N . HIS C 1 112 ? -6.316 -9.113 51.053 1.00 16.91 112 HIS C N 1
ATOM 6977 C CA . HIS C 1 112 ? -5.303 -9.121 50.015 1.00 16.08 112 HIS C CA 1
ATOM 6978 C C . HIS C 1 112 ? -4.056 -9.868 50.455 1.00 14.94 112 HIS C C 1
ATOM 6979 O O . HIS C 1 112 ? -3.472 -9.558 51.496 1.00 13.17 112 HIS C O 1
ATOM 6986 N N . THR C 1 113 ? -3.660 -10.859 49.665 1.00 14.66 113 THR C N 1
ATOM 6987 C CA . THR C 1 113 ? -2.468 -11.635 49.969 1.00 13.92 113 THR C CA 1
ATOM 6988 C C . THR C 1 113 ? -1.507 -11.618 48.784 1.00 14.07 113 THR C C 1
ATOM 6989 O O . THR C 1 113 ? -1.926 -11.572 47.629 1.00 15.49 113 THR C O 1
ATOM 7001 N N . ASP C 1 115 ? 2.526 -13.240 47.483 1.00 16.46 115 ASP C N 1
ATOM 7002 C CA . ASP C 1 115 ? 3.612 -14.155 47.777 1.00 12.65 115 ASP C CA 1
ATOM 7003 C C . ASP C 1 115 ? 4.955 -13.426 47.783 1.00 15.55 115 ASP C C 1
ATOM 7004 O O . ASP C 1 115 ? 5.030 -12.220 47.502 1.00 11.70 115 ASP C O 1
ATOM 7017 N N . GLY C 1 117 ? 7.274 -13.508 45.758 1.00 11.32 117 GLY C N 1
ATOM 7018 C CA . GLY C 1 117 ? 7.762 -13.139 44.437 1.00 15.44 117 GLY C CA 1
ATOM 7019 C C . GLY C 1 117 ? 7.133 -11.800 44.039 1.00 15.69 117 GLY C C 1
ATOM 7020 O O . GLY C 1 117 ? 7.355 -11.272 42.938 1.00 13.63 117 GLY C O 1
ATOM 7021 N N . HIS C 1 118 ? 6.345 -11.264 44.971 1.00 12.81 118 HIS C N 1
ATOM 7022 C CA . HIS C 1 118 ? 5.618 -9.999 44.845 1.00 9.85 118 HIS C CA 1
ATOM 7023 C C . HIS C 1 118 ? 4.438 -10.050 43.879 1.00 15.79 118 HIS C C 1
ATOM 7024 O O . HIS C 1 118 ? 4.151 -9.083 43.163 1.00 10.34 118 HIS C O 1
ATOM 7031 N N . TYR C 1 119 ? 3.766 -11.199 43.851 1.00 12.78 119 TYR C N 1
ATOM 7032 C CA . TYR C 1 119 ? 2.572 -11.374 43.026 1.00 15.62 119 TYR C CA 1
ATOM 7033 C C . TYR C 1 119 ? 1.366 -11.448 43.947 1.00 17.70 119 TYR C C 1
ATOM 7034 O O . TYR C 1 119 ? 1.409 -12.103 44.994 1.00 15.65 119 TYR C O 1
ATOM 7043 N N . THR C 1 120 ? 0.285 -10.782 43.566 1.00 15.45 120 THR C N 1
ATOM 7044 C CA . THR C 1 120 ? -0.927 -10.867 44.360 1.00 11.01 120 THR C CA 1
ATOM 7045 C C . THR C 1 120 ? -1.490 -12.258 44.050 1.00 15.67 120 THR C C 1
ATOM 7046 O O . THR C 1 120 ? -1.635 -12.621 42.879 1.00 13.50 120 THR C O 1
ATOM 7050 N N . ASN C 1 121 ? -1.752 -13.062 45.080 1.00 15.98 121 ASN C N 1
ATOM 7051 C CA . ASN C 1 121 ? -2.327 -14.378 44.838 1.00 15.75 121 ASN C CA 1
ATOM 7052 C C . ASN C 1 121 ? -3.758 -14.481 45.346 1.00 16.62 121 ASN C C 1
ATOM 7053 O O . ASN C 1 121 ? -4.416 -15.500 45.155 1.00 17.20 121 ASN C O 1
ATOM 7058 N N . ALA C 1 122 ? -4.241 -13.421 45.989 1.00 15.44 122 ALA C N 1
ATOM 7059 C CA . ALA C 1 122 ? -5.623 -13.395 46.455 1.00 19.97 122 ALA C CA 1
ATOM 7060 C C . ALA C 1 122 ? -6.106 -11.979 46.731 1.00 20.07 122 ALA C C 1
ATOM 7061 O O . ALA C 1 122 ? -5.365 -11.130 47.244 1.00 17.35 122 ALA C O 1
ATOM 7063 N N . ALA C 1 123 ? -7.360 -11.733 46.372 1.00 16.21 123 ALA C N 1
ATOM 7064 C CA . ALA C 1 123 ? -7.992 -10.443 46.583 1.00 19.32 123 ALA C CA 1
ATOM 7065 C C . ALA C 1 123 ? -9.489 -10.672 46.733 1.00 22.84 123 ALA C C 1
ATOM 7066 O O . ALA C 1 123 ? -10.255 -10.443 45.803 1.00 24.91 123 ALA C O 1
ATOM 7068 N N . PHE C 1 124 ? -9.895 -11.168 47.898 1.00 14.94 124 PHE C N 1
ATOM 7069 C CA . PHE C 1 124 ? -11.309 -11.407 48.183 1.00 14.88 124 PHE C CA 1
ATOM 7070 C C . PHE C 1 124 ? -11.839 -10.044 48.597 1.00 19.87 124 PHE C C 1
ATOM 7071 O O . PHE C 1 124 ? -11.289 -9.401 49.495 1.00 16.86 124 PHE C O 1
ATOM 7079 N N . SER C 1 125 ? -12.906 -9.598 47.950 1.00 18.60 125 SER C N 1
ATOM 7080 C CA . SER C 1 125 ? -13.404 -8.268 48.243 1.00 17.76 125 SER C CA 1
ATOM 7081 C C . SER C 1 125 ? -14.893 -8.052 48.035 1.00 19.23 125 SER C C 1
ATOM 7082 O O . SER C 1 125 ? -15.554 -8.791 47.299 1.00 16.92 125 SER C O 1
ATOM 7085 N N . SER C 1 126 ? -15.413 -7.021 48.695 1.00 13.70 126 SER C N 1
ATOM 7086 C CA . SER C 1 126 ? -16.816 -6.676 48.560 1.00 19.40 126 SER C CA 1
ATOM 7087 C C . SER C 1 126 ? -17.039 -6.305 47.096 1.00 20.23 126 SER C C 1
ATOM 7088 O O . SER C 1 126 ? -18.146 -6.428 46.575 1.00 20.07 126 SER C O 1
ATOM 7091 N N . ARG C 1 127 ? -15.976 -5.854 46.432 1.00 13.74 127 ARG C N 1
ATOM 7092 C CA . ARG C 1 127 ? -16.078 -5.453 45.028 1.00 21.15 127 ARG C CA 1
ATOM 7093 C C . ARG C 1 127 ? -16.629 -6.571 44.15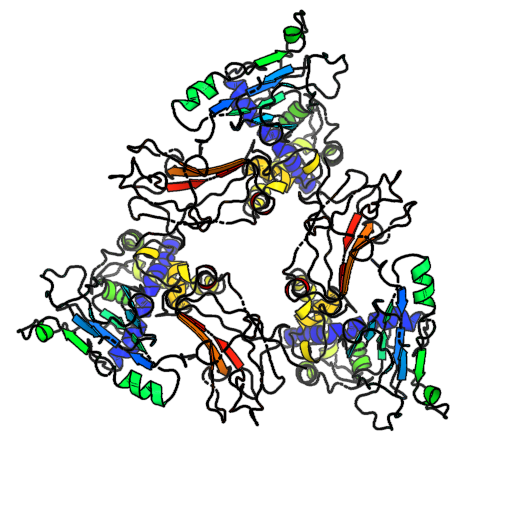0 1.00 27.90 127 ARG C C 1
ATOM 7094 O O . ARG C 1 127 ? -17.389 -6.320 43.222 1.00 21.58 127 ARG C O 1
ATOM 7102 N N . THR C 1 128 ? -16.250 -7.809 44.448 1.00 16.28 128 THR C N 1
ATOM 7103 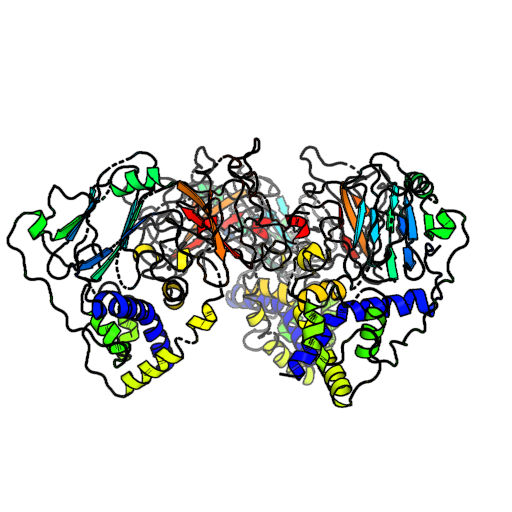C CA . THR C 1 128 ? -16.707 -8.938 43.648 1.00 18.80 128 THR C CA 1
ATOM 7104 C C . THR C 1 128 ? -17.508 -9.973 44.444 1.00 19.48 128 THR C C 1
ATOM 7105 O O . THR C 1 128 ? -17.960 -10.974 43.884 1.00 23.81 128 THR C O 1
ATOM 7109 N N . ARG C 1 129 ? -17.700 -9.727 45.737 1.00 15.30 129 ARG C N 1
ATOM 7110 C CA . ARG C 1 129 ? -18.445 -10.665 46.574 1.00 19.75 129 ARG C CA 1
ATOM 7111 C C . ARG C 1 129 ? -19.608 -10.040 47.337 1.00 19.24 129 ARG C C 1
ATOM 7112 O O . ARG C 1 129 ? -20.527 -10.742 47.761 1.00 22.91 129 ARG C O 1
ATOM 7120 N N . GLY C 1 130 ? -19.575 -8.725 47.509 1.00 19.07 130 GLY C N 1
ATOM 7121 C CA . GLY C 1 130 ? -20.619 -8.079 48.277 1.00 14.24 130 GLY C CA 1
ATOM 7122 C C . GLY C 1 130 ? -20.351 -8.339 49.756 1.00 23.77 130 GLY C C 1
ATOM 7123 O O . GLY C 1 130 ? -19.216 -8.264 50.225 1.00 18.92 130 GLY C O 1
ATOM 7124 N N . THR C 1 131 ? -21.402 -8.677 50.491 1.00 19.41 131 THR C N 1
ATOM 7125 C CA . THR C 1 131 ? -21.313 -8.941 51.924 1.00 16.39 131 THR C CA 1
ATOM 7126 C C . THR C 1 131 ? -20.740 -10.313 52.273 1.00 20.29 131 THR C C 1
ATOM 7127 O O . THR C 1 131 ? -20.396 -10.578 53.425 1.00 20.98 131 THR C O 1
ATOM 7131 N N . LYS C 1 132 ? -20.644 -11.182 51.277 1.00 16.78 132 LYS C N 1
ATOM 7132 C CA . LYS C 1 132 ? -20.199 -12.546 51.500 1.00 19.53 132 LYS C CA 1
ATOM 7133 C C . LYS C 1 132 ? -18.727 -12.774 51.823 1.00 19.97 132 LYS C C 1
ATOM 7134 O O . LYS C 1 132 ? -17.863 -12.599 50.970 1.00 20.89 132 LYS C O 1
ATOM 7140 N N . GLY C 1 133 ? -18.453 -13.168 53.063 1.00 15.78 133 GLY C N 1
ATOM 7141 C CA . GLY C 1 133 ? -17.091 -13.452 53.471 1.00 17.63 133 GLY C CA 1
ATOM 7142 C C . GLY C 1 133 ? -16.886 -14.948 53.289 1.00 22.31 133 GLY C C 1
ATOM 7143 O O . GLY C 1 133 ? -17.334 -15.507 52.292 1.00 24.24 133 GLY C O 1
ATOM 7144 N N . GLY C 1 134 ? -16.218 -15.604 54.233 1.00 15.42 134 GLY C N 1
ATOM 7145 C CA . GLY C 1 134 ? -16.015 -17.035 54.110 1.00 17.41 134 GLY C CA 1
ATOM 7146 C C . GLY C 1 134 ? -14.783 -17.573 54.809 1.00 16.03 134 GLY C C 1
ATOM 7147 O O . GLY C 1 134 ? -14.100 -16.855 55.546 1.00 17.68 134 GLY C O 1
ATOM 7148 N N . GLN C 1 135 ? -14.519 -18.856 54.590 1.00 13.93 135 GLN C N 1
ATOM 7149 C CA . GLN C 1 135 ? -13.361 -19.533 55.161 1.00 16.97 135 GLN C CA 1
ATOM 7150 C C . GLN C 1 135 ? -12.418 -19.726 53.975 1.00 15.47 135 GLN C C 1
ATOM 7151 O O . GLN C 1 135 ? -12.683 -20.533 53.088 1.00 17.29 135 GLN C O 1
ATOM 7157 N N . PHE C 1 136 ? -11.324 -18.975 53.967 1.00 14.00 136 PHE C N 1
ATOM 7158 C CA . PHE C 1 136 ? -10.356 -19.024 52.881 1.00 13.57 136 PHE C CA 1
ATOM 7159 C C . PHE C 1 136 ? -9.098 -19.756 53.287 1.00 17.08 136 PHE C C 1
ATOM 7160 O O . PHE C 1 136 ? -8.372 -19.307 54.171 1.00 13.39 136 PHE C O 1
ATOM 7176 N N . PHE C 1 138 ? -5.305 -21.201 52.585 1.00 15.52 138 PHE C N 1
ATOM 7177 C CA . PHE C 1 138 ? -4.099 -20.958 51.808 1.00 16.56 138 PHE C CA 1
ATOM 7178 C C . PHE C 1 138 ? -3.249 -22.206 51.972 1.00 15.34 138 PHE C C 1
ATOM 7179 O O . PHE C 1 138 ? -2.969 -22.620 53.091 1.00 12.08 138 PHE C O 1
ATOM 7187 N N . ALA C 1 139 ? -2.845 -22.811 50.857 1.00 12.53 139 ALA C N 1
ATOM 7188 C CA . ALA C 1 139 ? -2.061 -24.044 50.923 1.00 14.21 139 ALA C CA 1
ATOM 7189 C C . ALA C 1 139 ? -0.947 -24.074 49.894 1.00 11.47 139 ALA C C 1
ATOM 7190 O O . ALA C 1 139 ? -1.038 -23.434 48.846 1.00 15.13 139 ALA C O 1
ATOM 7192 N N . ALA C 1 140 ? 0.106 -24.824 50.195 1.00 12.40 140 ALA C N 1
ATOM 7193 C CA . ALA C 1 140 ? 1.232 -24.949 49.276 1.00 12.66 140 ALA C CA 1
ATOM 7194 C C . ALA C 1 140 ? 0.766 -25.729 48.050 1.00 15.19 140 ALA C C 1
ATOM 7195 O O . ALA C 1 140 ? -0.189 -26.508 48.124 1.00 15.86 140 ALA C O 1
ATOM 7197 N N . GLN C 1 141 ? 1.435 -25.510 46.922 1.00 14.86 141 GLN C N 1
ATOM 7198 C CA . GLN C 1 141 ? 1.086 -26.186 45.673 1.00 14.68 141 GLN C CA 1
ATOM 7199 C C . GLN C 1 141 ? 1.097 -27.709 45.780 1.00 19.14 141 GLN C C 1
ATOM 7200 O O . GLN C 1 141 ? 0.255 -28.382 45.186 1.00 23.52 141 GLN C O 1
ATOM 7206 N N . ASP C 1 142 ? 2.043 -28.249 46.542 1.00 23.84 142 ASP C N 1
ATOM 7207 C CA . ASP C 1 142 ? 2.178 -29.696 46.690 1.00 23.50 142 ASP C CA 1
ATOM 7208 C C . ASP C 1 142 ? 1.443 -30.310 47.882 1.00 24.06 142 ASP C C 1
ATOM 7209 O O . ASP C 1 142 ? 1.594 -31.498 48.154 1.00 26.17 142 ASP C O 1
ATOM 7214 N N . TRP C 1 143 ? 0.650 -29.520 48.595 1.00 17.98 143 TRP C N 1
ATOM 7215 C CA . TRP C 1 143 ? -0.069 -30.069 49.736 1.00 14.55 143 TRP C CA 1
ATOM 7216 C C . TRP C 1 143 ? -1.240 -30.919 49.240 1.00 17.58 143 TRP C C 1
ATOM 7217 O O . TRP C 1 143 ? -2.155 -30.422 48.590 1.00 15.76 143 TRP C O 1
ATOM 7228 N N . GLN C 1 144 ? -1.215 -32.204 49.564 1.00 15.29 144 GLN C N 1
ATOM 7229 C CA . GLN C 1 144 ? -2.242 -33.129 49.099 1.00 14.30 144 GLN C CA 1
ATOM 7230 C C . GLN C 1 144 ? -3.212 -33.618 50.168 1.00 21.17 144 GLN C C 1
ATOM 7231 O O . GLN C 1 144 ? -3.888 -34.623 49.976 1.00 20.86 144 GLN C O 1
ATOM 7237 N N . GLY C 1 145 ? -3.286 -32.902 51.285 1.00 22.43 145 GLY C N 1
ATOM 7238 C CA . GLY C 1 145 ? -4.181 -33.304 52.353 1.00 20.21 145 GLY C CA 1
ATOM 7239 C C . GLY C 1 145 ? -5.640 -33.081 52.011 1.00 21.63 145 GLY C C 1
ATOM 7240 O O . GLY C 1 145 ? -5.977 -32.708 50.884 1.00 19.42 145 GLY C O 1
ATOM 7241 N N . GLU C 1 146 ? -6.509 -33.305 52.989 1.00 20.55 146 GLU C N 1
ATOM 7242 C CA . GLU C 1 146 ? -7.942 -33.127 52.801 1.00 20.35 146 GLU C CA 1
ATOM 7243 C C . GLU C 1 146 ? -8.420 -31.706 53.102 1.00 17.79 146 GLU C C 1
ATOM 7244 O O . GLU C 1 146 ? -8.062 -31.116 54.116 1.00 21.59 146 GLU C O 1
ATOM 7250 N N . VAL C 1 147 ? -9.230 -31.169 52.197 1.00 17.56 147 VAL C N 1
ATOM 7251 C CA . VAL C 1 147 ? -9.789 -29.830 52.337 1.00 20.75 147 VAL C CA 1
ATOM 7252 C C . VAL C 1 147 ? -11.139 -29.950 53.051 1.00 18.60 147 VAL C C 1
ATOM 7253 O O . VAL C 1 147 ? -12.054 -30.597 52.547 1.00 21.36 147 VAL C O 1
ATOM 7257 N N . PRO C 1 148 ? -11.279 -29.331 54.235 1.00 22.08 148 PRO C N 1
ATOM 7258 C CA . PRO C 1 148 ? -12.546 -29.402 54.977 1.00 23.37 148 PRO C CA 1
ATOM 7259 C C . PRO C 1 148 ? -13.705 -28.891 54.130 1.00 24.91 148 PRO C C 1
ATOM 7260 O O . PRO C 1 148 ? -13.553 -27.920 53.389 1.00 21.16 148 PRO C O 1
ATOM 7264 N N . ALA C 1 149 ? -14.864 -29.531 54.246 1.00 20.99 149 ALA C N 1
ATOM 7265 C CA . ALA C 1 149 ? -16.025 -29.110 53.464 1.00 20.21 149 ALA C CA 1
ATOM 7266 C C . ALA C 1 149 ? -16.473 -27.695 53.832 1.00 24.43 149 ALA C C 1
ATOM 7267 O O . ALA C 1 149 ? -17.133 -27.025 53.043 1.00 24.11 149 ALA C O 1
ATOM 7269 N N . SER C 1 150 ? -16.107 -27.241 55.026 1.00 21.67 150 SER C N 1
ATOM 7270 C CA . SER C 1 150 ? -16.498 -25.908 55.469 1.00 21.51 150 SER C CA 1
ATOM 7271 C C . SER C 1 150 ? -15.667 -24.816 54.803 1.00 24.95 150 SER C C 1
ATOM 7272 O O . SER C 1 150 ? -16.005 -23.635 54.873 1.00 20.27 150 SER C O 1
ATOM 7275 N N . VAL C 1 151 ? -14.577 -25.201 54.152 1.00 23.66 151 VAL C N 1
ATOM 7276 C CA . VAL C 1 151 ? -13.749 -24.216 53.467 1.00 22.81 151 VAL C CA 1
ATOM 7277 C C . VAL C 1 151 ? -14.439 -23.743 52.183 1.00 18.09 151 VAL C C 1
ATOM 7278 O O . VAL C 1 151 ? -14.899 -24.550 51.379 1.00 20.44 151 VAL C O 1
ATOM 7282 N N . ASP C 1 152 ? -14.505 -22.426 52.000 1.00 15.13 152 ASP C N 1
ATOM 7283 C CA . ASP C 1 152 ? -15.145 -21.830 50.832 1.00 15.02 152 ASP C CA 1
ATOM 7284 C C . ASP C 1 152 ? -14.282 -21.858 49.588 1.00 20.62 152 ASP C C 1
ATOM 7285 O O . ASP C 1 152 ? -14.735 -22.249 48.515 1.00 17.58 152 ASP C O 1
ATOM 7290 N N . GLU C 1 153 ? -13.034 -21.435 49.732 1.00 20.38 153 GLU C N 1
ATOM 7291 C CA . GLU C 1 153 ? -12.111 -21.415 48.610 1.00 21.99 153 GLU C CA 1
ATOM 7292 C C . GLU C 1 153 ? -10.699 -21.708 49.065 1.00 19.17 153 GLU C C 1
ATOM 7293 O O . GLU C 1 153 ? -10.306 -21.346 50.172 1.00 20.90 153 GLU C O 1
ATOM 7299 N N . VAL C 1 154 ? -9.939 -22.362 48.198 1.00 15.32 154 VAL C N 1
ATOM 7300 C CA . VAL C 1 154 ? -8.553 -22.673 48.487 1.00 11.23 154 VAL C CA 1
ATOM 7301 C C . VAL C 1 154 ? -7.679 -21.841 47.570 1.00 16.70 154 VAL C C 1
ATOM 7302 O O . VAL C 1 154 ? -7.926 -21.767 46.362 1.00 16.46 154 VAL C O 1
ATOM 7306 N N . VAL C 1 155 ? -6.679 -21.193 48.156 1.00 14.60 155 VAL C N 1
ATOM 7307 C CA . VAL C 1 155 ? -5.723 -20.392 47.402 1.00 13.19 155 VAL C CA 1
ATOM 7308 C C . VAL C 1 155 ? -4.421 -21.190 47.442 1.00 12.65 155 VAL C C 1
ATOM 7309 O O . VAL C 1 155 ? -3.875 -21.434 48.522 1.00 15.21 155 VAL C O 1
ATOM 7313 N N . ARG C 1 156 ? -3.942 -21.625 46.280 1.00 12.99 156 ARG C N 1
ATOM 7314 C CA . ARG C 1 156 ? -2.696 -22.388 46.208 1.00 14.44 156 ARG C CA 1
ATOM 7315 C C . ARG C 1 156 ? -1.580 -21.349 46.060 1.00 15.87 156 ARG C C 1
ATOM 7316 O O . ARG C 1 156 ? -1.555 -20.589 45.099 1.00 18.56 156 ARG C O 1
ATOM 7324 N N . VAL C 1 157 ? -0.662 -21.326 47.017 1.00 9.63 157 VAL C N 1
ATOM 7325 C CA . VAL C 1 157 ? 0.409 -20.338 47.023 1.00 14.59 157 VAL C CA 1
ATOM 7326 C C . VAL C 1 157 ? 1.777 -20.918 46.692 1.00 16.51 157 VAL C C 1
ATOM 7327 O O . VAL C 1 157 ? 2.093 -22.047 47.066 1.00 16.16 157 VAL C O 1
ATOM 7331 N N . ASP C 1 158 ? 2.585 -20.128 45.991 1.00 12.98 158 ASP C N 1
ATOM 7332 C CA . ASP C 1 158 ? 3.914 -20.555 45.570 1.00 16.34 158 ASP C CA 1
ATOM 7333 C C . ASP C 1 158 ? 5.041 -20.371 46.585 1.00 16.34 158 ASP C C 1
ATOM 7334 O O . ASP C 1 158 ? 6.105 -20.975 46.441 1.00 15.62 158 ASP C O 1
ATOM 7339 N N . SER C 1 159 ? 4.829 -19.518 47.584 1.00 15.80 159 SER C N 1
ATOM 7340 C CA . SER C 1 159 ? 5.828 -19.331 48.636 1.00 16.00 159 SER C CA 1
ATOM 7341 C C . SER C 1 159 ? 5.155 -19.732 49.949 1.00 15.25 159 SER C C 1
ATOM 7342 O O . SER C 1 159 ? 3.955 -19.516 50.131 1.00 12.96 159 SER C O 1
ATOM 7345 N N . ASN C 1 160 ? 5.908 -20.341 50.854 1.00 18.17 160 ASN C N 1
ATOM 7346 C CA . ASN C 1 160 ? 5.327 -20.736 52.127 1.00 14.74 160 ASN C CA 1
ATOM 7347 C C . ASN C 1 160 ? 4.951 -19.504 52.945 1.00 8.77 160 ASN C C 1
ATOM 7348 O O . ASN C 1 160 ? 3.974 -19.527 53.693 1.00 15.10 160 ASN C O 1
ATOM 7353 N N . LEU C 1 161 ? 5.718 -18.425 52.792 1.00 8.06 161 LEU C N 1
ATOM 7354 C CA . LEU C 1 161 ? 5.425 -17.182 53.504 1.00 8.41 161 LEU C CA 1
ATOM 7355 C C . LEU C 1 161 ? 4.558 -16.321 52.588 1.00 14.43 161 LEU C C 1
ATOM 7356 O O . LEU C 1 161 ? 4.881 -16.136 51.414 1.00 12.75 161 LEU C O 1
ATOM 7361 N N . VAL C 1 162 ? 3.461 -15.796 53.126 1.00 14.79 162 VAL C N 1
ATOM 7362 C CA . VAL C 1 162 ? 2.532 -14.970 52.352 1.00 15.46 162 VAL C CA 1
ATOM 7363 C C . VAL C 1 162 ? 2.145 -13.728 53.150 1.00 11.97 162 VAL C C 1
ATOM 7364 O O . VAL C 1 162 ? 1.763 -13.834 54.320 1.00 19.98 162 VAL C O 1
ATOM 7368 N N . LYS C 1 163 ? 2.250 -12.554 52.535 1.00 11.48 163 LYS C N 1
ATOM 7369 C CA . LYS C 1 163 ? 1.898 -11.313 53.227 1.00 14.55 163 LYS C CA 1
ATOM 7370 C C . LYS C 1 163 ? 0.400 -11.069 53.152 1.00 15.75 163 LYS C C 1
ATOM 7371 O O . LYS C 1 163 ? -0.201 -11.123 52.075 1.00 19.96 163 LYS C O 1
ATOM 7377 N N . LEU C 1 164 ? -0.199 -10.811 54.308 1.00 16.97 164 LEU C N 1
ATOM 7378 C CA . LEU C 1 164 ? -1.633 -10.589 54.388 1.00 19.54 164 LEU C CA 1
ATOM 7379 C C . LEU C 1 164 ? -2.004 -9.201 54.869 1.00 18.44 164 LEU C C 1
ATOM 7380 O O . LEU C 1 164 ? -1.452 -8.697 55.849 1.00 19.17 164 LEU C O 1
ATOM 7393 N N . GLY C 1 166 ? -5.665 -6.856 55.396 1.00 17.76 166 GLY C N 1
ATOM 7394 C CA . GLY C 1 166 ? -7.113 -6.794 55.368 1.00 23.01 166 GLY C CA 1
ATOM 7395 C C . GLY C 1 166 ? -7.518 -5.348 55.573 1.00 27.23 166 GLY C C 1
ATOM 7396 O O . GLY C 1 166 ? -6.912 -4.640 56.389 1.00 28.47 166 GLY C O 1
ATOM 7397 N N . ARG C 1 167 ? -8.512 -4.889 54.817 1.00 25.02 167 ARG C N 1
ATOM 7398 C CA . ARG C 1 167 ? -8.983 -3.512 54.954 1.00 27.19 167 ARG C CA 1
ATOM 7399 C C . ARG C 1 167 ? -10.500 -3.477 55.053 1.00 27.95 167 ARG C C 1
ATOM 7400 O O . ARG C 1 167 ? -11.192 -4.208 54.347 1.00 30.81 167 ARG C O 1
ATOM 7408 N N . ILE C 1 168 ? -11.004 -2.617 55.933 1.00 27.99 168 ILE C N 1
ATOM 7409 C CA . ILE C 1 168 ? -12.440 -2.452 56.140 1.00 22.04 168 ILE C CA 1
ATOM 7410 C C . ILE C 1 168 ? -12.782 -0.966 56.153 1.00 28.61 168 ILE C C 1
ATOM 7411 O O . ILE C 1 168 ? -12.233 -0.200 56.950 1.00 19.92 168 ILE C O 1
ATOM 7424 N N . ALA C 1 170 ? -14.520 2.471 56.929 1.00 35.02 170 ALA C N 1
ATOM 7425 C CA . ALA C 1 170 ? -15.084 3.070 58.141 1.00 38.84 170 ALA C CA 1
ATOM 7426 C C . ALA C 1 170 ? -15.281 4.530 57.743 1.00 41.76 170 ALA C C 1
ATOM 7427 O O . ALA C 1 170 ? -14.313 5.254 57.526 1.00 35.66 170 ALA C O 1
ATOM 7429 N N . VAL C 1 171 ? -16.537 4.953 57.646 1.00 43.72 171 VAL C N 1
ATOM 7430 C CA . VAL C 1 171 ? -16.877 6.301 57.196 1.00 49.90 171 VAL C CA 1
ATOM 7431 C C . VAL C 1 171 ? -16.748 7.461 58.187 1.00 47.62 171 VAL C C 1
ATOM 7432 O O . VAL C 1 171 ? -16.453 8.590 57.791 1.00 46.45 171 VAL C O 1
ATOM 7436 N N . ASN C 1 172 ? -16.989 7.196 59.463 1.00 43.08 172 ASN C N 1
ATOM 7437 C CA . ASN C 1 172 ? -16.831 8.210 60.497 1.00 43.58 172 ASN C CA 1
ATOM 7438 C C . ASN C 1 172 ? -16.499 7.482 61.793 1.00 51.10 172 ASN C C 1
ATOM 7439 O O . ASN C 1 172 ? -16.209 6.287 61.758 1.00 46.10 172 ASN C O 1
ATOM 7444 N N . ASP C 1 173 ? -16.526 8.168 62.929 1.00 56.08 173 ASP C N 1
ATOM 7445 C CA . ASP C 1 173 ? -16.164 7.515 64.185 1.00 59.12 173 ASP C CA 1
ATOM 7446 C C . ASP C 1 173 ? -17.146 6.470 64.695 1.00 53.66 173 ASP C C 1
ATOM 7447 O O . ASP C 1 173 ? -16.739 5.448 65.250 1.00 53.75 173 ASP C O 1
ATOM 7452 N N . GLU C 1 174 ? -18.436 6.722 64.513 1.00 49.40 174 GLU C N 1
ATOM 7453 C CA . GLU C 1 174 ? -19.457 5.786 64.969 1.00 52.54 174 GLU C CA 1
ATOM 7454 C C . GLU C 1 174 ? -19.441 4.556 64.068 1.00 41.72 174 GLU C C 1
ATOM 7455 O O . GLU C 1 174 ? -19.508 3.421 64.539 1.00 42.28 174 GLU C O 1
ATOM 7461 N N . ASP C 1 175 ? -19.347 4.799 62.765 1.00 38.02 175 ASP C N 1
ATOM 7462 C CA . ASP C 1 175 ? -19.317 3.733 61.776 1.00 35.17 175 ASP C CA 1
ATOM 7463 C C . ASP C 1 175 ? -18.116 2.831 62.032 1.00 35.27 175 ASP C C 1
ATOM 7464 O O . ASP C 1 175 ? -18.196 1.614 61.883 1.00 36.70 175 ASP C O 1
ATOM 7469 N N . ALA C 1 176 ? -17.002 3.442 62.424 1.00 31.28 176 ALA C N 1
ATOM 7470 C CA . ALA C 1 176 ? -15.778 2.708 62.715 1.00 28.91 176 ALA C CA 1
ATOM 7471 C C . ALA C 1 176 ? -16.004 1.685 63.821 1.00 39.74 176 ALA C C 1
ATOM 7472 O O . ALA C 1 176 ? -15.341 0.645 63.859 1.00 39.16 176 ALA C O 1
ATOM 7474 N N . LYS C 1 177 ? -16.924 1.981 64.734 1.00 42.06 177 LYS C N 1
ATOM 7475 C CA . LYS C 1 177 ? -17.214 1.050 65.817 1.00 46.36 177 LYS C CA 1
ATOM 7476 C C . LYS C 1 177 ? -17.829 -0.215 65.225 1.00 38.31 177 LYS C C 1
ATOM 7477 O O . LYS C 1 177 ? -17.521 -1.328 65.651 1.00 38.69 177 LYS C O 1
ATOM 7483 N N . VAL C 1 178 ? -18.698 -0.034 64.237 1.00 32.77 178 VAL C N 1
ATOM 7484 C CA . VAL C 1 178 ? -19.347 -1.159 63.580 1.00 37.06 178 VAL C CA 1
ATOM 7485 C C . VAL C 1 178 ? -18.291 -1.959 62.831 1.00 39.54 178 VAL C C 1
ATOM 7486 O O . VAL C 1 178 ? -18.243 -3.184 62.927 1.00 39.56 178 VAL C O 1
ATOM 7490 N N . ALA C 1 179 ? -17.446 -1.253 62.085 1.00 34.13 179 ALA C N 1
ATOM 7491 C CA . ALA C 1 179 ? -16.378 -1.888 61.325 1.00 38.22 179 ALA C CA 1
ATOM 7492 C C . ALA C 1 179 ? -15.492 -2.730 62.241 1.00 38.77 179 ALA C C 1
ATOM 7493 O O . ALA C 1 179 ? -15.157 -3.872 61.918 1.00 35.07 179 ALA C O 1
ATOM 7495 N N . LEU C 1 180 ? -15.123 -2.165 63.387 1.00 37.19 180 LEU C N 1
ATOM 7496 C CA . LEU C 1 180 ? -14.274 -2.862 64.343 1.00 33.35 180 LEU C CA 1
ATOM 7497 C C . LEU C 1 180 ? -14.918 -4.151 64.850 1.00 37.81 180 LEU C C 1
ATOM 7498 O O . LEU C 1 180 ? -14.227 -5.145 65.065 1.00 38.84 180 LEU C O 1
ATOM 7503 N N . ASN C 1 181 ? -16.233 -4.136 65.053 1.00 37.86 181 ASN C N 1
ATOM 7504 C CA . ASN C 1 181 ? -16.920 -5.333 65.521 1.00 41.09 181 ASN C CA 1
ATOM 7505 C C . ASN C 1 181 ? -16.694 -6.463 64.528 1.00 36.61 181 ASN C C 1
ATOM 7506 O O . ASN C 1 181 ? -16.361 -7.583 64.911 1.00 32.16 181 ASN C O 1
ATOM 7511 N N . TYR C 1 182 ? -16.879 -6.164 63.247 1.00 33.64 182 TYR C N 1
ATOM 7512 C CA . TYR C 1 182 ? -16.675 -7.161 62.205 1.00 34.89 182 TYR C CA 1
ATOM 7513 C C . TYR C 1 182 ? -15.219 -7.619 62.185 1.00 34.12 182 TYR C C 1
ATOM 7514 O O . TYR C 1 182 ? -14.929 -8.814 62.205 1.00 34.14 182 TYR C O 1
ATOM 7531 N N . ASP C 1 184 ? -12.972 -7.690 64.438 1.00 33.17 184 ASP C N 1
ATOM 7532 C CA . ASP C 1 184 ? -12.562 -8.531 65.553 1.00 29.94 184 ASP C CA 1
ATOM 7533 C C . ASP C 1 184 ? -12.940 -9.973 65.276 1.00 25.26 184 ASP C C 1
ATOM 7534 O O . ASP C 1 184 ? -12.460 -10.882 65.948 1.00 32.77 184 ASP C O 1
ATOM 7539 N N . GLN C 1 185 ? -13.806 -10.186 64.290 1.00 26.91 185 GLN C N 1
ATOM 7540 C CA . GLN C 1 185 ? -14.222 -11.542 63.956 1.00 27.76 185 GLN C CA 1
ATOM 7541 C C . GLN C 1 185 ? -13.331 -12.205 62.897 1.00 29.43 185 GLN C C 1
ATOM 7542 O O . GLN C 1 185 ? -13.391 -13.419 62.713 1.00 30.40 185 GLN C O 1
ATOM 7548 N N . TRP C 1 186 ? -12.514 -11.415 62.201 1.00 22.28 186 TRP C N 1
ATOM 7549 C CA . TRP C 1 186 ? -11.591 -11.980 61.220 1.00 23.72 186 TRP C CA 1
ATOM 7550 C C . TRP C 1 186 ? -10.663 -12.869 62.044 1.00 25.76 186 TRP C C 1
ATOM 7551 O O . TRP C 1 186 ? -10.358 -12.551 63.195 1.00 28.68 186 TRP C O 1
ATOM 7562 N N . ASN C 1 187 ? -10.209 -13.975 61.471 1.00 22.64 187 ASN C N 1
ATOM 7563 C CA . ASN C 1 187 ? -9.345 -14.882 62.219 1.00 22.35 187 ASN C CA 1
ATOM 7564 C C . ASN C 1 187 ? -8.350 -15.580 61.302 1.00 19.41 187 ASN C C 1
ATOM 7565 O O . ASN C 1 187 ? -8.526 -15.608 60.081 1.00 17.94 187 ASN C O 1
ATOM 7570 N N . ILE C 1 188 ? -7.292 -16.116 61.900 1.00 17.47 188 ILE C N 1
ATOM 7571 C CA . ILE C 1 188 ? -6.270 -16.856 61.176 1.00 17.47 188 ILE C CA 1
ATOM 7572 C C . ILE C 1 188 ? -5.997 -18.100 62.002 1.00 24.59 188 ILE C C 1
ATOM 7573 O O . ILE C 1 188 ? -5.693 -18.013 63.194 1.00 21.08 188 ILE C O 1
ATOM 7578 N N . ARG C 1 189 ? -6.106 -19.261 61.372 1.00 18.77 189 ARG C N 1
ATOM 7579 C CA . ARG C 1 189 ? -5.873 -20.519 62.071 1.00 14.74 189 ARG C CA 1
ATOM 7580 C C . ARG C 1 189 ? -5.223 -21.540 61.150 1.00 16.30 189 ARG C C 1
ATOM 7581 O O . ARG C 1 189 ? -5.554 -21.606 59.969 1.00 21.97 189 ARG C O 1
ATOM 7589 N N . THR C 1 190 ? -4.298 -22.332 61.684 1.00 15.22 190 THR C N 1
ATOM 7590 C CA . THR C 1 190 ? -3.676 -23.383 60.890 1.00 13.83 190 THR C CA 1
ATOM 7591 C C . THR C 1 190 ? -4.779 -24.426 60.738 1.00 18.09 190 THR C C 1
ATOM 7592 O O . THR C 1 190 ? -5.741 -24.439 61.518 1.00 20.06 190 THR C O 1
ATOM 7596 N N . LEU C 1 191 ? -4.649 -25.295 59.743 1.00 15.52 191 LEU C N 1
ATOM 7597 C CA . LEU C 1 191 ? -5.649 -26.335 59.521 1.00 20.11 191 LEU C CA 1
ATOM 7598 C C . LEU C 1 191 ? -5.906 -27.152 60.795 1.00 19.81 191 LEU C C 1
ATOM 7599 O O . LEU C 1 191 ? -7.055 -27.366 61.176 1.00 16.60 191 LEU C O 1
ATOM 7604 N N . SER C 1 192 ? -4.842 -27.602 61.454 1.00 13.76 192 SER C N 1
ATOM 7605 C CA . SER C 1 192 ? -4.996 -28.404 62.668 1.00 19.89 192 SER C CA 1
ATOM 7606 C C . SER C 1 192 ? -5.768 -27.651 63.755 1.00 26.70 192 SER C C 1
ATOM 7607 O O . SER C 1 192 ? -6.649 -28.207 64.403 1.00 20.49 192 SER C O 1
ATOM 7610 N N . GLU C 1 193 ? -5.440 -26.377 63.932 1.00 19.22 193 GLU C N 1
ATOM 7611 C CA . GLU C 1 193 ? -6.098 -25.525 64.917 1.00 19.77 193 GLU C CA 1
ATOM 7612 C C . GLU C 1 193 ? -7.571 -25.422 64.523 1.00 30.42 193 GLU C C 1
ATOM 7613 O O . GLU C 1 193 ? -8.472 -25.575 65.351 1.00 32.44 193 GLU C O 1
ATOM 7619 N N . TYR C 1 194 ? -7.796 -25.161 63.241 1.00 26.53 194 TYR C N 1
ATOM 7620 C CA . TYR C 1 194 ? -9.132 -25.029 62.677 1.00 22.90 194 TYR C CA 1
ATOM 7621 C C . TYR C 1 194 ? -9.974 -26.274 62.977 1.00 23.09 194 TYR C C 1
ATOM 7622 O O . TYR C 1 194 ? -11.149 -26.172 63.321 1.00 22.41 194 TYR C O 1
ATOM 7631 N N . LEU C 1 195 ? -9.362 -27.447 62.847 1.00 22.63 195 LEU C N 1
ATOM 7632 C CA . LEU C 1 195 ? -10.058 -28.710 63.082 1.00 26.58 195 LEU C CA 1
ATOM 7633 C C . LEU C 1 195 ? -10.026 -29.180 64.536 1.00 24.27 195 LEU C C 1
ATOM 7634 O O . LEU C 1 195 ? -10.743 -30.109 64.899 1.00 25.73 195 LEU C O 1
ATOM 7639 N N . GLY C 1 196 ? -9.195 -28.548 65.358 1.00 23.23 196 GLY C N 1
ATOM 7640 C CA . GLY C 1 196 ? -9.083 -28.961 66.745 1.00 21.99 196 GLY C CA 1
ATOM 7641 C C . GLY C 1 196 ? -8.380 -30.306 66.833 1.00 29.20 196 GLY C C 1
ATOM 7642 O O . GLY C 1 196 ? -8.713 -31.137 67.674 1.00 31.46 196 GLY C O 1
ATOM 7643 N N . LYS C 1 197 ? -7.395 -30.514 65.962 1.00 27.02 197 LYS C N 1
ATOM 7644 C CA . LYS C 1 197 ? -6.643 -31.765 65.913 1.00 23.10 197 LYS C CA 1
ATOM 7645 C C . LYS C 1 197 ? -5.162 -31.543 66.190 1.00 24.82 197 LYS C C 1
ATOM 7646 O O . LYS C 1 197 ? -4.678 -30.410 66.130 1.00 26.36 197 LYS C O 1
ATOM 7652 N N . ASN C 1 198 ? -4.449 -32.629 66.491 1.00 24.65 198 ASN C N 1
ATOM 7653 C CA . ASN C 1 198 ? -3.007 -32.570 66.729 1.00 26.70 198 ASN C CA 1
ATOM 7654 C C . ASN C 1 198 ? -2.384 -32.065 65.423 1.00 27.13 198 ASN C C 1
ATOM 7655 O O . ASN C 1 198 ? -2.677 -32.587 64.338 1.00 21.98 198 ASN C O 1
ATOM 7660 N N . GLY C 1 199 ? -1.525 -31.057 65.525 1.00 25.50 199 GLY C N 1
ATOM 7661 C CA . GLY C 1 199 ? -0.910 -30.514 64.329 1.00 21.52 199 GLY C CA 1
ATOM 7662 C C . GLY C 1 199 ? 0.581 -30.743 64.201 1.00 28.44 199 GLY C C 1
ATOM 7663 O O . GLY C 1 199 ? 1.222 -31.277 65.108 1.00 19.12 199 GLY C O 1
ATOM 7664 N N . PRO C 1 200 ? 1.165 -30.344 63.063 1.00 26.52 200 PRO C N 1
ATOM 7665 C CA . PRO C 1 200 ? 2.599 -30.516 62.834 1.00 18.42 200 PRO C CA 1
ATOM 7666 C C . PRO C 1 200 ? 3.404 -29.489 63.597 1.00 23.53 200 PRO C C 1
ATOM 7667 O O . PRO C 1 200 ? 2.881 -28.470 64.043 1.00 23.51 200 PRO C O 1
ATOM 7671 N N . LYS C 1 201 ? 4.686 -29.768 63.751 1.00 24.39 201 LYS C N 1
ATOM 7672 C CA . LYS C 1 201 ? 5.567 -28.822 64.411 1.00 36.76 201 LYS C CA 1
ATOM 7673 C C . LYS C 1 201 ? 5.715 -27.661 63.419 1.00 32.50 201 LYS C C 1
ATOM 7674 O O . LYS C 1 201 ? 5.866 -27.882 62.213 1.00 30.08 201 LYS C O 1
ATOM 7680 N N . PRO C 1 202 ? 5.630 -26.414 63.902 1.00 33.41 202 PRO C N 1
ATOM 7681 C CA . PRO C 1 202 ? 5.776 -25.276 62.992 1.00 30.55 202 PRO C CA 1
ATOM 7682 C C . PRO C 1 202 ? 7.200 -25.276 62.447 1.00 28.14 202 PRO C C 1
ATOM 7683 O O . PRO C 1 202 ? 8.143 -25.632 63.154 1.00 33.95 202 PRO C O 1
ATOM 7687 N N . VAL C 1 203 ? 7.360 -24.893 61.189 1.00 30.89 203 VAL C N 1
ATOM 7688 C CA . VAL C 1 203 ? 8.687 -24.855 60.595 1.00 31.64 203 VAL C CA 1
ATOM 7689 C C . VAL C 1 203 ? 9.497 -23.716 61.221 1.00 30.01 203 VAL C C 1
ATOM 7690 O O . VAL C 1 203 ? 8.987 -22.613 61.423 1.00 32.97 203 VAL C O 1
ATOM 7694 N N . GLN C 1 204 ? 10.754 -23.992 61.548 1.00 27.95 204 GLN C N 1
ATOM 7695 C CA . GLN C 1 204 ? 11.619 -22.974 62.136 1.00 44.98 204 GLN C CA 1
ATOM 7696 C C . GLN C 1 204 ? 12.752 -22.667 61.162 1.00 41.77 204 GLN C C 1
ATOM 7697 O O . GLN C 1 204 ? 13.519 -23.545 60.772 1.00 43.54 204 GLN C O 1
ATOM 7703 N N . ARG C 1 205 ? 12.835 -21.403 60.769 1.00 31.76 205 ARG C N 1
ATOM 7704 C CA . ARG C 1 205 ? 13.821 -20.964 59.798 1.00 28.34 205 ARG C CA 1
ATOM 7705 C C . ARG C 1 205 ? 15.036 -20.282 60.401 1.00 25.73 205 ARG C C 1
ATOM 7706 O O . ARG C 1 205 ? 14.976 -19.735 61.504 1.00 26.60 205 ARG C O 1
ATOM 7714 N N . THR C 1 206 ? 16.135 -20.328 59.661 1.00 23.21 206 THR C N 1
ATOM 7715 C CA . THR C 1 206 ? 17.371 -19.658 60.048 1.00 25.83 206 THR C CA 1
ATOM 7716 C C . THR C 1 206 ? 17.477 -18.605 58.946 1.00 19.39 206 THR C C 1
ATOM 7717 O O . THR C 1 206 ? 17.804 -18.922 57.799 1.00 20.00 206 THR C O 1
ATOM 7721 N N . TYR C 1 207 ? 17.184 -17.363 59.289 1.00 14.17 207 TYR C N 1
ATOM 7722 C CA . TYR C 1 207 ? 17.183 -16.293 58.307 1.00 20.61 207 TYR C CA 1
ATOM 7723 C C . TYR C 1 207 ? 18.504 -15.619 57.987 1.00 22.53 207 TYR C C 1
ATOM 7724 O O . TYR C 1 207 ? 19.230 -15.228 58.897 1.00 21.00 207 TYR C O 1
ATOM 7733 N N . PRO C 1 208 ? 18.824 -15.458 56.686 1.00 23.54 208 PRO C N 1
ATOM 7734 C CA . PRO C 1 208 ? 20.074 -14.799 56.299 1.00 22.27 208 PRO C CA 1
ATOM 7735 C C . PRO C 1 208 ? 19.926 -13.323 56.664 1.00 24.76 208 PRO C C 1
ATOM 7736 O O . PRO C 1 208 ? 18.861 -12.733 56.462 1.00 17.01 208 PRO C O 1
ATOM 7740 N N . ASP C 1 209 ? 20.982 -12.733 57.208 1.00 23.77 209 ASP C N 1
ATOM 7741 C CA . ASP C 1 209 ? 20.962 -11.323 57.588 1.00 19.53 209 ASP C CA 1
ATOM 7742 C C . ASP C 1 209 ? 21.203 -10.486 56.333 1.00 24.65 209 ASP C C 1
ATOM 7743 O O . ASP C 1 209 ? 22.278 -10.557 55.733 1.00 22.19 209 ASP C O 1
ATOM 7748 N N . PRO C 1 210 ? 20.215 -9.677 55.916 1.00 20.20 210 PRO C N 1
ATOM 7749 C CA . PRO C 1 210 ? 20.451 -8.877 54.712 1.00 22.30 210 PRO C CA 1
ATOM 7750 C C . PRO C 1 210 ? 21.650 -7.930 54.771 1.00 23.92 210 PRO C C 1
ATOM 7751 O O . PRO C 1 210 ? 22.164 -7.519 53.732 1.00 22.32 210 PRO C O 1
ATOM 7755 N N . LYS C 1 211 ? 22.110 -7.581 55.967 1.00 21.22 211 LYS C N 1
ATOM 7756 C CA . LYS C 1 211 ? 23.228 -6.650 56.049 1.00 34.05 211 LYS C CA 1
ATOM 7757 C C . LYS C 1 211 ? 24.598 -7.290 55.822 1.00 33.66 211 LYS C C 1
ATOM 7758 O O . LYS C 1 211 ? 25.586 -6.585 55.630 1.00 29.76 211 LYS C O 1
ATOM 7764 N N . LYS C 1 212 ? 24.658 -8.619 55.821 1.00 23.89 212 LYS C N 1
ATOM 7765 C CA . LYS C 1 212 ? 25.927 -9.307 55.598 1.00 28.17 212 LYS C CA 1
ATOM 7766 C C . LYS C 1 212 ? 25.830 -10.532 54.698 1.00 39.19 212 LYS C C 1
ATOM 7767 O O . LYS C 1 212 ? 26.575 -11.496 54.865 1.00 49.51 212 LYS C O 1
ATOM 7773 N N . SER C 1 213 ? 24.912 -10.490 53.740 1.00 28.05 213 SER C N 1
ATOM 7774 C CA . SER C 1 213 ? 24.743 -11.594 52.806 1.00 19.35 213 SER C CA 1
ATOM 7775 C C . SER C 1 213 ? 24.687 -11.033 51.391 1.00 21.56 213 SER C C 1
ATOM 7776 O O . SER C 1 213 ? 24.678 -9.820 51.201 1.00 29.41 213 SER C O 1
ATOM 7779 N N . THR C 1 214 ? 24.674 -11.915 50.398 1.00 16.67 214 THR C N 1
ATOM 7780 C CA . THR C 1 214 ? 24.586 -11.491 49.002 1.00 16.61 214 THR C CA 1
ATOM 7781 C C . THR C 1 214 ? 23.135 -11.664 48.558 1.00 18.46 214 THR C C 1
ATOM 7782 O O . THR C 1 214 ? 22.370 -12.403 49.184 1.00 17.45 214 THR C O 1
ATOM 7786 N N . TRP C 1 215 ? 22.741 -11.001 47.478 1.00 18.62 215 TRP C N 1
ATOM 7787 C CA . TRP C 1 215 ? 21.372 -11.165 47.028 1.00 20.77 215 TRP C CA 1
ATOM 7788 C C . TRP C 1 215 ? 21.178 -12.618 46.582 1.00 22.51 215 TRP C C 1
ATOM 7789 O O . TRP C 1 215 ? 20.079 -13.157 46.656 1.00 17.48 215 TRP C O 1
ATOM 7800 N N . LEU C 1 216 ? 22.253 -13.262 46.142 1.00 14.43 216 LEU C N 1
ATOM 7801 C CA . LEU C 1 216 ? 22.160 -14.658 45.719 1.00 19.65 216 LEU C CA 1
ATOM 7802 C C . LEU C 1 216 ? 21.712 -15.555 46.879 1.00 22.06 216 LEU C C 1
ATOM 7803 O O . LEU C 1 216 ? 20.815 -16.383 46.713 1.00 19.71 216 LEU C O 1
ATOM 7808 N N . GLU C 1 217 ? 22.321 -15.404 48.054 1.00 18.25 217 GLU C N 1
ATOM 7809 C CA . GLU C 1 217 ? 21.904 -16.258 49.164 1.00 25.99 217 GLU C CA 1
ATOM 7810 C C . GLU C 1 217 ? 20.492 -15.969 49.620 1.00 19.13 217 GLU C C 1
ATOM 7811 O O . GLU C 1 217 ? 19.759 -16.888 49.973 1.00 16.43 217 GLU C O 1
ATOM 7817 N N . ARG C 1 218 ? 20.101 -14.698 49.594 1.00 16.38 218 ARG C N 1
ATOM 7818 C CA . ARG C 1 218 ? 18.763 -14.325 50.027 1.00 20.14 218 ARG C CA 1
ATOM 7819 C C . ARG C 1 218 ? 17.700 -14.857 49.070 1.00 16.66 218 ARG C C 1
ATOM 7820 O O . ARG C 1 218 ? 16.738 -15.484 49.507 1.00 13.61 218 ARG C O 1
ATOM 7828 N N . VAL C 1 219 ? 17.874 -14.620 47.771 1.00 14.19 219 VAL C N 1
ATOM 7829 C CA . VAL C 1 219 ? 16.913 -15.105 46.786 1.00 15.07 219 VAL C CA 1
ATOM 7830 C C . VAL C 1 219 ? 16.849 -16.634 46.795 1.00 17.58 219 VAL C C 1
ATOM 7831 O O . VAL C 1 219 ? 15.767 -17.215 46.771 1.00 16.37 219 VAL C O 1
ATOM 7835 N N . ASN C 1 220 ? 18.009 -17.286 46.832 1.00 13.85 220 ASN C N 1
ATOM 7836 C CA . ASN C 1 220 ? 18.034 -18.746 46.848 1.00 15.05 220 ASN C CA 1
ATOM 7837 C C . ASN C 1 220 ? 17.369 -19.282 48.108 1.00 15.63 220 ASN C C 1
ATOM 7838 O O . ASN C 1 220 ? 16.741 -20.341 48.083 1.00 17.49 220 ASN C O 1
ATOM 7843 N N . PHE C 1 221 ? 17.487 -18.539 49.206 1.00 16.89 221 PHE C N 1
ATOM 7844 C CA . PHE C 1 221 ? 16.872 -18.957 50.460 1.00 20.55 221 PHE C CA 1
ATOM 7845 C C . PHE C 1 221 ? 15.344 -18.925 50.335 1.00 17.94 221 PHE C C 1
ATOM 7846 O O . PHE C 1 221 ? 14.656 -19.886 50.685 1.00 17.26 221 PHE C O 1
ATOM 7854 N N . VAL C 1 222 ? 14.812 -17.817 49.836 1.00 15.15 222 VAL C N 1
ATOM 7855 C CA . VAL C 1 222 ? 13.368 -17.694 49.667 1.00 14.09 222 VAL C CA 1
ATOM 7856 C C . VAL C 1 222 ? 12.845 -18.707 48.631 1.00 13.66 222 VAL C C 1
ATOM 7857 O O . VAL C 1 222 ? 11.794 -19.329 48.820 1.00 15.02 222 VAL C O 1
ATOM 7861 N N . LEU C 1 223 ? 13.585 -18.863 47.536 1.00 14.93 223 LEU C N 1
ATOM 7862 C CA . LEU C 1 223 ? 13.207 -19.794 46.471 1.00 14.86 223 LEU C CA 1
ATOM 7863 C C . LEU C 1 223 ? 13.034 -21.208 47.033 1.00 16.39 223 LEU C C 1
ATOM 7864 O O . LEU C 1 223 ? 12.118 -21.936 46.655 1.00 17.45 223 LEU C O 1
ATOM 7869 N N . CYS C 1 224 ? 13.906 -21.581 47.958 1.00 16.46 224 CYS C N 1
ATOM 7870 C CA . CYS C 1 224 ? 13.860 -22.907 48.571 1.00 14.34 224 CYS C CA 1
ATOM 7871 C C . CYS C 1 224 ? 12.579 -23.140 49.380 1.00 19.71 224 CYS C C 1
ATOM 7872 O O . CYS C 1 224 ? 12.029 -24.243 49.392 1.00 20.26 224 CYS C O 1
ATOM 7875 N N . ASP C 1 225 ? 12.106 -22.085 50.039 1.00 17.79 225 ASP C N 1
ATOM 7876 C CA . ASP C 1 225 ? 10.926 -22.142 50.906 1.00 15.72 225 ASP C CA 1
ATOM 7877 C C . ASP C 1 225 ? 9.568 -22.039 50.199 1.00 18.14 225 ASP C C 1
ATOM 7878 O O . ASP C 1 225 ? 8.775 -21.128 50.469 1.00 15.03 225 ASP C O 1
ATOM 7883 N N . GLY C 1 226 ? 9.314 -22.995 49.308 1.00 17.38 226 GLY C N 1
ATOM 7884 C CA . GLY C 1 226 ? 8.074 -23.042 48.554 1.00 20.69 226 GLY C CA 1
ATOM 7885 C C . GLY C 1 226 ? 8.322 -23.699 47.206 1.00 21.19 226 GLY C C 1
ATOM 7886 O O . GLY C 1 226 ? 9.277 -24.458 47.043 1.00 17.28 226 GLY C O 1
ATOM 7887 N N . SER C 1 227 ? 7.484 -23.403 46.224 1.00 23.11 227 SER C N 1
ATOM 7888 C CA . SER C 1 227 ? 7.668 -23.992 44.906 1.00 18.06 227 SER C CA 1
ATOM 7889 C C . SER C 1 227 ? 7.859 -22.939 43.819 1.00 17.52 227 SER C C 1
ATOM 7890 O O . SER C 1 227 ? 7.554 -23.197 42.650 1.00 20.66 227 SER C O 1
ATOM 7901 N N . GLY C 1 229 ? 10.470 -22.070 42.520 1.00 18.51 229 GLY C N 1
ATOM 7902 C CA . GLY C 1 229 ? 11.475 -22.544 41.588 1.00 23.15 229 GLY C CA 1
ATOM 7903 C C . GLY C 1 229 ? 10.780 -23.129 40.363 1.00 27.99 229 GLY C C 1
ATOM 7904 O O . GLY C 1 229 ? 11.250 -22.967 39.236 1.00 22.49 229 GLY C O 1
ATOM 7905 N N . ASN C 1 230 ? 9.652 -23.802 40.580 1.00 20.82 230 ASN C N 1
ATOM 7906 C CA . ASN C 1 230 ? 8.901 -24.396 39.482 1.00 25.34 230 ASN C CA 1
ATOM 7907 C C . ASN C 1 230 ? 8.113 -23.327 38.722 1.00 19.98 230 ASN C C 1
ATOM 7908 O O . ASN C 1 230 ? 8.052 -23.349 37.494 1.00 20.75 230 ASN C O 1
ATOM 7913 N N . ALA C 1 231 ? 7.515 -22.390 39.453 1.00 16.57 231 ALA C N 1
ATOM 7914 C CA . ALA C 1 231 ? 6.750 -21.323 38.818 1.00 17.72 231 ALA C CA 1
ATOM 7915 C C . ALA C 1 231 ? 7.634 -20.367 38.004 1.00 23.93 231 ALA C C 1
ATOM 7916 O O . ALA C 1 231 ? 7.189 -19.808 37.002 1.00 25.72 231 ALA C O 1
ATOM 7918 N N . ASP C 1 232 ? 8.884 -20.191 38.426 1.00 19.37 232 ASP C N 1
ATOM 7919 C CA . ASP C 1 232 ? 9.820 -19.296 37.736 1.00 15.30 232 ASP C CA 1
ATOM 7920 C C . ASP C 1 232 ? 10.821 -20.051 36.863 1.00 20.28 232 ASP C C 1
ATOM 7921 O O . ASP C 1 232 ? 11.859 -19.502 36.490 1.00 20.28 232 ASP C O 1
ATOM 7926 N N . LYS C 1 233 ? 10.515 -21.301 36.535 1.00 22.24 233 LYS C N 1
ATOM 7927 C CA . LYS C 1 233 ? 11.423 -22.106 35.742 1.00 25.58 233 LYS C CA 1
ATOM 7928 C C . LYS C 1 233 ? 11.952 -21.409 34.491 1.00 28.26 233 LYS C C 1
ATOM 7929 O O . LYS C 1 233 ? 13.129 -21.538 34.163 1.00 27.26 233 LYS C O 1
ATOM 7935 N N . GLN C 1 234 ? 11.107 -20.652 33.802 1.00 26.80 234 GLN C N 1
ATOM 7936 C CA . GLN C 1 234 ? 11.570 -19.983 32.592 1.00 35.98 234 GLN C CA 1
ATOM 7937 C C . GLN C 1 234 ? 12.710 -19.004 32.892 1.00 40.89 234 GLN C C 1
ATOM 7938 O O . GLN C 1 234 ? 13.634 -18.854 32.093 1.00 38.71 234 GLN C O 1
ATOM 7944 N N . TRP C 1 235 ? 12.659 -18.351 34.049 1.00 30.02 235 TRP C N 1
ATOM 7945 C CA . TRP C 1 235 ? 13.710 -17.403 34.403 1.00 27.51 235 TRP C CA 1
ATOM 7946 C C . TRP C 1 235 ? 14.908 -18.110 35.032 1.00 36.44 235 TRP C C 1
ATOM 7947 O O . TRP C 1 235 ? 16.054 -17.845 34.665 1.00 43.50 235 TRP C O 1
ATOM 7958 N N . LEU C 1 236 ? 14.643 -19.019 35.966 1.00 34.38 236 LEU C N 1
ATOM 7959 C CA . LEU C 1 236 ? 15.712 -19.744 36.645 1.00 29.79 236 LEU C CA 1
ATOM 7960 C C . LEU C 1 236 ? 16.595 -20.566 35.709 1.00 33.62 236 LEU C C 1
ATOM 7961 O O . LEU C 1 236 ? 17.791 -20.714 35.960 1.00 33.65 236 LEU C O 1
ATOM 7966 N N . ASP C 1 237 ? 16.023 -21.105 34.634 1.00 29.35 237 ASP C N 1
ATOM 7967 C CA . ASP C 1 237 ? 16.829 -21.878 33.692 1.00 32.85 237 ASP C CA 1
ATOM 7968 C C . ASP C 1 237 ? 17.871 -20.985 33.034 1.00 31.70 237 ASP C C 1
ATOM 7969 O O . ASP C 1 237 ? 18.991 -21.415 32.775 1.00 29.33 237 ASP C O 1
ATOM 7974 N N . LYS C 1 238 ? 17.492 -19.738 32.780 1.00 27.92 238 LYS C N 1
ATOM 7975 C CA . LYS C 1 238 ? 18.376 -18.764 32.148 1.00 30.40 238 LYS C CA 1
ATOM 7976 C C . LYS C 1 238 ? 19.519 -18.278 33.032 1.00 30.97 238 LYS C C 1
ATOM 7977 O O . LYS C 1 238 ? 20.621 -18.016 32.548 1.00 26.70 238 LYS C O 1
ATOM 7983 N N . TYR C 1 239 ? 19.263 -18.168 34.329 1.00 27.91 239 TYR C N 1
ATOM 7984 C CA . TYR C 1 239 ? 20.259 -17.630 35.244 1.00 25.16 239 TYR C CA 1
ATOM 7985 C C . TYR C 1 239 ? 21.009 -18.607 36.130 1.00 24.97 239 TYR C C 1
ATOM 7986 O O . TYR C 1 239 ? 21.648 -18.198 37.099 1.00 32.27 239 TYR C O 1
ATOM 7995 N N . GLN C 1 240 ? 20.964 -19.890 35.800 1.00 26.69 240 GLN C N 1
ATOM 7996 C CA . GLN C 1 240 ? 21.647 -20.872 36.629 1.00 33.33 240 GLN C CA 1
ATOM 7997 C C . GLN C 1 240 ? 23.147 -20.622 36.772 1.00 30.16 240 GLN C C 1
ATOM 7998 O O . GLN C 1 240 ? 23.698 -20.734 37.870 1.00 26.87 240 GLN C O 1
ATOM 8004 N N . SER C 1 241 ? 23.807 -20.283 35.671 1.00 29.81 241 SER C N 1
ATOM 8005 C CA . SER C 1 241 ? 25.243 -20.029 35.707 1.00 25.57 241 SER C CA 1
ATOM 8006 C C . SER C 1 241 ? 25.598 -18.889 36.656 1.00 25.59 241 SER C C 1
ATOM 8007 O O . SER C 1 241 ? 26.704 -18.848 37.193 1.00 26.68 241 SER C O 1
ATOM 8010 N N . ILE C 1 242 ? 24.664 -17.964 36.870 1.00 22.28 242 ILE C N 1
ATOM 8011 C CA . ILE C 1 242 ? 24.926 -16.838 37.766 1.00 17.96 242 ILE C CA 1
ATOM 8012 C C . ILE C 1 242 ? 24.906 -17.274 39.235 1.00 17.58 242 ILE C C 1
ATOM 8013 O O . ILE C 1 242 ? 25.500 -16.620 40.089 1.00 23.39 242 ILE C O 1
ATOM 8018 N N . GLY C 1 243 ? 24.233 -18.382 39.527 1.00 19.83 243 GLY C N 1
ATOM 8019 C CA . GLY C 1 243 ? 24.175 -18.854 40.899 1.00 22.93 243 GLY C CA 1
ATOM 8020 C C . GLY C 1 243 ? 22.786 -18.785 41.513 1.00 18.26 243 GLY C C 1
ATOM 8021 O O . GLY C 1 243 ? 22.585 -19.214 42.654 1.00 18.33 243 GLY C O 1
ATOM 8022 N N . VAL C 1 244 ? 21.830 -18.234 40.770 1.00 18.25 244 VAL C N 1
ATOM 8023 C CA . VAL C 1 244 ? 20.453 -18.133 41.250 1.00 17.19 244 VAL C CA 1
ATOM 8024 C C . VAL C 1 244 ? 19.827 -19.507 41.094 1.00 19.34 244 VAL C C 1
ATOM 8025 O O . VAL C 1 244 ? 19.655 -19.991 39.974 1.00 26.53 244 VAL C O 1
ATOM 8029 N N . GLU C 1 245 ? 19.478 -20.128 42.217 1.00 21.00 245 GLU C N 1
ATOM 8030 C CA . GLU C 1 245 ? 18.914 -21.474 42.197 1.00 20.31 245 GLU C CA 1
ATOM 8031 C C . GLU C 1 245 ? 18.356 -21.804 43.581 1.00 17.43 245 GLU C C 1
ATOM 8032 O O . GLU C 1 245 ? 18.997 -21.518 44.596 1.00 14.76 245 GLU C O 1
ATOM 8038 N N . PRO C 1 246 ? 17.156 -22.417 43.646 1.00 15.82 246 PRO C N 1
ATOM 8039 C CA . PRO C 1 246 ? 16.555 -22.755 44.940 1.00 16.27 246 PRO C CA 1
ATOM 8040 C C . PRO C 1 246 ? 17.449 -23.582 45.847 1.00 19.16 246 PRO C C 1
ATOM 8041 O O . PRO C 1 246 ? 17.920 -24.634 45.440 1.00 19.04 246 PRO C O 1
ATOM 8045 N N . CYS C 1 247 ? 17.637 -23.114 47.083 1.00 15.43 247 CYS C N 1
ATOM 8046 C CA . CYS C 1 247 ? 18.441 -23.800 48.098 1.00 18.25 247 CYS C CA 1
ATOM 8047 C C . CYS C 1 247 ? 19.966 -23.778 47.918 1.00 24.47 247 CYS C C 1
ATOM 8048 O O . CYS C 1 247 ? 20.683 -24.354 48.735 1.00 26.58 247 CYS C O 1
ATOM 8051 N N . LYS C 1 248 ? 20.473 -23.130 46.872 1.00 18.58 248 LYS C N 1
ATOM 8052 C CA . LYS C 1 248 ? 21.924 -23.105 46.645 1.00 20.32 248 LYS C CA 1
ATOM 8053 C C . LYS C 1 248 ? 22.653 -22.151 47.592 1.00 20.37 248 LYS C C 1
ATOM 8054 O O . LYS C 1 248 ? 22.280 -20.983 47.719 1.00 21.11 248 LYS C O 1
ATOM 8060 N N . THR C 1 249 ? 23.696 -22.654 48.248 1.00 21.77 249 THR C N 1
ATOM 8061 C CA . THR C 1 249 ? 24.478 -21.855 49.193 1.00 25.54 249 THR C CA 1
ATOM 8062 C C . THR C 1 249 ? 25.977 -21.858 48.875 1.00 28.90 249 THR C C 1
ATOM 8063 O O . THR C 1 249 ? 26.741 -21.098 49.476 1.00 25.75 249 THR C O 1
ATOM 8067 N N . ASP C 1 250 ? 26.407 -22.718 47.953 1.00 29.21 250 ASP C N 1
ATOM 8068 C CA . ASP C 1 250 ? 27.823 -22.762 47.584 1.00 30.10 250 ASP C CA 1
ATOM 8069 C C . ASP C 1 250 ? 28.027 -22.084 46.232 1.00 27.20 250 ASP C C 1
ATOM 8070 O O . ASP C 1 250 ? 27.392 -22.445 45.239 1.00 31.63 250 ASP C O 1
ATOM 8075 N N . PHE C 1 251 ? 28.927 -21.108 46.195 1.00 26.52 251 PHE C N 1
ATOM 8076 C CA . PHE C 1 251 ? 29.186 -20.355 44.975 1.00 25.26 251 PHE C CA 1
ATOM 8077 C C . PHE C 1 251 ? 30.658 -20.326 44.587 1.00 25.04 251 PHE C C 1
ATOM 8078 O O . PHE C 1 251 ? 31.538 -20.492 45.430 1.00 27.42 251 PHE C O 1
ATOM 8086 N N . THR C 1 252 ? 30.917 -20.119 43.300 1.00 25.05 252 THR C N 1
ATOM 8087 C CA . THR C 1 252 ? 32.283 -20.004 42.809 1.00 19.81 252 THR C CA 1
ATOM 8088 C C . THR C 1 252 ? 32.631 -18.522 42.920 1.00 25.86 252 THR C C 1
ATOM 8089 O O . THR C 1 252 ? 31.740 -17.672 43.067 1.00 25.91 252 THR C O 1
ATOM 8093 N N . PRO C 1 253 ? 33.929 -18.190 42.866 1.00 27.97 253 PRO C N 1
ATOM 8094 C CA . PRO C 1 253 ? 34.351 -16.790 42.955 1.00 19.14 253 PRO C CA 1
ATOM 8095 C C . PRO C 1 253 ? 33.713 -15.987 41.814 1.00 17.85 253 PRO C C 1
ATOM 8096 O O . PRO C 1 253 ? 33.288 -14.851 42.005 1.00 19.97 253 PRO C O 1
ATOM 8100 N N . GLU C 1 254 ? 33.659 -16.590 40.628 1.00 14.04 254 GLU C N 1
ATOM 8101 C CA . GLU C 1 254 ? 33.079 -15.938 39.456 1.00 20.97 254 GLU C CA 1
ATOM 8102 C C . GLU C 1 254 ? 31.607 -15.571 39.696 1.00 20.85 254 GLU C C 1
ATOM 8103 O O . GLU C 1 254 ? 31.154 -14.495 39.295 1.00 20.50 254 GLU C O 1
ATOM 8109 N N . GLN C 1 255 ? 30.861 -16.450 40.360 1.00 17.50 255 GLN C N 1
ATOM 8110 C CA . GLN C 1 255 ? 29.458 -16.155 40.635 1.00 21.04 255 GLN C CA 1
ATOM 8111 C C . GLN C 1 255 ? 29.344 -14.995 41.628 1.00 24.50 255 GLN C C 1
ATOM 8112 O O . GLN C 1 255 ? 28.520 -14.104 41.439 1.00 21.10 255 GLN C O 1
ATOM 8118 N N . LEU C 1 256 ? 30.176 -14.998 42.671 1.00 23.70 256 LEU C N 1
ATOM 8119 C CA . LEU C 1 256 ? 30.167 -13.918 43.656 1.00 19.91 256 LEU C CA 1
ATOM 8120 C C . LEU C 1 256 ? 30.459 -12.606 42.933 1.00 25.19 256 LEU C C 1
ATOM 8121 O O . LEU C 1 256 ? 29.879 -11.565 43.249 1.00 23.47 256 LEU C O 1
ATOM 8126 N N . LYS C 1 257 ? 31.364 -12.671 41.958 1.00 21.07 257 LYS C N 1
ATOM 8127 C CA . LYS C 1 257 ? 31.743 -11.499 41.171 1.00 23.03 257 LYS C CA 1
ATOM 8128 C C . LYS C 1 257 ? 30.579 -11.023 40.301 1.00 21.59 257 LYS C C 1
ATOM 8129 O O . LYS C 1 257 ? 30.228 -9.844 40.314 1.00 19.34 257 LYS C O 1
ATOM 8135 N N . LEU C 1 258 ? 29.985 -11.940 39.545 1.00 22.76 258 LEU C N 1
ATOM 8136 C CA . LEU C 1 258 ? 28.855 -11.600 38.680 1.00 22.53 258 LEU C CA 1
ATOM 8137 C C . LEU C 1 258 ? 27.681 -11.090 39.515 1.00 25.12 258 LEU C C 1
ATOM 8138 O O . LEU C 1 258 ? 26.909 -10.238 39.067 1.00 23.74 258 LEU C O 1
ATOM 8143 N N . ALA C 1 259 ? 27.550 -11.605 40.732 1.00 22.54 259 ALA C N 1
ATOM 8144 C CA . ALA C 1 259 ? 26.462 -11.181 41.604 1.00 22.09 259 ALA C CA 1
ATOM 8145 C C . ALA C 1 259 ? 26.586 -9.696 41.940 1.00 21.94 259 ALA C C 1
ATOM 8146 O O . ALA C 1 259 ? 25.611 -8.951 41.852 1.00 18.80 259 ALA C O 1
ATOM 8148 N N . LYS C 1 260 ? 27.785 -9.268 42.320 1.00 22.66 260 LYS C N 1
ATOM 8149 C CA . LYS C 1 260 ? 28.024 -7.864 42.661 1.00 22.10 260 LYS C CA 1
ATOM 8150 C C . LYS C 1 260 ? 27.810 -6.965 41.434 1.00 19.18 260 LYS C C 1
ATOM 8151 O O . LYS C 1 260 ? 27.144 -5.930 41.515 1.00 18.27 260 LYS C O 1
ATOM 8157 N N . VAL C 1 261 ? 28.380 -7.371 40.300 1.00 19.44 261 VAL C N 1
ATOM 8158 C CA . VAL C 1 261 ? 28.252 -6.623 39.049 1.00 23.24 261 VAL C CA 1
ATOM 8159 C C . VAL C 1 261 ? 26.789 -6.526 38.613 1.00 26.86 261 VAL C C 1
ATOM 8160 O O . VAL C 1 261 ? 26.301 -5.450 38.268 1.00 25.63 261 VAL C O 1
ATOM 8164 N N . GLY C 1 262 ? 26.102 -7.665 38.614 1.00 24.86 262 GLY C N 1
ATOM 8165 C CA . GLY C 1 262 ? 24.710 -7.698 38.214 1.00 23.24 262 GLY C CA 1
ATOM 8166 C C . GLY C 1 262 ? 23.849 -6.796 39.067 1.00 21.50 262 GLY C C 1
ATOM 8167 O O . GLY C 1 262 ? 22.943 -6.135 38.562 1.00 20.33 262 GLY C O 1
ATOM 8168 N N . GLU C 1 263 ? 24.121 -6.762 40.366 1.00 20.66 263 GLU C N 1
ATOM 8169 C CA . GLU C 1 263 ? 23.339 -5.914 41.248 1.00 22.05 263 GLU C CA 1
ATOM 8170 C C . GLU C 1 263 ? 23.577 -4.440 40.928 1.00 25.91 263 GLU C C 1
ATOM 8171 O O . GLU C 1 263 ? 22.627 -3.662 40.829 1.00 21.89 263 GLU C O 1
ATOM 8177 N N . LYS C 1 264 ? 24.839 -4.058 40.745 1.00 22.81 264 LYS C N 1
ATOM 8178 C CA . LYS C 1 264 ? 25.160 -2.664 40.444 1.00 21.43 264 LYS C CA 1
ATOM 8179 C C . LYS C 1 264 ? 24.461 -2.216 39.156 1.00 23.29 264 LYS C C 1
ATOM 8180 O O . LYS C 1 264 ? 23.736 -1.218 39.158 1.00 25.49 264 LYS C O 1
ATOM 8186 N N . LYS C 1 265 ? 24.665 -2.954 38.065 1.00 24.16 265 LYS C N 1
ATOM 8187 C CA . LYS C 1 265 ? 24.030 -2.611 36.793 1.00 26.91 265 LYS C CA 1
ATOM 8188 C C . LYS C 1 265 ? 22.508 -2.720 36.871 1.00 27.06 265 LYS C C 1
ATOM 8189 O O . LYS C 1 265 ? 21.784 -1.875 36.338 1.00 22.36 265 LYS C O 1
ATOM 8195 N N . GLY C 1 266 ? 22.030 -3.767 37.533 1.00 26.45 266 GLY C N 1
ATOM 8196 C CA . GLY C 1 266 ? 20.598 -3.968 37.666 1.00 21.33 266 GLY C CA 1
ATOM 8197 C C . GLY C 1 266 ? 19.932 -2.785 38.337 1.00 18.58 266 GLY C C 1
ATOM 8198 O O . GLY C 1 266 ? 18.964 -2.234 37.809 1.00 18.52 266 GLY C O 1
ATOM 8207 N N . GLU C 1 268 ? 21.001 0.273 38.703 1.00 29.03 268 GLU C N 1
ATOM 8208 C CA . GLU C 1 268 ? 21.091 1.467 37.868 1.00 33.31 268 GLU C CA 1
ATOM 8209 C C . GLU C 1 268 ? 19.996 1.429 36.808 1.00 30.41 268 GLU C C 1
ATOM 8210 O O . GLU C 1 268 ? 19.337 2.433 36.550 1.00 28.85 268 GLU C O 1
ATOM 8216 N N . HIS C 1 269 ? 19.797 0.261 36.203 1.00 18.23 269 HIS C N 1
ATOM 8217 C CA . HIS C 1 269 ? 18.776 0.115 35.177 1.00 26.36 269 HIS C CA 1
ATOM 8218 C C . HIS C 1 269 ? 17.375 0.407 35.719 1.00 30.41 269 HIS C C 1
ATOM 8219 O O . HIS C 1 269 ? 16.563 1.047 35.048 1.00 28.88 269 HIS C O 1
ATOM 8226 N N . LEU C 1 270 ? 17.092 -0.060 36.933 1.00 31.17 270 LEU C N 1
ATOM 8227 C CA . LEU C 1 270 ? 15.781 0.157 37.542 1.00 27.03 270 LEU C CA 1
ATOM 8228 C C . LEU C 1 270 ? 15.540 1.628 37.879 1.00 30.73 270 LEU C C 1
ATOM 8229 O O . LEU C 1 270 ? 14.429 2.141 37.711 1.00 25.19 270 LEU C O 1
ATOM 8234 N N . VAL C 1 271 ? 16.577 2.301 38.365 1.00 31.04 271 VAL C N 1
ATOM 8235 C CA . VAL C 1 271 ? 16.471 3.712 38.698 1.00 27.81 271 VAL C CA 1
ATOM 8236 C C . VAL C 1 271 ? 16.199 4.501 37.416 1.00 30.71 271 VAL C C 1
ATOM 8237 O O . VAL C 1 271 ? 15.324 5.368 37.375 1.00 29.89 271 VAL C O 1
ATOM 8241 N N . GLU C 1 272 ? 16.943 4.182 36.364 1.00 30.84 272 GLU C N 1
ATOM 8242 C CA . GLU C 1 272 ? 16.788 4.872 35.087 1.00 39.62 272 GLU C CA 1
ATOM 8243 C C . GLU C 1 272 ? 15.389 4.674 34.501 1.00 37.66 272 GLU C C 1
ATOM 8244 O O . GLU C 1 272 ? 14.779 5.620 34.005 1.00 39.24 272 GLU C O 1
ATOM 8250 N N . LEU C 1 273 ? 14.881 3.446 34.581 1.00 28.46 273 LEU C N 1
ATOM 8251 C CA . LEU C 1 273 ? 13.570 3.102 34.033 1.00 27.63 273 LEU C CA 1
ATOM 8252 C C . LEU C 1 273 ? 12.357 3.622 34.819 1.00 27.11 273 LEU C C 1
ATOM 8253 O O . LEU C 1 273 ? 11.326 3.945 34.231 1.00 27.38 273 LEU C O 1
ATOM 8258 N N . ALA C 1 274 ? 12.494 3.719 36.138 1.00 19.42 274 ALA C N 1
ATOM 8259 C CA . ALA C 1 274 ? 11.407 4.161 37.007 1.00 20.97 274 ALA C CA 1
ATOM 8260 C C . ALA C 1 274 ? 10.521 5.317 36.521 1.00 32.70 274 ALA C C 1
ATOM 8261 O O . ALA C 1 274 ? 9.298 5.173 36.448 1.00 26.43 274 ALA C O 1
ATOM 8263 N N . PRO C 1 275 ? 11.115 6.473 36.179 1.00 35.86 275 PRO C N 1
ATOM 8264 C CA . PRO C 1 275 ? 10.282 7.593 35.723 1.00 31.82 275 PRO C CA 1
ATOM 8265 C C . PRO C 1 275 ? 9.458 7.386 34.457 1.00 27.37 275 PRO C C 1
ATOM 8266 O O . PRO C 1 275 ? 8.535 8.147 34.191 1.00 32.33 275 PRO C O 1
ATOM 8270 N N . LYS C 1 276 ? 9.767 6.360 33.679 1.00 28.12 276 LYS C N 1
ATOM 8271 C CA . LYS C 1 276 ? 9.013 6.133 32.453 1.00 29.17 276 LYS C CA 1
ATOM 8272 C C . LYS C 1 276 ? 7.774 5.261 32.663 1.00 27.60 276 LYS C C 1
ATOM 8273 O O . LYS C 1 276 ? 6.983 5.066 31.735 1.00 28.57 276 LYS C O 1
ATOM 8287 N N . THR C 1 278 ? 4.146 4.410 33.708 1.00 22.96 278 THR C N 1
ATOM 8288 C CA . THR C 1 278 ? 2.895 5.151 33.873 1.00 25.98 278 THR C CA 1
ATOM 8289 C C . THR C 1 278 ? 1.634 4.297 34.005 1.00 22.59 278 THR C C 1
ATOM 8290 O O . THR C 1 278 ? 0.617 4.770 34.509 1.00 26.79 278 THR C O 1
ATOM 8294 N N . ASP C 1 279 ? 1.699 3.049 33.545 1.00 22.69 279 ASP C N 1
ATOM 8295 C CA . ASP C 1 279 ? 0.555 2.131 33.589 1.00 22.12 279 ASP C CA 1
ATOM 8296 C C . ASP C 1 279 ? 0.689 1.138 34.750 1.00 26.29 279 ASP C C 1
ATOM 8297 O O . ASP C 1 279 ? 1.382 0.131 34.631 1.00 21.60 279 ASP C O 1
ATOM 8302 N N . ALA C 1 280 ? 0.012 1.417 35.861 1.00 22.60 280 ALA C N 1
ATOM 8303 C CA . ALA C 1 280 ? 0.070 0.558 37.038 1.00 24.38 280 ALA C CA 1
ATOM 8304 C C . ALA C 1 280 ? -0.266 -0.910 36.771 1.00 29.18 280 ALA C C 1
ATOM 8305 O O . ALA C 1 280 ? 0.179 -1.790 37.506 1.00 28.16 280 ALA C O 1
ATOM 8307 N N . ARG C 1 281 ? -1.043 -1.178 35.725 1.00 19.75 281 ARG C N 1
ATOM 8308 C CA . ARG C 1 281 ? -1.441 -2.548 35.399 1.00 20.39 281 ARG C CA 1
ATOM 8309 C C . ARG C 1 281 ? -0.282 -3.408 34.914 1.00 23.83 281 ARG C C 1
ATOM 8310 O O . ARG C 1 281 ? -0.358 -4.635 34.931 1.00 19.31 281 ARG C O 1
ATOM 8318 N N . THR C 1 282 ? 0.790 -2.763 34.473 1.00 20.10 282 THR C N 1
ATOM 8319 C CA . THR C 1 282 ? 1.960 -3.490 33.998 1.00 23.34 282 THR C CA 1
ATOM 8320 C C . THR C 1 282 ? 2.913 -3.693 35.166 1.00 19.72 282 THR C C 1
ATOM 8321 O O . THR C 1 282 ? 3.917 -4.389 35.036 1.00 22.87 282 THR C O 1
ATOM 8325 N N . LEU C 1 283 ? 2.586 -3.090 36.309 1.00 20.78 283 LEU C N 1
ATOM 8326 C CA . LEU C 1 283 ? 3.453 -3.149 37.479 1.00 19.65 283 LEU C CA 1
ATOM 8327 C C . LEU C 1 283 ? 2.964 -3.970 38.667 1.00 26.72 283 LEU C C 1
ATOM 8328 O O . LEU C 1 283 ? 3.771 -4.515 39.415 1.00 22.86 283 LEU C O 1
ATOM 8333 N N . LEU C 1 284 ? 1.652 -4.034 38.854 1.00 19.67 284 LEU C N 1
ATOM 8334 C CA . LEU C 1 284 ? 1.072 -4.759 39.975 1.00 18.91 284 LEU C CA 1
ATOM 8335 C C . LEU C 1 284 ? -0.009 -5.699 39.484 1.00 22.93 284 LEU C C 1
ATOM 8336 O O . LEU C 1 284 ? -0.915 -5.285 38.765 1.00 17.66 284 LEU C O 1
ATOM 8341 N N . GLY C 1 285 ? 0.082 -6.965 39.872 1.00 14.87 285 GLY C N 1
ATOM 8342 C CA . GLY C 1 285 ? -0.913 -7.927 39.428 1.00 11.14 285 GLY C CA 1
ATOM 8343 C C . GLY C 1 285 ? -0.659 -9.325 39.943 1.00 15.78 285 GLY C C 1
ATOM 8344 O O . GLY C 1 285 ? -0.008 -9.520 40.975 1.00 13.92 285 GLY C O 1
ATOM 8345 N N . THR C 1 286 ? -1.160 -10.307 39.207 1.00 20.18 286 THR C N 1
ATOM 8346 C CA . THR C 1 286 ? -1.021 -11.702 39.595 1.00 19.31 286 THR C CA 1
ATOM 8347 C C . THR C 1 286 ? -0.112 -12.444 38.624 1.00 20.52 286 THR C C 1
ATOM 8348 O O . THR C 1 286 ? 0.302 -11.894 37.604 1.00 15.01 286 THR C O 1
ATOM 8352 N N . ARG C 1 287 ? 0.191 -13.699 38.946 1.00 17.83 287 ARG C N 1
ATOM 8353 C CA . ARG C 1 287 ? 1.038 -14.511 38.083 1.00 23.78 287 ARG C CA 1
ATOM 8354 C C . ARG C 1 287 ? 0.378 -14.699 36.722 1.00 26.23 287 ARG C C 1
ATOM 8355 O O . ARG C 1 287 ? 1.055 -14.902 35.716 1.00 24.45 287 ARG C O 1
ATOM 8363 N N . ASP C 1 288 ? -0.946 -14.614 36.688 1.00 27.48 288 ASP C N 1
ATOM 8364 C CA . ASP C 1 288 ? -1.666 -14.786 35.436 1.00 30.19 288 ASP C CA 1
ATOM 8365 C C . ASP C 1 288 ? -1.579 -13.566 34.540 1.00 24.27 288 ASP C C 1
ATOM 8366 O O . ASP C 1 288 ? -1.637 -13.683 33.317 1.00 30.95 288 ASP C O 1
ATOM 8371 N N . THR C 1 289 ? -1.437 -12.396 35.147 1.00 15.54 289 THR C N 1
ATOM 8372 C CA . THR C 1 289 ? -1.345 -11.172 34.375 1.00 20.95 289 THR C CA 1
ATOM 8373 C C . THR C 1 289 ? 0.088 -10.651 34.244 1.00 24.36 289 THR C C 1
ATOM 8374 O O . THR C 1 289 ? 0.387 -9.914 33.314 1.00 21.83 289 THR C O 1
ATOM 8378 N N . LEU C 1 290 ? 0.981 -11.045 35.152 1.00 17.38 290 LEU C N 1
ATOM 8379 C CA . LEU C 1 290 ? 2.373 -10.577 35.080 1.00 14.34 290 LEU C CA 1
ATOM 8380 C C . LEU C 1 290 ? 3.435 -11.674 35.109 1.00 18.17 290 LEU C C 1
ATOM 8381 O O . LEU C 1 290 ? 4.635 -11.394 35.005 1.00 13.06 290 LEU C O 1
ATOM 8386 N N . GLY C 1 291 ? 3.001 -12.921 35.252 1.00 12.59 291 GLY C N 1
ATOM 8387 C CA . GLY C 1 291 ? 3.948 -14.024 35.291 1.00 17.81 291 GLY C CA 1
ATOM 8388 C C . GLY C 1 291 ? 4.888 -14.060 34.100 1.00 26.28 291 GLY C C 1
ATOM 8389 O O . GLY C 1 291 ? 6.045 -14.468 34.220 1.00 21.90 291 GLY C O 1
ATOM 8390 N N . ASP C 1 292 ? 4.397 -13.625 32.945 1.00 24.00 292 ASP C N 1
ATOM 8391 C CA . ASP C 1 292 ? 5.205 -13.616 31.730 1.00 27.70 292 ASP C CA 1
ATOM 8392 C C . ASP C 1 292 ? 5.632 -12.218 31.315 1.00 28.99 292 ASP C C 1
ATOM 8393 O O . ASP C 1 292 ? 6.140 -12.027 30.211 1.00 27.74 292 ASP C O 1
ATOM 8398 N N . ALA C 1 293 ? 5.435 -11.241 32.194 1.00 22.72 293 ALA C N 1
ATOM 8399 C CA . ALA C 1 293 ? 5.802 -9.869 31.876 1.00 24.76 293 ALA C CA 1
ATOM 8400 C C . ALA C 1 293 ? 7.304 -9.638 32.016 1.00 26.17 293 ALA C C 1
ATOM 8401 O O . ALA C 1 293 ? 7.987 -10.368 32.738 1.00 22.80 293 ALA C O 1
ATOM 8403 N N . PRO C 1 294 ? 7.835 -8.614 31.321 1.00 24.50 294 PRO C N 1
ATOM 8404 C CA . PRO C 1 294 ? 9.263 -8.274 31.365 1.00 21.06 294 PRO C CA 1
ATOM 8405 C C . PRO C 1 294 ? 9.694 -8.091 32.819 1.00 23.21 294 PRO C C 1
ATOM 8406 O O . PRO C 1 294 ? 9.028 -7.396 33.591 1.00 18.45 294 PRO C O 1
ATOM 8410 N N . ARG C 1 295 ? 10.810 -8.701 33.196 1.00 15.69 295 ARG C N 1
ATOM 8411 C CA . ARG C 1 295 ? 11.279 -8.597 34.572 1.00 18.77 295 ARG C CA 1
ATOM 8412 C C . ARG C 1 295 ? 11.612 -7.181 35.042 1.00 23.95 295 ARG C C 1
ATOM 8413 O O . ARG C 1 295 ? 11.330 -6.840 36.194 1.00 17.55 295 ARG C O 1
ATOM 8421 N N . ASP C 1 296 ? 12.199 -6.343 34.185 1.00 18.90 296 ASP C N 1
ATOM 8422 C CA . ASP C 1 296 ? 12.519 -4.998 34.656 1.00 14.79 296 ASP C CA 1
ATOM 8423 C C . ASP C 1 296 ? 11.255 -4.201 34.937 1.00 14.98 296 ASP C C 1
ATOM 8424 O O . ASP C 1 296 ? 11.189 -3.443 35.908 1.00 17.72 296 ASP C O 1
ATOM 8429 N N . ILE C 1 297 ? 10.232 -4.401 34.120 1.00 17.23 297 ILE C N 1
ATOM 8430 C CA . ILE C 1 297 ? 8.970 -3.705 34.336 1.00 19.90 297 ILE C CA 1
ATOM 8431 C C . ILE C 1 297 ? 8.268 -4.282 35.573 1.00 21.68 297 ILE C C 1
ATOM 8432 O O . ILE C 1 297 ? 7.771 -3.536 36.417 1.00 19.34 297 ILE C O 1
ATOM 8437 N N . PHE C 1 298 ? 8.233 -5.605 35.691 1.00 19.01 298 PHE C N 1
ATOM 8438 C CA . PHE C 1 298 ? 7.605 -6.221 36.860 1.00 20.84 298 PHE C CA 1
ATOM 8439 C C . PHE C 1 298 ? 8.283 -5.716 38.133 1.00 21.73 298 PHE C C 1
ATOM 8440 O O . PHE C 1 298 ? 7.624 -5.422 39.134 1.00 21.83 298 PHE C O 1
ATOM 8448 N N . ALA C 1 299 ? 9.609 -5.619 38.083 1.00 19.03 299 ALA C N 1
ATOM 8449 C CA . ALA C 1 299 ? 10.401 -5.162 39.222 1.00 21.28 299 ALA C CA 1
ATOM 8450 C C . ALA C 1 299 ? 10.084 -3.728 39.641 1.00 19.35 299 ALA C C 1
ATOM 8451 O O . ALA C 1 299 ? 10.255 -3.373 40.809 1.00 25.60 299 ALA C O 1
ATOM 8453 N N . GLU C 1 300 ? 9.630 -2.902 38.698 1.00 17.29 300 GLU C N 1
ATOM 8454 C CA . GLU C 1 300 ? 9.292 -1.514 39.024 1.00 20.90 300 GLU C CA 1
ATOM 8455 C C . GLU C 1 300 ? 8.059 -1.458 39.937 1.00 20.68 300 GLU C C 1
ATOM 8456 O O . GLU C 1 300 ? 7.843 -0.474 40.646 1.00 22.08 300 GLU C O 1
ATOM 8462 N N . GLY C 1 301 ? 7.248 -2.513 39.926 1.00 15.97 301 GLY C N 1
ATOM 8463 C CA . GLY C 1 301 ? 6.090 -2.533 40.805 1.00 19.08 301 GLY C CA 1
ATOM 8464 C C . GLY C 1 301 ? 6.582 -2.473 42.244 1.00 20.96 301 GLY C C 1
ATOM 8465 O O . GLY C 1 301 ? 5.997 -1.796 43.097 1.00 22.65 301 GLY C O 1
ATOM 8466 N N . THR C 1 302 ? 7.668 -3.193 42.514 1.00 15.04 302 THR C N 1
ATOM 8467 C CA . THR C 1 302 ? 8.266 -3.213 43.842 1.00 19.41 302 THR C CA 1
ATOM 8468 C C . THR C 1 302 ? 9.006 -1.895 44.108 1.00 22.03 302 THR C C 1
ATOM 8469 O O . THR C 1 302 ? 8.862 -1.297 45.177 1.00 18.90 302 THR C O 1
ATOM 8473 N N . TYR C 1 303 ? 9.787 -1.443 43.130 1.00 23.33 303 TYR C N 1
ATOM 8474 C CA . TYR C 1 303 ? 10.541 -0.199 43.272 1.00 20.21 303 TYR C CA 1
ATOM 8475 C C . TYR C 1 303 ? 9.634 1.004 43.506 1.00 24.05 303 TYR C C 1
ATOM 8476 O O . TYR C 1 303 ? 9.915 1.835 44.366 1.00 23.08 303 TYR C O 1
ATOM 8485 N N . LEU C 1 304 ? 8.549 1.092 42.739 1.00 23.63 304 LEU C N 1
ATOM 8486 C CA . LEU C 1 304 ? 7.618 2.213 42.850 1.00 26.32 304 LEU C CA 1
ATOM 8487 C C . LEU C 1 304 ? 6.464 2.053 43.842 1.00 28.09 304 LEU C C 1
ATOM 8488 O O . LEU C 1 304 ? 5.946 3.046 44.348 1.00 27.56 304 LEU C O 1
ATOM 8493 N N . GLY C 1 305 ? 6.054 0.823 44.130 1.00 26.26 305 GLY C N 1
ATOM 8494 C CA . GLY C 1 305 ? 4.942 0.651 45.055 1.00 25.09 305 GLY C CA 1
ATOM 8495 C C . GLY C 1 305 ? 4.796 -0.736 45.643 1.00 23.20 305 GLY C C 1
ATOM 8496 O O . GLY C 1 305 ? 3.770 -1.407 45.458 1.00 22.72 305 GLY C O 1
ATOM 8497 N N . GLN C 1 306 ? 5.813 -1.152 46.388 1.00 16.06 306 GLN C N 1
ATOM 8498 C CA . GLN C 1 306 ? 5.818 -2.475 46.996 1.00 20.54 306 GLN C CA 1
ATOM 8499 C C . GLN C 1 306 ? 4.566 -2.781 47.810 1.00 19.31 306 GLN C C 1
ATOM 8500 O O . GLN C 1 306 ? 4.080 -1.946 48.571 1.00 19.35 306 GLN C O 1
ATOM 8506 N N . TRP C 1 307 ? 4.065 -3.999 47.632 1.00 17.72 307 TRP C N 1
ATOM 8507 C CA . TRP C 1 307 ? 2.870 -4.503 48.310 1.00 17.25 307 TRP C CA 1
ATOM 8508 C C . TRP C 1 307 ? 1.562 -3.849 47.840 1.00 21.54 307 TRP C C 1
ATOM 8509 O O . TRP C 1 307 ? 0.495 -4.074 48.421 1.00 20.12 307 TRP C O 1
ATOM 8520 N N . GLY C 1 308 ? 1.646 -3.059 46.772 1.00 15.84 308 GLY C N 1
ATOM 8521 C CA . GLY C 1 308 ? 0.467 -2.396 46.246 1.00 16.60 308 GLY C CA 1
ATOM 8522 C C . GLY C 1 308 ? -0.541 -3.351 45.624 1.00 20.75 308 GLY C C 1
ATOM 8523 O O . GLY C 1 308 ? -0.194 -4.433 45.148 1.00 15.52 308 GLY C O 1
ATOM 8524 N N . LEU C 1 309 ? -1.802 -2.941 45.633 1.00 19.06 309 LEU C N 1
ATOM 8525 C CA . LEU C 1 309 ? -2.890 -3.735 45.075 1.00 18.19 309 LEU C CA 1
ATOM 8526 C C . LEU C 1 309 ? -2.954 -3.636 43.564 1.00 16.28 309 LEU C C 1
ATOM 8527 O O . LEU C 1 309 ? -2.492 -2.656 42.974 1.00 23.32 309 LEU C O 1
ATOM 8532 N N . PRO C 1 310 ? -3.502 -4.668 42.910 1.00 22.14 310 PRO C N 1
ATOM 8533 C CA . PRO C 1 310 ? -3.586 -4.557 41.453 1.00 16.39 310 PRO C CA 1
ATOM 8534 C C . PRO C 1 310 ? -4.545 -3.370 41.241 1.00 14.53 310 PRO C C 1
ATOM 8535 O O . PRO C 1 310 ? -5.501 -3.188 41.999 1.00 18.74 310 PRO C O 1
ATOM 8539 N N . PRO C 1 311 ? -4.301 -2.553 40.211 1.00 16.52 311 PRO C N 1
ATOM 8540 C CA . PRO C 1 311 ? -5.116 -1.373 39.896 1.00 19.22 311 PRO C CA 1
ATOM 8541 C C . PRO C 1 311 ? -6.625 -1.553 39.877 1.00 20.43 311 PRO C C 1
ATOM 8542 O O . PRO C 1 311 ? -7.362 -0.648 40.286 1.00 20.14 311 PRO C O 1
ATOM 8546 N N . ILE C 1 312 ? -7.090 -2.708 39.412 1.00 20.82 312 ILE C N 1
ATOM 8547 C CA . ILE C 1 312 ? -8.523 -2.952 39.356 1.00 24.32 312 ILE C CA 1
ATOM 8548 C C . ILE C 1 312 ? -9.151 -2.970 40.750 1.00 25.53 312 ILE C C 1
ATOM 8549 O O . ILE C 1 312 ? -10.338 -2.688 40.907 1.00 30.74 312 ILE C O 1
ATOM 8554 N N . GLU C 1 313 ? -8.358 -3.299 41.764 1.00 20.10 313 GLU C N 1
ATOM 8555 C CA . GLU C 1 313 ? -8.881 -3.321 43.118 1.00 15.08 313 GLU C CA 1
ATOM 8556 C C . GLU C 1 313 ? -8.787 -1.920 43.694 1.00 19.55 313 GLU C C 1
ATOM 8557 O O . GLU C 1 313 ? -9.728 -1.429 44.313 1.00 23.59 313 GLU C O 1
ATOM 8563 N N . ALA C 1 314 ? -7.636 -1.284 43.484 1.00 18.12 314 ALA C N 1
ATOM 8564 C CA . ALA C 1 314 ? -7.393 0.065 43.983 1.00 18.28 314 ALA C CA 1
ATOM 8565 C C . ALA C 1 314 ? -6.326 0.788 43.166 1.00 22.79 314 ALA C C 1
ATOM 8566 O O . ALA C 1 314 ? -5.241 0.256 42.930 1.00 18.41 314 ALA C O 1
ATOM 8568 N N . SER C 1 315 ? -6.652 2.000 42.726 1.00 26.55 315 SER C N 1
ATOM 8569 C CA . SER C 1 315 ? -5.727 2.829 41.964 1.00 24.05 315 SER C CA 1
ATOM 8570 C C . SER C 1 315 ? -5.602 4.145 42.713 1.00 25.15 315 SER C C 1
ATOM 8571 O O . SER C 1 315 ? -6.391 4.430 43.614 1.00 26.67 315 SER C O 1
ATOM 8574 N N . TYR C 1 316 ? -4.610 4.948 42.362 1.00 21.43 316 TYR C N 1
ATOM 8575 C CA . TYR C 1 316 ? -4.458 6.222 43.039 1.00 26.86 316 TYR C CA 1
ATOM 8576 C C . TYR C 1 316 ? -3.803 7.264 42.152 1.00 23.81 316 TYR C C 1
ATOM 8577 O O . TYR C 1 316 ? -3.285 6.962 41.080 1.00 24.17 316 TYR C O 1
ATOM 8586 N N . ARG C 1 317 ? -3.843 8.501 42.628 1.00 24.32 317 ARG C N 1
ATOM 8587 C CA . ARG C 1 317 ? -3.244 9.632 41.943 1.00 24.00 317 ARG C CA 1
ATOM 8588 C C . ARG C 1 317 ? -2.785 10.558 43.057 1.00 22.49 317 ARG C C 1
ATOM 8589 O O . ARG C 1 317 ? -3.388 10.599 44.131 1.00 31.20 317 ARG C O 1
ATOM 8597 N N . LYS C 1 318 ? -1.707 11.285 42.811 1.00 22.29 318 LYS C N 1
ATOM 8598 C CA . LYS C 1 318 ? -1.187 12.216 43.798 1.00 22.81 318 LYS C CA 1
ATOM 8599 C C . LYS C 1 318 ? -1.019 13.603 43.184 1.00 23.14 318 LYS C C 1
ATOM 8600 O O . LYS C 1 318 ? -0.625 13.741 42.025 1.00 22.51 318 LYS C O 1
ATOM 8606 N N . SER C 1 319 ? -1.341 14.629 43.963 1.00 22.03 319 SER C N 1
ATOM 8607 C CA . SER C 1 319 ? -1.208 16.003 43.507 1.00 29.60 319 SER C CA 1
ATOM 8608 C C . SER C 1 319 ? -0.447 16.811 44.549 1.00 26.72 319 SER C C 1
ATOM 8609 O O . SER C 1 319 ? -0.867 16.909 45.704 1.00 25.99 319 SER C O 1
ATOM 8612 N N . ASP C 1 320 ? 0.669 17.393 44.116 1.00 27.59 320 ASP C N 1
ATOM 8613 C CA . ASP C 1 320 ? 1.547 18.190 44.971 1.00 28.11 320 ASP C CA 1
ATOM 8614 C C . ASP C 1 320 ? 1.515 19.680 44.612 1.00 28.15 320 ASP C C 1
ATOM 8615 O O . ASP C 1 320 ? 1.945 20.525 45.402 1.00 27.08 320 ASP C O 1
ATOM 8620 N N . PHE C 1 321 ? 1.014 19.998 43.422 1.00 25.42 321 PHE C N 1
ATOM 8621 C CA . PHE C 1 321 ? 0.961 21.384 42.964 1.00 26.03 321 PHE C CA 1
ATOM 8622 C C . PHE C 1 321 ? -0.427 21.823 42.517 1.00 23.64 321 PHE C C 1
ATOM 8623 O O . PHE C 1 321 ? -1.279 20.987 42.207 1.00 22.76 321 PHE C O 1
ATOM 8631 N N . ASP C 1 322 ? -0.661 23.136 42.493 1.00 19.43 322 ASP C N 1
ATOM 8632 C CA . ASP C 1 322 ? -1.951 23.635 42.041 1.00 22.97 322 ASP C CA 1
ATOM 8633 C C . ASP C 1 322 ? -1.946 23.703 40.514 1.00 19.47 322 ASP C C 1
ATOM 8634 O O . ASP C 1 322 ? -0.948 23.375 39.879 1.00 20.95 322 ASP C O 1
ATOM 8639 N N . SER C 1 323 ? -3.052 24.140 39.926 1.00 23.43 323 SER C N 1
ATOM 8640 C CA . SER C 1 323 ? -3.182 24.185 38.471 1.00 25.31 323 SER C CA 1
ATOM 8641 C C . SER C 1 323 ? -2.207 25.065 37.701 1.00 27.51 323 SER C C 1
ATOM 8642 O O . SER C 1 323 ? -2.122 24.961 36.476 1.00 26.88 323 SER C O 1
ATOM 8645 N N . ILE C 1 324 ? -1.477 25.930 38.399 1.00 23.61 324 ILE C N 1
ATOM 8646 C CA . ILE C 1 324 ? -0.533 26.806 37.719 1.00 22.51 324 ILE C CA 1
ATOM 8647 C C . ILE C 1 324 ? 0.916 26.448 38.004 1.00 27.44 324 ILE C C 1
ATOM 8648 O O . ILE C 1 324 ? 1.834 27.101 37.505 1.00 22.42 324 ILE C O 1
ATOM 8653 N N . GLY C 1 325 ? 1.119 25.413 38.814 1.00 26.41 325 GLY C N 1
ATOM 8654 C CA . GLY C 1 325 ? 2.472 24.981 39.102 1.00 26.93 325 GLY C CA 1
ATOM 8655 C C . GLY C 1 325 ? 3.058 25.366 40.441 1.00 26.50 325 GLY C C 1
ATOM 8656 O O . GLY C 1 325 ? 4.221 25.080 40.691 1.00 22.75 325 GLY C O 1
ATOM 8657 N N . GLN C 1 326 ? 2.278 26.019 41.296 1.00 24.85 326 GLN C N 1
ATOM 8658 C CA . GLN C 1 326 ? 2.778 26.408 42.611 1.00 28.92 326 GLN C CA 1
ATOM 8659 C C . GLN C 1 326 ? 2.546 25.281 43.611 1.00 28.01 326 GLN C C 1
ATOM 8660 O O . GLN C 1 326 ? 1.527 24.594 43.557 1.00 25.99 326 GLN C O 1
ATOM 8666 N N . LYS C 1 327 ? 3.494 25.099 44.523 1.00 25.77 327 LYS C N 1
ATOM 8667 C CA . LYS C 1 327 ? 3.393 24.066 45.548 1.00 24.47 327 LYS C CA 1
ATOM 8668 C C . LYS C 1 327 ? 2.120 24.270 46.370 1.00 28.37 327 LYS C C 1
ATOM 8669 O O . LYS C 1 327 ? 1.817 25.390 46.790 1.00 27.47 327 LYS C O 1
ATOM 8675 N N . LEU C 1 328 ? 1.366 23.197 46.587 1.00 26.06 328 LEU C N 1
ATOM 8676 C CA . LEU C 1 328 ? 0.146 23.294 47.387 1.00 29.55 328 LEU C CA 1
ATOM 8677 C C . LEU C 1 328 ? 0.589 23.626 48.814 1.00 30.15 328 LEU C C 1
ATOM 8678 O O . LEU C 1 328 ? 1.415 22.920 49.398 1.00 28.49 328 LEU C O 1
ATOM 8683 N N . ASP C 1 329 ? 0.040 24.700 49.371 1.00 27.75 329 ASP C N 1
ATOM 8684 C CA . ASP C 1 329 ? 0.419 25.137 50.712 1.00 29.85 329 ASP C CA 1
ATOM 8685 C C . ASP C 1 329 ? -0.747 25.860 51.382 1.00 30.06 329 ASP C C 1
ATOM 8686 O O . ASP C 1 329 ? -1.143 26.938 50.947 1.00 30.40 329 ASP C O 1
ATOM 8691 N N . GLY C 1 330 ? -1.287 25.276 52.447 1.00 32.60 330 GLY C N 1
ATOM 8692 C CA . GLY C 1 330 ? -2.411 25.892 53.133 1.00 30.44 330 GLY C CA 1
ATOM 8693 C C . GLY C 1 330 ? -2.126 27.211 53.829 1.00 35.71 330 GLY C C 1
ATOM 8694 O O . GLY C 1 330 ? -3.050 27.946 54.178 1.00 36.05 330 GLY C O 1
ATOM 8695 N N . SER C 1 331 ? -0.853 27.520 54.043 1.00 43.13 331 SER C N 1
ATOM 8696 C CA . SER C 1 331 ? -0.498 28.769 54.705 1.00 40.61 331 SER C CA 1
ATOM 8697 C C . SER C 1 331 ? -0.515 29.919 53.709 1.00 42.52 331 SER C C 1
ATOM 8698 O O . SER C 1 331 ? -0.411 31.079 54.096 1.00 47.82 331 SER C O 1
ATOM 8701 N N . LYS C 1 332 ? -0.659 29.598 52.426 1.00 37.81 332 LYS C N 1
ATOM 8702 C CA . LYS C 1 332 ? -0.654 30.622 51.386 1.00 38.04 332 LYS C CA 1
ATOM 8703 C C . LYS C 1 332 ? -1.944 30.820 50.596 1.00 35.61 332 LYS C C 1
ATOM 8704 O O . LYS C 1 332 ? -2.212 31.921 50.115 1.00 34.63 332 LYS C O 1
ATOM 8710 N N . HIS C 1 333 ? -2.743 29.770 50.452 1.00 29.70 333 HIS C N 1
ATOM 8711 C CA . HIS C 1 333 ? -3.971 29.888 49.675 1.00 28.42 333 HIS C CA 1
ATOM 8712 C C . HIS C 1 333 ? -5.092 28.971 50.133 1.00 32.89 333 HIS C C 1
ATOM 8713 O O . HIS C 1 333 ? -4.896 28.035 50.910 1.00 32.98 333 HIS C O 1
ATOM 8720 N N . ASP C 1 334 ? -6.278 29.275 49.624 1.00 34.45 334 ASP C N 1
ATOM 8721 C CA . ASP C 1 334 ? -7.448 28.452 49.839 1.00 35.67 334 ASP C CA 1
ATOM 8722 C C . ASP C 1 334 ? -7.486 27.757 48.472 1.00 32.63 334 ASP C C 1
ATOM 8723 O O . ASP C 1 334 ? -6.983 28.306 47.485 1.00 28.80 334 ASP C O 1
ATOM 8728 N N . TYR C 1 335 ? -8.034 26.551 48.399 1.00 26.99 335 TYR C N 1
ATOM 8729 C CA . TYR C 1 335 ? -8.083 25.853 47.117 1.00 25.77 335 TYR C CA 1
ATOM 8730 C C . TYR C 1 335 ? -9.448 25.233 46.878 1.00 29.18 335 TYR C C 1
ATOM 8731 O O . TYR C 1 335 ? -10.253 25.099 47.801 1.00 29.47 335 TYR C O 1
ATOM 8740 N N . VAL C 1 336 ? -9.707 24.855 45.631 1.00 27.40 336 VAL C N 1
ATOM 8741 C CA . VAL C 1 336 ? -10.974 24.233 45.292 1.00 28.88 336 VAL C CA 1
ATOM 8742 C C . VAL C 1 336 ? -10.819 23.243 44.145 1.00 28.05 336 VAL C C 1
ATOM 8743 O O . VAL C 1 336 ? -10.046 23.473 43.210 1.00 22.49 336 VAL C O 1
ATOM 8755 N N . ARG C 1 338 ? -13.284 20.795 41.566 1.00 21.59 338 ARG C N 1
ATOM 8756 C CA . ARG C 1 338 ? -14.633 20.583 41.074 1.00 25.13 338 ARG C CA 1
ATOM 8757 C C . ARG C 1 338 ? -14.500 19.562 39.956 1.00 23.05 338 ARG C C 1
ATOM 8758 O O . ARG C 1 338 ? -13.756 19.778 39.000 1.00 22.88 338 ARG C O 1
ATOM 8766 N N . PHE C 1 339 ? -15.226 18.456 40.059 1.00 23.07 339 PHE C N 1
ATOM 8767 C CA . PHE C 1 339 ? -15.101 17.416 39.045 1.00 23.78 339 PHE C CA 1
ATOM 8768 C C . PHE C 1 339 ? -16.277 16.454 38.984 1.00 14.87 339 PHE C C 1
ATOM 8769 O O . PHE C 1 339 ? -17.017 16.293 39.956 1.00 19.19 339 PHE C O 1
ATOM 8777 N N . LYS C 1 340 ? -16.430 15.813 37.830 1.00 24.85 340 LYS C N 1
ATOM 8778 C CA . LYS C 1 340 ? -17.468 14.813 37.639 1.00 34.76 340 LYS C CA 1
ATOM 8779 C C . LYS C 1 340 ? -16.975 13.619 38.460 1.00 36.64 340 LYS C C 1
ATOM 8780 O O . LYS C 1 340 ? -15.773 13.482 38.716 1.00 25.08 340 LYS C O 1
ATOM 8786 N N . ALA C 1 341 ? -17.891 12.756 38.882 1.00 33.00 341 ALA C N 1
ATOM 8787 C CA . ALA C 1 341 ? -17.501 11.584 39.655 1.00 36.33 341 ALA C CA 1
ATOM 8788 C C . ALA C 1 341 ? -16.640 10.676 38.796 1.00 28.44 341 ALA C C 1
ATOM 8789 O O . ALA C 1 341 ? -16.899 10.482 37.612 1.00 21.69 341 ALA C O 1
ATOM 8791 N N . PRO C 1 342 ? -15.577 10.126 39.381 1.00 22.79 342 PRO C N 1
ATOM 8792 C CA . PRO C 1 342 ? -14.707 9.232 38.615 1.00 26.73 342 PRO C CA 1
ATOM 8793 C C . PRO C 1 342 ? -15.406 7.906 38.443 1.00 23.68 342 PRO C C 1
ATOM 8794 O O . PRO C 1 342 ? -16.194 7.506 39.305 1.00 22.78 342 PRO C O 1
ATOM 8798 N N . ASN C 1 343 ? -15.112 7.219 37.348 1.00 25.05 343 ASN C N 1
ATOM 8799 C CA . ASN C 1 343 ? -15.729 5.927 37.076 1.00 26.25 343 ASN C CA 1
ATOM 8800 C C . ASN C 1 343 ? -15.155 4.810 37.917 1.00 24.77 343 ASN C C 1
ATOM 8801 O O . ASN C 1 343 ? -14.147 4.186 37.550 1.00 24.45 343 ASN C O 1
ATOM 8806 N N . VAL C 1 344 ? -15.806 4.566 39.048 1.00 23.23 344 VAL C N 1
ATOM 8807 C CA . VAL C 1 344 ? -15.405 3.496 39.958 1.00 22.82 344 VAL C CA 1
ATOM 8808 C C . VAL C 1 344 ? -16.655 2.736 40.382 1.00 27.32 344 VAL C C 1
ATOM 8809 O O . VAL C 1 344 ? -17.756 3.303 40.451 1.00 21.21 344 VAL C O 1
ATOM 8813 N N . SER C 1 345 ? -16.491 1.451 40.662 1.00 21.23 345 SER C N 1
ATOM 8814 C CA . SER C 1 345 ? -17.626 0.623 41.046 1.00 21.40 345 SER C CA 1
ATOM 8815 C C . SER C 1 345 ? -17.916 0.664 42.539 1.00 21.93 345 SER C C 1
ATOM 8816 O O . SER C 1 345 ? -19.050 0.457 42.954 1.00 20.21 345 SER C O 1
ATOM 8819 N N . GLU C 1 346 ? -16.897 0.929 43.349 1.00 18.15 346 GLU C N 1
ATOM 8820 C CA . GLU C 1 346 ? -17.089 0.943 44.793 1.00 23.15 346 GLU C CA 1
ATOM 8821 C C . GLU C 1 346 ? -17.129 2.348 45.390 1.00 26.32 346 GLU C C 1
ATOM 8822 O O . GLU C 1 346 ? -18.190 2.813 45.796 1.00 28.98 346 GLU C O 1
ATOM 8828 N N . PHE C 1 347 ? -15.984 3.023 45.453 1.00 23.73 347 PHE C N 1
ATOM 8829 C CA . PHE C 1 347 ? -15.955 4.382 45.986 1.00 25.33 347 PHE C CA 1
ATOM 8830 C C . PHE C 1 347 ? -14.629 5.069 45.701 1.00 26.76 347 PHE C C 1
ATOM 8831 O O . PHE C 1 347 ? -13.697 4.450 45.183 1.00 26.88 347 PHE C O 1
ATOM 8839 N N . TRP C 1 348 ? -14.559 6.359 46.014 1.00 28.65 348 TRP C N 1
ATOM 8840 C CA . TRP C 1 348 ? -13.340 7.134 45.813 1.00 27.00 348 TRP C CA 1
ATOM 8841 C C . TRP C 1 348 ? -13.154 8.100 46.969 1.00 27.51 348 TRP C C 1
ATOM 8842 O O . TRP C 1 348 ? -14.090 8.361 47.728 1.00 26.02 348 TRP C O 1
ATOM 8853 N N . SER C 1 349 ? -11.937 8.621 47.104 1.00 21.38 349 SER C N 1
ATOM 8854 C CA . SER C 1 349 ? -11.622 9.554 48.178 1.00 21.21 349 SER C CA 1
ATOM 8855 C C . SER C 1 349 ? -10.399 10.400 47.829 1.00 20.92 349 SER C C 1
ATOM 8856 O O . SER C 1 349 ? -9.633 10.065 46.924 1.00 26.07 349 SER C O 1
ATOM 8859 N N . VAL C 1 350 ? -10.237 11.508 48.545 1.00 26.88 350 VAL C N 1
ATOM 8860 C CA . VAL C 1 350 ? -9.079 12.376 48.370 1.00 32.23 350 VAL C CA 1
ATOM 8861 C C . VAL C 1 350 ? -8.666 12.700 49.797 1.00 27.43 350 VAL C C 1
ATOM 8862 O O . VAL C 1 350 ? -9.472 13.166 50.597 1.00 26.22 350 VAL C O 1
ATOM 8866 N N . THR C 1 351 ? -7.410 12.409 50.113 1.00 27.81 351 THR C N 1
ATOM 8867 C CA . THR C 1 351 ? -6.879 12.604 51.455 1.00 32.72 351 THR C CA 1
ATOM 8868 C C . THR C 1 351 ? -5.733 13.609 51.462 1.00 27.68 351 THR C C 1
ATOM 8869 O O . THR C 1 351 ? -4.935 13.660 50.527 1.00 25.80 351 THR C O 1
ATOM 8873 N N . ILE C 1 352 ? -5.650 14.399 52.528 1.00 25.92 352 ILE C N 1
ATOM 8874 C CA . ILE C 1 352 ? -4.612 15.416 52.649 1.00 29.00 352 ILE C CA 1
ATOM 8875 C C . ILE C 1 352 ? -3.460 15.003 53.565 1.00 39.56 352 ILE C C 1
ATOM 8876 O O . ILE C 1 352 ? -3.675 14.620 54.714 1.00 41.56 352 ILE C O 1
ATOM 8881 N N . TYR C 1 353 ? -2.239 15.100 53.047 1.00 36.52 353 TYR C N 1
ATOM 8882 C CA . TYR C 1 353 ? -1.033 14.758 53.803 1.00 38.75 353 TYR C CA 1
ATOM 8883 C C . TYR C 1 353 ? -0.057 15.933 53.777 1.00 44.21 353 TYR C C 1
ATOM 8884 O O . TYR C 1 353 ? 0.024 16.659 52.782 1.00 43.79 353 TYR C O 1
ATOM 8893 N N . GLY C 1 354 ? 0.679 16.119 54.870 1.00 41.71 354 GLY C N 1
ATOM 8894 C CA . GLY C 1 354 ? 1.664 17.187 54.919 1.00 39.86 354 GLY C CA 1
ATOM 8895 C C . GLY C 1 354 ? 2.915 16.668 54.231 1.00 42.43 354 GLY C C 1
ATOM 8896 O O . GLY C 1 354 ? 3.221 15.475 54.318 1.00 49.32 354 GLY C O 1
ATOM 8897 N N . ASN C 1 355 ? 3.643 17.537 53.538 1.00 38.27 355 ASN C N 1
ATOM 8898 C CA . ASN C 1 355 ? 4.855 17.095 52.848 1.00 39.01 355 ASN C CA 1
ATOM 8899 C C . ASN C 1 355 ? 5.992 16.738 53.801 1.00 46.80 355 ASN C C 1
ATOM 8900 O O . ASN C 1 355 ? 6.724 15.775 53.570 1.00 46.27 355 ASN C O 1
ATOM 8905 N N . ASP C 1 356 ? 6.132 17.510 54.873 1.00 49.22 356 ASP C N 1
ATOM 8906 C CA . ASP C 1 356 ? 7.198 17.285 55.840 1.00 49.85 356 ASP C CA 1
ATOM 8907 C C . ASP C 1 356 ? 7.306 15.860 56.381 1.00 52.25 356 ASP C C 1
ATOM 8908 O O . ASP C 1 356 ? 8.347 15.222 56.242 1.00 49.55 356 ASP C O 1
ATOM 8913 N N . ASN C 1 357 ? 6.229 15.358 56.976 1.00 55.35 357 ASN C N 1
ATOM 8914 C CA . ASN C 1 357 ? 6.221 14.018 57.560 1.00 55.85 357 ASN C CA 1
ATOM 8915 C C . ASN C 1 357 ? 5.477 12.957 56.759 1.00 53.06 357 ASN C C 1
ATOM 8916 O O . ASN C 1 357 ? 5.604 11.768 57.041 1.00 52.53 357 ASN C O 1
ATOM 8921 N N . ARG C 1 358 ? 4.701 13.382 55.767 1.00 48.00 358 ARG C N 1
ATOM 8922 C CA . ARG C 1 358 ? 3.930 12.450 54.944 1.00 44.39 358 ARG C CA 1
ATOM 8923 C C . ARG C 1 358 ? 2.822 11.797 55.758 1.00 42.79 358 ARG C C 1
ATOM 8924 O O . ARG C 1 358 ? 2.404 10.676 55.470 1.00 38.74 358 ARG C O 1
ATOM 8932 N N . LEU C 1 359 ? 2.360 12.508 56.781 1.00 45.34 359 LEU C N 1
ATOM 8933 C CA . LEU C 1 359 ? 1.292 12.019 57.640 1.00 48.35 359 LEU C CA 1
ATOM 8934 C C . LEU C 1 359 ? 0.105 12.962 57.505 1.00 46.02 359 LEU C C 1
ATOM 8935 O O . LEU C 1 359 ? 0.252 14.081 57.013 1.00 44.62 359 LEU C O 1
ATOM 8948 N N . ALA C 1 361 ? -2.678 15.629 58.727 1.00 57.61 361 ALA C N 1
ATOM 8949 C CA . ALA C 1 361 ? -2.414 16.782 59.582 1.00 59.84 361 ALA C CA 1
ATOM 8950 C C . ALA C 1 361 ? -3.510 17.168 60.562 1.00 63.24 361 ALA C C 1
ATOM 8951 O O . ALA C 1 361 ? -4.692 17.182 60.223 1.00 60.38 361 ALA C O 1
ATOM 8953 N N . LYS C 1 362 ? -3.086 17.500 61.778 1.00 67.75 362 LYS C N 1
ATOM 8954 C CA . LYS C 1 362 ? -3.990 17.896 62.849 1.00 72.13 362 LYS C CA 1
ATOM 8955 C C . LYS C 1 362 ? -4.852 19.105 62.505 1.00 66.53 362 LYS C C 1
ATOM 8956 O O . LYS C 1 362 ? -4.377 20.086 61.932 1.00 64.98 362 LYS C O 1
ATOM 8962 N N . ASN C 1 363 ? -6.128 19.011 62.860 1.00 60.20 363 ASN C N 1
ATOM 8963 C CA . ASN C 1 363 ? -7.090 20.084 62.660 1.00 59.86 363 ASN C CA 1
ATOM 8964 C C . ASN C 1 363 ? -8.307 19.731 63.508 1.00 67.30 363 ASN C C 1
ATOM 8965 O O . ASN C 1 363 ? -8.693 18.566 63.603 1.00 71.48 363 ASN C O 1
ATOM 8970 N N . ASP C 1 364 ? -8.884 20.745 64.143 1.00 67.78 364 ASP C N 1
ATOM 8971 C CA . ASP C 1 364 ? -10.024 20.581 65.041 1.00 66.12 364 ASP C CA 1
ATOM 8972 C C . ASP C 1 364 ? -11.137 19.631 64.603 1.00 65.52 364 ASP C C 1
ATOM 8973 O O . ASP C 1 364 ? -11.687 18.904 65.425 1.00 70.45 364 ASP C O 1
ATOM 8978 N N . LEU C 1 365 ? -11.467 19.640 63.317 1.00 62.51 365 LEU C N 1
ATOM 8979 C CA . LEU C 1 365 ? -12.517 18.779 62.770 1.00 55.98 365 LEU C CA 1
ATOM 8980 C C . LEU C 1 365 ? -12.036 17.336 62.708 1.00 52.56 365 LEU C C 1
ATOM 8981 O O . LEU C 1 365 ? -12.831 16.400 62.611 1.00 51.78 365 LEU C O 1
ATOM 8986 N N . ASN C 1 366 ? -10.720 17.177 62.776 1.00 56.41 366 ASN C N 1
ATOM 8987 C CA . ASN C 1 366 ? -10.082 15.877 62.678 1.00 59.44 366 ASN C CA 1
ATOM 8988 C C . ASN C 1 366 ? -10.674 15.186 61.458 1.00 53.02 366 ASN C C 1
ATOM 8989 O O . ASN C 1 366 ? -11.086 14.026 61.493 1.00 52.40 366 ASN C O 1
ATOM 8994 N N . ARG C 1 367 ? -10.722 15.957 60.378 1.00 49.98 367 ARG C N 1
ATOM 8995 C CA . ARG C 1 367 ? -11.225 15.514 59.089 1.00 42.58 367 ARG C CA 1
ATOM 8996 C C . ARG C 1 367 ? -10.000 15.548 58.194 1.00 42.64 367 ARG C C 1
ATOM 8997 O O . ARG C 1 367 ? -9.287 16.550 58.158 1.00 46.96 367 ARG C O 1
ATOM 9005 N N . HIS C 1 368 ? -9.751 14.465 57.473 1.00 42.73 368 HIS C N 1
ATOM 9006 C CA . HIS C 1 368 ? -8.570 14.403 56.630 1.00 43.75 368 HIS C CA 1
ATOM 9007 C C . HIS C 1 368 ? -8.839 13.952 55.206 1.00 41.52 368 HIS C C 1
ATOM 9008 O O . HIS C 1 368 ? -7.938 13.959 54.368 1.00 38.46 368 HIS C O 1
ATOM 9015 N N . SER C 1 369 ? -10.082 13.572 54.932 1.00 39.83 369 SER C N 1
ATOM 9016 C CA . SER C 1 369 ? -10.451 13.108 53.606 1.00 37.80 369 SER C CA 1
ATOM 9017 C C . SER C 1 369 ? -11.892 13.461 53.279 1.00 33.74 369 SER C C 1
ATOM 9018 O O . SER C 1 369 ? -12.666 13.839 54.153 1.00 37.65 369 SER C O 1
ATOM 9021 N N . ARG C 1 370 ? -12.231 13.342 52.002 1.00 31.33 370 ARG C N 1
ATOM 9022 C CA . ARG C 1 370 ? -13.577 13.602 51.507 1.00 29.13 370 ARG C CA 1
ATOM 9023 C C . ARG C 1 370 ? -13.761 12.636 50.347 1.00 30.14 370 ARG C C 1
ATOM 9024 O O . ARG C 1 370 ? -12.796 12.299 49.661 1.00 27.21 370 ARG C O 1
ATOM 9032 N N . GLY C 1 371 ? -14.990 12.183 50.134 1.00 28.31 371 GLY C N 1
ATOM 9033 C CA . GLY C 1 371 ? -15.252 11.254 49.053 1.00 26.23 371 GLY C CA 1
ATOM 9034 C C . GLY C 1 371 ? -16.734 11.139 48.771 1.00 34.63 371 GLY C C 1
ATOM 9035 O O . GLY C 1 371 ? -17.535 11.860 49.365 1.00 32.94 371 GLY C O 1
ATOM 9036 N N . ASP C 1 372 ? -17.108 10.225 47.882 1.00 29.55 372 ASP C N 1
ATOM 9037 C CA . ASP C 1 372 ? -18.513 10.054 47.541 1.00 33.62 372 ASP C CA 1
ATOM 9038 C C . ASP C 1 372 ? -19.364 9.537 48.702 1.00 33.58 372 ASP C C 1
ATOM 9039 O O . ASP C 1 372 ? -20.586 9.631 48.659 1.00 34.77 372 ASP C O 1
ATOM 9044 N N . ARG C 1 373 ? -18.727 9.013 49.747 1.00 34.79 373 ARG C N 1
ATOM 9045 C CA . ARG C 1 373 ? -19.469 8.502 50.898 1.00 38.87 373 ARG C CA 1
ATOM 9046 C C . ARG C 1 373 ? -19.687 9.576 51.962 1.00 44.68 373 ARG C C 1
ATOM 9047 O O . ARG C 1 373 ? -20.363 9.335 52.962 1.00 38.68 373 ARG C O 1
ATOM 9055 N N . THR C 1 374 ? -19.114 10.757 51.747 1.00 43.98 374 THR C N 1
ATOM 9056 C CA . THR C 1 374 ? -19.265 11.862 52.690 1.00 43.59 374 THR C CA 1
ATOM 9057 C C . THR C 1 374 ? -19.735 13.145 52.010 1.00 46.14 374 THR C C 1
ATOM 9058 O O . THR C 1 374 ? -19.999 14.146 52.674 1.00 52.47 374 THR C O 1
ATOM 9070 N N . LYS C 1 376 ? -22.136 14.914 48.509 1.00 50.48 376 LYS C N 1
ATOM 9071 C CA . LYS C 1 376 ? -23.172 14.722 47.504 1.00 52.73 376 LYS C CA 1
ATOM 9072 C C . LYS C 1 376 ? -22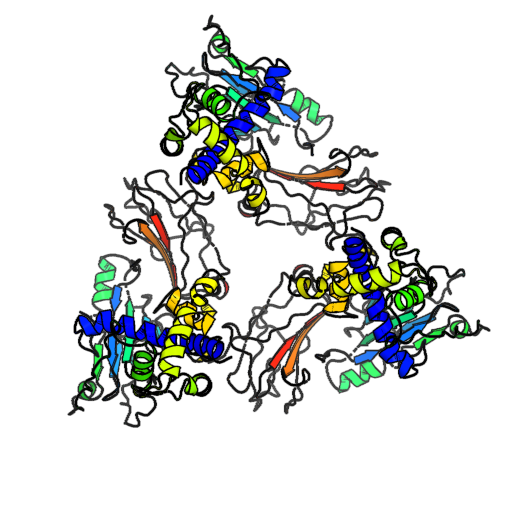.839 15.688 46.379 1.00 44.74 376 LYS C C 1
ATOM 9073 O O . LYS C 1 376 ? -22.403 16.814 46.625 1.00 47.01 376 LYS C O 1
ATOM 9079 N N . ALA C 1 377 ? -23.015 15.245 45.142 1.00 39.56 377 ALA C N 1
ATOM 9080 C CA . ALA C 1 377 ? -22.722 16.097 43.997 1.00 48.90 377 ALA C CA 1
ATOM 9081 C C . ALA C 1 377 ? -23.702 17.264 43.927 1.00 57.70 377 ALA C C 1
ATOM 9082 O O . ALA C 1 377 ? -24.587 17.406 44.772 1.00 58.26 377 ALA C O 1
ATOM 9084 N N . ASP C 1 378 ? -23.522 18.108 42.917 1.00 62.60 378 ASP C N 1
ATOM 9085 C CA . ASP C 1 378 ? -24.404 19.247 42.705 1.00 59.89 378 ASP C CA 1
ATOM 9086 C C . ASP C 1 378 ? -25.454 18.752 41.711 1.00 56.80 378 ASP C C 1
ATOM 9087 O O . ASP C 1 378 ? -25.398 17.599 41.273 1.00 51.28 378 ASP C O 1
ATOM 9092 N N . LYS C 1 379 ? -26.409 19.608 41.361 1.00 50.97 379 LYS C N 1
ATOM 9093 C CA . LYS C 1 379 ? -27.454 19.231 40.417 1.00 52.17 379 LYS C CA 1
ATOM 9094 C C . LYS C 1 379 ? -26.875 18.741 39.095 1.00 51.17 379 LYS C C 1
ATOM 9095 O O . LYS C 1 379 ? -27.482 17.915 38.411 1.00 52.94 379 LYS C O 1
ATOM 9101 N N . ASP C 1 380 ? -25.704 19.253 38.731 1.00 46.23 380 ASP C N 1
ATOM 9102 C CA . ASP C 1 380 ? -25.059 18.838 37.492 1.00 54.00 380 ASP C CA 1
ATOM 9103 C C . ASP C 1 380 ? -24.223 17.579 37.708 1.00 45.77 380 ASP C C 1
ATOM 9104 O O . ASP C 1 380 ? -23.546 17.105 36.794 1.00 46.89 380 ASP C O 1
ATOM 9109 N N . GLY C 1 381 ? -24.273 17.042 38.923 1.00 46.04 381 GLY C N 1
ATOM 9110 C CA . GLY C 1 381 ? -23.523 15.834 39.226 1.00 51.58 381 GLY C CA 1
ATOM 9111 C C . GLY C 1 381 ? -22.034 16.031 39.440 1.00 49.21 381 GLY C C 1
ATOM 9112 O O . GLY C 1 381 ? -21.253 15.087 39.322 1.00 54.58 381 GLY C O 1
ATOM 9113 N N . TYR C 1 382 ? -21.631 17.261 39.733 1.00 39.81 382 TYR C N 1
ATOM 9114 C CA . TYR C 1 382 ? -20.228 17.562 39.986 1.00 34.75 382 TYR C CA 1
ATOM 9115 C C . TYR C 1 382 ? -20.000 17.607 41.484 1.00 34.21 382 TYR C C 1
ATOM 9116 O O . TYR C 1 382 ? -20.901 17.955 42.247 1.00 38.46 382 TYR C O 1
ATOM 9125 N N . TYR C 1 383 ? -18.801 17.238 41.911 1.00 26.76 383 TYR C N 1
ATOM 9126 C CA . TYR C 1 383 ? -18.474 17.318 43.323 1.00 25.01 383 TYR C CA 1
ATOM 9127 C C . TYR C 1 383 ? -17.568 18.539 43.437 1.00 27.06 383 TYR C C 1
ATOM 9128 O O . TYR C 1 383 ? -16.831 18.864 42.504 1.00 27.73 383 TYR C O 1
ATOM 9137 N N . THR C 1 384 ? -17.642 19.231 44.564 1.00 24.41 384 THR C N 1
ATOM 9138 C CA . THR C 1 384 ? -16.811 20.408 44.777 1.00 30.32 384 THR C CA 1
ATOM 9139 C C . THR C 1 384 ? -16.196 20.335 46.162 1.00 29.90 384 THR C C 1
ATOM 9140 O O . THR C 1 384 ? -16.902 20.349 47.167 1.00 34.64 384 THR C O 1
ATOM 9144 N N . ILE C 1 385 ? -14.872 20.245 46.203 1.00 25.89 385 ILE C N 1
ATOM 9145 C CA . ILE C 1 385 ? -14.154 20.181 47.463 1.00 28.48 385 ILE C CA 1
ATOM 9146 C C . ILE C 1 385 ? -13.512 21.535 47.720 1.00 29.78 385 ILE C C 1
ATOM 9147 O O . ILE C 1 385 ? -12.758 22.038 46.883 1.00 30.48 385 ILE C O 1
ATOM 9152 N N . TYR C 1 386 ? -13.827 22.138 48.861 1.00 31.18 386 TYR C N 1
ATOM 9153 C CA . TYR C 1 386 ? -13.235 23.424 49.203 1.00 34.43 386 TYR C CA 1
ATOM 9154 C C . TYR C 1 386 ? -12.216 23.167 50.299 1.00 33.55 386 TYR C C 1
ATOM 9155 O O . TYR C 1 386 ? -12.514 22.503 51.292 1.00 32.46 386 TYR C O 1
ATOM 9172 N N . SER C 1 388 ? -9.148 24.746 52.961 1.00 37.28 388 SER C N 1
ATOM 9173 C CA . SER C 1 388 ? -8.620 25.898 53.672 1.00 41.69 388 SER C CA 1
ATOM 9174 C C . SER C 1 388 ? -8.123 25.496 55.051 1.00 42.27 388 SER C C 1
ATOM 9175 O O . SER C 1 388 ? -8.471 24.433 55.566 1.00 42.77 388 SER C O 1
ATOM 9178 N N . ALA C 1 389 ? -7.293 26.347 55.640 1.00 40.23 389 ALA C N 1
ATOM 9179 C CA . ALA C 1 389 ? -6.781 26.089 56.975 1.00 40.57 389 ALA C CA 1
ATOM 9180 C C . ALA C 1 389 ? -7.745 26.749 57.960 1.00 42.05 389 ALA C C 1
ATOM 9181 O O . ALA C 1 389 ? -7.674 26.514 59.165 1.00 48.13 389 ALA C O 1
ATOM 9183 N N . ASN C 1 390 ? -8.641 27.585 57.438 1.00 39.61 390 ASN C N 1
ATOM 9184 C CA . ASN C 1 390 ? -9.633 28.256 58.269 1.00 47.55 390 ASN C CA 1
ATOM 9185 C C . ASN C 1 390 ? -10.907 27.420 58.255 1.00 49.27 390 ASN C C 1
ATOM 9186 O O . ASN C 1 390 ? -11.709 27.490 57.325 1.00 46.15 390 ASN C O 1
ATOM 9191 N N . GLU C 1 391 ? -11.089 26.641 59.313 1.00 52.99 391 GLU C N 1
ATOM 9192 C CA . GLU C 1 391 ? -12.224 25.742 59.442 1.00 59.54 391 GLU C CA 1
ATOM 9193 C C . GLU C 1 391 ? -13.377 26.237 60.306 1.00 69.92 391 GLU C C 1
ATOM 9194 O O . GLU C 1 391 ? -14.136 25.426 60.834 1.00 79.08 391 GLU C O 1
ATOM 9200 N N . LYS C 1 392 ? -13.538 27.551 60.436 1.00 71.36 392 LYS C N 1
ATOM 9201 C CA . LYS C 1 392 ? -14.605 28.078 61.286 1.00 71.23 392 LYS C CA 1
ATOM 9202 C C . LYS C 1 392 ? -16.000 28.056 60.652 1.00 72.53 392 LYS C C 1
ATOM 9203 O O . LYS C 1 392 ? -16.217 28.603 59.569 1.00 70.40 392 LYS C O 1
ATOM 9209 N N . GLY C 1 393 ? -16.937 27.407 61.346 1.00 75.39 393 GLY C N 1
ATOM 9210 C CA . GLY C 1 393 ? -18.305 27.291 60.867 1.00 78.58 393 GLY C CA 1
ATOM 9211 C C . GLY C 1 393 ? -18.402 26.251 59.767 1.00 80.29 393 GLY C C 1
ATOM 9212 O O . GLY C 1 393 ? -19.393 26.179 59.036 1.00 82.64 393 GLY C O 1
ATOM 9213 N N . ARG C 1 394 ? -17.365 25.426 59.674 1.00 76.63 394 ARG C N 1
ATOM 9214 C CA . ARG C 1 394 ? -17.276 24.394 58.652 1.00 71.58 394 ARG C CA 1
ATOM 9215 C C . ARG C 1 394 ? -17.544 22.976 59.142 1.00 74.54 394 ARG C C 1
ATOM 9216 O O . ARG C 1 394 ? -17.112 22.014 58.511 1.00 77.93 394 ARG C O 1
ATOM 9224 N N . ALA C 1 395 ? -18.235 22.833 60.266 1.00 70.58 395 ALA C N 1
ATOM 9225 C CA . ALA C 1 395 ? -18.530 21.499 60.764 1.00 70.02 395 ALA C CA 1
ATOM 9226 C C . ALA C 1 395 ? -19.679 20.926 59.941 1.00 73.08 395 ALA C C 1
ATOM 9227 O O . ALA C 1 395 ? -19.703 19.734 59.633 1.00 74.88 395 ALA C O 1
ATOM 9229 N N . ASP C 1 396 ? -20.620 21.790 59.571 1.00 72.83 396 ASP C N 1
ATOM 9230 C CA . ASP C 1 396 ? -21.780 21.369 58.795 1.00 71.61 396 ASP C CA 1
ATOM 9231 C C . ASP C 1 396 ? -21.559 21.352 57.288 1.00 63.09 396 ASP C C 1
ATOM 9232 O O . ASP C 1 396 ? -22.474 21.025 56.535 1.00 62.10 396 ASP C O 1
ATOM 9237 N N . ASP C 1 397 ? -20.363 21.717 56.837 1.00 62.53 397 ASP C N 1
ATOM 9238 C CA . ASP C 1 397 ? -20.085 21.691 55.405 1.00 53.12 397 ASP C CA 1
ATOM 9239 C C . ASP C 1 397 ? -19.468 20.335 55.067 1.00 50.28 397 ASP C C 1
ATOM 9240 O O . ASP C 1 397 ? -18.302 20.073 55.370 1.00 48.28 397 ASP C O 1
ATOM 9245 N N . PRO C 1 398 ? -20.250 19.449 54.435 1.00 46.10 398 PRO C N 1
ATOM 9246 C CA . PRO C 1 398 ? -19.761 18.120 54.066 1.00 45.53 398 PRO C CA 1
ATOM 9247 C C . PRO C 1 398 ? -18.719 18.173 52.952 1.00 42.96 398 PRO C C 1
ATOM 9248 O O . PRO C 1 398 ? -18.004 17.197 52.717 1.00 42.07 398 PRO C O 1
ATOM 9252 N N . ASN C 1 399 ? -18.643 19.314 52.272 1.00 42.88 399 ASN C N 1
ATOM 9253 C CA . ASN C 1 399 ? -17.703 19.488 51.172 1.00 43.49 399 ASN C CA 1
ATOM 9254 C C . ASN C 1 399 ? -16.450 20.267 51.547 1.00 41.44 399 ASN C C 1
ATOM 9255 O O . ASN C 1 399 ? -15.643 20.608 50.684 1.00 43.43 399 ASN C O 1
ATOM 9260 N N . PHE C 1 400 ? -16.288 20.556 52.832 1.00 35.46 400 PHE C N 1
ATOM 9261 C CA . PHE C 1 400 ? -15.106 21.271 53.278 1.00 37.66 400 PHE C CA 1
ATOM 9262 C C . PHE C 1 400 ? -14.049 20.273 53.725 1.00 38.32 400 PHE C C 1
ATOM 9263 O O . PHE C 1 400 ? -14.327 19.373 54.516 1.00 43.18 400 PHE C O 1
ATOM 9271 N N . LEU C 1 401 ? -12.838 20.425 53.205 1.00 34.38 401 LEU C N 1
ATOM 9272 C CA . LEU C 1 401 ? -11.742 19.548 53.582 1.00 36.78 401 LEU C CA 1
ATOM 9273 C C . LEU C 1 401 ? -10.626 20.422 54.131 1.00 40.27 401 LEU C C 1
ATOM 9274 O O . LEU C 1 401 ? -10.043 21.227 53.408 1.00 40.00 401 LEU C O 1
ATOM 9279 N N . PRO C 1 402 ? -10.327 20.285 55.431 1.00 41.59 402 PRO C N 1
ATOM 9280 C CA . PRO C 1 402 ? -9.277 21.070 56.081 1.00 39.66 402 PRO C CA 1
ATOM 9281 C C . PRO C 1 402 ? -7.928 20.825 55.423 1.00 43.75 402 PRO C C 1
ATOM 9282 O O . PRO C 1 402 ? -7.659 19.730 54.929 1.00 45.49 402 PRO C O 1
ATOM 9286 N N . VAL C 1 403 ? -7.087 21.851 55.416 1.00 39.05 403 VAL C N 1
ATOM 9287 C CA . VAL C 1 403 ? -5.755 21.752 54.841 1.00 37.79 403 VAL C CA 1
ATOM 9288 C C . VAL C 1 403 ? -4.809 22.490 55.794 1.00 36.71 403 VAL C C 1
ATOM 9289 O O . VAL C 1 403 ? -5.115 23.589 56.257 1.00 34.54 403 VAL C O 1
ATOM 9293 N N . PRO C 1 404 ? -3.655 21.879 56.114 1.00 35.49 404 PRO C N 1
ATOM 9294 C CA . PRO C 1 404 ? -2.645 22.443 57.017 1.00 40.00 404 PRO C CA 1
ATOM 9295 C C . PRO C 1 404 ? -1.980 23.736 56.562 1.00 41.83 404 PRO C C 1
ATOM 9296 O O . PRO C 1 404 ? -1.891 24.019 55.370 1.00 42.46 404 PRO C O 1
ATOM 9300 N N . GLU C 1 405 ? -1.506 24.518 57.526 1.00 38.00 405 GLU C N 1
ATOM 9301 C CA . GLU C 1 405 ? -0.837 25.776 57.221 1.00 42.68 405 GLU C CA 1
ATOM 9302 C C . GLU C 1 405 ? 0.616 25.495 56.854 1.00 47.87 405 GLU C C 1
ATOM 9303 O O . GLU C 1 405 ? 1.546 26.034 57.452 1.00 51.33 405 GLU C O 1
ATOM 9309 N N . LYS C 1 406 ? 0.793 24.644 55.850 1.00 41.17 406 LYS C N 1
ATOM 9310 C CA . LYS C 1 406 ? 2.113 24.253 55.379 1.00 40.63 406 LYS C CA 1
ATOM 9311 C C . LYS C 1 406 ? 1.968 23.512 54.057 1.00 35.96 406 LYS C C 1
ATOM 9312 O O . LYS C 1 406 ? 0.857 23.202 53.634 1.00 40.77 406 LYS C O 1
ATOM 9318 N N . PRO C 1 407 ? 3.094 23.219 53.386 1.00 39.25 407 PRO C N 1
ATOM 9319 C CA . PRO C 1 407 ? 3.026 22.500 52.113 1.00 40.94 407 PRO C CA 1
ATOM 9320 C C . PRO C 1 407 ? 2.362 21.145 52.345 1.00 43.43 407 PRO C C 1
ATOM 9321 O O . PRO C 1 407 ? 2.716 20.421 53.278 1.00 45.12 407 PRO C O 1
ATOM 9325 N N . PHE C 1 408 ? 1.397 20.807 51.500 1.00 39.28 408 PHE C N 1
ATOM 9326 C CA . PHE C 1 408 ? 0.686 19.543 51.637 1.00 33.27 408 PHE C CA 1
ATOM 9327 C C . PHE C 1 408 ? 0.477 18.934 50.264 1.00 31.27 408 PHE C C 1
ATOM 9328 O O . PHE C 1 408 ? 0.739 19.574 49.248 1.00 27.29 408 PHE C O 1
ATOM 9336 N N . TYR C 1 409 ? 0.044 17.680 50.236 1.00 31.52 409 TYR C N 1
ATOM 9337 C CA . TYR C 1 409 ? -0.260 17.031 48.976 1.00 29.18 409 TYR C CA 1
ATOM 9338 C C . TYR C 1 409 ? -1.552 16.260 49.162 1.00 30.68 409 TYR C C 1
ATOM 9339 O O . TYR C 1 409 ? -1.979 16.020 50.291 1.00 33.50 409 TYR C O 1
ATOM 9348 N N . ALA C 1 410 ? -2.186 15.900 48.055 1.00 28.31 410 ALA C N 1
ATOM 9349 C CA . ALA C 1 410 ? -3.451 15.189 48.098 1.00 21.77 410 ALA C CA 1
ATOM 9350 C C . ALA C 1 410 ? -3.360 13.877 47.344 1.00 25.55 410 ALA C C 1
ATOM 9351 O O . ALA C 1 410 ? -2.774 13.804 46.267 1.00 27.04 410 ALA C O 1
ATOM 9353 N N . ILE C 1 411 ? -3.945 12.838 47.925 1.00 23.80 411 ILE C N 1
ATOM 9354 C CA . ILE C 1 411 ? -3.945 11.524 47.307 1.00 24.68 411 ILE C CA 1
ATOM 9355 C C . ILE C 1 411 ? -5.383 11.121 47.020 1.00 26.74 411 ILE C C 1
ATOM 9356 O O . ILE C 1 411 ? -6.209 11.060 47.930 1.00 27.02 411 ILE C O 1
ATOM 9369 N N . ARG C 1 413 ? -7.887 8.213 45.829 1.00 21.17 413 ARG C N 1
ATOM 9370 C CA . ARG C 1 413 ? -7.917 6.761 45.713 1.00 25.07 413 ARG C CA 1
ATOM 9371 C C . ARG C 1 413 ? -9.179 6.313 44.997 1.00 23.38 413 ARG C C 1
ATOM 9372 O O . ARG C 1 413 ? -10.250 6.899 45.165 1.00 25.27 413 ARG C O 1
ATOM 9380 N N . PHE C 1 414 ? -9.032 5.279 44.180 1.00 19.05 414 PHE C N 1
ATOM 9381 C CA . PHE C 1 414 ? -10.130 4.744 43.398 1.00 19.46 414 PHE C CA 1
ATOM 9382 C C . PHE C 1 414 ? -10.275 3.247 43.625 1.00 29.51 414 PHE C C 1
ATOM 9383 O O . PHE C 1 414 ? -9.354 2.477 43.345 1.00 27.34 414 PHE C O 1
ATOM 9391 N N . TYR C 1 415 ? -11.437 2.837 44.119 1.00 22.82 415 TYR C N 1
ATOM 9392 C CA . TYR C 1 415 ? -11.697 1.430 44.368 1.00 17.59 415 TYR C CA 1
ATOM 9393 C C . TYR C 1 415 ? -12.706 0.918 43.344 1.00 20.91 415 TYR C C 1
ATOM 9394 O O . TYR C 1 415 ? -13.853 1.361 43.315 1.00 24.77 415 TYR C O 1
ATOM 9403 N N . GLY C 1 416 ? -12.269 -0.009 42.498 1.00 23.41 416 GLY C N 1
ATOM 9404 C CA . GLY C 1 416 ? -13.139 -0.548 41.465 1.00 22.95 416 GLY C CA 1
ATOM 9405 C C . GLY C 1 416 ? -13.101 0.356 40.245 1.00 27.90 416 GLY C C 1
ATOM 9406 O O . GLY C 1 416 ? -14.097 0.510 39.531 1.00 25.57 416 GLY C O 1
ATOM 9407 N N . ALA C 1 417 ? -11.935 0.951 40.010 1.00 22.48 417 ALA C N 1
ATOM 9408 C CA . ALA C 1 417 ? -11.726 1.865 38.892 1.00 28.54 417 ALA C CA 1
ATOM 9409 C C . ALA C 1 417 ? -11.845 1.195 37.532 1.00 25.19 417 ALA C C 1
ATOM 9410 O O . ALA C 1 417 ? -11.597 -0.005 37.393 1.00 21.86 417 ALA C O 1
ATOM 9412 N N . ASP C 1 418 ? -12.215 1.978 36.523 1.00 21.47 418 ASP C N 1
ATOM 9413 C CA . ASP C 1 418 ? -12.340 1.446 35.174 1.00 22.02 418 ASP C CA 1
ATOM 9414 C C . ASP C 1 418 ? -10.968 1.457 34.488 1.00 17.29 418 ASP C C 1
ATOM 9415 O O . ASP C 1 418 ? -9.981 1.904 35.071 1.00 18.67 418 ASP C O 1
ATOM 9420 N N . ASP C 1 419 ? -10.902 0.960 33.260 1.00 18.58 419 ASP C N 1
ATOM 9421 C CA . ASP C 1 419 ? -9.641 0.885 32.533 1.00 24.33 419 ASP C CA 1
ATOM 9422 C C . ASP C 1 419 ? -8.816 2.167 32.474 1.00 27.14 419 ASP C C 1
ATOM 9423 O O . ASP C 1 419 ? -7.606 2.140 32.703 1.00 23.11 419 ASP C O 1
ATOM 9428 N N . ALA C 1 420 ? -9.470 3.281 32.163 1.00 26.34 420 ALA C N 1
ATOM 9429 C CA . ALA C 1 420 ? -8.787 4.562 32.037 1.00 24.33 420 ALA C CA 1
ATOM 9430 C C . ALA C 1 420 ? -8.073 4.986 33.310 1.00 23.04 420 ALA C C 1
ATOM 9431 O O . ALA C 1 420 ? -6.976 5.545 33.259 1.00 21.42 420 ALA C O 1
ATOM 9433 N N . ILE C 1 421 ? -8.687 4.728 34.457 1.00 17.39 421 ILE C N 1
ATOM 9434 C CA . ILE C 1 421 ? -8.046 5.082 35.716 1.00 18.29 421 ILE C CA 1
ATOM 9435 C C . ILE C 1 421 ? -6.887 4.115 35.990 1.00 22.84 421 ILE C C 1
ATOM 9436 O O . ILE C 1 421 ? -5.771 4.539 36.299 1.00 23.17 421 ILE C O 1
ATOM 9441 N N . GLN C 1 422 ? -7.152 2.819 35.851 1.00 28.10 422 GLN C N 1
ATOM 9442 C CA . GLN C 1 422 ? -6.144 1.776 36.072 1.00 21.77 422 GLN C CA 1
ATOM 9443 C C . GLN C 1 422 ? -4.859 1.993 35.272 1.00 26.24 422 GLN C C 1
ATOM 9444 O O . GLN C 1 422 ? -3.749 1.862 35.797 1.00 28.01 422 GLN C O 1
ATOM 9450 N N . SER C 1 423 ? -5.033 2.318 33.995 1.00 24.03 423 SER C N 1
ATOM 9451 C CA . SER C 1 423 ? -3.934 2.507 33.054 1.00 20.02 423 SER C CA 1
ATOM 9452 C C . SER C 1 423 ? -3.111 3.773 33.202 1.00 23.66 423 SER C C 1
ATOM 9453 O O . SER C 1 423 ? -2.074 3.910 32.557 1.00 19.85 423 SER C O 1
ATOM 9456 N N . GLY C 1 424 ? -3.570 4.704 34.030 1.00 27.26 424 GLY C N 1
ATOM 9457 C CA . GLY C 1 424 ? -2.842 5.951 34.188 1.00 27.42 424 GLY C CA 1
ATOM 9458 C C . GLY C 1 424 ? -3.327 7.035 33.227 1.00 29.59 424 GLY C C 1
ATOM 9459 O O . GLY C 1 424 ? -2.879 8.178 33.303 1.00 26.64 424 GLY C O 1
ATOM 9460 N N . GLU C 1 425 ? -4.246 6.683 32.328 1.00 23.23 425 GLU C N 1
ATOM 9461 C CA . GLU C 1 425 ? -4.788 7.634 31.353 1.00 27.70 425 GLU C CA 1
ATOM 9462 C C . GLU C 1 425 ? -5.580 8.757 32.039 1.00 27.72 425 GLU C C 1
ATOM 9463 O O . GLU C 1 425 ? -5.356 9.939 31.775 1.00 27.23 425 GLU C O 1
ATOM 9469 N N . TYR C 1 426 ? -6.506 8.383 32.919 1.00 25.97 426 TYR C N 1
ATOM 9470 C CA . TYR C 1 426 ? -7.314 9.361 33.640 1.00 26.92 426 TYR C CA 1
ATOM 9471 C C . TYR C 1 426 ? -6.416 10.275 34.460 1.00 29.14 426 TYR C C 1
ATOM 9472 O O . TYR C 1 426 ? -5.514 9.810 35.158 1.00 28.82 426 TYR C O 1
ATOM 9481 N N . GLN C 1 427 ? -6.668 11.577 34.374 1.00 22.25 427 GLN C N 1
ATOM 9482 C CA . GLN C 1 427 ? -5.887 12.561 35.112 1.00 21.78 427 GLN C CA 1
ATOM 9483 C C . GLN C 1 427 ? -6.678 13.064 36.311 1.00 24.38 427 GLN C C 1
ATOM 9484 O O . GLN C 1 427 ? -7.881 13.305 36.222 1.00 29.66 427 GLN C O 1
ATOM 9498 N N . PRO C 1 429 ? -8.336 15.457 38.960 1.00 25.04 429 PRO C N 1
ATOM 9499 C CA . PRO C 1 429 ? -8.897 16.806 38.817 1.00 21.21 429 PRO C CA 1
ATOM 9500 C C . PRO C 1 429 ? -7.889 17.825 39.341 1.00 24.13 429 PRO C C 1
ATOM 9501 O O . PRO C 1 429 ? -7.191 17.567 40.325 1.00 21.78 429 PRO C O 1
ATOM 9505 N N . GLU C 1 430 ? -7.810 18.976 38.686 1.00 25.67 430 GLU C N 1
ATOM 9506 C CA . GLU C 1 430 ? -6.867 20.003 39.103 1.00 28.69 430 GLU C CA 1
ATOM 9507 C C . GLU C 1 430 ? -7.300 20.674 40.394 1.00 27.56 430 GLU C C 1
ATOM 9508 O O . GLU C 1 430 ? -8.479 20.683 40.736 1.00 24.03 430 GLU C O 1
ATOM 9514 N N . ILE C 1 431 ? -6.325 21.208 41.121 1.00 24.76 431 ILE C N 1
ATOM 9515 C CA . ILE C 1 431 ? -6.580 21.905 42.370 1.00 19.87 431 ILE C CA 1
ATOM 9516 C C . ILE C 1 431 ? -6.259 23.369 42.084 1.00 26.42 431 ILE C C 1
ATOM 9517 O O . ILE C 1 431 ? -5.116 23.728 41.796 1.00 24.77 431 ILE C O 1
ATOM 9522 N N . LYS C 1 432 ? -7.286 24.207 42.150 1.00 26.58 432 LYS C N 1
ATOM 9523 C CA . LYS C 1 432 ? -7.147 25.621 41.849 1.00 25.38 432 LYS C CA 1
ATOM 9524 C C . LYS C 1 432 ? -7.121 26.544 43.052 1.00 25.16 432 LYS C C 1
ATOM 9525 O O . LYS C 1 432 ? -7.816 26.323 44.044 1.00 27.23 432 LYS C O 1
ATOM 9531 N N . VAL C 1 433 ? -6.310 27.588 42.950 1.00 29.61 433 VAL C N 1
ATOM 9532 C CA . VAL C 1 433 ? -6.233 28.583 44.000 1.00 26.65 433 VAL C CA 1
ATOM 9533 C C . VAL C 1 433 ? -7.556 29.354 43.948 1.00 28.13 433 VAL C C 1
ATOM 9534 O O . VAL C 1 433 ? -8.072 29.648 42.867 1.00 23.40 433 VAL C O 1
ATOM 9538 N N . VAL C 1 434 ? -8.111 29.659 45.115 1.00 29.80 434 VAL C N 1
ATOM 9539 C CA . VAL C 1 434 ? -9.353 30.416 45.199 1.00 32.09 434 VAL C CA 1
ATOM 9540 C C . VAL C 1 434 ? -9.000 31.898 45.353 1.00 34.98 434 VAL C C 1
ATOM 9541 O O . VAL C 1 434 ? -8.337 32.289 46.314 1.00 36.66 434 VAL C O 1
ATOM 9545 N N . LYS C 1 435 ? -9.440 32.714 44.401 1.00 31.88 435 LYS C N 1
ATOM 9546 C CA . LYS C 1 435 ? -9.160 34.148 44.431 1.00 40.52 435 LYS C CA 1
ATOM 9547 C C . LYS C 1 435 ? -10.063 34.867 45.433 1.00 41.13 435 LYS C C 1
ATOM 9548 O O . LYS C 1 435 ? -9.594 35.069 46.576 1.00 43.27 435 LYS C O 1
#

CATH classification: 2.60.120.1600

Nearest PDB structures (foldseek):
  3u07-assembly2_B  TM=1.000E+00  e=3.337E-78  Vibrio parahaemolyticus
  3u07-assembly3_C  TM=9.976E-01  e=1.766E-77  Vibrio parahaemolyticus
  3vb9-assembly2_D  TM=6.398E-01  e=1.092E-19  Vibrio parahaemolyticus
  5fnw-assembly1_A  TM=3.912E-01  e=2.618E+00  Solanum tuberosum
  5fzz-assembly1_A  TM=3.902E-01  e=4.033E+00  Solanum tuberosum

Foldseek 3Di:
DLLVLLQQLVLLLLLVLVVLVVCCVPCVVVVADAQWWGPQDDPPWDDIHKHAQLFHAKKKFQAFDAQWWKWKWKASQFTQDIDICLPQNRDTAIEEHAQPDDDDDDPRHDYYTHDFFRMMDIMITADDDVRVVVRVVSVPIHMGGVCVVVVHDGDDGDDDDADDPVPDASQVSSLDRNQRGHVPLLVVPCVSNVVLNRHHPGDDDDPVSVVSNVSNNVVVCVLVVCQVPFFLQQAHHHCVRNVPPRSSSVSSNCVVPGPDHQVQFKFKDKFQAFPVRHGAAQLPFKKKKAAAAAAPRWDKKFKAAPPPRHDDAPLPAGMAIVVLFADPVRMQMAIHCPCVPCNVPSRYHHYDRGGMMMMIGGNHDNCRNGRNDDDGMHTDD/DLLVLLQLLCLLLLLVLLVLLVCCVPCNVVVPDAQWWGPQDDPPWDDIHKHAQLQHAKKKWQAFDAQWWKWKWKASQFTQDIDICLPVGRDTAIEEHAPPDDDDDDPRGDYYTHYFFRIMDIMITADDDVRVVVRVVSVPIHMGGPCVVVVHDGDDGDDDDADDPVDDASQVNSLDRCQRGHCPLLVVSCVSNVLLNRHHPGDDDDPVNVVSNVSSNVVVCVLVVCQVVFFQQQAHHHCVSNVPRRSSSPSSNCVVPRPDHQVQFKFKDKFQAFPVRHGAFQQPFKKKKAAAAPADRWDKKFKAAPPPSHDDADLPFTMAIVVLDADPVRMQMAIHCPCVPCNVPSRYHHYDRGGMMMMMGGNHDNCRNGRNDHDGMHGDD/DLLVLLLQLCLLLLLLLLVLLVCCVPCNVVVQDAQFWRVVLDDPPWDDIHKHAQQFHAKKKFQAFDAQWWKWKWKASQFTQDIDICLPVTRDTAIEEHAPPDDDDDDPRHDYYGHDFARMMDIMITADDDVRVVVRVVSVVIHMGGVCRVVVHDGDDGDDDDDDDVVPDFSQVSSLDRCQRGPVPLLVVSCVSNVLLNRHHPGDDDDVVNVVSRVSSNVSVCVLVVCLVPFFLQQAHHHCVSNVPHRSSNVSSNCVVPRPDHQVQFKFKDKFQAFPVGHGAAQLPFKKKKAAAADADRWDKKFKAAPPPSHDDDPLPATMAIPVLAADPVRMQMAIHCDCPPPNPPSRYHHYDRGGMMMMMGGNHDPCRNGRNDDDGMHTDD

Secondary structure (DSSP, 8-state):
-HHHHHHHHHHHHHHHHHHHHHHIIIIITTTPPSSS------SS--B--EEE-SSS-EEEEE---TT---EEE--------EEEHHHHTT--EE--EETT--SPPPTT-----EESBSEEE--B---SHHHHHHHHH----EEEEHHHHHT---PPPP---PPPTTTS-HHHHHHHHHHSB---TTHHHHHHHGGGT--TT-----HHHHHHHHHHHHH--HHHHHTT---GGGTS--HHHHTTS-HHHHHHHHHHHTTPPPTTT-B---B-B-TTSPBPBTTT-EE--EEPP-EEEEEEEEEEETTT-----TT---EEETT----TTSEE-------TT-TT-TT-----SSBEEE--EEEE-HHHHHT------PEE-/-HHHHHHHHHHHHHHHHHHHHHHIIIIITTTPPSSS------SS--B--EEE-SSS-EEEEE---TT---EEE--------EEEHHHHTT--EE--EETT--SPPPTT-S---EESBSEEE--B---STTHHHHHHH----EEEEHHHHHT---PPPP---PPPGGGS-HHHHHHHHHHSB---TTHHHHHHHGGGT--TT-----HHHHHHHHHHHHH--HHHHHTT---GGGTS--HHHHTTS-HHHHHHHHHHHTTPPPTTTEE---B-B-TTSPBPBTTT-EE--EEPP-EEEEEEEEEEETTT-----TT---EEETT----TTSEE-------TT-SS-TT-----SSBEEE--EEEE-HHHHHT-------EE-/-HHHHHHHHHHHHHHHHHHHHHHIIIIITTTPPSSS-------SS--B--EEE-SSS-EEEEE---TT---EEE--------EEEHHHHTT--EE--EETT--SPPPTT-----EESBSEEE--B---SHHHHHHHHH----EEEEHHHHHT---PPPP------GGGS-HHHHHHHHHHSB---TTHHHHHHTGGGT--TT-----HHHHHHHHHHHHH--HHHHHTT---GGGTS--HHHHTTS-HHHHHHHHHHHTTPPPTTT-B---B-B-TTSPBPBTTT--B--EEPP-EEEEEEEEEEETTT-----TT---EEETT----TTSEE-------TT-SS-TT-----SSBEEE--EEEE-HHHHTT------PBP-

Sequence (1144 aa):
TNVDLAEDAYIYGYSIDEAYKFFYHTAVENNYPLNEFQPTINNDTLHLGWLDVAAEPVIVSVPDDEGRYWILHTDGHYTNAAFSSRTRGTKGGQFFAAQDWQGEVPASVDEVVRVDSNLVKLGRIAVNDEDAKVALNYDQWNIRTLSEYLGKNGPKPVQRTYPDPKKSTWLERVNFVLCDGSGNADKQWLDKYQSIGVEPCKTDFTPEQLKLAKVGEKKGEHLVELAPKTDARTLLGTRDTLGDAPRDIFAEGTYLGQWGLPPIEASYRKSDFDSIGQKLDGSKHDYVRFKAPNVSEFWSVTIYGNDNRLAKNDLNRHSRGDRTKADKDGYYTIYSANEKGRADDPNFLPVPEKPFYAIRFYGADDAIQSGEYQPEIKVVKTNVDLAEDAYIYGYSIDEAYKFFYHTAVENNYPLNEFQPTINNDTLHLGWLDVAAEPVIVSVPDDEGRYWILHTDGHYTNAAFSSRTRGTKGGQFFAAQDWQGEVPASVDEVVRVDSNLVKLGRIAVNDEDAKVALNYDQWNIRTLSEYLGKNGPKPVQRTYPDPKKSTWLERVNFVLCDGSGNADKQWLDKYQSIGVEPCKTDFTPEQLKLAKVGEKKGEHLVELAPKTDARTLLGTRDTLGDAPRDIFAEGTYLGQWGLPPIEASYRKSDFDSIGQKLDGSKHDYVRFKAPNVSEFWSVTIYGNDNRLAKNDLNRHSRGDRTKADKDGYYTIYSANEKGRADDPNFLPVPEKPFYAIRFYGADDAIQSGEYQPEIKVVKTNVDLAEDAYIYGYSIDEAYKFFYHTAVENNYPLNEFQNPTINNDTLHLGWLDVAAEPVIVSVPDDEGRYWILHTDGHYTNAAFSSRTRGTKGGQFFAAQDWQGEVPASVDEVVRVDSNLVKLGRIAVNDEDAKVALNYDQWNIRTLSEYLGKNGPKPVQRTYPDPKKSTWLERVNFVLCDGSGNADKQWLDKYQSIGVEPCKTDFTPEQLKLAKVGEKKGEHLVELAPKTDARTLLGTRDTLGDAPRDIFAEGTYLGQWGLPPIEASYRKSDFDSIGQKLDGSKHDYVRFKAPNVSEFWSVTIYGNDNRLAKNDLNRHSRGDRTKADKDGYYTIYSANEKGRADDPNFLPVPEKPFYAIRFYGADDAIQSGEYQPEIKVVK

B-factor: mean 32.62, std 15.69, range [1.71, 124.28]

Radius of gyration: 36.7 Å; Cα contacts (8 Å, |Δi|>4): 2180; chains: 3; bounding box: 62×104×102 Å

Solvent-accessible surface area: 53947 Å² total